Protein AF-A0A8J3Z3K7-F1 (afdb_monomer)

pLDDT: mean 91.05, std 14.09, range [22.45, 98.94]

Secondary structure (DSSP, 8-state):
-----------------PPP--PPPPSPP---GGGGS---SS---SSPPPSSS-EEEE--GGGEEEEE--TT----EEEEEEEEEEE-TTS-EEEEEEEEEE-S-S-TT--PPPEEEEESSTTS---GGG-B-SS-S-EEE-TTS-EEEE-SS-SEE-TTS-EEEEEEEEESSTTSS-EEEEEEEE-SS-BS--STTTS-EEEEEEEE-TTSPEEEEEEE-BGGGEETTEE--EEEEEEESSSSSEEEEEEEEE--TTSSEE---EEEEE-TTS-EEEEEEEEEE-SSSEEEEEEEEEEESSSSSS-PPPEEPPEE-TT----SSTT------EEEEEEE-TTS-EEEEEESSSEEEEEETTSSS-SEEEEEEE---EEES-TTSS----EEEEEEETTEEEEEEEE--TTTTS-TT-EEESS-S--EEEEEEEEEEPS-S-B--HHHHHHTTSSEEEES-B--BTTBTTBSGGGGSSS---TTSBEEEESS-EEEEEEEEEEEEEEEEEEE-SBTS-EEEEEEEESSSS---S-SEEEEEE-BSS-EEEEEEEEEEEEEEEEPPBSS--GGG-SSEEEE-EEEEEESSB-STTS-TTSPPTT-EEEESEEEEE--SSS-SEEEEEE---TTS--EEEEEEEEESEEEEEEEEEEEE-SS-EEEEEEEE-TTS-EEEEEEEEE-TTS-EEEESSSEEE-S-TTSS-TT--EEEEEEEESS-EEEEETTEEEEEEE--SS--SEEEEEEEEES-SS----EEEEEEEEE-

Organism: NCBI:txid175570

Structure (mmCIF, N/CA/C/O backbone):
data_AF-A0A8J3Z3K7-F1
#
_entry.id   AF-A0A8J3Z3K7-F1
#
loop_
_atom_site.group_PDB
_atom_site.id
_atom_site.type_symbol
_atom_site.label_atom_id
_atom_site.label_alt_id
_atom_site.label_comp_id
_atom_site.label_asym_id
_atom_site.label_entity_id
_atom_site.label_seq_id
_atom_site.pdbx_PDB_ins_code
_atom_site.Cartn_x
_atom_site.Cartn_y
_atom_site.Cartn_z
_atom_site.occupancy
_atom_site.B_iso_or_equiv
_atom_site.auth_seq_id
_atom_site.auth_comp_id
_atom_site.auth_asym_id
_atom_site.auth_atom_id
_atom_site.pdbx_PDB_model_num
ATOM 1 N N . MET A 1 1 ? 41.366 -0.309 -77.814 1.00 36.94 1 MET A N 1
ATOM 2 C CA . MET A 1 1 ? 40.584 0.545 -76.894 1.00 36.94 1 MET A CA 1
ATOM 3 C C . MET A 1 1 ? 40.272 -0.264 -75.644 1.00 36.94 1 MET A C 1
ATOM 5 O O . MET A 1 1 ? 39.516 -1.218 -75.733 1.00 36.94 1 MET A O 1
ATOM 9 N N . ARG A 1 2 ? 40.937 0.025 -74.518 1.00 26.19 2 ARG A N 1
ATOM 10 C CA . ARG A 1 2 ? 40.697 -0.617 -73.214 1.00 26.19 2 ARG A CA 1
ATOM 11 C C . ARG A 1 2 ? 40.033 0.420 -72.310 1.00 26.19 2 ARG A C 1
ATOM 13 O O . ARG A 1 2 ? 40.637 1.457 -72.050 1.00 26.19 2 ARG A O 1
ATOM 20 N N . ALA A 1 3 ? 38.795 0.164 -71.898 1.00 28.30 3 ALA A N 1
ATOM 21 C CA . ALA A 1 3 ? 38.054 1.025 -70.985 1.00 28.30 3 ALA A CA 1
ATOM 22 C C . ALA A 1 3 ? 38.632 0.888 -69.567 1.00 28.30 3 ALA A C 1
ATOM 24 O O . ALA A 1 3 ? 38.739 -0.218 -69.038 1.00 28.30 3 ALA A O 1
ATOM 25 N N . LYS A 1 4 ? 39.048 2.015 -68.980 1.00 25.75 4 LYS A N 1
ATOM 26 C CA . LYS A 1 4 ? 39.472 2.111 -67.580 1.00 25.75 4 LYS A CA 1
ATOM 27 C C . LYS A 1 4 ? 38.222 2.178 -66.703 1.00 25.75 4 LYS A C 1
ATOM 29 O O . LYS A 1 4 ? 37.449 3.124 -66.808 1.00 25.75 4 LYS A O 1
ATOM 34 N N . LEU A 1 5 ? 38.045 1.168 -65.857 1.00 24.86 5 LEU A N 1
ATOM 35 C CA . LEU A 1 5 ? 37.053 1.140 -64.790 1.00 24.86 5 LEU A CA 1
ATOM 36 C C . LEU A 1 5 ? 37.641 1.888 -63.583 1.00 24.86 5 LEU A C 1
ATOM 38 O O . LEU A 1 5 ? 38.583 1.408 -62.954 1.00 24.86 5 LEU A O 1
ATOM 42 N N . THR A 1 6 ? 37.131 3.083 -63.292 1.00 25.08 6 THR A N 1
ATOM 43 C CA . THR A 1 6 ? 37.489 3.844 -62.088 1.00 25.08 6 THR A CA 1
ATOM 44 C C . THR A 1 6 ? 36.662 3.312 -60.920 1.00 25.08 6 THR A C 1
ATOM 46 O O . THR A 1 6 ? 35.475 3.607 -60.810 1.00 25.08 6 THR A O 1
ATOM 49 N N . VAL A 1 7 ? 37.278 2.503 -60.059 1.00 24.42 7 VAL A N 1
ATOM 50 C CA . VAL A 1 7 ? 36.694 2.086 -58.779 1.00 24.42 7 VAL A CA 1
ATOM 51 C C . VAL A 1 7 ? 36.894 3.230 -57.787 1.00 24.42 7 VAL A C 1
ATOM 53 O O . VAL A 1 7 ? 38.012 3.494 -57.351 1.00 24.42 7 VAL A O 1
ATOM 56 N N . VAL A 1 8 ? 35.812 3.934 -57.453 1.00 24.31 8 VAL A N 1
ATOM 57 C CA . VAL A 1 8 ? 35.785 4.886 -56.337 1.00 24.31 8 VAL A CA 1
ATOM 58 C C . VAL A 1 8 ? 35.594 4.075 -55.059 1.00 24.31 8 VAL A C 1
ATOM 60 O O . VAL A 1 8 ? 34.501 3.598 -54.765 1.00 24.31 8 VAL A O 1
ATOM 63 N N . LEU A 1 9 ? 36.685 3.875 -54.324 1.00 22.55 9 LEU A N 1
ATOM 64 C CA . LEU A 1 9 ? 36.679 3.248 -53.009 1.00 22.55 9 LEU A CA 1
ATOM 65 C C . LEU A 1 9 ? 36.194 4.289 -51.985 1.00 22.55 9 LEU A C 1
ATOM 67 O O . LEU A 1 9 ? 36.974 5.098 -51.488 1.00 22.55 9 LEU A O 1
ATOM 71 N N . ALA A 1 10 ? 34.890 4.314 -51.708 1.00 23.48 10 ALA A N 1
ATOM 72 C CA . ALA A 1 10 ? 34.340 5.102 -50.611 1.00 23.48 10 ALA A CA 1
ATOM 73 C C . ALA A 1 10 ? 34.687 4.413 -49.280 1.00 23.48 10 ALA A C 1
ATOM 75 O O . ALA A 1 10 ? 34.033 3.457 -48.867 1.00 23.48 10 ALA A O 1
ATOM 76 N N . LEU A 1 11 ? 35.747 4.888 -48.623 1.00 22.45 11 LEU A N 1
ATOM 77 C CA . LEU A 1 11 ? 36.054 4.581 -47.227 1.00 22.45 11 LEU A CA 1
ATOM 78 C C . LEU A 1 11 ? 34.944 5.169 -46.340 1.00 22.45 11 LEU A C 1
ATOM 80 O O . LEU A 1 11 ? 35.004 6.323 -45.925 1.00 22.45 11 LEU A O 1
ATOM 84 N N . LEU A 1 12 ? 33.912 4.373 -46.061 1.00 24.72 12 LEU A N 1
ATOM 85 C CA . LEU A 1 12 ? 32.999 4.610 -44.946 1.00 24.72 12 LEU A CA 1
ATOM 86 C C . LEU A 1 12 ? 33.772 4.326 -43.657 1.00 24.72 12 LEU A C 1
ATOM 88 O O . LEU A 1 12 ? 33.904 3.179 -43.235 1.00 24.72 12 LEU A O 1
ATOM 92 N N . SER A 1 13 ? 34.322 5.373 -43.046 1.00 22.72 13 SER A N 1
ATOM 93 C CA . SER A 1 13 ? 34.848 5.301 -41.687 1.00 22.72 13 SER A CA 1
ATOM 94 C C . SER A 1 13 ? 33.687 5.018 -40.732 1.00 22.72 13 SER A C 1
ATOM 96 O O . SER A 1 13 ? 32.917 5.913 -40.383 1.00 22.72 13 SER A O 1
ATOM 98 N N . SER A 1 14 ? 33.542 3.764 -40.318 1.00 24.23 14 SER A N 1
ATOM 99 C CA . SER A 1 14 ? 32.719 3.375 -39.179 1.00 24.23 14 SER A CA 1
ATOM 100 C C . SER A 1 14 ? 33.369 3.921 -37.908 1.00 24.23 14 SER A C 1
ATOM 102 O O . SER A 1 14 ? 34.196 3.255 -37.285 1.00 24.23 14 SER A O 1
ATOM 104 N N . ALA A 1 15 ? 33.042 5.164 -37.551 1.00 23.92 15 ALA A N 1
ATOM 105 C CA . ALA A 1 15 ? 33.353 5.701 -36.237 1.00 23.92 15 ALA A CA 1
ATOM 106 C C . ALA A 1 15 ? 32.541 4.904 -35.209 1.00 23.92 15 ALA A C 1
ATOM 108 O O . ALA A 1 15 ? 31.320 5.035 -35.125 1.00 23.92 15 ALA A O 1
ATOM 109 N N . VAL A 1 16 ? 33.225 4.036 -34.464 1.00 24.08 16 VAL A N 1
ATOM 110 C CA . VAL A 1 16 ? 32.691 3.419 -33.251 1.00 24.08 16 VAL A CA 1
ATOM 111 C C . VAL A 1 16 ? 32.428 4.560 -32.273 1.00 24.08 16 VAL A C 1
ATOM 113 O O . VAL A 1 16 ? 33.355 5.136 -31.711 1.00 24.08 16 VAL A O 1
ATOM 116 N N . TRP A 1 17 ? 31.161 4.944 -32.138 1.00 28.17 17 TRP A N 1
ATOM 117 C CA . TRP A 1 17 ? 30.726 5.894 -31.124 1.00 28.17 17 TRP A CA 1
ATOM 118 C C . TRP A 1 17 ? 30.718 5.167 -29.781 1.00 28.17 17 TRP A C 1
ATOM 120 O O . TRP A 1 17 ? 29.821 4.380 -29.484 1.00 28.17 17 TRP A O 1
ATOM 130 N N . ILE A 1 18 ? 31.760 5.409 -28.994 1.00 25.70 18 ILE A N 1
ATOM 131 C CA . ILE A 1 18 ? 31.755 5.132 -27.562 1.00 25.70 18 ILE A CA 1
ATOM 132 C C . ILE A 1 18 ? 30.804 6.176 -26.956 1.00 25.70 18 ILE A C 1
ATOM 134 O O . ILE A 1 18 ? 30.992 7.362 -27.243 1.00 25.70 18 ILE A O 1
ATOM 138 N N . PRO A 1 19 ? 29.771 5.801 -26.179 1.00 27.23 19 PRO A N 1
ATOM 139 C CA . PRO A 1 19 ? 29.025 6.790 -25.415 1.00 27.23 19 PRO A CA 1
ATOM 140 C C . PRO A 1 19 ? 30.035 7.536 -24.549 1.00 27.23 19 PRO A C 1
ATOM 142 O O . PRO A 1 19 ? 30.752 6.922 -23.760 1.00 27.23 19 PRO A 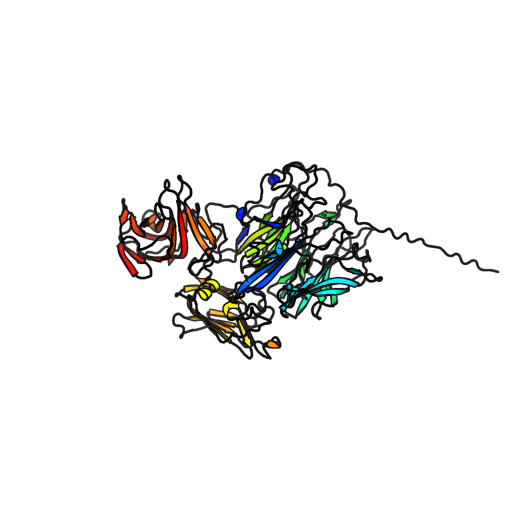O 1
ATOM 145 N N . ALA A 1 20 ? 30.158 8.845 -24.763 1.00 25.42 20 ALA A N 1
ATOM 146 C CA . ALA A 1 20 ? 31.003 9.666 -23.921 1.00 25.42 20 ALA A CA 1
ATOM 147 C C . ALA A 1 20 ? 30.557 9.455 -22.470 1.00 25.42 20 ALA A C 1
ATOM 149 O O . ALA A 1 20 ? 29.363 9.555 -22.171 1.00 25.42 20 ALA A O 1
ATOM 150 N N . ALA A 1 21 ? 31.515 9.164 -21.585 1.00 27.80 21 ALA A N 1
ATOM 151 C CA . ALA A 1 21 ? 31.327 9.404 -20.165 1.00 27.80 21 ALA A CA 1
ATOM 152 C C . ALA A 1 21 ? 30.722 10.805 -20.017 1.00 27.80 21 ALA A C 1
ATOM 154 O O . ALA A 1 21 ? 31.124 11.721 -20.747 1.00 27.80 21 ALA A O 1
ATOM 155 N N . ALA A 1 22 ? 29.733 10.949 -19.133 1.00 28.62 22 ALA A N 1
ATOM 156 C CA . ALA A 1 22 ? 29.147 12.248 -18.847 1.00 28.62 22 ALA A CA 1
ATOM 157 C C . ALA A 1 22 ? 30.290 13.270 -18.681 1.00 28.62 22 ALA A C 1
ATOM 159 O O . ALA A 1 22 ? 31.237 12.992 -17.937 1.00 28.62 22 ALA A O 1
ATOM 160 N N . PRO A 1 23 ? 30.280 14.399 -19.415 1.00 29.80 23 PRO A N 1
ATOM 161 C CA . PRO A 1 23 ? 31.304 15.411 -19.225 1.00 29.80 23 PRO A CA 1
ATOM 162 C C . PRO A 1 23 ? 31.311 15.830 -17.746 1.00 29.80 23 PRO A C 1
ATOM 164 O O . PRO A 1 23 ? 30.257 15.777 -17.103 1.00 29.80 23 PRO A O 1
ATOM 167 N N . PRO A 1 24 ? 32.467 16.241 -17.187 1.00 29.05 24 PRO A N 1
ATOM 168 C CA . PRO A 1 24 ? 32.499 16.810 -15.848 1.00 29.05 24 PRO A CA 1
ATOM 169 C C . PRO A 1 24 ? 31.436 17.906 -15.761 1.00 29.05 24 PRO A C 1
ATOM 171 O O . PRO A 1 24 ? 31.331 18.751 -16.656 1.00 29.05 24 PRO A O 1
ATOM 174 N N . ALA A 1 25 ? 30.609 17.810 -14.719 1.00 33.12 25 ALA A N 1
ATOM 175 C CA . ALA A 1 25 ? 29.460 18.668 -14.499 1.00 33.12 25 ALA A CA 1
ATOM 176 C C . ALA A 1 25 ? 29.829 20.147 -14.682 1.00 33.12 25 ALA A C 1
ATOM 178 O O . ALA A 1 25 ? 30.915 20.593 -14.296 1.00 33.12 25 ALA A O 1
ATOM 179 N N . ALA A 1 26 ? 28.900 20.909 -15.262 1.00 33.97 26 ALA A N 1
ATOM 180 C CA . ALA A 1 26 ? 28.940 22.360 -15.199 1.00 33.97 26 ALA A CA 1
ATOM 181 C C . ALA A 1 26 ? 29.201 22.807 -13.748 1.00 33.97 26 ALA A C 1
ATOM 183 O O . ALA A 1 26 ? 28.721 22.176 -12.804 1.00 33.97 26 ALA A O 1
ATOM 184 N N . ALA A 1 27 ? 29.990 23.872 -13.583 1.00 31.89 27 ALA A N 1
ATOM 185 C CA . ALA A 1 27 ? 30.356 24.417 -12.281 1.00 31.89 27 ALA A CA 1
ATOM 186 C C . ALA A 1 27 ? 29.129 24.572 -11.364 1.00 31.89 27 ALA A C 1
ATOM 188 O O . ALA A 1 27 ? 28.069 25.016 -11.807 1.00 31.89 27 ALA A O 1
ATOM 189 N N . ALA A 1 28 ? 29.304 24.191 -10.096 1.00 35.53 28 ALA A N 1
ATOM 190 C CA . ALA A 1 28 ? 28.270 24.150 -9.074 1.00 35.53 28 ALA A CA 1
ATOM 191 C C . ALA A 1 28 ? 27.416 25.429 -9.048 1.00 35.53 28 ALA A C 1
ATOM 193 O O . ALA A 1 28 ? 27.926 26.533 -8.853 1.00 35.53 28 ALA A O 1
ATOM 194 N N . THR A 1 29 ? 26.095 25.279 -9.138 1.00 48.69 29 THR A N 1
ATOM 195 C CA . THR A 1 29 ? 25.226 26.164 -8.354 1.00 48.69 29 THR A CA 1
ATOM 196 C C . THR A 1 29 ? 25.613 25.934 -6.888 1.00 48.69 29 THR A C 1
ATOM 198 O O . THR A 1 29 ? 25.767 24.781 -6.490 1.00 48.69 29 THR A O 1
ATOM 201 N N . GLY A 1 30 ? 25.867 26.999 -6.126 1.00 54.22 30 GLY A N 1
ATOM 202 C CA . GLY A 1 30 ? 26.479 26.924 -4.794 1.00 54.22 30 GLY A CA 1
ATOM 203 C C . GLY A 1 30 ? 25.756 26.029 -3.777 1.00 54.22 30 GLY A C 1
ATOM 204 O O . GLY A 1 30 ? 24.684 25.503 -4.048 1.00 54.22 30 GLY A O 1
ATOM 205 N N . ASN A 1 31 ? 26.379 25.878 -2.602 1.00 61.75 31 ASN A N 1
ATOM 206 C CA . ASN A 1 31 ? 25.884 25.139 -1.433 1.00 61.75 31 ASN A CA 1
ATOM 207 C C . ASN A 1 31 ? 24.346 25.130 -1.336 1.00 61.75 31 ASN A C 1
ATOM 209 O O . ASN A 1 31 ? 23.746 26.174 -1.075 1.00 61.75 31 ASN A O 1
ATOM 213 N N . ASP A 1 32 ? 23.725 23.962 -1.516 1.00 70.00 32 ASP A N 1
ATOM 214 C CA . ASP A 1 32 ? 22.285 23.789 -1.329 1.00 70.00 32 ASP A CA 1
ATOM 215 C C . ASP A 1 32 ? 22.006 23.522 0.165 1.00 70.00 32 ASP A C 1
ATOM 217 O O . ASP A 1 32 ? 22.389 22.465 0.686 1.00 70.00 32 ASP A O 1
ATOM 221 N N . PRO A 1 33 ? 21.376 24.459 0.900 1.00 71.69 33 PRO A N 1
ATOM 222 C CA . PRO A 1 33 ? 21.115 24.287 2.325 1.00 71.69 33 PRO A CA 1
ATOM 223 C C . PRO A 1 33 ? 20.171 23.113 2.615 1.00 71.69 33 PRO A C 1
ATOM 225 O O . PRO A 1 33 ? 20.181 22.588 3.732 1.00 71.69 33 PRO A O 1
ATOM 228 N N . THR A 1 34 ? 19.379 22.649 1.643 1.00 79.62 34 THR A N 1
ATOM 229 C CA . THR A 1 34 ? 18.484 21.504 1.845 1.00 79.62 34 THR A CA 1
ATOM 230 C C . THR A 1 34 ? 19.251 20.181 1.965 1.00 79.62 34 THR A C 1
ATOM 232 O O . THR A 1 34 ? 18.737 19.237 2.576 1.00 79.62 34 THR A O 1
ATOM 235 N N . CYS A 1 35 ? 20.502 20.128 1.483 1.00 84.81 35 CYS A N 1
ATOM 236 C CA . CYS A 1 35 ? 21.422 18.999 1.658 1.00 84.81 35 CYS A CA 1
ATOM 237 C C . CYS A 1 35 ? 21.908 18.822 3.097 1.00 84.81 35 CYS A C 1
ATOM 239 O O . CYS A 1 35 ? 22.510 17.798 3.411 1.00 84.81 35 CYS A O 1
ATOM 241 N N . ALA A 1 36 ? 21.630 19.768 3.996 1.00 83.12 36 ALA A N 1
ATOM 242 C CA . ALA A 1 36 ? 21.921 19.601 5.416 1.00 83.12 36 ALA A CA 1
ATOM 243 C C . ALA A 1 36 ? 20.870 18.749 6.153 1.00 83.12 36 ALA A C 1
ATOM 245 O O . ALA A 1 36 ? 21.110 18.347 7.289 1.00 83.12 36 ALA A O 1
ATOM 246 N N . THR A 1 37 ? 19.701 18.491 5.546 1.00 87.00 37 THR A N 1
ATOM 247 C CA . THR A 1 37 ? 18.573 17.844 6.236 1.00 87.00 37 THR A CA 1
ATOM 248 C C . THR A 1 37 ? 18.121 16.571 5.516 1.00 87.00 37 THR A C 1
ATOM 250 O O . THR A 1 37 ? 17.652 16.653 4.377 1.00 87.00 37 THR A O 1
ATOM 253 N N . PRO A 1 38 ? 18.209 15.390 6.156 1.00 89.50 38 PRO A N 1
ATOM 254 C CA . PRO A 1 38 ? 17.696 14.153 5.580 1.00 89.50 38 PRO A CA 1
ATOM 255 C C . PRO A 1 38 ? 16.166 14.152 5.547 1.00 89.50 38 PRO A C 1
ATOM 257 O O . PRO A 1 38 ? 15.499 14.848 6.312 1.00 89.50 38 PRO A O 1
ATOM 260 N N . VAL A 1 39 ? 15.585 13.304 4.698 1.00 90.12 39 VAL A N 1
ATOM 261 C CA . VAL A 1 39 ? 14.132 13.097 4.695 1.00 90.12 39 VAL A CA 1
ATOM 262 C C . VAL A 1 39 ? 13.730 12.321 5.950 1.00 90.12 39 VAL A C 1
ATOM 264 O O . VAL A 1 39 ? 13.994 11.121 6.054 1.00 90.12 39 VAL A O 1
ATOM 267 N N . THR A 1 40 ? 13.028 12.977 6.870 1.00 85.81 40 THR A N 1
ATOM 268 C CA . THR A 1 40 ? 12.578 12.398 8.149 1.00 85.81 40 THR A CA 1
ATOM 269 C C . THR A 1 40 ? 11.166 11.799 8.107 1.00 85.81 40 THR A C 1
ATOM 271 O O . THR A 1 40 ? 10.667 11.362 9.142 1.00 85.81 40 THR A O 1
ATOM 274 N N . GLY A 1 41 ? 10.553 11.727 6.920 1.00 83.25 41 GLY A N 1
ATOM 275 C CA . GLY A 1 41 ? 9.201 11.206 6.685 1.00 83.25 41 GLY A CA 1
ATOM 276 C C . GLY A 1 41 ? 8.177 12.316 6.431 1.00 83.25 41 GLY A C 1
ATOM 277 O O . GLY A 1 41 ? 8.539 13.479 6.247 1.00 83.25 41 GLY A O 1
ATOM 278 N N . THR A 1 42 ? 6.890 11.968 6.395 1.00 77.38 42 THR A N 1
ATOM 279 C CA . THR A 1 42 ? 5.803 12.956 6.277 1.00 77.38 42 THR A CA 1
ATOM 280 C C . THR A 1 42 ? 5.767 13.861 7.527 1.00 77.38 42 THR A C 1
ATOM 282 O O . THR A 1 42 ? 5.715 13.326 8.639 1.00 77.38 42 THR A O 1
ATOM 285 N N . PRO A 1 43 ? 5.773 15.209 7.389 1.00 60.25 43 PRO A N 1
ATOM 286 C CA . PRO A 1 43 ? 5.775 16.140 8.512 1.00 60.25 43 PRO A CA 1
ATOM 287 C C . PRO A 1 43 ? 4.677 15.871 9.539 1.00 60.25 43 PRO A C 1
ATOM 289 O O . PRO A 1 43 ? 3.538 15.525 9.230 1.00 60.25 43 PRO A O 1
ATOM 292 N N . ALA A 1 44 ? 5.058 16.069 10.792 1.00 60.38 44 ALA A N 1
ATOM 293 C CA . ALA A 1 44 ? 4.389 15.544 11.960 1.00 60.38 44 ALA A CA 1
ATOM 294 C C . ALA A 1 44 ? 3.769 16.680 12.803 1.00 60.38 44 ALA A C 1
ATOM 296 O O . ALA A 1 44 ? 4.348 17.071 13.813 1.00 60.38 44 ALA A O 1
ATOM 297 N N . GLY A 1 45 ? 2.595 17.204 12.424 1.00 73.88 45 GLY A N 1
ATOM 298 C CA . GLY A 1 45 ? 1.809 18.110 13.287 1.00 73.88 45 GLY A CA 1
ATOM 299 C C . GLY A 1 45 ? 1.160 17.378 14.472 1.00 73.88 45 GLY A C 1
ATOM 300 O O . GLY A 1 45 ? 1.183 16.161 14.525 1.00 73.88 45 GLY A O 1
ATOM 301 N N . THR A 1 46 ? 0.529 18.069 15.425 1.00 85.44 46 THR A N 1
ATOM 302 C CA . THR A 1 46 ? -0.128 17.434 16.600 1.00 85.44 46 THR A CA 1
ATOM 303 C C . THR A 1 46 ? -1.436 16.692 16.281 1.00 85.44 46 THR A C 1
ATOM 305 O O . THR A 1 46 ? -2.179 16.324 17.190 1.00 85.44 46 THR A O 1
ATOM 308 N N . SER A 1 47 ? -1.752 16.497 15.002 1.00 91.38 47 SER A N 1
ATOM 309 C CA . SER A 1 47 ? -2.937 15.781 14.529 1.00 91.38 47 SER A CA 1
ATOM 310 C C . SER A 1 47 ? -2.526 14.733 13.507 1.00 91.38 47 SER A C 1
ATOM 312 O O . SER A 1 47 ? -1.562 14.926 12.762 1.00 91.38 47 SER A O 1
ATOM 314 N N . GLY A 1 48 ? -3.253 13.621 13.481 1.00 92.25 48 GLY A N 1
ATOM 315 C CA . GLY A 1 48 ? -3.092 12.612 12.449 1.00 92.25 48 GLY A CA 1
ATOM 316 C C . GLY A 1 48 ? -3.642 13.063 11.093 1.00 92.25 48 GLY A C 1
ATOM 317 O O . GLY A 1 48 ? -4.348 14.073 11.004 1.00 92.25 48 GLY A O 1
ATOM 318 N N . PRO A 1 49 ? -3.339 12.316 10.017 1.00 92.31 49 PRO A N 1
ATOM 319 C CA . PRO A 1 49 ? -3.886 12.590 8.691 1.00 92.31 49 PRO A CA 1
ATOM 320 C C . PRO A 1 49 ? -5.417 12.488 8.659 1.00 92.31 49 PRO A C 1
ATOM 322 O O . PRO A 1 49 ? -6.041 11.946 9.570 1.00 92.31 49 PRO A O 1
ATOM 325 N N . SER A 1 50 ? -6.043 12.957 7.578 1.00 92.25 50 SER A N 1
ATOM 326 C CA . SER A 1 50 ? -7.496 12.829 7.410 1.00 92.25 50 SER A CA 1
ATOM 327 C C . SER A 1 50 ? -7.948 11.362 7.445 1.00 92.25 50 SER A C 1
ATOM 329 O O . SER A 1 50 ? -7.365 10.501 6.781 1.00 92.25 50 SER A O 1
ATOM 331 N N . ALA A 1 51 ? -9.030 11.091 8.180 1.00 93.12 51 ALA A N 1
ATOM 332 C CA . ALA A 1 51 ? -9.692 9.789 8.184 1.00 93.12 51 ALA A CA 1
ATOM 333 C C . ALA A 1 51 ? -10.474 9.516 6.889 1.00 93.12 51 ALA A C 1
ATOM 335 O O . ALA A 1 51 ? -10.708 8.362 6.570 1.00 93.12 51 ALA A O 1
ATOM 336 N N . THR A 1 52 ? -10.859 10.543 6.125 1.00 93.50 52 THR A N 1
ATOM 337 C CA . THR A 1 52 ? -11.767 10.414 4.967 1.00 93.50 52 THR A CA 1
ATOM 338 C C . THR A 1 52 ? -11.093 10.650 3.617 1.00 93.50 52 THR A C 1
ATOM 340 O O . THR A 1 52 ? -11.714 10.460 2.577 1.00 93.50 52 THR A O 1
ATOM 343 N N . ALA A 1 53 ? -9.821 11.053 3.600 1.00 93.38 53 ALA A N 1
ATOM 344 C CA . ALA A 1 53 ? -9.053 11.242 2.370 1.00 93.38 53 ALA A CA 1
ATOM 345 C C . ALA A 1 53 ? -7.937 10.194 2.259 1.00 93.38 53 ALA A C 1
ATOM 347 O O . ALA A 1 53 ? -7.412 9.785 3.295 1.00 93.38 53 ALA A O 1
ATOM 348 N N . PRO A 1 54 ? -7.540 9.777 1.044 1.00 95.19 54 PRO A N 1
ATOM 349 C CA . PRO A 1 54 ? -6.349 8.958 0.844 1.00 95.19 54 PRO A CA 1
ATOM 350 C C . PRO A 1 54 ? -5.099 9.609 1.443 1.00 95.19 54 PRO A C 1
ATOM 352 O O . PRO A 1 54 ? -4.977 10.837 1.460 1.00 95.19 54 PRO A O 1
ATOM 355 N N . VAL A 1 55 ? -4.157 8.791 1.909 1.00 94.69 55 VAL A N 1
ATOM 356 C CA . VAL A 1 55 ? -2.944 9.259 2.593 1.00 94.69 55 VAL A CA 1
ATOM 357 C C . VAL A 1 55 ? -1.717 8.589 1.991 1.00 94.69 55 VAL A C 1
ATOM 359 O O . VAL A 1 55 ? -1.654 7.366 1.904 1.00 94.69 55 VAL A O 1
ATOM 362 N N . LEU A 1 56 ? -0.725 9.409 1.643 1.00 95.50 56 LEU A N 1
ATOM 363 C CA . LEU A 1 56 ? 0.636 8.967 1.364 1.00 95.50 56 LEU A CA 1
ATOM 364 C C . LEU A 1 56 ? 1.494 9.259 2.596 1.00 95.50 56 LEU A C 1
ATOM 366 O O . LEU A 1 56 ? 1.772 10.420 2.910 1.00 95.50 56 LEU A O 1
ATOM 370 N N . ASN A 1 57 ? 1.894 8.211 3.306 1.00 94.56 57 ASN A N 1
ATOM 371 C CA . ASN A 1 57 ? 2.764 8.322 4.468 1.00 94.56 57 ASN A CA 1
ATOM 372 C C . ASN A 1 57 ? 4.162 7.828 4.110 1.00 94.56 57 ASN A C 1
ATOM 374 O O . ASN A 1 57 ? 4.395 6.621 4.030 1.00 94.56 57 ASN A O 1
ATOM 378 N N . VAL A 1 58 ? 5.099 8.756 3.920 1.00 94.00 58 VAL A N 1
ATOM 379 C CA . VAL A 1 58 ? 6.517 8.406 3.853 1.00 94.00 58 VAL A CA 1
ATOM 380 C C . VAL A 1 58 ? 6.965 8.125 5.279 1.00 94.00 58 VAL A C 1
ATOM 382 O O . VAL A 1 58 ? 6.938 9.026 6.120 1.00 94.00 58 VAL A O 1
ATOM 385 N N . GLY A 1 59 ? 7.342 6.875 5.545 1.00 84.38 59 GLY A N 1
ATOM 386 C CA . GLY A 1 59 ? 7.740 6.431 6.871 1.00 84.38 59 GLY A CA 1
ATOM 387 C C . GLY A 1 59 ? 8.852 7.288 7.489 1.00 84.38 59 GLY A C 1
ATOM 388 O O . GLY A 1 59 ? 9.652 7.903 6.778 1.00 84.38 59 GLY A O 1
ATOM 389 N N . GLY A 1 60 ? 8.889 7.327 8.824 1.00 84.62 60 GLY A N 1
ATOM 390 C CA . GLY A 1 60 ? 9.894 8.077 9.581 1.00 84.62 60 GLY A CA 1
ATOM 391 C C . GLY A 1 60 ? 11.319 7.527 9.432 1.00 84.62 60 GLY A C 1
ATOM 392 O O . GLY A 1 60 ? 11.573 6.594 8.674 1.00 84.62 60 GLY A O 1
ATOM 393 N N . ALA A 1 61 ? 12.274 8.059 10.199 1.00 83.44 61 ALA A N 1
ATOM 394 C CA . ALA A 1 61 ? 13.675 7.617 10.139 1.00 83.44 61 ALA A CA 1
ATOM 395 C C . ALA A 1 61 ? 13.850 6.095 10.342 1.00 83.44 61 ALA A C 1
ATOM 397 O O . ALA A 1 61 ? 14.606 5.471 9.607 1.00 83.44 61 ALA A O 1
ATOM 398 N N . ASN A 1 62 ? 13.080 5.489 11.253 1.00 86.06 62 ASN A N 1
ATOM 399 C CA . ASN A 1 62 ? 13.112 4.043 11.526 1.00 86.06 62 ASN A CA 1
ATOM 400 C C . ASN A 1 62 ? 12.539 3.177 10.388 1.00 86.06 62 ASN A C 1
ATOM 402 O O . ASN A 1 62 ? 12.631 1.955 10.438 1.00 86.06 62 ASN A O 1
ATOM 406 N N . GLU A 1 63 ? 11.909 3.796 9.389 1.00 91.31 63 GLU A N 1
ATOM 407 C CA . GLU A 1 63 ? 11.357 3.122 8.212 1.00 91.31 63 GLU A CA 1
ATOM 408 C C . GLU A 1 63 ? 12.342 3.109 7.035 1.00 91.31 63 GLU A C 1
ATOM 410 O O . GLU A 1 63 ? 12.075 2.454 6.026 1.00 91.31 63 GLU A O 1
ATOM 415 N N . LEU A 1 64 ? 13.468 3.826 7.156 1.00 94.69 64 LEU A N 1
ATOM 416 C CA . LEU A 1 64 ? 14.624 3.715 6.274 1.00 94.69 64 LEU A CA 1
ATOM 417 C C . LEU A 1 64 ? 15.558 2.627 6.812 1.00 94.69 64 LEU A C 1
ATOM 419 O O . LEU A 1 64 ? 15.960 2.664 7.971 1.00 94.69 64 LEU A O 1
ATOM 423 N N . GLY A 1 65 ? 15.928 1.683 5.958 1.00 94.88 65 GLY A N 1
ATOM 424 C CA . GLY A 1 65 ? 16.855 0.612 6.294 1.00 94.88 65 GLY A CA 1
ATOM 425 C C . GLY A 1 65 ? 17.785 0.277 5.139 1.00 94.88 65 GLY A C 1
ATOM 426 O O . GLY A 1 65 ? 17.562 0.675 3.996 1.00 94.88 65 GLY A O 1
ATOM 427 N N . THR A 1 66 ? 18.826 -0.481 5.451 1.00 95.62 66 THR A N 1
ATOM 428 C CA . THR A 1 66 ? 19.782 -1.004 4.475 1.00 95.62 66 THR A CA 1
ATOM 429 C C . THR A 1 66 ? 19.319 -2.371 3.982 1.00 95.62 66 THR A C 1
ATOM 431 O O . THR A 1 66 ? 18.915 -3.218 4.777 1.00 95.62 66 THR A O 1
ATOM 434 N N . VAL A 1 67 ? 19.377 -2.582 2.670 1.00 97.00 67 VAL A N 1
ATOM 435 C CA . VAL A 1 67 ? 19.105 -3.872 2.013 1.00 97.00 67 VAL A CA 1
ATOM 436 C C . VAL A 1 67 ? 20.398 -4.617 1.743 1.00 97.00 67 VAL A C 1
ATOM 438 O O . VAL A 1 67 ? 20.487 -5.815 1.990 1.00 97.00 67 VAL A O 1
ATOM 441 N N . TRP A 1 68 ? 21.395 -3.895 1.239 1.00 95.50 68 TRP A N 1
ATOM 442 C CA . TRP A 1 68 ? 22.698 -4.436 0.897 1.00 95.50 68 TRP A CA 1
ATOM 443 C C . TRP A 1 68 ? 23.767 -3.372 1.119 1.00 95.50 68 TRP A C 1
ATOM 445 O O . TRP A 1 68 ? 23.631 -2.263 0.608 1.00 95.50 68 TRP A O 1
ATOM 455 N N . ASP A 1 69 ? 24.803 -3.720 1.876 1.00 92.12 69 ASP A N 1
ATOM 456 C CA . ASP A 1 69 ? 25.969 -2.883 2.174 1.00 92.12 69 ASP A CA 1
ATOM 457 C C . ASP A 1 69 ? 27.218 -3.773 2.059 1.00 92.12 69 ASP A C 1
ATOM 459 O O . ASP A 1 69 ? 27.541 -4.523 2.989 1.00 92.12 69 ASP A O 1
ATOM 463 N N . PRO A 1 70 ? 27.839 -3.830 0.868 1.00 79.31 70 PRO A N 1
ATOM 464 C CA . PRO A 1 70 ? 28.934 -4.747 0.608 1.00 79.31 70 PRO A CA 1
ATOM 465 C C . PRO A 1 70 ? 30.211 -4.307 1.331 1.00 79.31 70 PRO A C 1
ATOM 467 O O . PRO A 1 70 ? 30.628 -3.147 1.285 1.00 79.31 70 PRO A O 1
ATOM 470 N N . ALA A 1 71 ? 30.914 -5.277 1.922 1.00 81.38 71 ALA A N 1
ATOM 471 C CA . ALA A 1 71 ? 32.221 -5.033 2.523 1.00 81.38 71 ALA A CA 1
ATOM 472 C C . ALA A 1 71 ? 33.191 -4.401 1.507 1.00 81.38 71 ALA A C 1
ATOM 474 O O . ALA A 1 71 ? 33.259 -4.809 0.348 1.00 81.38 71 ALA A O 1
ATOM 475 N N . GLY A 1 72 ? 33.963 -3.408 1.954 1.00 82.44 72 GLY A N 1
ATOM 476 C CA . GLY A 1 72 ? 34.912 -2.695 1.094 1.00 82.44 72 GLY A CA 1
ATOM 477 C C . GLY A 1 72 ? 34.288 -1.611 0.212 1.00 82.44 72 GLY A C 1
ATOM 478 O O . GLY A 1 72 ? 35.018 -1.014 -0.573 1.00 82.44 72 GLY A O 1
ATOM 479 N N . ASN A 1 73 ? 32.990 -1.313 0.376 1.00 81.44 73 ASN A N 1
ATOM 480 C CA . ASN A 1 73 ? 32.297 -0.247 -0.355 1.00 81.44 73 ASN A CA 1
ATOM 481 C C . ASN A 1 73 ? 32.289 -0.484 -1.877 1.00 81.44 73 ASN A C 1
ATOM 483 O O . ASN A 1 73 ? 32.475 0.444 -2.669 1.00 81.44 73 ASN A O 1
ATOM 487 N N . ASN A 1 74 ? 32.116 -1.750 -2.270 1.00 86.50 74 ASN A N 1
ATOM 488 C CA . ASN A 1 74 ? 31.902 -2.129 -3.663 1.00 86.50 74 ASN A CA 1
ATOM 489 C C . ASN A 1 74 ? 30.565 -1.570 -4.166 1.00 86.50 74 ASN A C 1
ATOM 491 O O . ASN A 1 74 ? 29.695 -1.195 -3.387 1.00 86.50 74 ASN A O 1
ATOM 495 N N . GLN A 1 75 ? 30.403 -1.524 -5.482 1.00 89.50 75 GLN A N 1
ATOM 496 C CA . GLN A 1 75 ? 29.197 -0.999 -6.104 1.00 89.50 75 GLN A CA 1
ATOM 497 C C . GLN A 1 75 ? 27.952 -1.847 -5.782 1.00 89.50 75 GLN A C 1
ATOM 499 O O . GLN A 1 75 ? 27.946 -3.062 -5.952 1.00 89.50 75 GLN A O 1
ATOM 504 N N . GLY A 1 76 ? 26.873 -1.160 -5.424 1.00 92.12 76 GLY A N 1
ATOM 505 C CA . GLY A 1 76 ? 25.491 -1.613 -5.391 1.00 92.12 76 GLY A CA 1
ATOM 506 C C . GLY A 1 76 ? 24.592 -0.444 -5.790 1.00 92.12 76 GLY A C 1
ATOM 507 O O . GLY A 1 76 ? 24.284 0.424 -4.977 1.00 92.12 76 GLY A O 1
ATOM 508 N N . ALA A 1 77 ? 24.202 -0.394 -7.062 1.00 92.69 77 ALA A N 1
ATOM 509 C CA . ALA A 1 77 ? 23.480 0.742 -7.635 1.00 92.69 77 ALA A CA 1
ATOM 510 C C . ALA A 1 77 ? 22.339 0.314 -8.564 1.00 92.69 77 ALA A C 1
ATOM 512 O O . ALA A 1 77 ? 22.211 -0.859 -8.910 1.00 92.69 77 ALA A O 1
ATOM 513 N N . PHE A 1 78 ? 21.509 1.267 -8.993 1.00 92.00 78 PHE A N 1
ATOM 514 C CA . PHE A 1 78 ? 20.409 1.050 -9.940 1.00 92.00 78 PHE A CA 1
ATOM 515 C C . PHE A 1 78 ? 19.483 -0.107 -9.527 1.00 92.00 78 PHE A C 1
ATOM 517 O O . PHE A 1 78 ? 19.277 -1.035 -10.317 1.00 92.00 78 PHE A O 1
ATOM 524 N N . PRO A 1 79 ? 18.939 -0.108 -8.295 1.00 95.75 79 PRO A N 1
ATOM 525 C CA . PRO A 1 79 ? 18.166 -1.242 -7.838 1.00 95.75 79 PRO A CA 1
ATOM 526 C C . PRO A 1 79 ? 16.889 -1.417 -8.660 1.00 95.75 79 PRO A C 1
ATOM 528 O O . PRO A 1 79 ? 16.232 -0.460 -9.092 1.00 95.75 79 PRO A O 1
ATOM 531 N N . SER A 1 80 ? 16.531 -2.680 -8.825 1.00 96.31 80 SER A N 1
ATOM 532 C CA . SER A 1 80 ? 15.231 -3.145 -9.277 1.00 96.31 80 SER A CA 1
ATOM 533 C C . SER A 1 80 ? 14.667 -4.081 -8.218 1.00 96.31 80 SER A C 1
ATOM 535 O O . SER A 1 80 ? 15.414 -4.758 -7.509 1.00 96.31 80 SER A O 1
ATOM 537 N N . ALA A 1 81 ? 13.355 -4.092 -8.064 1.00 97.56 81 ALA A N 1
ATOM 538 C CA . ALA A 1 81 ? 12.694 -4.879 -7.041 1.00 97.56 81 ALA A CA 1
ATOM 539 C C . ALA A 1 81 ? 11.492 -5.582 -7.643 1.00 97.56 81 ALA A C 1
ATOM 541 O O . ALA A 1 81 ? 10.850 -5.052 -8.540 1.00 97.56 81 ALA A O 1
ATOM 542 N N . ALA A 1 82 ? 11.182 -6.768 -7.142 1.00 97.00 82 ALA A N 1
ATOM 543 C CA . ALA A 1 82 ? 9.966 -7.491 -7.467 1.00 97.00 82 ALA A CA 1
ATOM 544 C C . ALA A 1 82 ? 9.434 -8.155 -6.204 1.00 97.00 82 ALA A C 1
ATOM 546 O O . ALA A 1 82 ? 10.205 -8.582 -5.341 1.00 97.00 82 ALA A O 1
ATOM 547 N N . SER A 1 83 ? 8.116 -8.256 -6.095 1.00 96.81 83 SER A N 1
ATOM 548 C CA . SER A 1 83 ? 7.485 -9.042 -5.047 1.00 96.81 83 SER A CA 1
ATOM 549 C C . SER A 1 83 ? 6.446 -9.980 -5.617 1.00 96.81 83 SER A C 1
ATOM 551 O O . SER A 1 83 ? 5.827 -9.711 -6.645 1.00 96.81 83 SER A O 1
ATOM 553 N N . HIS A 1 84 ? 6.272 -11.096 -4.922 1.00 95.88 84 HIS A N 1
ATOM 554 C CA . HIS A 1 84 ? 5.215 -12.046 -5.206 1.00 95.88 84 HIS A CA 1
ATOM 555 C C . HIS A 1 84 ? 4.746 -12.723 -3.929 1.00 95.88 84 HIS A C 1
ATOM 557 O O . HIS A 1 84 ? 5.486 -12.852 -2.946 1.00 95.88 84 HIS A O 1
ATOM 563 N N . ASP A 1 85 ? 3.504 -13.175 -3.947 1.00 95.31 85 ASP A N 1
ATOM 564 C CA . ASP A 1 85 ? 2.965 -13.983 -2.868 1.00 95.31 85 ASP A CA 1
ATOM 565 C C . ASP A 1 85 ? 3.575 -15.378 -2.881 1.00 95.31 85 ASP A C 1
ATOM 567 O O . ASP A 1 85 ? 3.755 -16.008 -3.928 1.00 95.31 85 ASP A O 1
ATOM 571 N N . THR A 1 86 ? 3.808 -15.887 -1.683 1.00 93.44 86 THR A N 1
ATOM 572 C CA . THR A 1 86 ? 4.234 -17.251 -1.381 1.00 93.44 86 THR A CA 1
ATOM 573 C C . THR A 1 86 ? 3.419 -17.763 -0.200 1.00 93.44 86 THR A C 1
ATOM 575 O O . THR A 1 86 ? 2.640 -17.027 0.414 1.00 93.44 86 THR A O 1
ATOM 578 N N . VAL A 1 87 ? 3.593 -19.036 0.129 1.00 90.56 87 VAL A N 1
ATOM 579 C CA . VAL A 1 87 ? 2.971 -19.645 1.300 1.00 90.56 87 VAL A CA 1
ATOM 580 C C . VAL A 1 87 ? 4.060 -20.275 2.150 1.00 90.56 87 VAL A C 1
ATOM 582 O O . VAL A 1 87 ? 4.923 -20.993 1.653 1.00 90.56 87 VAL A O 1
ATOM 585 N N . ALA A 1 88 ? 4.011 -20.007 3.446 1.00 88.75 88 ALA A N 1
ATOM 586 C CA . ALA A 1 88 ? 4.813 -20.692 4.439 1.00 88.75 88 ALA A CA 1
ATOM 587 C C . ALA A 1 88 ? 4.482 -22.189 4.553 1.00 88.75 88 ALA A C 1
ATOM 589 O O . ALA A 1 88 ? 3.414 -22.647 4.153 1.00 88.75 88 ALA A O 1
ATOM 590 N N . ALA A 1 89 ? 5.358 -22.939 5.224 1.00 86.81 89 ALA A N 1
ATOM 591 C CA . ALA A 1 89 ? 5.124 -24.352 5.524 1.00 86.81 89 ALA A CA 1
ATOM 592 C C . ALA A 1 89 ? 3.860 -24.603 6.376 1.00 86.81 89 ALA A C 1
ATOM 594 O O . ALA A 1 89 ? 3.232 -25.647 6.238 1.00 86.81 89 ALA A O 1
ATOM 595 N N . ASP A 1 90 ? 3.468 -23.648 7.226 1.00 83.31 90 ASP A N 1
ATOM 596 C CA . ASP A 1 90 ? 2.242 -23.704 8.039 1.00 83.31 90 ASP A CA 1
ATOM 597 C C . ASP A 1 90 ? 0.989 -23.215 7.288 1.00 83.31 90 ASP A C 1
ATOM 599 O O . ASP A 1 90 ? -0.087 -23.094 7.869 1.00 83.31 90 ASP A O 1
ATOM 603 N N . GLY A 1 91 ? 1.120 -22.911 5.995 1.00 84.19 91 GLY A N 1
ATOM 604 C CA . GLY A 1 91 ? 0.049 -22.354 5.190 1.00 84.19 91 GLY A CA 1
ATOM 605 C C . GLY A 1 91 ? -0.090 -20.836 5.301 1.00 84.19 91 GLY A C 1
ATOM 606 O O . GLY A 1 91 ? -0.886 -20.273 4.567 1.00 84.19 91 GLY A O 1
ATOM 607 N N . THR A 1 92 ? 0.646 -20.116 6.139 1.00 85.31 92 THR A N 1
ATOM 608 C CA . THR A 1 92 ? 0.456 -18.658 6.218 1.00 85.31 92 THR A CA 1
ATOM 609 C C . THR A 1 92 ? 0.865 -17.954 4.911 1.00 85.31 92 THR A C 1
ATOM 611 O O . THR A 1 92 ? 1.954 -18.221 4.390 1.00 85.31 92 THR A O 1
ATOM 614 N N . PRO A 1 93 ? 0.026 -17.051 4.358 1.00 89.62 93 PRO A N 1
ATOM 615 C CA . PRO A 1 93 ? 0.428 -16.194 3.246 1.00 89.62 93 PRO A CA 1
ATOM 616 C C . PRO A 1 93 ? 1.644 -15.341 3.620 1.00 89.62 93 PRO A C 1
ATOM 618 O O . PRO A 1 93 ? 1.727 -14.810 4.732 1.00 89.62 93 PRO A O 1
ATOM 621 N N . ARG A 1 94 ? 2.595 -15.200 2.694 1.00 91.50 94 ARG A N 1
ATOM 622 C CA . ARG A 1 94 ? 3.798 -14.372 2.857 1.00 91.50 94 ARG A CA 1
ATOM 623 C C . ARG A 1 94 ? 4.092 -13.606 1.582 1.00 91.50 94 ARG A C 1
ATOM 625 O O . ARG A 1 94 ? 3.881 -14.119 0.487 1.00 91.50 94 ARG A O 1
ATOM 632 N N . LYS A 1 95 ? 4.688 -12.422 1.721 1.00 94.56 95 LYS A N 1
ATOM 633 C CA . LYS A 1 95 ? 5.267 -11.705 0.585 1.00 94.56 95 LYS A CA 1
ATOM 634 C C . LYS A 1 95 ? 6.773 -11.936 0.526 1.00 94.56 95 LYS A C 1
ATOM 636 O O . LYS A 1 95 ? 7.495 -11.547 1.450 1.00 94.56 95 LYS A O 1
ATOM 641 N N . GLN A 1 96 ? 7.230 -12.538 -0.569 1.00 96.81 96 GLN A N 1
ATOM 642 C CA . GLN A 1 96 ? 8.644 -12.575 -0.915 1.00 96.81 96 GLN A CA 1
ATOM 643 C C . GLN A 1 96 ? 8.994 -11.314 -1.706 1.00 96.81 96 GLN A C 1
ATOM 645 O O . GLN A 1 96 ? 8.221 -10.878 -2.558 1.00 96.81 96 GLN A O 1
ATOM 650 N N . VAL A 1 97 ? 10.151 -10.725 -1.418 1.00 98.19 97 VAL A N 1
ATOM 651 C CA . VAL A 1 97 ? 10.681 -9.559 -2.128 1.00 98.19 97 VAL A CA 1
ATOM 652 C C . VAL A 1 97 ? 12.097 -9.869 -2.583 1.00 98.19 97 VAL A C 1
ATOM 654 O O . VAL A 1 97 ? 12.951 -10.175 -1.755 1.00 98.19 97 VAL A O 1
ATOM 657 N N . THR A 1 98 ? 12.347 -9.762 -3.880 1.00 97.88 98 THR A N 1
ATOM 658 C CA . THR A 1 98 ? 13.686 -9.845 -4.469 1.00 97.88 98 THR A CA 1
ATOM 659 C C . THR A 1 98 ? 14.136 -8.439 -4.824 1.00 97.88 98 THR A C 1
ATOM 661 O O . THR A 1 98 ? 13.379 -7.689 -5.439 1.00 97.88 98 THR A O 1
ATOM 664 N N . VAL A 1 99 ? 15.361 -8.081 -4.448 1.00 98.25 99 VAL A N 1
ATOM 665 C CA . VAL A 1 99 ? 15.989 -6.812 -4.828 1.00 98.25 99 VAL A CA 1
ATOM 666 C C . VAL A 1 99 ? 17.263 -7.139 -5.580 1.00 98.25 99 VAL A C 1
ATOM 668 O O . VAL A 1 99 ? 18.163 -7.748 -5.008 1.00 98.25 99 VAL A O 1
ATOM 671 N N . ALA A 1 100 ? 17.327 -6.744 -6.846 1.00 97.19 100 ALA A N 1
ATOM 672 C CA . ALA A 1 100 ? 18.511 -6.858 -7.685 1.00 97.19 100 ALA A CA 1
ATOM 673 C C . ALA A 1 100 ? 19.165 -5.486 -7.869 1.00 97.19 100 ALA A C 1
ATOM 675 O O . ALA A 1 100 ? 18.479 -4.465 -7.880 1.00 97.19 100 ALA A O 1
ATOM 676 N N . PHE A 1 101 ? 20.482 -5.450 -8.020 1.00 95.50 101 PHE A N 1
ATOM 677 C CA . PHE A 1 101 ? 21.270 -4.225 -8.137 1.00 95.50 101 PHE A CA 1
ATOM 678 C C . PHE A 1 101 ? 22.506 -4.459 -9.006 1.00 95.50 101 PHE A C 1
ATOM 680 O O . PHE A 1 101 ? 23.034 -5.564 -9.106 1.00 95.50 101 PHE A O 1
ATOM 687 N N . SER A 1 102 ? 22.967 -3.401 -9.661 1.00 92.88 102 SER A N 1
ATOM 688 C CA . SER A 1 102 ? 24.187 -3.416 -10.463 1.00 92.88 102 SER A CA 1
ATOM 689 C C . SER A 1 102 ? 25.411 -3.390 -9.555 1.00 92.88 102 SER A C 1
ATOM 691 O O . SER A 1 102 ? 25.500 -2.541 -8.670 1.00 92.88 102 SER A O 1
ATOM 693 N N . GLU A 1 103 ? 26.360 -4.283 -9.820 1.00 92.56 103 GLU A N 1
ATOM 694 C CA . GLU A 1 103 ? 27.673 -4.330 -9.154 1.00 92.56 103 GLU A CA 1
ATOM 695 C C . GLU A 1 103 ? 28.804 -3.825 -10.062 1.00 92.56 103 GLU A C 1
ATOM 697 O O . GLU A 1 103 ? 29.932 -3.602 -9.628 1.00 92.56 103 GLU A O 1
ATOM 702 N N . GLY A 1 104 ? 28.498 -3.624 -11.343 1.00 88.38 104 GLY A N 1
ATOM 703 C CA . GLY A 1 104 ? 29.392 -2.996 -12.302 1.00 88.38 104 GLY A CA 1
ATOM 704 C C . GLY A 1 104 ? 29.307 -1.468 -12.274 1.00 88.38 104 GLY A C 1
ATOM 705 O O . GLY A 1 104 ? 28.309 -0.885 -11.836 1.00 88.38 104 GLY A O 1
ATOM 706 N N . ARG A 1 105 ? 30.351 -0.812 -12.789 1.00 87.88 105 ARG A N 1
ATOM 707 C CA . ARG A 1 105 ? 30.342 0.637 -13.039 1.00 87.88 105 ARG A CA 1
ATOM 708 C C . ARG A 1 105 ? 29.235 1.033 -14.020 1.00 87.88 105 ARG A C 1
ATOM 710 O O . ARG A 1 105 ? 28.828 0.239 -14.867 1.00 87.88 105 ARG A O 1
ATOM 717 N N . ASP A 1 106 ? 28.774 2.277 -13.923 1.00 85.38 106 ASP A N 1
ATOM 718 C CA . ASP A 1 106 ? 27.782 2.869 -14.832 1.00 85.38 106 ASP A CA 1
ATOM 719 C C . ASP A 1 106 ? 28.411 3.172 -16.204 1.00 85.38 106 ASP A C 1
ATOM 721 O O . ASP A 1 106 ? 28.672 4.316 -16.576 1.00 85.38 106 ASP A O 1
ATOM 725 N N . GLU A 1 107 ? 28.728 2.109 -16.944 1.00 84.44 107 GLU A N 1
ATOM 726 C CA . GLU A 1 107 ? 29.399 2.160 -18.237 1.00 84.44 107 GLU A CA 1
ATOM 727 C C . GLU A 1 107 ? 28.718 1.211 -19.238 1.00 84.44 107 GLU A C 1
ATOM 729 O O . GLU A 1 107 ? 28.282 0.097 -18.925 1.00 84.44 107 GLU A O 1
ATOM 734 N N . ALA A 1 108 ? 28.622 1.633 -20.502 1.00 76.06 108 ALA A N 1
ATOM 735 C CA . ALA A 1 108 ? 27.894 0.868 -21.516 1.00 76.06 108 ALA A CA 1
ATOM 736 C C . ALA A 1 108 ? 28.500 -0.521 -21.781 1.00 76.06 108 ALA A C 1
ATOM 738 O O . ALA A 1 108 ? 27.743 -1.463 -22.016 1.00 76.06 108 ALA A O 1
ATOM 739 N N . SER A 1 109 ? 29.827 -0.645 -21.694 1.00 81.56 109 SER A N 1
ATOM 740 C CA . SER A 1 109 ? 30.593 -1.887 -21.880 1.00 81.56 109 SER A CA 1
ATOM 741 C C . SER A 1 109 ? 30.668 -2.777 -20.636 1.00 81.56 109 SER A C 1
ATOM 743 O O . SER A 1 109 ? 31.185 -3.889 -20.721 1.00 81.56 109 SER A O 1
ATOM 745 N N . GLU A 1 110 ? 30.193 -2.306 -19.482 1.00 84.56 110 GLU A N 1
ATOM 746 C CA . GLU A 1 110 ? 30.242 -3.071 -18.237 1.00 84.56 110 GLU A CA 1
ATOM 747 C C . GLU A 1 110 ? 29.250 -4.239 -18.280 1.00 84.56 110 GLU A C 1
ATOM 749 O O . GLU A 1 110 ? 28.060 -4.045 -18.526 1.00 84.56 110 GLU A O 1
ATOM 754 N N . ASN A 1 111 ? 29.729 -5.457 -18.046 1.00 82.62 111 ASN A N 1
ATOM 755 C CA . ASN A 1 111 ? 28.936 -6.684 -18.170 1.00 82.62 111 ASN A CA 1
ATOM 756 C C . ASN A 1 111 ? 28.964 -7.533 -16.890 1.00 82.62 111 ASN A C 1
ATOM 758 O O . ASN A 1 111 ? 28.609 -8.712 -16.927 1.00 82.62 111 ASN A O 1
ATOM 762 N N . THR A 1 112 ? 29.367 -6.940 -15.763 1.00 87.06 112 THR A N 1
ATOM 763 C CA . THR A 1 112 ? 29.247 -7.555 -14.439 1.00 87.06 112 THR A CA 1
ATOM 764 C C . THR A 1 112 ? 27.796 -7.986 -14.190 1.00 87.06 112 THR A C 1
ATOM 766 O O . THR A 1 112 ? 26.890 -7.150 -14.300 1.00 87.06 112 THR A O 1
ATOM 769 N N . PRO A 1 113 ? 27.545 -9.276 -13.886 1.00 89.75 113 PRO A N 1
ATOM 770 C CA . PRO A 1 113 ? 26.212 -9.744 -13.542 1.00 89.75 113 PRO A CA 1
ATOM 771 C C . PRO A 1 113 ? 25.639 -8.948 -12.363 1.00 89.75 113 PRO A C 1
ATOM 773 O O . PRO A 1 113 ? 26.369 -8.665 -11.416 1.00 89.75 113 PRO A O 1
ATOM 776 N N . PRO A 1 114 ? 24.349 -8.589 -12.389 1.00 93.00 114 PRO A N 1
ATOM 777 C CA . PRO A 1 114 ? 23.722 -7.933 -11.250 1.00 93.00 114 PRO A CA 1
ATOM 778 C C . PRO A 1 114 ? 23.736 -8.857 -10.027 1.00 93.00 114 PRO A C 1
ATOM 780 O O . PRO A 1 114 ? 23.552 -10.071 -10.146 1.00 93.00 114 PRO A O 1
ATOM 783 N N . GLY A 1 115 ? 23.950 -8.274 -8.852 1.00 95.56 115 GLY A N 1
ATOM 784 C CA . GLY A 1 115 ? 23.727 -8.937 -7.574 1.00 95.56 115 GLY A CA 1
ATOM 785 C C . GLY A 1 115 ? 22.243 -8.907 -7.215 1.00 95.56 115 GLY A C 1
ATOM 786 O O . GLY A 1 115 ? 21.469 -8.108 -7.748 1.00 95.56 115 GLY A O 1
ATOM 787 N N . GLN A 1 116 ? 21.826 -9.773 -6.300 1.00 96.62 116 GLN A N 1
ATOM 788 C CA . GLN A 1 116 ? 20.495 -9.729 -5.709 1.00 96.62 116 GLN A CA 1
ATOM 789 C C . GLN A 1 116 ? 20.500 -10.240 -4.275 1.00 96.62 116 GLN A C 1
ATOM 791 O O . GLN A 1 116 ? 21.359 -11.033 -3.905 1.00 96.62 116 GLN A O 1
ATOM 796 N N . VAL A 1 117 ? 19.467 -9.878 -3.521 1.00 97.44 117 VAL A N 1
ATOM 797 C CA . VAL A 1 117 ? 19.111 -10.477 -2.228 1.00 97.44 117 VAL A CA 1
ATOM 798 C C . VAL A 1 117 ? 17.601 -10.696 -2.141 1.00 97.44 117 VAL A C 1
ATOM 800 O O . VAL A 1 117 ? 16.819 -10.030 -2.828 1.00 97.44 117 VAL A O 1
ATOM 803 N N . VAL A 1 118 ? 17.179 -11.624 -1.283 1.00 97.25 118 VAL A N 1
ATOM 804 C CA . VAL A 1 118 ? 15.776 -12.016 -1.114 1.00 97.25 118 VAL A CA 1
ATOM 805 C C . VAL A 1 118 ? 15.339 -11.838 0.337 1.00 97.25 118 VAL A C 1
ATOM 807 O O . VAL A 1 118 ? 16.037 -12.187 1.287 1.00 97.25 118 VAL A O 1
ATOM 810 N N . SER A 1 119 ? 14.132 -11.314 0.507 1.00 97.50 119 SER A N 1
ATOM 811 C CA . SER A 1 119 ? 13.415 -11.257 1.772 1.00 97.50 119 SER A CA 1
ATOM 812 C C . SER A 1 119 ? 12.169 -12.129 1.706 1.00 97.50 119 SER A C 1
ATOM 814 O O . SER A 1 119 ? 11.408 -12.054 0.746 1.00 97.50 119 SER A O 1
ATOM 816 N N . THR A 1 120 ? 11.914 -12.911 2.753 1.00 95.06 120 THR A N 1
ATOM 817 C CA . THR A 1 120 ? 10.726 -13.777 2.881 1.00 95.06 120 THR A CA 1
ATOM 818 C C . THR A 1 120 ? 9.680 -13.225 3.857 1.00 95.06 120 THR A C 1
ATOM 820 O O . THR A 1 120 ? 8.704 -13.903 4.181 1.00 95.06 120 THR A O 1
ATOM 823 N N . ASN A 1 121 ? 9.878 -11.995 4.346 1.00 92.81 121 ASN A N 1
ATOM 824 C CA . ASN A 1 121 ? 9.055 -11.353 5.373 1.00 92.81 121 ASN A CA 1
ATOM 825 C C . ASN A 1 121 ? 8.648 -9.918 4.990 1.00 92.81 121 ASN A C 1
ATOM 827 O O . ASN A 1 121 ? 8.700 -9.003 5.812 1.00 92.81 121 ASN A O 1
ATOM 831 N N . GLY A 1 122 ? 8.256 -9.700 3.728 1.00 93.94 122 GLY A N 1
ATOM 832 C CA . GLY A 1 122 ? 7.776 -8.388 3.273 1.00 93.94 122 GLY A CA 1
ATOM 833 C C . GLY A 1 122 ? 8.866 -7.315 3.312 1.00 93.94 122 GLY A C 1
ATOM 834 O O . GLY A 1 122 ? 8.636 -6.187 3.760 1.00 93.94 122 GLY A O 1
ATOM 835 N N . ALA A 1 123 ? 10.075 -7.690 2.887 1.00 96.69 123 ALA A N 1
ATOM 836 C CA . ALA A 1 123 ? 11.278 -6.864 2.906 1.00 96.69 123 ALA A CA 1
ATOM 837 C C . ALA A 1 123 ? 11.748 -6.439 4.310 1.00 96.69 123 ALA A C 1
ATOM 839 O O . ALA A 1 123 ? 12.653 -5.621 4.401 1.00 96.69 123 ALA A O 1
ATOM 840 N N . ALA A 1 124 ? 11.176 -6.940 5.415 1.00 93.75 124 ALA A N 1
ATOM 841 C CA . ALA A 1 124 ? 11.583 -6.534 6.768 1.00 93.75 124 ALA A CA 1
ATOM 842 C C . ALA A 1 124 ? 13.066 -6.821 7.047 1.00 93.75 124 ALA A C 1
ATOM 844 O O . ALA A 1 124 ? 13.748 -5.982 7.629 1.00 93.75 124 ALA A O 1
ATOM 845 N N . THR A 1 125 ? 13.572 -7.958 6.569 1.00 95.44 125 THR A N 1
ATOM 846 C CA . THR A 1 125 ? 14.997 -8.305 6.609 1.00 95.44 125 THR A CA 1
ATOM 847 C C . THR A 1 125 ? 15.438 -8.936 5.293 1.00 95.44 125 THR A C 1
ATOM 849 O O . THR A 1 125 ? 14.662 -9.668 4.673 1.00 95.44 125 THR A O 1
ATOM 852 N N . PHE A 1 126 ? 16.695 -8.710 4.918 1.00 96.12 126 PHE A N 1
ATOM 853 C CA . PHE A 1 126 ? 17.371 -9.369 3.801 1.00 96.12 126 PHE A CA 1
ATOM 854 C C . PHE A 1 126 ? 18.561 -10.142 4.357 1.00 96.12 126 PHE A C 1
ATOM 856 O O . PHE A 1 126 ? 19.471 -9.550 4.933 1.00 96.12 126 PHE A O 1
ATOM 863 N N . ASP A 1 127 ? 18.516 -11.466 4.254 1.00 92.25 127 ASP A N 1
ATOM 864 C CA . ASP A 1 127 ? 19.606 -12.309 4.737 1.00 92.25 127 ASP A CA 1
ATOM 865 C C . ASP A 1 127 ? 20.720 -12.340 3.685 1.00 92.25 127 ASP A C 1
ATOM 867 O O . ASP A 1 127 ? 20.469 -12.650 2.518 1.00 92.25 127 ASP A O 1
ATOM 871 N N . ALA A 1 128 ? 21.954 -12.040 4.093 1.00 91.69 128 ALA A N 1
ATOM 872 C CA . ALA A 1 128 ? 23.125 -12.096 3.224 1.00 91.69 128 ALA A CA 1
ATOM 873 C C . ALA A 1 128 ? 23.340 -13.493 2.612 1.00 91.69 128 ALA A C 1
ATOM 875 O O . ALA A 1 128 ? 23.911 -13.599 1.529 1.00 91.69 128 ALA A O 1
ATOM 876 N N . SER A 1 129 ? 22.842 -14.561 3.250 1.00 94.31 129 SER A N 1
ATOM 877 C CA . SER A 1 129 ? 22.876 -15.926 2.703 1.00 94.31 129 SER A CA 1
ATOM 878 C C . SER A 1 129 ? 22.064 -16.093 1.410 1.00 94.31 129 SER A C 1
ATOM 880 O O . SER A 1 129 ? 22.301 -17.033 0.655 1.00 94.31 129 SER A O 1
ATOM 882 N N . THR A 1 130 ? 21.134 -15.174 1.129 1.00 95.31 130 THR A N 1
ATOM 883 C CA . THR A 1 130 ? 20.321 -15.164 -0.100 1.00 95.31 130 THR A CA 1
ATOM 884 C C . THR A 1 130 ? 21.001 -14.459 -1.272 1.00 95.31 130 THR A C 1
ATOM 886 O O . THR A 1 130 ? 20.418 -14.390 -2.357 1.00 95.31 130 THR A O 1
ATOM 889 N N . TYR A 1 131 ? 22.206 -13.921 -1.060 1.00 96.06 131 TYR A N 1
ATOM 890 C CA . TYR A 1 131 ? 22.954 -13.242 -2.105 1.00 96.06 131 TYR A CA 1
ATOM 891 C C . TYR A 1 131 ? 23.215 -14.164 -3.303 1.00 96.06 131 TYR A C 1
ATOM 893 O O . TYR A 1 131 ? 23.631 -15.315 -3.151 1.00 96.06 131 TYR A O 1
ATOM 901 N N . GLY A 1 132 ? 22.995 -13.645 -4.509 1.00 95.75 132 GLY A N 1
ATOM 902 C CA . GLY A 1 132 ? 23.278 -14.352 -5.755 1.00 95.75 132 GLY A CA 1
ATOM 903 C C . GLY A 1 132 ? 23.150 -13.446 -6.976 1.00 95.75 132 GLY A C 1
ATOM 904 O O . GLY A 1 132 ? 23.059 -12.232 -6.842 1.00 95.75 132 GLY A O 1
ATOM 905 N N . HIS A 1 133 ? 23.100 -14.045 -8.168 1.00 96.00 133 HIS A N 1
ATOM 906 C CA . HIS A 1 133 ? 23.033 -13.307 -9.443 1.00 96.00 133 HIS A CA 1
ATOM 907 C C . HIS A 1 133 ? 21.840 -13.696 -10.334 1.00 96.00 133 HIS A C 1
ATOM 909 O O . HIS A 1 133 ? 21.736 -13.241 -11.471 1.00 96.00 133 HIS A O 1
ATOM 915 N N . VAL A 1 134 ? 20.958 -14.586 -9.862 1.00 94.56 134 VAL A N 1
ATOM 916 C CA . VAL A 1 134 ? 19.846 -15.138 -10.655 1.00 94.56 134 VAL A CA 1
ATOM 917 C C . VAL A 1 134 ? 18.535 -15.044 -9.865 1.00 94.56 134 VAL A C 1
ATOM 919 O O . VAL A 1 134 ? 18.463 -15.628 -8.785 1.00 94.56 134 VAL A O 1
ATOM 922 N N . PRO A 1 135 ? 17.486 -14.381 -10.388 1.00 93.81 135 PRO A N 1
ATOM 923 C CA . PRO A 1 135 ? 17.368 -13.874 -11.757 1.00 93.81 135 PRO A CA 1
ATOM 924 C C . PRO A 1 135 ? 18.127 -12.566 -12.028 1.00 93.81 135 PRO A C 1
ATOM 926 O O . PRO A 1 135 ? 18.341 -12.240 -13.190 1.00 93.81 135 PRO A O 1
ATOM 929 N N . GLY A 1 136 ? 18.534 -11.821 -10.997 1.00 93.56 136 GLY A N 1
ATOM 930 C CA . GLY A 1 136 ? 19.291 -10.576 -11.157 1.00 93.56 136 GLY A CA 1
ATOM 931 C C . GLY A 1 136 ? 18.507 -9.453 -11.854 1.00 93.56 136 GLY A C 1
ATOM 932 O O . GLY A 1 136 ? 19.093 -8.506 -12.368 1.00 93.56 136 GLY A O 1
ATOM 933 N N . VAL A 1 137 ? 17.179 -9.560 -11.912 1.00 95.19 137 VAL A N 1
ATOM 934 C CA . VAL A 1 137 ? 16.281 -8.622 -12.598 1.00 95.19 137 VAL A CA 1
ATOM 935 C C . VAL A 1 137 ? 14.960 -8.512 -11.842 1.00 95.19 137 VAL A C 1
ATOM 937 O O . VAL A 1 137 ? 14.609 -9.409 -11.070 1.00 95.19 137 VAL A O 1
ATOM 940 N N . SER A 1 138 ? 14.188 -7.455 -12.105 1.00 95.00 138 SER A N 1
ATOM 941 C CA . SER A 1 138 ? 12.773 -7.459 -11.741 1.00 95.00 138 SER A CA 1
ATOM 942 C C . SER A 1 138 ? 11.982 -8.442 -12.612 1.00 95.00 138 SER A C 1
ATOM 944 O O . SER A 1 138 ? 12.370 -8.786 -13.734 1.00 95.00 138 SER A O 1
ATOM 946 N N . TYR A 1 139 ? 10.872 -8.934 -12.072 1.00 97.06 139 TYR A N 1
ATOM 947 C CA . TYR A 1 139 ? 10.039 -9.947 -12.701 1.00 97.06 139 TYR A CA 1
ATOM 948 C C . TYR A 1 139 ? 8.582 -9.783 -12.277 1.00 97.06 139 TYR A C 1
ATOM 950 O O . TYR A 1 139 ? 8.273 -9.158 -11.263 1.00 97.06 139 TYR A O 1
ATOM 958 N N . THR A 1 140 ? 7.691 -10.427 -13.022 1.00 95.94 140 THR A N 1
ATOM 959 C CA . THR A 1 140 ? 6.258 -10.466 -12.727 1.00 95.94 140 THR A CA 1
ATOM 960 C C . THR A 1 140 ? 5.767 -11.899 -12.755 1.00 95.94 140 THR A C 1
ATOM 962 O O . THR A 1 140 ? 6.280 -12.739 -13.499 1.00 95.94 140 THR A O 1
ATOM 965 N N . ARG A 1 141 ? 4.765 -12.195 -11.928 1.00 95.88 141 ARG A N 1
ATOM 966 C CA . ARG A 1 141 ? 4.072 -13.474 -11.966 1.00 95.88 141 ARG A CA 1
ATOM 967 C C . ARG A 1 141 ? 2.951 -13.436 -12.999 1.00 95.88 141 ARG A C 1
ATOM 969 O O . ARG A 1 141 ? 2.021 -12.648 -12.874 1.00 95.88 141 ARG A O 1
ATOM 976 N N . LEU A 1 142 ? 3.016 -14.336 -13.970 1.00 95.50 142 LEU A N 1
ATOM 977 C CA . LEU A 1 142 ? 1.948 -14.551 -14.941 1.00 95.50 142 LEU A CA 1
ATOM 978 C C . LEU A 1 142 ? 0.780 -15.326 -14.321 1.00 95.50 142 LEU A C 1
ATOM 980 O O . LEU A 1 142 ? 0.937 -16.048 -13.332 1.00 95.50 142 LEU A O 1
ATOM 984 N N . ARG A 1 143 ? -0.383 -15.296 -14.969 1.00 92.31 143 ARG A N 1
ATOM 985 C CA . ARG A 1 143 ? -1.547 -16.133 -14.635 1.00 92.31 143 ARG A CA 1
ATOM 986 C C . ARG A 1 143 ? -1.263 -17.626 -14.745 1.00 92.31 143 ARG A C 1
ATOM 988 O O . ARG A 1 143 ? -1.881 -18.414 -14.042 1.00 92.31 143 ARG A O 1
ATOM 995 N N . SER A 1 144 ? -0.263 -18.040 -15.523 1.00 92.06 144 SER A N 1
ATOM 996 C CA . SER A 1 144 ? 0.251 -19.420 -15.497 1.00 92.06 144 SER A CA 1
ATOM 997 C C . SER A 1 144 ? 0.988 -19.781 -14.195 1.00 92.06 144 SER A C 1
ATOM 999 O O . SER A 1 144 ? 1.464 -20.907 -14.052 1.00 92.06 144 SER A O 1
ATOM 1001 N N . GLY A 1 145 ? 1.150 -18.831 -13.272 1.00 93.12 145 GLY A N 1
ATOM 1002 C CA . GLY A 1 145 ? 1.947 -18.923 -12.050 1.00 93.12 145 GLY A CA 1
ATOM 1003 C C . GLY A 1 145 ? 3.455 -18.782 -12.261 1.00 93.12 145 GLY A C 1
ATOM 1004 O O . GLY A 1 145 ? 4.174 -18.649 -11.273 1.00 93.12 145 GLY A O 1
ATOM 1005 N N . THR A 1 146 ? 3.925 -18.768 -13.512 1.00 96.00 146 THR A N 1
ATOM 1006 C CA . THR A 1 146 ? 5.336 -18.577 -13.869 1.00 96.00 146 THR A CA 1
ATOM 1007 C C . THR A 1 146 ? 5.800 -17.173 -13.488 1.00 96.00 146 THR A C 1
ATOM 1009 O O . THR A 1 146 ? 5.165 -16.195 -13.878 1.00 96.00 146 THR A O 1
ATOM 1012 N N . LEU A 1 147 ? 6.921 -17.063 -12.777 1.00 97.75 147 LEU A N 1
ATOM 1013 C CA . LEU A 1 147 ? 7.649 -15.801 -12.639 1.00 97.75 147 LEU A CA 1
ATOM 1014 C C . LEU A 1 147 ? 8.496 -15.588 -13.891 1.00 97.75 147 LEU A C 1
ATOM 1016 O O . LEU A 1 147 ? 9.193 -16.515 -14.310 1.00 97.75 147 LEU A O 1
ATOM 1020 N N . ILE A 1 148 ? 8.445 -14.396 -14.484 1.00 98.31 148 ILE A N 1
ATOM 1021 C CA . ILE A 1 148 ? 9.212 -14.055 -15.685 1.00 98.31 148 ILE A CA 1
ATOM 1022 C C . ILE A 1 148 ? 9.837 -12.664 -15.582 1.00 98.31 148 ILE A C 1
ATOM 1024 O O . ILE A 1 148 ? 9.164 -11.697 -15.227 1.00 98.31 148 ILE A O 1
ATOM 1028 N N . GLY A 1 149 ? 11.123 -12.565 -15.914 1.00 97.69 149 GLY A N 1
ATOM 1029 C CA . GLY A 1 149 ? 11.879 -11.312 -15.962 1.00 97.69 149 GLY A CA 1
ATOM 1030 C C . GLY A 1 149 ? 12.896 -11.316 -17.101 1.00 97.69 149 GLY A C 1
ATOM 1031 O O . GLY A 1 149 ? 13.237 -12.378 -17.629 1.00 97.69 149 GLY A O 1
ATOM 1032 N N . TYR A 1 150 ? 13.382 -10.136 -17.482 1.00 97.12 150 TYR A N 1
ATOM 1033 C CA . TYR A 1 150 ? 14.280 -9.958 -18.625 1.00 97.12 150 TYR A CA 1
ATOM 1034 C C . TYR A 1 150 ? 15.494 -9.109 -18.262 1.00 97.12 150 TYR A C 1
ATOM 1036 O O . TYR A 1 150 ? 15.391 -8.157 -17.491 1.00 97.12 150 TYR A O 1
ATOM 1044 N N . GLY A 1 151 ? 16.643 -9.435 -18.852 1.00 94.69 151 GLY A N 1
ATOM 1045 C CA . GLY A 1 151 ? 17.867 -8.651 -18.703 1.00 94.69 151 GLY A CA 1
ATOM 1046 C C . GLY A 1 151 ? 17.729 -7.237 -19.274 1.00 94.69 151 GLY A C 1
ATOM 1047 O O . GLY A 1 151 ? 17.085 -7.027 -20.299 1.00 94.69 151 GLY A O 1
ATOM 1048 N N . PHE A 1 152 ? 18.395 -6.267 -18.645 1.00 93.00 152 PHE A N 1
ATOM 1049 C CA . PHE A 1 152 ? 18.423 -4.872 -19.103 1.00 93.00 152 PHE A CA 1
ATOM 1050 C C . PHE A 1 152 ? 19.105 -4.709 -20.474 1.00 93.00 152 PHE A C 1
ATOM 1052 O O . PHE A 1 152 ? 18.643 -3.942 -21.325 1.00 93.00 152 PHE A O 1
ATOM 1059 N N . LYS A 1 153 ? 20.202 -5.447 -20.701 1.00 92.75 153 LYS A N 1
ATOM 1060 C CA . LYS A 1 153 ? 20.990 -5.427 -21.943 1.00 92.75 153 LYS A CA 1
ATOM 1061 C C . LYS A 1 153 ? 20.670 -6.646 -22.821 1.00 92.75 153 LYS A C 1
ATOM 1063 O O . LYS A 1 153 ? 20.509 -7.746 -22.286 1.00 92.75 153 LYS A O 1
ATOM 1068 N N . PRO A 1 154 ? 20.613 -6.490 -24.154 1.00 94.69 154 PRO A N 1
ATOM 1069 C CA . PRO A 1 154 ? 20.513 -7.629 -25.049 1.00 94.69 154 PRO A CA 1
ATOM 1070 C C . PRO A 1 154 ? 21.851 -8.370 -25.110 1.00 94.69 154 PRO A C 1
ATOM 1072 O O . PRO A 1 154 ? 22.908 -7.759 -25.018 1.00 94.69 154 PRO A O 1
ATOM 1075 N N . THR A 1 155 ? 21.815 -9.682 -25.310 1.00 95.00 155 THR A N 1
ATOM 1076 C CA . THR A 1 155 ? 22.995 -10.529 -25.545 1.00 95.00 155 THR A CA 1
ATOM 1077 C C . THR A 1 155 ? 23.372 -10.611 -27.018 1.00 95.00 155 THR A C 1
ATOM 1079 O O . THR A 1 155 ? 24.514 -10.921 -27.346 1.00 95.00 155 THR A O 1
ATOM 1082 N N . ALA A 1 156 ? 22.431 -10.329 -27.922 1.00 95.56 156 ALA A N 1
ATOM 1083 C CA . ALA A 1 156 ? 22.675 -10.329 -29.357 1.00 95.56 156 ALA A CA 1
ATOM 1084 C C . ALA A 1 156 ? 21.800 -9.303 -30.079 1.00 95.56 156 ALA A C 1
ATOM 1086 O O . ALA A 1 156 ? 20.681 -9.002 -29.660 1.00 95.56 156 ALA A O 1
ATOM 1087 N N . VAL A 1 157 ? 22.310 -8.807 -31.205 1.00 95.62 157 VAL A N 1
ATOM 1088 C CA . VAL A 1 157 ? 21.585 -7.954 -32.150 1.00 95.62 157 VAL A CA 1
ATOM 1089 C C . VAL A 1 157 ? 21.843 -8.496 -33.549 1.00 95.62 157 VAL A C 1
ATOM 1091 O O . VAL A 1 157 ? 22.983 -8.813 -33.890 1.00 95.62 157 VAL A O 1
ATOM 1094 N N . THR A 1 158 ? 20.799 -8.635 -34.361 1.00 95.06 158 THR A N 1
ATOM 1095 C CA . THR A 1 158 ? 20.955 -9.097 -35.745 1.00 95.06 158 THR A CA 1
ATOM 1096 C C . THR A 1 158 ? 21.706 -8.070 -36.593 1.00 95.06 158 THR A C 1
ATOM 1098 O O . THR A 1 158 ? 21.659 -6.865 -36.341 1.00 95.06 158 THR A O 1
ATOM 1101 N N . SER A 1 159 ? 22.395 -8.533 -37.638 1.00 91.12 159 SER A N 1
ATOM 1102 C CA . SER A 1 159 ? 23.206 -7.671 -38.512 1.00 91.12 159 SER A CA 1
ATOM 1103 C C . SER A 1 159 ? 22.386 -6.609 -39.255 1.00 91.12 159 SER A C 1
ATOM 1105 O O . SER A 1 159 ? 22.904 -5.533 -39.562 1.00 91.12 159 SER A O 1
ATOM 1107 N N . ASP A 1 160 ? 21.102 -6.872 -39.505 1.00 91.69 160 ASP A N 1
ATOM 1108 C CA . ASP A 1 160 ? 20.141 -5.911 -40.059 1.00 91.69 160 ASP A CA 1
ATOM 1109 C C . ASP A 1 160 ? 19.673 -4.853 -39.037 1.00 91.69 160 ASP A C 1
ATOM 1111 O O . ASP A 1 160 ? 19.072 -3.849 -39.421 1.00 91.69 160 ASP A O 1
ATOM 1115 N N . GLY A 1 161 ? 19.987 -5.036 -37.750 1.00 91.75 161 GLY A N 1
ATOM 1116 C CA . GLY A 1 161 ? 19.591 -4.153 -36.658 1.00 91.75 161 GLY A CA 1
ATOM 1117 C C . GLY A 1 161 ? 18.091 -4.165 -36.368 1.00 91.75 161 GLY A C 1
ATOM 1118 O O . GLY A 1 161 ? 17.590 -3.167 -35.855 1.00 91.75 161 GLY A O 1
ATOM 1119 N N . LEU A 1 162 ? 17.367 -5.230 -36.734 1.00 94.50 162 LEU A N 1
ATOM 1120 C CA . LEU A 1 162 ? 15.909 -5.329 -36.569 1.00 94.50 162 LEU A CA 1
ATOM 1121 C C . LEU A 1 162 ? 15.471 -6.208 -35.397 1.00 94.50 162 LEU A C 1
ATOM 1123 O O . LEU A 1 162 ? 14.309 -6.138 -35.001 1.00 94.50 162 LEU A O 1
ATOM 1127 N N . THR A 1 163 ? 16.359 -7.033 -34.843 1.00 96.50 163 THR A N 1
ATOM 1128 C CA . THR A 1 163 ? 16.034 -7.937 -33.734 1.00 96.50 163 THR A CA 1
ATOM 1129 C C . THR A 1 163 ? 17.088 -7.847 -32.642 1.00 96.50 163 THR A C 1
ATOM 1131 O O . THR A 1 163 ? 18.287 -7.866 -32.922 1.00 96.50 163 THR A O 1
ATOM 1134 N N . MET A 1 164 ? 16.628 -7.773 -31.396 1.00 97.00 164 MET A N 1
ATOM 1135 C CA . MET A 1 164 ? 17.452 -7.872 -30.191 1.00 97.00 164 MET A CA 1
ATOM 1136 C C . MET A 1 164 ? 17.080 -9.144 -29.432 1.00 97.00 164 MET A C 1
ATOM 1138 O O . MET A 1 164 ? 15.897 -9.456 -29.317 1.00 97.00 164 MET A O 1
ATOM 1142 N N . THR A 1 165 ? 18.063 -9.853 -28.888 1.00 97.81 165 THR A N 1
ATOM 1143 C CA . THR A 1 165 ? 17.837 -10.995 -27.992 1.00 97.81 165 THR A CA 1
ATOM 1144 C C . THR A 1 165 ? 18.210 -10.590 -26.578 1.00 97.81 165 THR A C 1
ATOM 1146 O O . THR A 1 165 ? 19.339 -10.168 -26.361 1.00 97.81 165 THR A O 1
ATOM 1149 N N . PHE A 1 166 ? 17.297 -10.734 -25.622 1.00 97.06 166 PHE A N 1
ATOM 1150 C CA . PHE A 1 166 ? 17.527 -10.448 -24.205 1.00 97.06 166 PHE A CA 1
ATOM 1151 C C . PHE A 1 166 ? 17.608 -11.742 -23.389 1.00 97.06 166 PHE A C 1
ATOM 1153 O O . PHE A 1 166 ? 16.903 -12.699 -23.724 1.00 97.06 166 PHE A O 1
ATOM 1160 N N . PRO A 1 167 ? 18.413 -11.788 -22.310 1.00 96.81 167 PRO A N 1
ATOM 1161 C CA . PRO A 1 167 ? 18.283 -12.829 -21.299 1.00 96.81 167 PRO A CA 1
ATOM 1162 C C . PRO A 1 167 ? 16.854 -12.843 -20.759 1.00 96.81 167 PRO A C 1
ATOM 1164 O O . PRO A 1 167 ? 16.289 -11.783 -20.487 1.00 96.81 167 PRO A O 1
ATOM 1167 N N . VAL A 1 168 ? 16.282 -14.028 -20.588 1.00 97.69 168 VAL A N 1
ATOM 1168 C CA . VAL A 1 168 ? 14.989 -14.218 -19.925 1.00 97.69 168 VAL A CA 1
ATOM 1169 C C . VAL A 1 168 ? 15.140 -15.244 -18.818 1.00 97.69 168 VAL A C 1
ATOM 1171 O O . VAL A 1 168 ? 15.768 -16.285 -19.015 1.00 97.69 168 VAL A O 1
ATOM 1174 N N . TYR A 1 169 ? 14.542 -14.946 -17.673 1.00 97.94 169 TYR A N 1
ATOM 1175 C CA . TYR A 1 169 ? 14.583 -15.763 -16.470 1.00 97.94 169 TYR A CA 1
ATOM 1176 C C . TYR A 1 169 ? 13.174 -16.243 -16.159 1.00 97.94 169 TYR A C 1
ATOM 1178 O O . TYR A 1 169 ? 12.240 -15.439 -16.143 1.00 97.94 169 TYR A O 1
ATOM 1186 N N . ARG A 1 170 ? 13.013 -17.549 -15.932 1.00 98.19 170 ARG A N 1
ATOM 1187 C CA . ARG A 1 170 ? 11.722 -18.161 -15.602 1.00 98.19 170 ARG A CA 1
ATOM 1188 C C . ARG A 1 170 ? 11.816 -19.054 -14.379 1.00 98.19 170 ARG A C 1
ATOM 1190 O O . ARG A 1 170 ? 12.707 -19.899 -14.315 1.00 98.19 170 ARG A O 1
ATOM 1197 N N . SER A 1 171 ? 10.843 -18.927 -13.486 1.00 97.56 171 SER A N 1
ATOM 1198 C CA . SER A 1 171 ? 10.626 -19.849 -12.370 1.00 97.56 171 SER A CA 1
ATOM 1199 C C . SER A 1 171 ? 9.183 -20.352 -12.373 1.00 97.56 171 SER A C 1
ATOM 1201 O O . SER A 1 171 ? 8.244 -19.594 -12.625 1.00 97.56 171 SER A O 1
ATOM 1203 N N . THR A 1 172 ? 9.005 -21.642 -12.099 1.00 95.44 172 THR A N 1
ATOM 1204 C CA . THR A 1 172 ? 7.696 -22.301 -11.939 1.00 95.44 172 THR A CA 1
ATOM 1205 C C . THR A 1 172 ? 7.458 -22.792 -10.510 1.00 95.44 172 THR A C 1
ATOM 1207 O O . THR A 1 172 ? 6.480 -23.489 -10.262 1.00 95.44 172 THR A O 1
ATOM 1210 N N . ASP A 1 173 ? 8.353 -22.443 -9.586 1.00 93.25 173 ASP A N 1
ATOM 1211 C CA . ASP A 1 173 ? 8.413 -22.906 -8.197 1.00 93.25 173 ASP A CA 1
ATOM 1212 C C . ASP A 1 173 ? 8.606 -21.728 -7.224 1.00 93.25 173 ASP A C 1
ATOM 1214 O O . ASP A 1 173 ? 9.381 -21.791 -6.273 1.00 93.25 173 ASP A O 1
ATOM 1218 N N . ASP A 1 174 ? 7.897 -20.627 -7.488 1.00 92.75 174 ASP A N 1
ATOM 1219 C CA . ASP A 1 174 ? 7.875 -19.425 -6.642 1.00 92.75 174 ASP A CA 1
ATOM 1220 C C . ASP A 1 174 ? 9.253 -18.780 -6.401 1.00 92.75 174 ASP A C 1
ATOM 1222 O O . ASP A 1 174 ? 9.479 -18.097 -5.401 1.00 92.75 174 ASP A O 1
ATOM 1226 N N . GLY A 1 175 ? 10.159 -18.930 -7.366 1.00 93.88 175 GLY A N 1
ATOM 1227 C CA . GLY A 1 175 ? 11.490 -18.331 -7.359 1.00 93.88 175 GLY A CA 1
ATOM 1228 C C . GLY A 1 175 ? 12.548 -19.179 -6.661 1.00 93.88 175 GLY A C 1
ATOM 1229 O O . GLY A 1 175 ? 13.663 -18.684 -6.490 1.00 93.88 175 GLY A O 1
ATOM 1230 N N . ALA A 1 176 ? 12.229 -20.419 -6.270 1.00 92.44 176 ALA A N 1
ATOM 1231 C CA . ALA A 1 176 ? 13.193 -21.333 -5.662 1.00 92.44 176 ALA A CA 1
ATOM 1232 C C . ALA A 1 176 ? 14.274 -21.767 -6.662 1.00 92.44 176 ALA A C 1
ATOM 1234 O O . ALA A 1 176 ? 15.455 -21.808 -6.316 1.00 92.44 176 ALA A O 1
ATOM 1235 N N . THR A 1 177 ? 13.894 -22.037 -7.913 1.00 95.69 177 THR A N 1
ATOM 1236 C CA . THR A 1 177 ? 14.828 -22.296 -9.011 1.00 95.69 177 THR A CA 1
ATOM 1237 C C . THR A 1 177 ? 14.485 -21.467 -10.242 1.00 95.69 177 THR A C 1
ATOM 1239 O O . THR A 1 177 ? 13.342 -21.069 -10.470 1.00 95.69 177 THR A O 1
ATOM 1242 N N . TRP A 1 178 ? 15.508 -21.186 -11.049 1.00 97.50 178 TRP A N 1
ATOM 1243 C CA . TRP A 1 178 ? 15.390 -20.350 -12.237 1.00 97.50 178 TRP A CA 1
ATOM 1244 C C . TRP A 1 178 ? 16.021 -21.028 -13.444 1.00 97.50 178 TRP A C 1
ATOM 1246 O O . TRP A 1 178 ? 17.117 -21.582 -13.377 1.00 97.50 178 TRP A O 1
ATOM 1256 N N . THR A 1 179 ? 15.326 -20.932 -14.570 1.00 97.81 179 THR A N 1
ATOM 1257 C CA . THR A 1 179 ? 15.839 -21.290 -15.890 1.00 97.81 179 THR A CA 1
ATOM 1258 C C . THR A 1 179 ? 16.147 -20.020 -16.671 1.00 97.81 179 THR A C 1
ATOM 1260 O O . THR A 1 179 ? 15.384 -19.053 -16.614 1.00 97.81 179 THR A O 1
ATOM 1263 N N . THR A 1 180 ? 17.255 -20.032 -17.409 1.00 96.56 180 THR A N 1
ATOM 1264 C CA . THR A 1 180 ? 17.711 -18.891 -18.209 1.00 96.56 180 THR A CA 1
ATOM 1265 C C . THR A 1 180 ? 17.675 -19.247 -19.690 1.00 96.56 180 THR A C 1
ATOM 1267 O O . THR A 1 180 ? 18.085 -20.338 -20.084 1.00 96.56 180 THR A O 1
ATOM 1270 N N . GLY A 1 181 ? 17.199 -18.324 -20.523 1.00 96.25 181 GLY A N 1
ATOM 1271 C CA . GLY A 1 181 ? 17.160 -18.470 -21.978 1.00 96.25 181 GLY A CA 1
ATOM 1272 C C . GLY A 1 181 ? 17.288 -17.132 -22.702 1.00 96.25 181 GLY A C 1
ATOM 1273 O O . GLY A 1 181 ? 17.692 -16.133 -22.109 1.00 96.25 181 GLY A O 1
ATOM 1274 N N . GLY A 1 182 ? 16.917 -17.108 -23.985 1.00 97.12 182 GLY A N 1
ATOM 1275 C CA . GLY A 1 182 ? 16.838 -15.888 -24.792 1.00 97.12 182 GLY A CA 1
ATOM 1276 C C . GLY A 1 182 ? 15.403 -15.572 -25.212 1.00 97.12 182 GLY A C 1
ATOM 1277 O O . GLY A 1 182 ? 14.681 -16.474 -25.632 1.00 97.12 182 GLY A O 1
ATOM 1278 N N . ALA A 1 183 ? 15.006 -14.303 -25.129 1.00 98.06 183 ALA A N 1
ATOM 1279 C CA . ALA A 1 183 ? 13.765 -13.785 -25.702 1.00 98.06 183 ALA A CA 1
ATOM 1280 C C . ALA A 1 183 ? 14.079 -12.788 -26.821 1.00 98.06 183 ALA A C 1
ATOM 1282 O O . ALA A 1 183 ? 14.917 -11.901 -26.649 1.00 98.06 183 ALA A O 1
ATOM 1283 N N . THR A 1 184 ? 13.423 -12.923 -27.973 1.00 98.12 184 THR A N 1
ATOM 1284 C CA . THR A 1 184 ? 13.691 -12.064 -29.138 1.00 98.12 184 THR A CA 1
ATOM 1285 C C . THR A 1 184 ? 12.670 -10.944 -29.248 1.00 98.12 184 THR A C 1
ATOM 1287 O O . THR A 1 184 ? 11.470 -11.209 -29.258 1.00 98.12 184 THR A O 1
ATOM 1290 N N . VAL A 1 185 ? 13.136 -9.711 -29.423 1.00 97.81 185 VAL A N 1
ATOM 1291 C CA . VAL A 1 185 ? 12.320 -8.514 -29.638 1.00 97.81 185 VAL A CA 1
ATOM 1292 C C . VAL A 1 185 ? 12.576 -7.979 -31.040 1.00 97.81 185 VAL A C 1
ATOM 1294 O O . VAL A 1 185 ? 13.680 -7.519 -31.344 1.00 97.81 185 VAL A O 1
ATOM 1297 N N . ARG A 1 186 ? 11.549 -7.997 -31.895 1.00 96.75 186 ARG A N 1
ATOM 1298 C CA . ARG A 1 186 ? 11.586 -7.309 -33.191 1.00 96.75 186 ARG A CA 1
ATOM 1299 C C . ARG A 1 186 ? 11.360 -5.816 -32.974 1.00 96.75 186 ARG A C 1
ATOM 1301 O O . ARG A 1 186 ? 10.317 -5.410 -32.469 1.00 96.75 186 ARG A O 1
ATOM 1308 N N . VAL A 1 187 ? 12.318 -4.995 -33.382 1.00 92.00 187 VAL A N 1
ATOM 1309 C CA . VAL A 1 187 ? 12.294 -3.539 -33.210 1.00 92.00 187 VAL A CA 1
ATOM 1310 C C . VAL A 1 187 ? 11.499 -2.884 -34.343 1.00 92.00 187 VAL A C 1
ATOM 1312 O O . VAL A 1 187 ? 11.627 -3.257 -35.506 1.00 92.00 187 VAL A O 1
ATOM 1315 N N . GLY A 1 188 ? 10.704 -1.856 -34.029 1.00 85.00 188 GLY A N 1
ATOM 1316 C CA . GLY A 1 188 ? 9.954 -1.053 -35.009 1.00 85.00 188 GLY A CA 1
ATOM 1317 C C . GLY A 1 188 ? 10.809 -0.114 -35.879 1.00 85.00 188 GLY A C 1
ATOM 1318 O O . GLY A 1 188 ? 10.395 1.014 -36.145 1.00 85.00 188 GLY A O 1
ATOM 1319 N N . GLY A 1 189 ? 12.036 -0.500 -36.236 1.00 87.94 189 GLY A N 1
ATOM 1320 C CA . GLY A 1 189 ? 12.982 0.301 -37.019 1.00 87.94 189 GLY A CA 1
ATOM 1321 C C . GLY A 1 189 ? 14.416 -0.228 -36.941 1.00 87.94 189 GLY A C 1
ATOM 1322 O O . GLY A 1 189 ? 14.731 -1.047 -36.084 1.00 87.94 189 GLY A O 1
ATOM 1323 N N . THR A 1 190 ? 15.286 0.256 -37.829 1.00 91.50 190 THR A N 1
ATOM 1324 C CA . THR A 1 190 ? 16.712 -0.105 -37.848 1.00 91.50 190 THR A CA 1
ATOM 1325 C C . THR A 1 190 ? 17.469 0.608 -36.733 1.00 91.50 190 THR A C 1
ATOM 1327 O O . THR A 1 190 ? 17.430 1.836 -36.645 1.00 91.50 190 THR A O 1
ATOM 1330 N N . LEU A 1 191 ? 18.174 -0.153 -35.898 1.00 91.69 191 LEU A N 1
ATOM 1331 C CA . LEU A 1 191 ? 19.016 0.370 -34.820 1.00 91.69 191 LEU A CA 1
ATOM 1332 C C . LEU A 1 191 ? 20.262 1.098 -35.353 1.00 91.69 191 LEU A C 1
ATOM 1334 O O . LEU A 1 191 ? 20.887 0.650 -36.320 1.00 91.69 191 LEU A O 1
ATOM 1338 N N . VAL A 1 192 ? 20.649 2.194 -34.685 1.00 86.25 192 VAL A N 1
ATOM 1339 C CA . VAL A 1 192 ? 21.906 2.919 -34.967 1.00 86.25 192 VAL A CA 1
ATOM 1340 C C . VAL A 1 192 ? 23.117 2.133 -34.455 1.00 86.25 192 VAL A C 1
ATOM 1342 O O . VAL A 1 192 ? 24.071 1.931 -35.201 1.00 86.25 192 VAL A O 1
ATOM 1345 N N . GLY A 1 193 ? 23.065 1.634 -33.216 1.00 79.94 193 GLY A N 1
ATOM 1346 C CA . GLY A 1 193 ? 24.062 0.714 -32.667 1.00 79.94 193 GLY A CA 1
ATOM 1347 C C . GLY A 1 193 ? 23.623 -0.736 -32.853 1.00 79.94 193 GLY A C 1
ATOM 1348 O O . GLY A 1 193 ? 22.599 -1.154 -32.316 1.00 79.94 193 GLY A O 1
ATOM 1349 N N . ARG A 1 194 ? 24.391 -1.511 -33.628 1.00 85.75 194 ARG A N 1
ATOM 1350 C CA . ARG A 1 194 ? 24.114 -2.933 -33.920 1.00 85.75 194 ARG A CA 1
ATOM 1351 C C . ARG A 1 194 ? 24.978 -3.873 -33.079 1.00 85.75 194 ARG A C 1
ATOM 1353 O O . ARG A 1 194 ? 25.466 -4.887 -33.565 1.00 85.75 194 ARG A O 1
ATOM 1360 N N . THR A 1 195 ? 25.195 -3.497 -31.823 1.00 84.94 195 THR A N 1
ATOM 1361 C CA . THR A 1 195 ? 25.943 -4.276 -30.832 1.00 84.94 195 THR A CA 1
ATOM 1362 C C . THR A 1 195 ? 25.145 -4.360 -29.530 1.00 84.94 195 THR A C 1
ATOM 1364 O O . THR A 1 195 ? 24.365 -3.449 -29.241 1.00 84.94 195 THR A O 1
ATOM 1367 N N . PRO A 1 196 ? 25.336 -5.409 -28.715 1.00 82.69 196 PRO A N 1
ATOM 1368 C CA . PRO A 1 196 ? 24.776 -5.495 -27.364 1.00 82.69 196 PRO A CA 1
ATOM 1369 C C . PRO A 1 196 ? 24.933 -4.212 -26.525 1.00 82.69 196 PRO A C 1
ATOM 1371 O O . PRO A 1 196 ? 23.974 -3.731 -25.918 1.00 82.69 196 PRO A O 1
ATOM 1374 N N . ASP A 1 197 ? 26.115 -3.594 -26.565 1.00 80.75 197 ASP A N 1
ATOM 1375 C CA . ASP A 1 197 ? 26.448 -2.456 -25.702 1.00 80.75 197 ASP A CA 1
ATOM 1376 C C . ASP A 1 197 ? 25.847 -1.124 -26.174 1.00 80.75 197 ASP A C 1
ATOM 1378 O O . ASP A 1 197 ? 25.527 -0.282 -25.337 1.00 80.75 197 ASP A O 1
ATOM 1382 N N . GLY A 1 198 ? 25.661 -0.941 -27.488 1.00 74.38 198 GLY A N 1
ATOM 1383 C CA . GLY A 1 198 ? 25.182 0.310 -28.098 1.00 74.38 198 GLY A CA 1
ATOM 1384 C C . GLY A 1 198 ? 23.760 0.259 -28.672 1.00 74.38 198 GLY A C 1
ATOM 1385 O O . GLY A 1 198 ? 23.350 1.193 -29.361 1.00 74.38 198 GLY A O 1
ATOM 1386 N N . SER A 1 199 ? 23.034 -0.841 -28.461 1.00 81.94 199 SER A N 1
ATOM 1387 C CA . SER A 1 199 ? 21.675 -1.046 -28.982 1.00 81.94 199 SER A CA 1
ATOM 1388 C C . SER A 1 199 ? 20.596 -0.606 -27.982 1.00 81.94 199 SER A C 1
ATOM 1390 O O . SER A 1 199 ? 20.775 0.368 -27.253 1.00 81.94 199 SER A O 1
ATOM 1392 N N . GLY A 1 200 ? 19.431 -1.258 -27.996 1.00 89.81 200 GLY A N 1
ATOM 1393 C CA . GLY A 1 200 ? 18.329 -0.937 -27.100 1.00 89.81 200 GLY A CA 1
ATOM 1394 C C . GLY A 1 200 ? 18.477 -1.548 -25.710 1.00 89.81 200 GLY A C 1
ATOM 1395 O O . GLY A 1 200 ? 19.259 -2.472 -25.492 1.00 89.81 200 GLY A O 1
ATOM 1396 N N . ARG A 1 201 ? 17.687 -1.040 -24.767 1.00 93.88 201 ARG A N 1
ATOM 1397 C CA . ARG A 1 201 ? 17.572 -1.547 -23.396 1.00 93.88 201 ARG A CA 1
ATOM 1398 C C . ARG A 1 201 ? 16.122 -1.878 -23.087 1.00 93.88 201 ARG A C 1
ATOM 1400 O O . ARG A 1 201 ? 15.229 -1.136 -23.500 1.00 93.88 201 ARG A O 1
ATOM 1407 N N . MET A 1 202 ? 15.891 -2.972 -22.368 1.00 95.12 202 MET A N 1
ATOM 1408 C CA . MET A 1 202 ? 14.572 -3.281 -21.814 1.00 95.12 202 MET A CA 1
ATOM 1409 C C . MET A 1 202 ? 14.426 -2.593 -20.460 1.00 95.12 202 MET A C 1
ATOM 1411 O O . MET A 1 202 ? 15.382 -2.557 -19.690 1.00 95.12 202 MET A O 1
ATOM 1415 N N . HIS A 1 203 ? 13.255 -2.030 -20.167 1.00 95.00 203 HIS A N 1
ATOM 1416 C CA . HIS A 1 203 ? 13.028 -1.327 -18.906 1.00 95.00 203 HIS A CA 1
ATOM 1417 C C . HIS A 1 203 ? 12.095 -2.116 -17.988 1.00 95.00 203 HIS A C 1
ATOM 1419 O O . HIS A 1 203 ? 10.888 -2.138 -18.195 1.00 95.00 203 HIS A O 1
ATOM 1425 N N . ARG A 1 204 ? 12.671 -2.690 -16.928 1.00 90.12 204 ARG A N 1
ATOM 1426 C CA . ARG A 1 204 ? 11.968 -3.257 -15.764 1.00 90.12 204 ARG A CA 1
ATOM 1427 C C . ARG A 1 204 ? 10.837 -4.246 -16.104 1.00 90.12 204 ARG A C 1
ATOM 1429 O O . ARG A 1 204 ? 11.026 -5.159 -16.901 1.00 90.12 204 ARG A O 1
ATOM 1436 N N . HIS A 1 205 ? 9.721 -4.126 -15.384 1.00 93.06 205 HIS A N 1
ATOM 1437 C CA . HIS A 1 205 ? 8.693 -5.141 -15.206 1.00 93.06 205 HIS A CA 1
ATOM 1438 C C . HIS A 1 205 ? 7.930 -5.415 -16.505 1.00 93.06 205 HIS A C 1
ATOM 1440 O O . HIS A 1 205 ? 7.374 -4.477 -17.085 1.00 93.06 205 HIS A O 1
ATOM 1446 N N . PRO A 1 206 ? 7.846 -6.679 -16.957 1.00 96.31 206 PRO A N 1
ATOM 1447 C CA . PRO A 1 206 ? 6.810 -7.053 -17.905 1.00 96.31 206 PRO A CA 1
ATOM 1448 C C . PRO A 1 206 ? 5.431 -6.932 -17.244 1.00 96.31 206 PRO A C 1
ATOM 1450 O O . PRO A 1 206 ? 5.295 -7.186 -16.056 1.00 96.31 206 PRO A O 1
ATOM 1453 N N . ILE A 1 207 ? 4.386 -6.626 -18.009 1.00 96.94 207 ILE A N 1
ATOM 1454 C CA . ILE A 1 207 ? 3.002 -6.706 -17.509 1.00 96.94 207 ILE A CA 1
ATOM 1455 C C . ILE A 1 207 ? 2.202 -7.697 -18.348 1.00 96.94 207 ILE A C 1
ATOM 1457 O O . ILE A 1 207 ? 2.364 -7.749 -19.566 1.00 96.94 207 ILE A O 1
ATOM 1461 N N . GLU A 1 208 ? 1.338 -8.486 -17.713 1.00 96.25 208 GLU A N 1
ATOM 1462 C CA . GLU A 1 208 ? 0.372 -9.335 -18.413 1.00 96.25 208 GLU A CA 1
ATOM 1463 C C . GLU A 1 208 ? -0.980 -8.622 -18.449 1.00 96.25 208 GLU A C 1
ATOM 1465 O O . GLU A 1 208 ? -1.587 -8.366 -17.411 1.00 96.25 208 GLU A O 1
ATOM 1470 N N . LEU A 1 209 ? -1.461 -8.300 -19.648 1.00 95.19 209 LEU A N 1
ATOM 1471 C CA . LEU A 1 209 ? -2.783 -7.712 -19.823 1.00 95.19 209 LEU A CA 1
ATOM 1472 C C . LEU A 1 209 ? -3.881 -8.734 -19.503 1.00 95.19 209 LEU A C 1
ATOM 1474 O O . LEU A 1 209 ? -3.686 -9.949 -19.592 1.00 95.19 209 LEU A O 1
ATOM 1478 N N . ALA A 1 210 ? -5.086 -8.233 -19.237 1.00 89.50 210 ALA A N 1
ATOM 1479 C CA . ALA A 1 210 ? -6.314 -9.024 -19.089 1.00 89.50 210 ALA A CA 1
ATOM 1480 C C . ALA A 1 210 ? -6.523 -10.112 -20.175 1.00 89.50 210 ALA A C 1
ATOM 1482 O O . ALA A 1 210 ? -7.021 -11.201 -19.889 1.00 89.50 210 ALA A O 1
ATOM 1483 N N . ASP A 1 211 ? -6.100 -9.865 -21.419 1.00 88.25 211 ASP A N 1
ATOM 1484 C CA . ASP A 1 211 ? -6.250 -10.809 -22.539 1.00 88.25 211 ASP A CA 1
ATOM 1485 C C . ASP A 1 211 ? -5.161 -11.901 -22.615 1.00 88.25 211 ASP A C 1
ATOM 1487 O O . ASP A 1 211 ? -5.334 -12.890 -23.320 1.00 88.25 211 ASP A O 1
ATOM 1491 N N . GLY A 1 212 ? -4.079 -11.781 -21.840 1.00 91.88 212 GLY A N 1
ATOM 1492 C CA . GLY A 1 212 ? -2.956 -12.735 -21.784 1.00 91.88 212 GLY A CA 1
ATOM 1493 C C . GLY A 1 212 ? -1.722 -12.260 -22.532 1.00 91.88 212 GLY A C 1
ATOM 1494 O O . GLY A 1 212 ? -0.682 -12.914 -22.490 1.00 91.88 212 GLY A O 1
ATOM 1495 N N . THR A 1 213 ? -1.816 -11.115 -23.204 1.00 97.06 213 THR A N 1
ATOM 1496 C CA . THR A 1 213 ? -0.669 -10.495 -23.851 1.00 97.06 213 THR A CA 1
ATOM 1497 C C . THR A 1 213 ? 0.327 -10.027 -22.799 1.00 97.06 213 THR A C 1
ATOM 1499 O O . THR A 1 213 ? -0.023 -9.260 -21.903 1.00 97.06 213 THR A O 1
ATOM 1502 N N . ILE A 1 214 ? 1.588 -10.417 -22.953 1.00 98.38 214 ILE A N 1
ATOM 1503 C CA . ILE A 1 214 ? 2.690 -9.891 -22.149 1.00 98.38 214 ILE A CA 1
ATOM 1504 C C . ILE A 1 214 ? 3.268 -8.681 -22.873 1.00 98.38 214 ILE A C 1
ATOM 1506 O O . ILE A 1 214 ? 3.668 -8.788 -24.035 1.00 98.38 214 ILE A O 1
ATOM 1510 N N . LEU A 1 215 ? 3.330 -7.540 -22.195 1.00 98.62 215 LEU A N 1
ATOM 1511 C CA . LEU A 1 215 ? 3.995 -6.337 -22.679 1.00 98.62 215 LEU A CA 1
ATOM 1512 C C . LEU A 1 215 ? 5.342 -6.150 -21.992 1.00 98.62 215 LEU A C 1
ATOM 1514 O O . LEU A 1 215 ? 5.468 -6.352 -20.788 1.00 98.62 215 LEU A O 1
ATOM 1518 N N . VAL A 1 216 ? 6.319 -5.685 -22.765 1.00 98.25 216 VAL A N 1
ATOM 1519 C CA . VAL A 1 216 ? 7.590 -5.154 -22.261 1.00 98.25 216 VAL A CA 1
ATOM 1520 C C . VAL A 1 216 ? 7.829 -3.782 -22.868 1.00 98.25 216 VAL A C 1
ATOM 1522 O O . VAL A 1 216 ? 7.560 -3.562 -24.055 1.00 98.25 216 VAL A O 1
ATOM 1525 N N . SER A 1 217 ? 8.353 -2.856 -22.072 1.00 97.75 217 SER A N 1
ATOM 1526 C CA . SER A 1 217 ? 8.848 -1.582 -22.579 1.00 97.75 217 SER A CA 1
ATOM 1527 C C . SER A 1 217 ? 10.347 -1.661 -22.847 1.00 97.75 217 SER A C 1
ATOM 1529 O O . SER A 1 217 ? 11.117 -2.329 -22.155 1.00 97.75 217 SER A O 1
ATOM 1531 N N . TYR A 1 218 ? 10.775 -0.979 -23.898 1.00 97.06 218 TYR A N 1
ATOM 1532 C CA . TYR A 1 218 ? 12.178 -0.896 -24.265 1.00 97.06 218 TYR A CA 1
ATOM 1533 C C . TYR A 1 218 ? 12.452 0.442 -24.937 1.00 97.06 218 TYR A C 1
ATOM 1535 O O . TYR A 1 218 ? 11.557 1.057 -25.521 1.00 97.06 218 TYR A O 1
ATOM 1543 N N . TYR A 1 219 ? 13.696 0.893 -24.884 1.00 95.50 219 TYR A N 1
ATOM 1544 C CA . TYR A 1 219 ? 14.126 2.084 -25.600 1.00 95.50 219 TYR A CA 1
ATOM 1545 C C . TYR A 1 219 ? 15.332 1.789 -26.461 1.00 95.50 219 TYR A C 1
ATOM 1547 O O . TYR A 1 219 ? 16.128 0.899 -26.171 1.00 95.50 219 TYR A O 1
ATOM 1555 N N . ALA A 1 220 ? 15.449 2.523 -27.557 1.00 93.94 220 ALA A N 1
ATOM 1556 C CA . ALA A 1 220 ? 16.586 2.411 -28.448 1.00 93.94 220 ALA A CA 1
ATOM 1557 C C . ALA A 1 220 ? 16.743 3.676 -29.280 1.00 93.94 220 ALA A C 1
ATOM 1559 O O . ALA A 1 220 ? 15.803 4.455 -29.456 1.00 93.94 220 ALA A O 1
ATOM 1560 N N . THR A 1 221 ? 17.928 3.824 -29.854 1.00 90.56 221 THR A N 1
ATOM 1561 C CA . THR A 1 221 ? 18.184 4.788 -30.919 1.00 90.56 221 THR A CA 1
ATOM 1562 C C . THR A 1 221 ? 17.975 4.107 -32.266 1.00 90.56 221 THR A C 1
ATOM 1564 O O . THR A 1 221 ? 18.623 3.099 -32.566 1.00 90.56 221 THR A O 1
ATOM 1567 N N . VAL A 1 222 ? 17.097 4.660 -33.101 1.00 89.38 222 VAL A N 1
ATOM 1568 C CA . VAL A 1 222 ? 16.841 4.141 -34.451 1.00 89.38 222 VAL A CA 1
ATOM 1569 C C . VAL A 1 222 ? 17.212 5.158 -35.521 1.00 89.38 222 VAL A C 1
ATOM 1571 O O . VAL A 1 222 ? 17.103 6.362 -35.309 1.00 89.38 222 VAL A O 1
ATOM 1574 N N . THR A 1 223 ? 17.626 4.677 -36.692 1.00 86.44 223 THR A N 1
ATOM 1575 C CA . THR A 1 223 ? 18.112 5.518 -37.796 1.00 86.44 223 THR A CA 1
ATOM 1576 C C . THR A 1 223 ? 17.071 6.543 -38.256 1.00 86.44 223 THR A C 1
ATOM 1578 O O . THR A 1 223 ? 17.426 7.670 -38.585 1.00 86.44 223 THR A O 1
ATOM 1581 N N . ALA A 1 224 ? 15.786 6.177 -38.234 1.00 81.69 224 ALA A N 1
ATOM 1582 C CA . ALA A 1 224 ? 14.690 7.054 -38.653 1.00 81.69 224 ALA A CA 1
ATOM 1583 C C . ALA A 1 224 ? 14.513 8.300 -37.764 1.00 81.69 224 ALA A C 1
ATOM 1585 O O . ALA A 1 224 ? 13.979 9.297 -38.235 1.00 81.69 224 ALA A O 1
ATOM 1586 N N . ASP A 1 225 ? 14.981 8.250 -36.514 1.00 80.75 225 ASP A N 1
ATOM 1587 C CA . ASP A 1 225 ? 14.858 9.340 -35.538 1.00 80.75 225 ASP A CA 1
ATOM 1588 C C . ASP A 1 225 ? 16.188 10.113 -35.388 1.00 80.75 225 ASP A C 1
ATOM 1590 O O . ASP A 1 225 ? 16.421 10.814 -34.403 1.00 80.75 225 ASP A O 1
ATOM 1594 N N . THR A 1 226 ? 17.090 9.977 -36.370 1.00 77.00 226 THR A N 1
ATOM 1595 C CA . THR A 1 226 ? 18.349 10.728 -36.426 1.00 77.00 226 THR A CA 1
ATOM 1596 C C . THR A 1 226 ? 18.194 11.957 -37.314 1.00 77.00 226 THR A C 1
ATOM 1598 O O . THR A 1 226 ? 17.780 11.861 -38.468 1.00 77.00 226 THR A O 1
ATOM 1601 N N . SER A 1 227 ? 18.514 13.136 -36.777 1.00 75.06 227 SER A N 1
ATOM 1602 C CA . SER A 1 227 ? 18.352 14.406 -37.492 1.00 75.06 227 SER A CA 1
ATOM 1603 C C . SER A 1 227 ? 19.505 15.354 -37.187 1.00 75.06 227 SER A C 1
ATOM 1605 O O . SER A 1 227 ? 19.873 15.561 -36.029 1.00 75.06 227 SER A O 1
ATOM 1607 N N . GLY A 1 228 ? 20.117 15.916 -38.235 1.00 67.56 228 GLY A N 1
ATOM 1608 C CA . GLY A 1 228 ? 21.251 16.839 -38.101 1.00 67.56 228 GLY A CA 1
ATOM 1609 C C . GLY A 1 228 ? 22.455 16.247 -37.356 1.00 67.56 228 GLY A C 1
ATOM 1610 O O . GLY A 1 228 ? 23.135 16.970 -36.638 1.00 67.56 228 GLY A O 1
ATOM 1611 N N . GLY A 1 229 ? 22.679 14.929 -37.458 1.00 70.25 229 GLY A N 1
ATOM 1612 C CA . GLY A 1 229 ? 23.744 14.218 -36.735 1.00 70.25 229 GLY A CA 1
ATOM 1613 C C . GLY A 1 229 ? 23.462 13.964 -35.249 1.00 70.25 229 GLY A C 1
ATOM 1614 O O . GLY A 1 229 ? 24.287 13.351 -34.576 1.00 70.25 229 GLY A O 1
ATOM 1615 N N . ARG A 1 230 ? 22.303 14.392 -34.734 1.00 77.31 230 ARG A N 1
ATOM 1616 C CA . ARG A 1 230 ? 21.862 14.132 -33.359 1.00 77.31 230 ARG A CA 1
ATOM 1617 C C . ARG A 1 230 ? 21.028 12.865 -33.298 1.00 77.31 230 ARG A C 1
ATOM 1619 O O . ARG A 1 230 ? 20.245 12.579 -34.208 1.00 77.31 230 ARG A O 1
ATOM 1626 N N . THR A 1 231 ? 21.183 12.126 -32.207 1.00 78.19 231 THR A N 1
ATOM 1627 C CA . THR A 1 231 ? 20.445 10.892 -31.961 1.00 78.19 231 THR A CA 1
ATOM 1628 C C . THR A 1 231 ? 19.837 10.929 -30.559 1.00 78.19 231 THR A C 1
ATOM 1630 O O . THR A 1 231 ? 20.531 11.151 -29.569 1.00 78.19 231 THR A O 1
ATOM 1633 N N . GLY A 1 232 ? 18.514 10.785 -30.484 1.00 84.56 232 GLY A N 1
ATOM 1634 C CA . GLY A 1 232 ? 17.773 10.638 -29.233 1.00 84.56 232 GLY A CA 1
ATOM 1635 C C . GLY A 1 232 ? 17.279 9.204 -29.071 1.00 84.56 232 GLY A C 1
ATOM 1636 O O . GLY A 1 232 ? 17.131 8.468 -30.052 1.00 84.56 232 GLY A O 1
ATOM 1637 N N . HIS A 1 233 ? 17.004 8.801 -27.835 1.00 91.25 233 HIS A N 1
ATOM 1638 C CA . HIS A 1 233 ? 16.271 7.568 -27.587 1.00 91.25 233 HIS A CA 1
ATOM 1639 C C . HIS A 1 233 ? 14.782 7.789 -27.835 1.00 91.25 233 HIS A C 1
ATOM 1641 O O . HIS A 1 233 ? 14.240 8.863 -27.562 1.00 91.25 233 HIS A O 1
ATOM 1647 N N . ARG A 1 234 ? 14.116 6.742 -28.316 1.00 93.19 234 ARG A N 1
ATOM 1648 C CA . ARG A 1 234 ? 12.660 6.636 -28.264 1.00 93.19 234 ARG A CA 1
ATOM 1649 C C . ARG A 1 234 ? 12.251 5.451 -27.403 1.00 93.19 234 ARG A C 1
ATOM 1651 O O . ARG A 1 234 ? 12.888 4.395 -27.465 1.00 93.19 234 ARG A O 1
ATOM 1658 N N . SER A 1 235 ? 11.146 5.602 -26.686 1.00 96.69 235 SER A N 1
ATOM 1659 C CA . SER A 1 235 ? 10.544 4.537 -25.887 1.00 96.69 235 SER A CA 1
ATOM 1660 C C . SER A 1 235 ? 9.453 3.835 -26.684 1.00 96.69 235 SER A C 1
ATOM 1662 O O . SER A 1 235 ? 8.647 4.459 -27.381 1.00 96.69 235 SER A O 1
ATOM 1664 N N . MET A 1 236 ? 9.421 2.516 -26.586 1.00 97.06 236 MET A N 1
ATOM 1665 C CA . MET A 1 236 ? 8.555 1.633 -27.353 1.00 97.06 236 MET A CA 1
ATOM 1666 C C . MET A 1 236 ? 8.008 0.528 -26.457 1.00 97.06 236 MET A C 1
ATOM 1668 O O . MET A 1 236 ? 8.523 0.265 -25.371 1.00 97.06 236 MET A O 1
ATOM 1672 N N . VAL A 1 237 ? 6.983 -0.148 -26.959 1.00 98.19 237 VAL A N 1
ATOM 1673 C CA . VAL A 1 237 ? 6.415 -1.347 -26.349 1.00 98.19 237 VAL A CA 1
ATOM 1674 C C . VAL A 1 237 ? 6.428 -2.491 -27.356 1.00 98.19 237 VAL A C 1
ATOM 1676 O O . VAL A 1 237 ? 6.201 -2.293 -28.556 1.00 98.19 237 VAL A O 1
ATOM 1679 N N . ALA A 1 238 ? 6.725 -3.691 -26.869 1.00 98.44 238 ALA A N 1
ATOM 1680 C CA . ALA A 1 238 ? 6.613 -4.932 -27.619 1.00 98.44 238 ALA A CA 1
ATOM 1681 C C . ALA A 1 238 ? 5.655 -5.891 -26.906 1.00 98.44 238 ALA A C 1
ATOM 1683 O O . ALA A 1 238 ? 5.485 -5.809 -25.690 1.00 98.44 238 ALA A O 1
ATOM 1684 N N . ALA A 1 239 ? 5.027 -6.785 -27.667 1.00 98.50 239 ALA A N 1
ATOM 1685 C CA . ALA A 1 239 ? 4.044 -7.733 -27.158 1.00 98.50 239 ALA A CA 1
ATOM 1686 C C . ALA A 1 239 ? 4.376 -9.176 -27.516 1.00 98.50 239 ALA A C 1
ATOM 1688 O O . ALA A 1 239 ? 4.808 -9.460 -28.634 1.00 98.50 239 ALA A O 1
ATOM 1689 N N . SER A 1 240 ? 4.104 -10.069 -26.569 1.00 98.62 240 SER A N 1
ATOM 1690 C CA . SER A 1 240 ? 4.200 -11.517 -26.709 1.00 98.62 240 SER A CA 1
ATOM 1691 C C . SER A 1 240 ? 2.851 -12.170 -26.414 1.00 98.62 240 SER A C 1
ATOM 1693 O O . SER A 1 240 ? 2.123 -11.755 -25.512 1.00 98.62 240 SER A O 1
ATOM 1695 N N . THR A 1 241 ? 2.544 -13.219 -27.175 1.00 97.38 241 THR A N 1
ATOM 1696 C CA . THR A 1 241 ? 1.388 -14.112 -26.972 1.00 97.38 241 THR A CA 1
ATOM 1697 C C . THR A 1 241 ? 1.820 -15.572 -26.776 1.00 97.38 241 THR A C 1
ATOM 1699 O O . THR A 1 241 ? 0.987 -16.470 -26.723 1.00 97.38 241 THR A O 1
ATOM 1702 N N . ASP A 1 242 ? 3.129 -15.815 -26.642 1.00 96.69 242 ASP A N 1
ATOM 1703 C CA . ASP A 1 242 ? 3.766 -17.138 -26.591 1.00 96.69 242 ASP A CA 1
ATOM 1704 C C . ASP A 1 242 ? 4.540 -17.368 -25.277 1.00 96.69 242 ASP A C 1
ATOM 1706 O O . ASP A 1 242 ? 5.598 -18.004 -25.243 1.00 96.69 242 ASP A O 1
ATOM 1710 N N . GLY A 1 243 ? 4.030 -16.806 -24.175 1.00 95.31 243 GLY A N 1
ATOM 1711 C CA . GLY A 1 243 ? 4.644 -16.933 -22.849 1.00 95.31 243 GLY A CA 1
ATOM 1712 C C . GLY A 1 243 ? 5.948 -16.141 -22.688 1.00 95.31 243 GLY A C 1
ATOM 1713 O O . GLY A 1 243 ? 6.815 -16.514 -21.890 1.00 95.31 243 GLY A O 1
ATOM 1714 N N . GLY A 1 244 ? 6.117 -15.063 -23.459 1.00 97.06 244 GLY A N 1
ATOM 1715 C CA . GLY A 1 244 ? 7.273 -14.173 -23.371 1.00 97.06 244 GLY A CA 1
ATOM 1716 C C . GLY A 1 244 ? 8.508 -14.699 -24.100 1.00 97.06 244 GLY A C 1
ATOM 1717 O O . GLY A 1 244 ? 9.636 -14.415 -23.696 1.00 97.06 244 GLY A O 1
ATOM 1718 N N . THR A 1 245 ? 8.329 -15.550 -25.111 1.00 96.69 245 THR A N 1
ATOM 1719 C CA . THR A 1 245 ? 9.451 -16.129 -25.867 1.00 96.69 245 THR A CA 1
ATOM 1720 C C . THR A 1 245 ? 9.831 -15.218 -27.025 1.00 96.69 245 THR A C 1
ATOM 1722 O O . THR A 1 245 ? 11.004 -14.877 -27.201 1.00 96.69 245 THR A O 1
ATOM 1725 N N . THR A 1 246 ? 8.836 -14.765 -27.786 1.00 98.31 246 THR A N 1
ATOM 1726 C CA . THR A 1 246 ? 9.025 -13.827 -28.888 1.00 98.31 246 THR A CA 1
ATOM 1727 C C . THR A 1 246 ? 8.134 -12.607 -28.723 1.00 98.31 246 THR A C 1
ATOM 1729 O O . THR A 1 246 ? 6.991 -12.682 -28.276 1.00 98.31 246 THR A O 1
ATOM 1732 N N . PHE A 1 247 ? 8.688 -11.452 -29.081 1.00 98.62 247 PHE A N 1
ATOM 1733 C CA . PHE A 1 247 ? 8.039 -10.160 -28.965 1.00 98.62 247 PHE A CA 1
ATOM 1734 C C . PHE A 1 247 ? 8.027 -9.449 -30.312 1.00 98.62 247 PHE A C 1
ATOM 1736 O O . PHE A 1 247 ? 9.073 -9.185 -30.917 1.00 98.62 247 PHE A O 1
ATOM 1743 N N . ALA A 1 248 ? 6.832 -9.085 -30.762 1.00 98.19 248 ALA A N 1
ATOM 1744 C CA . ALA A 1 248 ? 6.650 -8.196 -31.897 1.00 98.19 248 ALA A CA 1
ATOM 1745 C C . ALA A 1 248 ? 6.587 -6.743 -31.416 1.00 98.19 248 ALA A C 1
ATOM 1747 O O . ALA A 1 248 ? 5.994 -6.454 -30.375 1.00 98.19 248 ALA A O 1
ATOM 1748 N N . HIS A 1 249 ? 7.160 -5.819 -32.190 1.00 97.50 249 HIS A N 1
ATOM 1749 C CA . HIS A 1 249 ? 6.924 -4.393 -31.984 1.00 97.50 249 HIS A CA 1
ATOM 1750 C C . HIS A 1 249 ? 5.418 -4.116 -31.956 1.00 97.50 249 HIS A C 1
ATOM 1752 O O . HIS A 1 249 ? 4.706 -4.526 -32.874 1.00 97.50 249 HIS A O 1
ATOM 1758 N N . ARG A 1 250 ? 4.951 -3.411 -30.923 1.00 97.94 250 ARG A N 1
ATOM 1759 C CA . ARG A 1 250 ? 3.533 -3.086 -30.758 1.00 97.94 250 ARG A CA 1
ATOM 1760 C C . ARG A 1 250 ? 3.241 -1.611 -30.995 1.00 97.94 250 ARG A C 1
ATOM 1762 O O . ARG A 1 250 ? 2.294 -1.308 -31.708 1.00 97.94 250 ARG A O 1
ATOM 1769 N N . GLY A 1 251 ? 4.056 -0.713 -30.447 1.00 97.56 251 GLY A N 1
ATOM 1770 C CA . GLY A 1 251 ? 3.835 0.724 -30.586 1.00 97.56 251 GLY A CA 1
ATOM 1771 C C . GLY A 1 251 ? 5.006 1.576 -30.104 1.00 97.56 251 GLY A C 1
ATOM 1772 O O . GLY A 1 251 ? 5.953 1.088 -29.479 1.00 97.56 251 GLY A O 1
ATOM 1773 N N . VAL A 1 252 ? 4.939 2.873 -30.408 1.00 97.50 252 VAL A N 1
ATOM 1774 C CA . VAL A 1 252 ? 5.906 3.888 -29.964 1.00 97.50 252 VAL A CA 1
ATOM 1775 C C . VAL A 1 252 ? 5.240 4.760 -28.906 1.00 97.50 252 VAL A C 1
ATOM 1777 O O . VAL A 1 252 ? 4.273 5.451 -29.211 1.00 97.50 252 VAL A O 1
ATOM 1780 N N . ILE A 1 253 ? 5.772 4.728 -27.685 1.00 97.88 253 ILE A N 1
ATOM 1781 C CA . ILE A 1 253 ? 5.251 5.486 -26.539 1.00 97.88 253 ILE A CA 1
ATOM 1782 C C . ILE A 1 253 ? 5.637 6.959 -26.681 1.00 97.88 253 ILE A C 1
ATOM 1784 O O . ILE A 1 253 ? 4.805 7.854 -26.559 1.00 97.88 253 ILE A O 1
ATOM 1788 N N . ALA A 1 254 ? 6.922 7.206 -26.943 1.00 96.56 254 ALA A N 1
ATOM 1789 C CA . ALA A 1 254 ? 7.502 8.539 -26.974 1.00 96.56 254 ALA A CA 1
ATOM 1790 C C . ALA A 1 254 ? 8.621 8.597 -28.016 1.00 96.56 254 ALA A C 1
ATOM 1792 O O . ALA A 1 254 ? 9.512 7.748 -28.019 1.00 96.56 254 ALA A O 1
ATOM 1793 N N . ARG A 1 255 ? 8.586 9.604 -28.893 1.00 93.12 255 ARG A N 1
ATOM 1794 C CA . ARG A 1 255 ? 9.651 9.912 -29.857 1.00 93.12 255 ARG A CA 1
ATOM 1795 C C . ARG A 1 255 ? 9.682 11.405 -30.151 1.00 93.12 255 ARG A C 1
ATOM 1797 O O . ARG A 1 255 ? 8.648 12.065 -30.070 1.00 93.12 255 ARG A O 1
ATOM 1804 N N . ASP A 1 256 ? 10.835 11.895 -30.582 1.00 88.38 256 ASP A N 1
ATOM 1805 C CA . ASP A 1 256 ? 10.978 13.231 -31.150 1.00 88.38 256 ASP A CA 1
ATOM 1806 C C . ASP A 1 256 ? 11.768 13.165 -32.459 1.00 88.38 256 ASP A C 1
ATOM 1808 O O . ASP A 1 256 ? 12.971 12.915 -32.470 1.00 88.38 256 ASP A O 1
ATOM 1812 N N . ALA A 1 257 ? 11.079 13.427 -33.570 1.00 78.00 257 ALA A N 1
ATOM 1813 C CA . ALA A 1 257 ? 11.670 13.401 -34.906 1.00 78.00 257 ALA A CA 1
ATOM 1814 C C . ALA A 1 257 ? 12.684 14.538 -35.147 1.00 78.00 257 ALA A C 1
ATOM 1816 O O . ALA A 1 257 ? 13.453 14.490 -36.105 1.00 78.00 257 ALA A O 1
ATOM 1817 N N . THR A 1 258 ? 12.699 15.572 -34.299 1.00 80.19 258 THR A N 1
ATOM 1818 C CA . THR A 1 258 ? 13.653 16.689 -34.398 1.00 80.19 258 THR A CA 1
ATOM 1819 C C . THR A 1 258 ? 14.963 16.429 -33.649 1.00 80.19 258 THR A C 1
ATOM 1821 O O . THR A 1 258 ? 15.911 17.207 -33.798 1.00 80.19 258 THR A O 1
ATOM 1824 N N . ALA A 1 259 ? 15.024 15.338 -32.871 1.00 79.19 259 ALA A N 1
ATOM 1825 C CA . ALA A 1 259 ? 16.115 15.009 -31.955 1.00 79.19 259 ALA A CA 1
ATOM 1826 C C . ALA A 1 259 ? 16.445 16.147 -30.963 1.00 79.19 259 ALA A C 1
ATOM 1828 O O . ALA A 1 259 ? 17.600 16.320 -30.572 1.00 79.19 259 ALA A O 1
ATOM 1829 N N . ALA A 1 260 ? 15.442 16.945 -30.574 1.00 88.19 260 ALA A N 1
ATOM 1830 C CA . ALA A 1 260 ? 15.556 17.930 -29.500 1.00 88.19 260 ALA A CA 1
ATOM 1831 C C . ALA A 1 260 ? 15.268 17.311 -28.122 1.00 88.19 260 ALA A C 1
ATOM 1833 O O . ALA A 1 260 ? 15.674 17.866 -27.105 1.00 88.19 260 ALA A O 1
ATOM 1834 N N . ASN A 1 261 ? 14.601 16.158 -28.092 1.00 93.25 261 ASN A N 1
ATOM 1835 C CA . ASN A 1 261 ? 14.255 15.411 -26.892 1.00 93.25 261 ASN A CA 1
ATOM 1836 C C . ASN A 1 261 ? 14.707 13.948 -27.009 1.00 93.25 261 ASN A C 1
ATOM 1838 O O . ASN A 1 261 ? 14.767 13.380 -28.102 1.00 93.25 261 ASN A O 1
ATOM 1842 N N . SER A 1 262 ? 15.010 13.336 -25.867 1.00 93.94 262 SER A N 1
ATOM 1843 C CA . SER A 1 262 ? 15.372 11.923 -25.748 1.00 93.94 262 SER A CA 1
ATOM 1844 C C . SER A 1 262 ? 14.511 11.264 -24.675 1.00 93.94 262 SER A C 1
ATOM 1846 O O . SER A 1 262 ? 14.356 11.798 -23.573 1.00 93.94 262 SER A O 1
ATOM 1848 N N . TYR A 1 263 ? 13.948 10.106 -25.013 1.00 96.12 263 TYR A N 1
ATOM 1849 C CA . TYR A 1 263 ? 13.005 9.344 -24.198 1.00 96.12 263 TYR A CA 1
ATOM 1850 C C . TYR A 1 263 ? 13.546 7.923 -23.986 1.00 96.12 263 TYR A C 1
ATOM 1852 O O . TYR A 1 263 ? 13.359 7.066 -24.854 1.00 96.12 263 TYR A O 1
ATOM 1860 N N . PRO A 1 264 ? 14.286 7.667 -22.892 1.00 94.62 264 PRO A N 1
ATOM 1861 C CA . PRO A 1 264 ? 14.857 6.358 -22.613 1.00 94.62 264 PRO A CA 1
ATOM 1862 C C . PRO A 1 264 ? 13.867 5.513 -21.791 1.00 94.62 264 PRO A C 1
ATOM 1864 O O . PRO A 1 264 ? 12.905 4.983 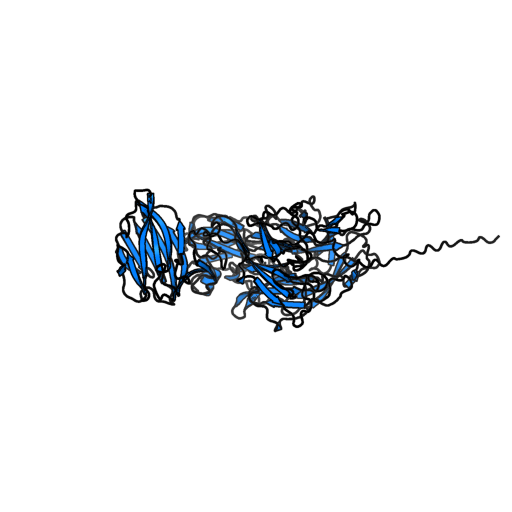-22.348 1.00 94.62 264 PRO A O 1
ATOM 1867 N N . GLU A 1 265 ? 14.067 5.374 -20.479 1.00 96.00 265 GLU A N 1
ATOM 1868 C CA . GLU A 1 265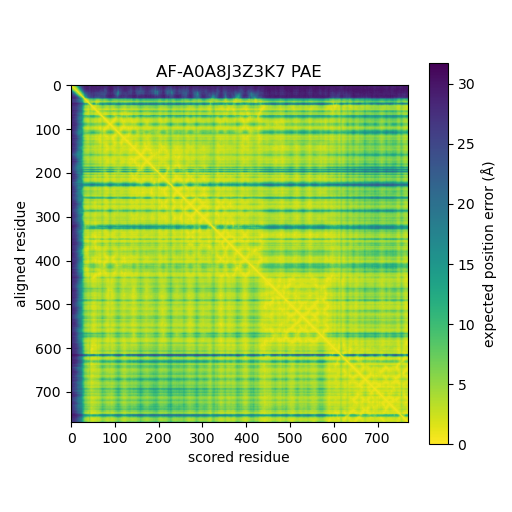 ? 13.299 4.472 -19.615 1.00 96.00 265 GLU A CA 1
ATOM 1869 C C . GLU A 1 265 ? 11.798 4.803 -19.589 1.00 96.00 265 GLU A C 1
ATOM 1871 O O . GLU A 1 265 ? 11.422 5.937 -19.293 1.00 96.00 265 GLU A O 1
ATOM 1876 N N . ALA A 1 266 ? 10.939 3.806 -19.829 1.00 97.69 266 ALA A N 1
ATOM 1877 C CA . ALA A 1 266 ? 9.482 3.947 -19.808 1.00 97.69 266 ALA A CA 1
ATOM 1878 C C . ALA A 1 266 ? 8.834 2.861 -18.945 1.00 97.69 266 ALA A C 1
ATOM 1880 O O . ALA A 1 266 ? 8.859 1.689 -19.311 1.00 97.69 266 ALA A O 1
ATOM 1881 N N . ALA A 1 267 ? 8.226 3.233 -17.821 1.00 98.19 267 ALA A N 1
ATOM 1882 C CA . ALA A 1 267 ? 7.369 2.332 -17.055 1.00 98.19 267 ALA A CA 1
ATOM 1883 C C . ALA A 1 267 ? 6.023 2.158 -17.765 1.00 98.19 267 ALA A C 1
ATOM 1885 O O . ALA A 1 267 ? 5.553 3.101 -18.407 1.00 98.19 267 ALA A O 1
ATOM 1886 N N . ILE A 1 268 ? 5.395 0.990 -17.625 1.00 98.25 268 ILE A N 1
ATOM 1887 C CA . ILE A 1 268 ? 4.038 0.714 -18.110 1.00 98.25 268 ILE A CA 1
ATOM 1888 C C . ILE A 1 268 ? 3.228 -0.001 -17.030 1.00 98.25 268 ILE A C 1
ATOM 1890 O O . ILE A 1 268 ? 3.786 -0.787 -16.275 1.00 98.25 268 ILE A O 1
ATOM 1894 N N . GLU A 1 269 ? 1.927 0.273 -16.958 1.00 97.31 269 GLU A N 1
ATOM 1895 C CA . GLU A 1 269 ? 1.002 -0.397 -16.033 1.00 97.31 269 GLU A CA 1
ATOM 1896 C C . GLU A 1 269 ? -0.436 -0.340 -16.573 1.00 97.31 269 GLU A C 1
ATOM 1898 O O . GLU A 1 269 ? -0.818 0.631 -17.242 1.00 97.31 269 GLU A O 1
ATOM 1903 N N . GLN A 1 270 ? -1.246 -1.365 -16.289 1.00 95.94 270 GLN A N 1
ATOM 1904 C CA . GLN A 1 270 ? -2.645 -1.402 -16.720 1.00 95.94 270 GLN A CA 1
ATOM 1905 C C . GLN A 1 270 ? -3.550 -0.582 -15.775 1.00 95.94 270 GLN A C 1
ATOM 1907 O O . GLN A 1 270 ? -3.493 -0.662 -14.541 1.00 95.94 270 GLN A O 1
ATOM 1912 N N . LEU A 1 271 ? -4.403 0.254 -16.366 1.00 95.56 271 LEU A N 1
ATOM 1913 C CA . LEU A 1 271 ? -5.418 1.062 -15.691 1.00 95.56 271 LEU A CA 1
ATOM 1914 C C . LEU A 1 271 ? -6.661 0.218 -15.350 1.00 95.56 271 LEU A C 1
ATOM 1916 O O . LEU A 1 271 ? -6.894 -0.801 -16.001 1.00 95.56 271 LEU A O 1
ATOM 1920 N N . PRO A 1 272 ? -7.496 0.620 -14.367 1.00 90.69 272 PRO A N 1
ATOM 1921 C CA . PRO A 1 272 ? -8.662 -0.172 -13.961 1.00 90.69 272 PRO A CA 1
ATOM 1922 C C . PRO A 1 272 ? -9.691 -0.322 -15.089 1.00 90.69 272 PRO A C 1
ATOM 1924 O O . PRO A 1 272 ? -10.476 -1.261 -15.096 1.00 90.69 272 PRO A O 1
ATOM 1927 N N . ASP A 1 273 ? -9.691 0.609 -16.044 1.00 91.81 273 ASP A N 1
ATOM 1928 C CA . ASP A 1 273 ? -10.562 0.597 -17.220 1.00 91.81 273 ASP A CA 1
ATOM 1929 C C . ASP A 1 273 ? -9.961 -0.163 -18.419 1.00 91.81 273 ASP A C 1
ATOM 1931 O O . ASP A 1 273 ? -10.511 -0.125 -19.518 1.00 91.81 273 ASP A O 1
ATOM 1935 N N . GLY A 1 274 ? -8.832 -0.851 -18.223 1.00 92.62 274 GLY A N 1
ATOM 1936 C CA . GLY A 1 274 ? -8.165 -1.671 -19.232 1.00 92.62 274 GLY A CA 1
ATOM 1937 C C . GLY A 1 274 ? -7.178 -0.923 -20.130 1.00 92.62 274 GLY A C 1
ATOM 1938 O O . GLY A 1 274 ? -6.411 -1.582 -20.838 1.00 92.62 274 GLY A O 1
ATOM 1939 N N . ARG A 1 275 ? -7.137 0.418 -20.082 1.00 97.25 275 ARG A N 1
ATOM 1940 C CA . ARG A 1 275 ? -6.108 1.221 -20.767 1.00 97.25 275 ARG A CA 1
ATOM 1941 C C . ARG A 1 275 ? -4.715 0.930 -20.197 1.00 97.25 275 ARG A C 1
ATOM 1943 O O . ARG A 1 275 ? -4.584 0.366 -19.117 1.00 97.25 275 ARG A O 1
ATOM 1950 N N . VAL A 1 276 ? -3.660 1.337 -20.897 1.00 98.44 276 VAL A N 1
ATOM 1951 C CA . VAL A 1 276 ? -2.270 1.209 -20.423 1.00 98.44 276 VAL A CA 1
ATOM 1952 C C . VAL A 1 276 ? -1.679 2.598 -20.238 1.00 98.44 276 VAL A C 1
ATOM 1954 O O . VAL A 1 276 ? -1.685 3.401 -21.167 1.00 98.44 276 VAL A O 1
ATOM 1957 N N . LEU A 1 277 ? -1.170 2.890 -19.045 1.00 98.56 277 LEU A N 1
ATOM 1958 C CA . LEU A 1 277 ? -0.428 4.114 -18.754 1.00 98.56 277 LEU A CA 1
ATOM 1959 C C . LEU A 1 277 ? 1.061 3.871 -18.973 1.00 98.56 277 LEU A C 1
ATOM 1961 O O . LEU A 1 277 ? 1.568 2.810 -18.618 1.00 98.56 277 LEU A O 1
ATOM 1965 N N . SER A 1 278 ? 1.768 4.879 -19.478 1.00 98.69 278 SER A N 1
ATOM 1966 C CA . SER A 1 278 ? 3.223 4.931 -19.426 1.00 98.69 278 SER A CA 1
ATOM 1967 C C . SER A 1 278 ? 3.720 6.238 -18.823 1.00 98.69 278 SER A C 1
ATOM 1969 O O . SER A 1 278 ? 3.162 7.300 -19.098 1.00 98.69 278 SER A O 1
ATOM 1971 N N . VAL A 1 279 ? 4.790 6.145 -18.030 1.00 98.62 279 VAL A N 1
ATOM 1972 C CA . VAL A 1 279 ? 5.596 7.280 -17.564 1.00 98.62 279 VAL A CA 1
ATOM 1973 C C . VAL A 1 279 ? 7.029 7.071 -18.040 1.00 98.62 279 VAL A C 1
ATOM 1975 O O . VAL A 1 279 ? 7.602 6.001 -17.844 1.00 98.62 279 VAL A O 1
ATOM 1978 N N . VAL A 1 280 ? 7.601 8.093 -18.665 1.00 98.31 280 VAL A N 1
ATOM 1979 C CA . VAL A 1 280 ? 8.831 8.026 -19.452 1.00 98.31 280 VAL A CA 1
ATOM 1980 C C . VAL A 1 280 ? 9.824 9.072 -18.961 1.00 98.31 280 VAL A C 1
ATOM 1982 O O . VAL A 1 280 ? 9.476 10.245 -18.804 1.00 98.31 280 VAL A O 1
ATOM 1985 N N . ARG A 1 281 ? 11.078 8.666 -18.744 1.00 97.50 281 ARG A N 1
ATOM 1986 C CA . ARG A 1 281 ? 12.187 9.594 -18.500 1.00 97.50 281 ARG A CA 1
ATOM 1987 C C . ARG A 1 281 ? 12.367 10.506 -19.708 1.00 97.50 281 ARG A C 1
ATOM 1989 O O . ARG A 1 281 ? 12.234 10.084 -20.853 1.00 97.50 281 ARG A O 1
ATOM 1996 N N . HIS A 1 282 ? 12.721 11.754 -19.449 1.00 96.62 282 HIS A N 1
ATOM 1997 C CA . HIS A 1 282 ? 12.812 12.770 -20.480 1.00 96.62 282 HIS A CA 1
ATOM 1998 C C . HIS A 1 282 ? 14.097 13.577 -20.337 1.00 96.62 282 HIS A C 1
ATOM 2000 O O . HIS A 1 282 ? 14.419 14.059 -19.253 1.00 96.62 282 HIS A O 1
ATOM 2006 N N . HIS A 1 283 ? 14.805 13.743 -21.450 1.00 94.44 283 HIS A N 1
ATOM 2007 C CA . HIS A 1 283 ? 15.879 14.719 -21.586 1.00 94.44 283 HIS A CA 1
ATOM 2008 C C . HIS A 1 283 ? 15.575 15.700 -22.702 1.00 94.44 283 HIS A C 1
ATOM 2010 O O . HIS A 1 283 ? 15.046 15.306 -23.742 1.00 94.44 283 HIS A O 1
ATOM 2016 N N . SER A 1 284 ? 15.998 16.942 -22.506 1.00 92.94 284 SER A N 1
ATOM 2017 C CA . SER A 1 284 ? 15.967 18.003 -23.508 1.00 92.94 284 SER A CA 1
ATOM 2018 C C . SER A 1 284 ? 17.385 18.400 -23.903 1.00 92.94 284 SER A C 1
ATOM 2020 O O . SER A 1 284 ? 18.259 18.529 -23.048 1.00 92.94 284 SER A O 1
ATOM 2022 N N . TRP A 1 285 ? 17.614 18.622 -25.191 1.00 89.75 285 TRP A N 1
ATOM 2023 C CA . TRP A 1 285 ? 18.892 19.096 -25.706 1.00 89.75 285 TRP A CA 1
ATOM 2024 C C . TRP A 1 285 ? 19.073 20.593 -25.431 1.00 89.75 285 TRP A C 1
ATOM 2026 O O . TRP A 1 285 ? 18.268 21.405 -25.889 1.00 89.75 285 TRP A O 1
ATOM 2036 N N . SER A 1 286 ? 20.154 20.975 -24.750 1.00 85.31 286 SER A N 1
ATOM 2037 C CA . SER A 1 286 ? 20.465 22.378 -24.418 1.00 85.31 286 SER A CA 1
ATOM 2038 C C . SER A 1 286 ? 21.420 23.068 -25.394 1.00 85.31 286 SER A C 1
ATOM 2040 O O . SER A 1 286 ? 21.795 24.221 -25.196 1.00 85.31 286 SER A O 1
ATOM 2042 N N . GLY A 1 287 ? 21.806 22.391 -26.478 1.00 84.88 287 GLY A N 1
ATOM 2043 C CA . GLY A 1 287 ? 22.765 22.901 -27.465 1.00 84.88 287 GLY A CA 1
ATOM 2044 C C . GLY A 1 287 ? 24.127 22.214 -27.387 1.00 84.88 287 GLY A C 1
ATOM 2045 O O . GLY A 1 287 ? 24.776 22.061 -28.420 1.00 84.88 287 GLY A O 1
ATOM 2046 N N . SER A 1 288 ? 24.517 21.750 -26.200 1.00 84.31 288 SER A N 1
ATOM 2047 C CA . SER A 1 288 ? 25.775 21.034 -25.958 1.00 84.31 288 SER A CA 1
ATOM 2048 C C . SER A 1 288 ? 25.597 19.717 -25.202 1.00 84.31 288 SER A C 1
ATOM 2050 O O . SER A 1 288 ? 26.412 18.821 -25.400 1.00 84.31 288 SER A O 1
ATOM 2052 N N . ASN A 1 289 ? 24.542 19.584 -24.389 1.00 84.56 289 ASN A N 1
ATOM 2053 C CA . ASN A 1 289 ? 24.291 18.420 -23.544 1.00 84.56 289 ASN A CA 1
ATOM 2054 C C . ASN A 1 289 ? 22.813 18.001 -23.546 1.00 84.56 289 ASN A C 1
ATOM 2056 O O . ASN A 1 289 ? 21.918 18.745 -23.958 1.00 84.56 289 ASN A O 1
ATOM 2060 N N . TRP A 1 290 ? 22.575 16.778 -23.070 1.00 87.50 290 TRP A N 1
ATOM 2061 C CA . TRP A 1 290 ? 21.249 16.288 -22.709 1.00 87.50 290 TRP A CA 1
ATOM 2062 C C . TRP A 1 290 ? 20.966 16.630 -21.250 1.00 87.50 290 TRP A C 1
ATOM 2064 O O . TRP A 1 290 ? 21.529 16.013 -20.346 1.00 87.50 290 TRP A O 1
ATOM 2074 N N . ASP A 1 291 ? 20.080 17.596 -21.038 1.00 90.06 291 ASP A N 1
ATOM 2075 C CA . ASP A 1 291 ? 19.668 18.012 -19.706 1.00 90.06 291 ASP A CA 1
ATOM 2076 C C . ASP A 1 291 ? 18.427 17.231 -19.285 1.00 90.06 291 ASP A C 1
ATOM 2078 O O . ASP A 1 291 ? 17.474 17.077 -20.058 1.00 90.06 291 ASP A O 1
ATOM 2082 N N . LEU A 1 292 ? 18.419 16.770 -18.034 1.00 91.06 292 LEU A N 1
ATOM 2083 C CA . LEU A 1 292 ? 17.259 16.094 -17.475 1.00 91.06 292 LEU A CA 1
ATOM 2084 C C . LEU A 1 292 ? 16.064 17.054 -17.439 1.00 91.06 292 LEU A C 1
ATOM 2086 O O . LEU A 1 292 ? 16.158 18.189 -16.967 1.00 91.06 292 LEU A O 1
ATOM 2090 N N . ALA A 1 293 ? 14.925 16.576 -17.923 1.00 93.00 293 ALA A N 1
ATOM 2091 C CA . ALA A 1 293 ? 13.682 17.323 -17.989 1.00 93.00 293 ALA A CA 1
ATOM 2092 C C . ALA A 1 293 ? 12.559 16.570 -17.265 1.00 93.00 293 ALA A C 1
ATOM 2094 O O . ALA A 1 293 ? 12.732 15.449 -16.781 1.00 93.00 293 ALA A O 1
ATOM 2095 N N . THR A 1 294 ? 11.391 17.207 -17.173 1.00 95.31 294 THR A N 1
ATOM 2096 C CA . THR A 1 294 ? 10.239 16.612 -16.498 1.00 95.31 294 THR A CA 1
ATOM 2097 C C . THR A 1 294 ? 9.793 15.330 -17.192 1.00 95.31 294 THR A C 1
ATOM 2099 O O . THR A 1 294 ? 9.602 15.362 -18.415 1.00 95.31 294 THR A O 1
ATOM 2102 N N . PRO A 1 295 ? 9.638 14.210 -16.449 1.00 97.31 295 PRO A N 1
ATOM 2103 C CA . PRO A 1 295 ? 9.116 12.970 -17.003 1.00 97.31 295 PRO A CA 1
ATOM 2104 C C . PRO A 1 295 ? 7.805 13.200 -17.749 1.00 97.31 295 PRO A C 1
ATOM 2106 O O . PRO A 1 295 ? 6.993 14.047 -17.370 1.00 97.31 295 PRO A O 1
ATOM 2109 N N . ARG A 1 296 ? 7.591 12.427 -18.811 1.00 98.06 296 ARG A N 1
ATOM 2110 C CA .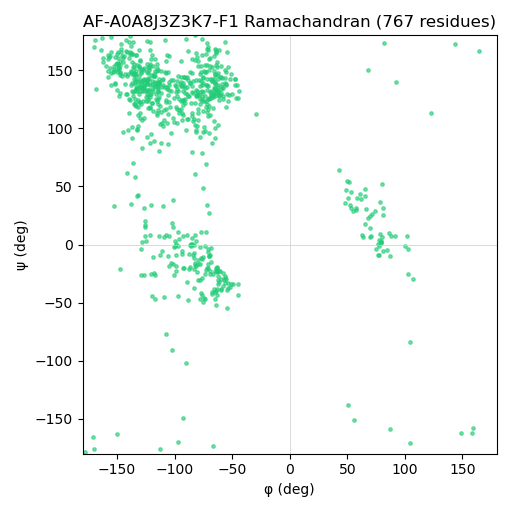 ARG A 1 296 ? 6.404 12.535 -19.663 1.00 98.06 296 ARG A CA 1
ATOM 2111 C C . ARG A 1 296 ? 5.496 11.340 -19.438 1.00 98.06 296 ARG A C 1
ATOM 2113 O O . ARG A 1 296 ? 5.980 10.247 -19.175 1.00 98.06 296 ARG A O 1
ATOM 2120 N N . GLN A 1 297 ? 4.194 11.525 -19.580 1.00 98.12 297 GLN A N 1
ATOM 2121 C CA . GLN A 1 297 ? 3.214 10.448 -19.527 1.00 98.12 297 GLN A CA 1
ATOM 2122 C C . GLN A 1 297 ? 2.379 10.380 -20.802 1.00 98.12 297 GLN A C 1
ATOM 2124 O O . GLN A 1 297 ? 2.160 11.390 -21.477 1.00 98.12 297 GLN A O 1
ATOM 2129 N N . SER A 1 298 ? 1.913 9.177 -21.120 1.00 98.44 298 SER A N 1
ATOM 2130 C CA . SER A 1 298 ? 0.983 8.906 -22.215 1.00 98.44 298 SER A CA 1
ATOM 2131 C C . SER A 1 298 ? 0.107 7.702 -21.875 1.00 98.44 298 SER A C 1
ATOM 2133 O O . SER A 1 298 ? 0.488 6.858 -21.063 1.00 98.44 298 SER A O 1
ATOM 2135 N N . VAL A 1 299 ? -1.075 7.627 -22.483 1.00 98.56 299 VAL A N 1
ATOM 2136 C CA . VAL A 1 299 ? -2.041 6.548 -22.269 1.00 98.56 299 VAL A CA 1
ATOM 2137 C C . VAL A 1 299 ? -2.385 5.894 -23.600 1.00 98.56 299 VAL A C 1
ATOM 2139 O O . VAL A 1 299 ? -2.599 6.570 -24.606 1.00 98.56 299 VAL A O 1
ATOM 2142 N N . SER A 1 300 ? -2.481 4.570 -23.587 1.00 98.69 300 SER A N 1
ATOM 2143 C CA . SER A 1 300 ? -2.962 3.755 -24.693 1.00 98.69 300 SER A CA 1
ATOM 2144 C C . SER A 1 300 ? -4.336 3.166 -24.383 1.00 98.69 300 SER A C 1
ATOM 2146 O O . SER A 1 300 ? -4.563 2.645 -23.292 1.00 98.69 300 SER A O 1
ATOM 2148 N N . ALA A 1 301 ? -5.244 3.218 -25.359 1.00 98.06 301 ALA A N 1
ATOM 2149 C CA . ALA A 1 301 ? -6.580 2.624 -25.265 1.00 98.06 301 ALA A CA 1
ATOM 2150 C C . ALA A 1 301 ? -6.714 1.267 -25.981 1.00 98.06 301 ALA A C 1
ATOM 2152 O O . ALA A 1 301 ? -7.772 0.651 -25.929 1.00 98.06 301 ALA A O 1
ATOM 2153 N N . ASP A 1 302 ? -5.652 0.793 -26.634 1.00 97.75 302 ASP A N 1
ATOM 2154 C CA . ASP A 1 302 ? -5.633 -0.406 -27.488 1.00 97.75 302 ASP A CA 1
ATOM 2155 C C . ASP A 1 302 ? -4.518 -1.395 -27.078 1.00 97.75 302 ASP A C 1
ATOM 2157 O O . ASP A 1 302 ? -3.933 -2.134 -27.882 1.00 97.75 302 ASP A O 1
ATOM 2161 N N . GLY A 1 303 ? -4.207 -1.413 -25.779 1.00 96.44 303 GLY A N 1
ATOM 2162 C CA . GLY A 1 303 ? -3.219 -2.316 -25.188 1.00 96.44 303 GLY A CA 1
ATOM 2163 C C . GLY A 1 303 ? -1.774 -2.001 -25.586 1.00 96.44 303 GLY A C 1
ATOM 2164 O O . GLY A 1 303 ? -0.935 -2.892 -25.590 1.00 96.44 303 GLY A O 1
ATOM 2165 N N . GLY A 1 304 ? -1.472 -0.758 -25.953 1.00 97.88 304 GLY A N 1
ATOM 2166 C CA . GLY A 1 304 ? -0.125 -0.273 -26.262 1.00 97.88 304 GLY A CA 1
ATOM 2167 C C . GLY A 1 304 ? 0.188 -0.139 -27.753 1.00 97.88 304 GLY A C 1
ATOM 2168 O O . GLY A 1 304 ? 1.347 0.103 -28.090 1.00 97.88 304 GLY A O 1
ATOM 2169 N N . ALA A 1 305 ? -0.788 -0.309 -28.652 1.00 97.81 305 ALA A N 1
ATOM 2170 C CA . ALA A 1 305 ? -0.548 -0.174 -30.091 1.00 97.81 305 ALA A CA 1
ATOM 2171 C C . ALA A 1 305 ? -0.434 1.301 -30.512 1.00 97.81 305 ALA A C 1
ATOM 2173 O O . ALA A 1 305 ? 0.497 1.681 -31.225 1.00 97.81 305 ALA A O 1
ATOM 2174 N N . THR A 1 306 ? -1.323 2.152 -30.000 1.00 98.25 306 THR A N 1
ATOM 2175 C CA . THR A 1 306 ? -1.274 3.608 -30.156 1.00 98.25 306 THR A CA 1
ATOM 2176 C C . THR A 1 306 ? -1.278 4.308 -28.802 1.00 98.25 306 THR A C 1
ATOM 2178 O O . THR A 1 306 ? -1.720 3.758 -27.792 1.00 98.25 306 THR A O 1
ATOM 2181 N N . TRP A 1 307 ? -0.743 5.527 -28.780 1.00 98.56 307 TRP A N 1
ATOM 2182 C CA . TRP A 1 307 ? -0.492 6.297 -27.565 1.00 98.56 307 TRP A CA 1
ATOM 2183 C C . TRP A 1 307 ? -0.976 7.734 -27.742 1.00 98.56 307 TRP A C 1
ATOM 2185 O O . TRP A 1 307 ? -0.844 8.318 -28.821 1.00 98.56 307 TRP A O 1
ATOM 2195 N N . SER A 1 308 ? -1.542 8.308 -26.682 1.00 98.38 308 SER A N 1
ATOM 2196 C CA . SER A 1 308 ? -1.934 9.715 -26.653 1.00 98.38 308 SER A CA 1
ATOM 2197 C C . SER A 1 308 ? -0.720 10.645 -26.771 1.00 98.38 308 SER A C 1
ATOM 2199 O O . SER A 1 308 ? 0.431 10.237 -26.595 1.00 98.38 308 SER A O 1
ATOM 2201 N N . ALA A 1 309 ? -0.969 11.935 -27.008 1.00 97.25 309 ALA A N 1
ATOM 2202 C CA . ALA A 1 309 ? 0.084 12.944 -26.942 1.00 97.25 309 ALA A CA 1
ATOM 2203 C C . ALA A 1 309 ? 0.787 12.932 -25.569 1.00 97.25 309 ALA A C 1
ATOM 2205 O O . ALA A 1 309 ? 0.139 12.720 -24.540 1.00 97.25 309 ALA A O 1
ATOM 2206 N N . LEU A 1 310 ? 2.103 13.173 -25.572 1.00 97.31 310 LEU A N 1
ATOM 2207 C CA . LEU A 1 310 ? 2.906 13.259 -24.353 1.00 97.31 310 LEU A CA 1
ATOM 2208 C C . LEU A 1 310 ? 2.492 14.473 -23.520 1.00 97.31 310 LEU A C 1
ATOM 2210 O O . LEU A 1 310 ? 2.380 15.584 -24.041 1.00 97.31 310 LEU A O 1
ATOM 2214 N N . GLN A 1 311 ? 2.338 14.259 -22.219 1.00 97.19 311 GLN A N 1
ATOM 2215 C CA . GLN A 1 311 ? 2.060 15.299 -21.230 1.00 97.19 311 GLN A CA 1
ATOM 2216 C C . GLN A 1 311 ? 3.146 15.298 -20.160 1.00 97.19 311 GLN A C 1
ATOM 2218 O O . GLN A 1 311 ? 3.708 14.245 -19.871 1.00 97.19 311 GLN A O 1
ATOM 2223 N N . ASP A 1 312 ? 3.440 16.449 -19.558 1.00 96.50 312 ASP A N 1
ATOM 2224 C CA . ASP A 1 312 ? 4.289 16.475 -18.365 1.00 96.50 312 ASP A CA 1
ATOM 2225 C C . ASP A 1 312 ? 3.606 15.749 -17.210 1.00 96.50 312 ASP A C 1
ATOM 2227 O O . ASP A 1 312 ? 2.401 15.891 -16.980 1.00 96.50 312 ASP A O 1
ATOM 2231 N N . VAL A 1 313 ? 4.391 14.980 -16.462 1.00 96.88 313 VAL A N 1
ATOM 2232 C CA . VAL A 1 313 ? 3.949 14.434 -15.185 1.00 96.88 313 VAL A CA 1
ATOM 2233 C C . VAL A 1 313 ? 3.858 15.583 -14.184 1.00 96.88 313 VAL A C 1
ATOM 2235 O O . VAL A 1 313 ? 4.858 16.208 -13.837 1.00 96.88 313 VAL A O 1
ATOM 2238 N N . ALA A 1 314 ? 2.644 15.847 -13.707 1.00 94.12 314 ALA A N 1
ATOM 2239 C CA . ALA A 1 314 ? 2.377 16.840 -12.676 1.00 94.12 314 ALA A CA 1
ATOM 2240 C C . ALA A 1 314 ? 2.123 16.145 -11.334 1.00 94.12 314 ALA A C 1
ATOM 2242 O O . ALA A 1 314 ? 1.159 15.389 -11.205 1.00 94.12 314 ALA A O 1
ATOM 2243 N N . VAL A 1 315 ? 2.973 16.425 -10.342 1.00 95.06 315 VAL A N 1
ATOM 2244 C CA . VAL A 1 315 ? 2.862 15.895 -8.975 1.00 95.06 315 VAL A CA 1
ATOM 2245 C C . VAL A 1 315 ? 2.744 17.050 -7.992 1.00 95.06 315 VAL A C 1
ATOM 2247 O O . VAL A 1 315 ? 3.554 17.974 -8.000 1.00 95.06 315 VAL A O 1
ATOM 2250 N N . SER A 1 316 ? 1.739 16.983 -7.124 1.00 93.19 316 SER A N 1
ATOM 2251 C CA . SER A 1 316 ? 1.595 17.885 -5.985 1.00 93.19 316 SER A CA 1
ATOM 2252 C C . SER A 1 316 ? 2.358 17.336 -4.786 1.00 93.19 316 SER A C 1
ATOM 2254 O O . SER A 1 316 ? 2.127 16.198 -4.387 1.00 93.19 316 SER A O 1
ATOM 2256 N N . PHE A 1 317 ? 3.223 18.140 -4.176 1.00 91.62 317 PHE A N 1
ATOM 2257 C CA . PHE A 1 317 ? 3.946 17.772 -2.958 1.00 91.62 317 PHE A CA 1
ATOM 2258 C C . PHE A 1 317 ? 3.446 18.619 -1.782 1.00 91.62 317 PHE A C 1
ATOM 2260 O O . PHE A 1 317 ? 4.008 19.682 -1.509 1.00 91.62 317 PHE A O 1
ATOM 2267 N N . PRO A 1 318 ? 2.385 18.185 -1.074 1.00 86.00 318 PRO A N 1
ATOM 2268 C CA . PRO A 1 318 ? 1.752 18.981 -0.017 1.00 86.00 318 PRO A CA 1
ATOM 2269 C C . PRO A 1 318 ? 2.688 19.270 1.163 1.00 86.00 318 PRO A C 1
ATOM 2271 O O . PRO A 1 318 ? 2.495 20.245 1.880 1.00 86.00 318 PRO A O 1
ATOM 2274 N N . ASN A 1 319 ? 3.718 18.443 1.332 1.00 80.88 319 ASN A N 1
ATOM 2275 C CA . ASN A 1 319 ? 4.724 18.564 2.383 1.00 80.88 319 ASN A CA 1
ATOM 2276 C C . ASN A 1 319 ? 6.036 19.186 1.882 1.00 80.88 319 ASN A C 1
ATOM 2278 O O . ASN A 1 319 ? 7.061 19.084 2.551 1.00 80.88 319 ASN A O 1
ATOM 2282 N N . GLY A 1 320 ? 5.995 19.809 0.703 1.00 77.25 320 GLY A N 1
ATOM 2283 C CA . GLY A 1 320 ? 7.153 20.376 0.032 1.00 77.25 320 GLY A CA 1
ATOM 2284 C C . GLY A 1 320 ? 7.809 19.400 -0.942 1.00 77.25 320 GLY A C 1
ATOM 2285 O O . GLY A 1 320 ? 7.954 18.206 -0.681 1.00 77.25 320 GLY A O 1
ATOM 2286 N N . TYR A 1 321 ? 8.213 19.953 -2.078 1.00 81.31 321 TYR A N 1
ATOM 2287 C CA . TYR A 1 321 ? 9.224 19.391 -2.957 1.00 81.31 321 TYR A CA 1
ATOM 2288 C C . TYR A 1 321 ? 10.372 20.378 -2.985 1.00 81.31 321 TYR A C 1
ATOM 2290 O O . TYR A 1 321 ? 10.145 21.589 -3.029 1.00 81.31 321 TYR A O 1
ATOM 2298 N N . ASP A 1 322 ? 11.580 19.851 -2.952 1.00 70.75 322 ASP A N 1
ATOM 2299 C CA . ASP A 1 322 ? 12.772 20.663 -3.053 1.00 70.75 322 ASP A CA 1
ATOM 2300 C C . ASP A 1 322 ? 13.203 20.755 -4.510 1.00 70.75 322 ASP A C 1
ATOM 2302 O O . ASP A 1 322 ? 13.613 19.764 -5.124 1.00 70.75 322 ASP A O 1
ATOM 2306 N N . TYR A 1 323 ? 13.071 21.951 -5.066 1.00 68.75 323 TYR A N 1
ATOM 2307 C CA . TYR A 1 323 ? 13.609 22.238 -6.377 1.00 68.75 323 TYR A CA 1
ATOM 2308 C C . TYR A 1 323 ? 15.069 22.614 -6.188 1.00 68.75 323 TYR A C 1
ATOM 2310 O O . TYR A 1 323 ? 15.366 23.673 -5.657 1.00 68.75 323 TYR A O 1
ATOM 2318 N N . TYR A 1 324 ? 15.971 21.772 -6.683 1.00 69.12 324 TYR A N 1
ATOM 2319 C CA . TYR A 1 324 ? 17.397 22.100 -6.720 1.00 69.12 324 TYR A CA 1
ATOM 2320 C C . TYR A 1 324 ? 17.675 23.473 -7.369 1.00 69.12 324 TYR A C 1
ATOM 2322 O O . TYR A 1 324 ? 18.606 24.175 -6.986 1.00 69.12 324 TYR A O 1
ATOM 2330 N N . ASP A 1 325 ? 16.869 23.848 -8.364 1.00 68.75 325 ASP A N 1
ATOM 2331 C CA . ASP A 1 325 ? 16.892 25.176 -8.962 1.00 68.75 325 ASP A CA 1
ATOM 2332 C C . ASP A 1 325 ? 15.606 25.920 -8.590 1.00 68.75 325 ASP A C 1
ATOM 2334 O O . ASP A 1 325 ? 14.537 25.673 -9.157 1.00 68.75 325 ASP A O 1
ATOM 2338 N N . ASP A 1 326 ? 15.716 26.863 -7.653 1.00 65.19 326 ASP A N 1
ATOM 2339 C CA . ASP A 1 326 ? 14.607 27.717 -7.216 1.00 65.19 326 ASP A CA 1
ATOM 2340 C C . ASP A 1 326 ? 13.961 28.502 -8.371 1.00 65.19 326 ASP A C 1
ATOM 2342 O O . ASP A 1 326 ? 12.764 28.821 -8.323 1.00 65.19 326 ASP A O 1
ATOM 2346 N N . ASN A 1 327 ? 14.727 28.787 -9.431 1.00 69.88 327 ASN A N 1
ATOM 2347 C CA . ASN A 1 327 ? 14.237 29.473 -10.624 1.00 69.88 327 ASN A CA 1
ATOM 2348 C C . ASN A 1 327 ? 13.550 28.513 -11.602 1.00 69.88 327 ASN A C 1
ATOM 2350 O O . ASN A 1 327 ? 12.746 28.947 -12.429 1.00 69.88 327 ASN A O 1
ATOM 2354 N N . ASN A 1 328 ? 13.844 27.213 -11.515 1.00 73.75 328 ASN A N 1
ATOM 2355 C CA . ASN A 1 328 ? 13.360 26.194 -12.433 1.00 73.75 328 ASN A CA 1
ATOM 2356 C C . ASN A 1 328 ? 12.716 25.035 -11.679 1.00 73.75 328 ASN A C 1
ATOM 2358 O O . ASN A 1 328 ? 13.309 23.978 -11.456 1.00 73.75 328 ASN A O 1
ATOM 2362 N N . LYS A 1 329 ? 11.442 25.235 -11.340 1.00 80.31 329 LYS A N 1
ATOM 2363 C CA . LYS A 1 329 ? 10.636 24.324 -10.524 1.00 80.31 329 LYS A CA 1
ATOM 2364 C C . LYS A 1 329 ? 10.179 23.063 -11.270 1.00 80.31 329 LYS A C 1
ATOM 2366 O O . LYS A 1 329 ? 9.002 22.707 -11.266 1.00 80.31 329 LYS A O 1
ATOM 2371 N N . LYS A 1 330 ? 11.105 22.397 -11.957 1.00 86.19 330 LYS A N 1
ATOM 2372 C CA . LYS A 1 330 ? 10.859 21.150 -12.680 1.00 86.19 330 LYS A CA 1
ATOM 2373 C C . LYS A 1 330 ? 10.824 19.986 -11.702 1.00 86.19 330 LYS A C 1
ATOM 2375 O O . LYS A 1 330 ? 11.743 19.790 -10.908 1.00 86.19 330 LYS A O 1
ATOM 2380 N N . LEU A 1 331 ? 9.794 19.156 -11.828 1.00 91.88 331 LEU A N 1
ATOM 2381 C CA . LEU A 1 331 ? 9.863 17.786 -11.338 1.00 91.88 331 LEU A CA 1
ATOM 2382 C C . LEU A 1 331 ? 10.886 17.047 -12.197 1.00 91.88 331 LEU A C 1
ATOM 2384 O O . LEU A 1 331 ? 10.761 17.069 -13.419 1.00 91.88 331 LEU A O 1
ATOM 2388 N N . LEU A 1 332 ? 11.877 16.410 -11.584 1.00 92.69 332 LEU A N 1
ATOM 2389 C CA . LEU A 1 332 ? 12.907 15.646 -12.284 1.00 92.69 332 LEU A CA 1
ATOM 2390 C C . LEU A 1 332 ? 12.781 14.164 -11.940 1.00 92.69 332 LEU A C 1
ATOM 2392 O O . LEU A 1 332 ? 12.314 13.801 -10.859 1.00 92.69 332 LEU A O 1
ATOM 2396 N N . GLY A 1 333 ? 13.161 13.295 -12.873 1.00 93.81 333 GLY A N 1
ATOM 2397 C CA . GLY A 1 333 ? 12.977 11.864 -12.685 1.00 93.81 333 GLY A CA 1
ATOM 2398 C C . GLY A 1 333 ? 13.709 11.001 -13.700 1.00 93.81 333 GLY A C 1
ATOM 2399 O O . GLY A 1 333 ? 13.632 11.242 -14.905 1.00 93.81 333 GLY A O 1
ATOM 2400 N N . VAL A 1 334 ? 14.382 9.968 -13.207 1.00 95.38 334 VAL A N 1
ATOM 2401 C CA . VAL A 1 334 ? 14.947 8.864 -13.982 1.00 95.38 334 VAL A CA 1
ATOM 2402 C C . VAL A 1 334 ? 14.349 7.542 -13.523 1.00 95.38 334 VAL A C 1
ATOM 2404 O O . VAL A 1 334 ? 13.833 7.452 -12.412 1.00 95.38 334 VAL A O 1
ATOM 2407 N N . ALA A 1 335 ? 14.445 6.528 -14.389 1.00 94.88 335 ALA A N 1
ATOM 2408 C CA . ALA A 1 335 ? 14.001 5.165 -14.114 1.00 94.88 335 ALA A CA 1
ATOM 2409 C C . ALA A 1 335 ? 12.638 5.127 -13.390 1.00 94.88 335 ALA A C 1
ATOM 2411 O O . ALA A 1 335 ? 12.568 4.703 -12.233 1.00 94.88 335 ALA A O 1
ATOM 2412 N N . PRO A 1 336 ? 11.551 5.595 -14.034 1.00 97.56 336 PRO A N 1
ATOM 2413 C CA . PRO A 1 336 ? 10.231 5.526 -13.426 1.00 97.56 336 PRO A CA 1
ATOM 2414 C C . PRO A 1 336 ? 9.849 4.067 -13.135 1.00 97.56 336 PRO A C 1
ATOM 2416 O O . PRO A 1 336 ? 10.197 3.149 -13.889 1.00 97.56 336 PRO A O 1
ATOM 2419 N N . SER A 1 337 ? 9.142 3.852 -12.030 1.00 97.81 337 SER A N 1
ATOM 2420 C CA . SER A 1 337 ? 8.484 2.595 -11.663 1.00 97.81 337 SER A CA 1
ATOM 2421 C C . SER A 1 337 ? 7.002 2.865 -11.457 1.00 97.81 337 SER A C 1
ATOM 2423 O O . SER A 1 337 ? 6.657 3.786 -10.718 1.00 97.81 337 SER A O 1
ATOM 2425 N N . LEU A 1 338 ? 6.141 2.090 -12.111 1.00 97.38 338 LEU A N 1
ATOM 2426 C CA . LEU A 1 338 ? 4.695 2.137 -11.921 1.00 97.38 338 LEU A CA 1
ATOM 2427 C C . LEU A 1 338 ? 4.246 0.823 -11.295 1.00 97.38 338 LEU A C 1
ATOM 2429 O O . LEU A 1 338 ? 4.736 -0.240 -11.666 1.00 97.38 338 LEU A O 1
ATOM 2433 N N . THR A 1 339 ? 3.317 0.908 -10.350 1.00 96.25 339 THR A N 1
ATOM 2434 C CA . THR A 1 339 ? 2.696 -0.274 -9.761 1.00 96.25 339 THR A CA 1
ATOM 2435 C C . THR A 1 339 ? 1.272 0.034 -9.331 1.00 96.25 339 THR A C 1
ATOM 2437 O O . THR A 1 339 ? 1.009 1.039 -8.657 1.00 96.25 339 THR A O 1
ATOM 2440 N N . ARG A 1 340 ? 0.349 -0.858 -9.686 1.00 95.62 340 ARG A N 1
ATOM 2441 C CA . ARG A 1 340 ? -1.001 -0.896 -9.119 1.00 95.62 340 ARG A CA 1
ATOM 2442 C C . ARG A 1 340 ? -0.987 -1.635 -7.779 1.00 95.62 340 ARG A C 1
ATOM 2444 O O . ARG A 1 340 ? -0.631 -2.805 -7.706 1.00 95.62 340 ARG A O 1
ATOM 2451 N N . MET A 1 341 ? -1.418 -0.960 -6.718 1.00 97.31 341 MET A N 1
ATOM 2452 C CA . MET A 1 341 ? -1.591 -1.569 -5.398 1.00 97.31 341 MET A CA 1
ATOM 2453 C C . MET A 1 341 ? -2.874 -2.422 -5.343 1.00 97.31 341 MET A C 1
ATOM 2455 O O . MET A 1 341 ? -3.852 -2.090 -6.024 1.00 97.31 341 MET A O 1
ATOM 2459 N N . PRO A 1 342 ? -2.942 -3.454 -4.475 1.00 97.31 342 PRO A N 1
ATOM 2460 C CA . PRO A 1 342 ? -4.159 -4.244 -4.271 1.00 97.31 342 PRO A CA 1
ATOM 2461 C C . PRO A 1 342 ? -5.373 -3.405 -3.863 1.00 97.31 342 PRO A C 1
ATOM 2463 O O . PRO A 1 342 ? -6.485 -3.685 -4.297 1.00 97.31 342 PRO A O 1
ATOM 2466 N N . ASN A 1 343 ? -5.160 -2.318 -3.116 1.00 97.31 343 ASN A N 1
ATOM 2467 C CA . ASN A 1 343 ? -6.201 -1.356 -2.743 1.00 97.31 343 ASN A CA 1
ATOM 2468 C C . ASN A 1 343 ? -6.617 -0.380 -3.868 1.00 97.31 343 ASN A C 1
ATOM 2470 O O . ASN A 1 343 ? -7.272 0.628 -3.611 1.00 97.31 343 ASN A O 1
ATOM 2474 N N . GLY A 1 344 ? -6.191 -0.614 -5.110 1.00 96.19 344 GLY A N 1
ATOM 2475 C CA . GLY A 1 344 ? -6.609 0.151 -6.285 1.00 96.19 344 GLY A CA 1
ATOM 2476 C C . GLY A 1 344 ? -5.898 1.483 -6.514 1.00 96.19 344 GLY A C 1
ATOM 2477 O O . GLY A 1 344 ? -6.091 2.086 -7.574 1.00 96.19 344 GLY A O 1
ATOM 2478 N N . ILE A 1 345 ? -5.038 1.928 -5.594 1.00 97.75 345 ILE A N 1
ATOM 2479 C CA . ILE A 1 345 ? -4.204 3.117 -5.798 1.00 97.75 345 ILE A CA 1
ATOM 2480 C C . ILE A 1 345 ? -3.049 2.785 -6.751 1.00 97.75 345 ILE A C 1
ATOM 2482 O O . ILE A 1 345 ? -2.426 1.729 -6.670 1.00 97.75 345 ILE A O 1
ATOM 2486 N N . MET A 1 346 ? -2.744 3.711 -7.660 1.00 98.12 346 MET A N 1
ATOM 2487 C CA . MET A 1 346 ? -1.571 3.622 -8.531 1.00 98.12 346 MET A CA 1
ATOM 2488 C C . MET A 1 346 ? -0.409 4.385 -7.899 1.00 98.12 346 MET A C 1
ATOM 2490 O O . MET A 1 346 ? -0.600 5.510 -7.434 1.00 98.12 346 MET A O 1
ATOM 2494 N N . VAL A 1 347 ? 0.789 3.807 -7.918 1.00 98.50 347 VAL A N 1
ATOM 2495 C CA . VAL A 1 347 ? 2.001 4.396 -7.338 1.00 98.50 347 VAL A CA 1
ATOM 2496 C C . VAL A 1 347 ? 3.059 4.590 -8.420 1.00 98.50 347 VAL A C 1
ATOM 2498 O O . VAL A 1 347 ? 3.258 3.723 -9.267 1.00 98.50 347 VAL A O 1
ATOM 2501 N N . LEU A 1 348 ? 3.732 5.739 -8.378 1.00 98.62 348 LEU A N 1
ATOM 2502 C CA . LEU A 1 348 ? 4.858 6.111 -9.226 1.00 98.62 348 LEU A CA 1
ATOM 2503 C C . LEU A 1 348 ? 6.082 6.382 -8.347 1.00 98.62 348 LEU A C 1
ATOM 2505 O O . LEU A 1 348 ? 6.041 7.257 -7.486 1.00 98.62 348 LEU A O 1
ATOM 2509 N N . GLY A 1 349 ? 7.172 5.658 -8.577 1.00 97.94 349 GLY A N 1
ATOM 2510 C CA . GLY A 1 349 ? 8.479 5.906 -7.966 1.00 97.94 349 GLY A CA 1
ATOM 2511 C C . GLY A 1 349 ? 9.465 6.418 -9.009 1.00 97.94 349 GLY A C 1
ATOM 2512 O O . GLY A 1 349 ? 9.483 5.915 -10.130 1.00 97.94 349 GLY A O 1
ATOM 2513 N N . SER A 1 350 ? 10.262 7.426 -8.665 1.00 96.62 350 SER A N 1
ATOM 2514 C CA . SER A 1 350 ? 11.284 8.007 -9.545 1.00 96.62 350 SER A CA 1
ATOM 2515 C C . SER A 1 350 ? 12.177 8.948 -8.724 1.00 96.62 350 SER A C 1
ATOM 2517 O O . SER A 1 350 ? 11.944 9.166 -7.535 1.00 96.62 350 SER A O 1
ATOM 2519 N N . GLY A 1 351 ? 13.214 9.511 -9.331 1.00 93.25 351 GLY A N 1
ATOM 2520 C CA . GLY A 1 351 ? 14.061 10.482 -8.650 1.00 93.25 351 GLY A CA 1
ATOM 2521 C C . GLY A 1 351 ? 15.169 11.054 -9.512 1.00 93.25 351 GLY A C 1
ATOM 2522 O O . GLY A 1 351 ? 15.287 10.689 -10.678 1.00 93.25 351 GLY A O 1
ATOM 2523 N N . ARG A 1 352 ? 15.964 11.928 -8.885 1.00 90.19 352 ARG A N 1
ATOM 2524 C CA . ARG A 1 352 ? 17.211 12.594 -9.304 1.00 90.19 352 ARG A CA 1
ATOM 2525 C C . ARG A 1 352 ? 17.047 14.121 -9.235 1.00 90.19 352 ARG A C 1
ATOM 2527 O O . ARG A 1 352 ? 16.293 14.669 -10.037 1.00 90.19 352 ARG A O 1
ATOM 2534 N N . PRO A 1 353 ? 17.754 14.818 -8.328 1.00 83.88 353 PRO A N 1
ATOM 2535 C CA . PRO A 1 353 ? 18.799 14.306 -7.428 1.00 83.88 353 PRO A CA 1
ATOM 2536 C C . PRO A 1 353 ? 18.264 13.514 -6.216 1.00 83.88 353 PRO A C 1
ATOM 2538 O O . PRO A 1 353 ? 18.910 12.574 -5.775 1.00 83.88 353 PRO A O 1
ATOM 2541 N N . ASP A 1 354 ? 17.056 13.812 -5.734 1.00 91.56 354 ASP A N 1
ATOM 2542 C CA . ASP A 1 354 ? 16.414 13.081 -4.628 1.00 91.56 354 ASP A CA 1
ATOM 2543 C C . ASP A 1 354 ? 15.489 11.976 -5.144 1.00 91.56 354 ASP A C 1
ATOM 2545 O O . ASP A 1 354 ? 14.985 12.055 -6.267 1.00 91.56 354 ASP A O 1
ATOM 2549 N N . ASN A 1 355 ? 15.195 10.975 -4.316 1.00 96.06 355 ASN A N 1
ATOM 2550 C CA . ASN A 1 355 ? 14.143 10.008 -4.617 1.00 96.06 355 ASN A CA 1
ATOM 2551 C C . ASN A 1 355 ? 12.801 10.506 -4.092 1.00 96.06 355 ASN A C 1
ATOM 2553 O O . ASN A 1 355 ? 12.695 11.057 -2.991 1.00 96.06 355 ASN A O 1
ATOM 2557 N N . TRP A 1 356 ? 11.764 10.262 -4.879 1.00 96.56 356 TRP A N 1
ATOM 2558 C CA . TRP A 1 356 ? 10.394 10.583 -4.537 1.00 96.56 356 TRP A CA 1
ATOM 2559 C C . TRP A 1 356 ? 9.453 9.444 -4.915 1.00 96.56 356 TRP A C 1
ATOM 2561 O O . TRP A 1 356 ? 9.776 8.521 -5.670 1.00 96.56 356 TRP A O 1
ATOM 2571 N N . ILE A 1 357 ? 8.263 9.510 -4.339 1.00 97.88 357 ILE A N 1
ATOM 2572 C CA . ILE A 1 357 ? 7.152 8.620 -4.642 1.00 97.88 357 ILE A CA 1
ATOM 2573 C C . ILE A 1 357 ? 5.886 9.456 -4.776 1.00 97.88 357 ILE A C 1
ATOM 2575 O O . ILE A 1 357 ? 5.746 10.479 -4.106 1.00 97.88 357 ILE A O 1
ATOM 2579 N N . ALA A 1 358 ? 4.969 9.036 -5.636 1.00 98.06 358 ALA A N 1
ATOM 2580 C CA . ALA A 1 358 ? 3.677 9.669 -5.818 1.00 98.06 358 ALA A CA 1
ATOM 2581 C C . ALA A 1 358 ? 2.562 8.633 -5.928 1.00 98.06 358 ALA A C 1
ATOM 2583 O O . ALA A 1 358 ? 2.758 7.554 -6.478 1.00 98.06 358 ALA A O 1
ATOM 2584 N N . MET A 1 359 ? 1.379 8.981 -5.432 1.00 97.81 359 MET A N 1
ATOM 2585 C CA . MET A 1 359 ? 0.168 8.184 -5.581 1.00 97.81 359 MET A CA 1
ATOM 2586 C C . MET A 1 359 ? -0.859 8.907 -6.450 1.00 97.81 359 MET A C 1
ATOM 2588 O O . MET A 1 359 ? -1.079 10.110 -6.303 1.00 97.81 359 MET A O 1
ATOM 2592 N N . SER A 1 360 ? -1.515 8.166 -7.335 1.00 97.50 360 SER A N 1
ATOM 2593 C CA . SER A 1 360 ? -2.728 8.592 -8.023 1.00 97.50 360 SER A CA 1
ATOM 2594 C C . SER A 1 360 ? -3.905 7.944 -7.307 1.00 97.50 360 SER A C 1
ATOM 2596 O O . SER A 1 360 ? -4.137 6.736 -7.400 1.00 97.50 360 SER A O 1
ATOM 2598 N N . THR A 1 361 ? -4.627 8.762 -6.545 1.00 90.69 361 THR A N 1
ATOM 2599 C CA . THR A 1 361 ? -5.643 8.325 -5.574 1.00 90.69 361 THR A CA 1
ATOM 2600 C C . THR A 1 361 ? -6.845 7.620 -6.197 1.00 90.69 361 THR A C 1
ATOM 2602 O O . THR A 1 361 ? -7.546 6.893 -5.503 1.00 90.69 361 THR A O 1
ATOM 2605 N N . ASN A 1 362 ? -7.078 7.818 -7.495 1.00 88.25 362 ASN A N 1
ATOM 2606 C CA . ASN A 1 362 ? -8.132 7.158 -8.266 1.00 88.25 362 ASN A CA 1
ATOM 2607 C C . ASN A 1 362 ? -7.628 5.950 -9.078 1.00 88.25 362 ASN A C 1
ATOM 2609 O O . ASN A 1 362 ? -8.404 5.350 -9.818 1.00 88.25 362 ASN A O 1
ATOM 2613 N N . GLY A 1 363 ? -6.333 5.626 -9.005 1.00 93.94 363 GLY A N 1
ATOM 2614 C CA . GLY A 1 363 ? -5.733 4.523 -9.754 1.00 93.94 363 GLY A CA 1
ATOM 2615 C C . GLY A 1 363 ? -5.619 4.747 -11.268 1.00 93.94 363 GLY A C 1
ATOM 2616 O O . GLY A 1 363 ? -5.258 3.805 -11.976 1.00 93.94 363 GLY A O 1
ATOM 2617 N N . GLN A 1 364 ? -5.923 5.955 -11.766 1.00 95.06 364 GLN A N 1
ATOM 2618 C CA . GLN A 1 364 ? -5.984 6.297 -13.200 1.00 95.06 364 GLN A CA 1
ATOM 2619 C C . GLN A 1 364 ? -4.700 6.951 -13.735 1.00 95.06 364 GLN A C 1
ATOM 2621 O O . GLN A 1 364 ? -4.636 7.309 -14.908 1.00 95.06 364 GLN A O 1
ATOM 2626 N N . GLY A 1 365 ? -3.689 7.163 -12.888 1.00 94.75 365 GLY A N 1
ATOM 2627 C CA . GLY A 1 365 ? -2.456 7.849 -13.289 1.00 94.75 365 GLY A CA 1
ATOM 2628 C C . GLY A 1 365 ? -2.616 9.360 -13.462 1.00 94.75 365 GLY A C 1
ATOM 2629 O O . GLY A 1 365 ? -1.939 9.981 -14.276 1.00 94.75 365 GLY A O 1
ATOM 2630 N N . THR A 1 366 ? -3.550 9.953 -12.720 1.00 93.50 366 THR A N 1
ATOM 2631 C CA . THR A 1 366 ? -3.854 11.392 -12.733 1.00 93.50 366 THR A CA 1
ATOM 2632 C C . THR A 1 366 ? -3.881 11.948 -11.313 1.00 93.50 366 THR A C 1
ATOM 2634 O O . THR A 1 366 ? -4.088 11.188 -10.364 1.00 93.50 366 THR A O 1
ATOM 2637 N N . GLY A 1 367 ? -3.708 13.266 -11.164 1.00 92.31 367 GLY A N 1
ATOM 2638 C CA . GLY A 1 367 ? -3.830 13.935 -9.864 1.00 92.31 367 GLY A CA 1
ATOM 2639 C C . GLY A 1 367 ? -2.813 13.434 -8.839 1.00 92.31 367 GLY A C 1
ATOM 2640 O O . GLY A 1 367 ? -3.175 13.152 -7.700 1.00 92.31 367 GLY A O 1
ATOM 2641 N N . TRP A 1 368 ? -1.562 13.258 -9.265 1.00 96.75 368 TRP A N 1
ATOM 2642 C CA . TRP A 1 368 ? -0.515 12.675 -8.439 1.00 96.75 368 TRP A CA 1
ATOM 2643 C C . TRP A 1 368 ? -0.228 13.521 -7.196 1.00 96.75 368 TRP A C 1
ATOM 2645 O O . TRP A 1 368 ? -0.003 14.730 -7.290 1.00 96.75 368 TRP A O 1
ATOM 2655 N N . VAL A 1 369 ? -0.178 12.866 -6.038 1.00 95.81 369 VAL A N 1
ATOM 2656 C CA . VAL A 1 369 ? 0.253 13.452 -4.763 1.00 95.81 369 VAL A CA 1
ATOM 2657 C C . VAL A 1 369 ? 1.523 12.744 -4.323 1.00 95.81 369 VAL A C 1
ATOM 2659 O O . VAL A 1 369 ? 1.519 11.521 -4.206 1.00 95.81 369 VAL A O 1
ATOM 2662 N N . GLY A 1 370 ? 2.602 13.492 -4.106 1.00 95.38 370 GLY A N 1
ATOM 2663 C CA . GLY A 1 370 ? 3.935 12.961 -3.860 1.00 95.38 370 GLY A CA 1
ATOM 2664 C C . GLY A 1 370 ? 4.571 13.365 -2.538 1.00 95.38 370 GLY A C 1
ATOM 2665 O O . GLY A 1 370 ? 4.119 14.271 -1.836 1.00 95.38 370 GLY A O 1
ATOM 2666 N N . GLY A 1 371 ? 5.654 12.663 -2.221 1.00 94.06 371 GLY A N 1
ATOM 2667 C CA . GLY A 1 371 ? 6.546 12.924 -1.099 1.00 94.06 371 GLY A CA 1
ATOM 2668 C C . GLY A 1 371 ? 7.979 12.529 -1.448 1.00 94.06 371 GLY A C 1
ATOM 2669 O O . GLY A 1 371 ? 8.204 11.571 -2.191 1.00 94.06 371 GLY A O 1
ATOM 2670 N N . LEU A 1 372 ? 8.950 13.273 -0.916 1.00 94.25 372 LEU A N 1
ATOM 2671 C CA . LEU A 1 372 ? 10.352 12.862 -0.952 1.00 94.25 372 LEU A CA 1
ATOM 2672 C C . LEU A 1 372 ? 10.535 11.637 -0.063 1.00 94.25 372 LEU A C 1
ATOM 2674 O O . LEU A 1 372 ? 9.959 11.567 1.021 1.00 94.25 372 LEU A O 1
ATOM 2678 N N . THR A 1 373 ? 11.348 10.685 -0.501 1.00 95.44 373 THR A N 1
ATOM 2679 C CA . THR A 1 373 ? 11.589 9.434 0.225 1.00 95.44 373 THR A CA 1
ATOM 2680 C C . THR A 1 373 ? 13.045 9.234 0.579 1.00 95.44 373 THR A C 1
ATOM 2682 O O . THR A 1 373 ? 13.323 8.593 1.587 1.00 95.44 373 THR A O 1
ATOM 2685 N N . TYR A 1 374 ? 13.971 9.823 -0.169 1.00 95.38 374 TYR A N 1
ATOM 2686 C CA . TYR A 1 374 ? 15.384 9.764 0.162 1.00 95.38 374 TYR A CA 1
ATOM 2687 C C . TYR A 1 374 ? 16.113 10.991 -0.369 1.00 95.38 374 TYR A C 1
ATOM 2689 O O . TYR A 1 374 ? 15.876 11.424 -1.496 1.00 95.38 374 TYR A O 1
ATOM 2697 N N . ARG A 1 375 ? 17.013 11.526 0.454 1.00 93.56 375 ARG A N 1
ATOM 2698 C CA . ARG A 1 375 ? 17.935 12.597 0.092 1.00 93.56 375 ARG A CA 1
ATOM 2699 C C . ARG A 1 375 ? 19.301 12.239 0.623 1.00 93.56 375 ARG A C 1
ATOM 2701 O O . ARG A 1 375 ? 19.472 12.116 1.833 1.00 93.56 375 ARG A O 1
ATOM 2708 N N . ASN A 1 376 ? 20.252 12.149 -0.287 1.00 94.19 376 ASN A N 1
ATOM 2709 C CA . ASN A 1 376 ? 21.654 12.259 0.040 1.00 94.19 376 ASN A CA 1
ATOM 2710 C C . ASN A 1 376 ? 22.284 13.182 -0.992 1.00 94.19 376 ASN A C 1
ATOM 2712 O O . ASN A 1 376 ? 22.198 12.892 -2.181 1.00 94.19 376 ASN A O 1
ATOM 2716 N N . CYS A 1 377 ? 22.864 14.288 -0.543 1.00 92.38 377 CYS A N 1
ATOM 2717 C CA . CYS A 1 377 ? 23.623 15.196 -1.388 1.00 92.38 377 CYS A CA 1
ATOM 2718 C C . CYS A 1 377 ? 24.688 15.934 -0.570 1.00 92.38 377 CYS A C 1
ATOM 2720 O O . CYS A 1 377 ? 24.539 16.070 0.648 1.00 92.38 377 CYS A O 1
ATOM 2722 N N . PRO A 1 378 ? 25.790 16.373 -1.197 1.00 91.69 378 PRO A N 1
ATOM 2723 C CA . PRO A 1 378 ? 26.853 17.083 -0.500 1.00 91.69 378 PRO A CA 1
ATOM 2724 C C . PRO A 1 378 ? 26.450 18.532 -0.209 1.00 91.69 378 PRO A C 1
ATOM 2726 O O . PRO A 1 378 ? 25.935 19.238 -1.072 1.00 91.69 378 PRO A O 1
ATOM 2729 N N . THR A 1 379 ? 26.745 19.007 0.999 1.00 89.62 379 THR A N 1
ATOM 2730 C CA . THR A 1 379 ? 26.655 20.439 1.349 1.00 89.62 379 THR A CA 1
ATOM 2731 C C . THR A 1 379 ? 27.769 21.269 0.705 1.00 89.62 379 THR A C 1
ATOM 2733 O O . THR A 1 379 ? 27.621 22.481 0.563 1.00 89.62 379 THR A O 1
ATOM 2736 N N . SER A 1 380 ? 28.862 20.621 0.287 1.00 89.12 380 SER A N 1
ATOM 2737 C CA . SER A 1 380 ? 29.936 21.190 -0.529 1.00 89.12 380 SER A CA 1
ATOM 2738 C C . SER A 1 380 ? 30.261 20.223 -1.671 1.00 89.12 380 SER A C 1
ATOM 2740 O O . SER A 1 380 ? 30.936 19.209 -1.466 1.00 89.12 380 SER A O 1
ATOM 2742 N N . GLY A 1 381 ? 29.717 20.498 -2.858 1.00 87.38 381 GLY A N 1
ATOM 2743 C CA . GLY A 1 381 ? 29.804 19.615 -4.022 1.00 87.38 381 GLY A CA 1
ATOM 2744 C C . GLY A 1 381 ? 28.697 19.875 -5.044 1.00 87.38 381 GLY A C 1
ATOM 2745 O O . GLY A 1 381 ? 28.054 20.926 -5.021 1.00 87.38 381 GLY A O 1
ATOM 2746 N N . TYR A 1 382 ? 28.467 18.917 -5.944 1.00 86.75 382 TYR A N 1
ATOM 2747 C CA . TYR A 1 382 ? 27.386 18.998 -6.934 1.00 86.75 382 TYR A CA 1
ATOM 2748 C C . TYR A 1 382 ? 26.101 18.360 -6.392 1.00 86.75 382 TYR A C 1
ATOM 2750 O O . TYR A 1 382 ? 26.116 17.223 -5.935 1.00 86.75 382 TYR A O 1
ATOM 2758 N N . ARG A 1 383 ? 24.954 19.048 -6.473 1.00 87.44 383 ARG A N 1
ATOM 2759 C CA . ARG A 1 383 ? 23.684 18.570 -5.881 1.00 87.44 383 ARG A CA 1
ATOM 2760 C C . ARG A 1 383 ? 23.224 17.195 -6.373 1.00 87.44 383 ARG A C 1
ATOM 2762 O O . ARG A 1 383 ? 22.538 16.489 -5.638 1.00 87.44 383 ARG A O 1
ATOM 2769 N N . PHE A 1 384 ? 23.547 16.843 -7.616 1.00 88.06 384 PHE A N 1
ATOM 2770 C CA . PHE A 1 384 ? 23.169 15.558 -8.211 1.00 88.06 384 PHE A CA 1
ATOM 2771 C C . PHE A 1 384 ? 24.042 14.387 -7.757 1.00 88.06 384 PHE A C 1
ATOM 2773 O O . PHE A 1 384 ? 23.773 13.257 -8.150 1.00 88.06 384 PHE A O 1
ATOM 2780 N N . HIS A 1 385 ? 25.060 14.641 -6.936 1.00 91.06 385 HIS A N 1
ATOM 2781 C CA . HIS A 1 385 ? 25.819 13.615 -6.236 1.00 91.06 385 HIS A CA 1
ATOM 2782 C C . HIS A 1 385 ? 25.090 13.168 -4.956 1.00 91.06 385 HIS A C 1
ATOM 2784 O O . HIS A 1 385 ? 24.264 13.895 -4.409 1.00 91.06 385 HIS A O 1
ATOM 2790 N N . GLY A 1 386 ? 25.411 11.973 -4.457 1.00 92.69 386 GLY A N 1
ATOM 2791 C CA . GLY A 1 386 ? 24.817 11.339 -3.282 1.00 92.69 386 GLY A CA 1
ATOM 2792 C C . GLY A 1 386 ? 23.851 10.225 -3.668 1.00 92.69 386 GLY A C 1
ATOM 2793 O O . GLY A 1 386 ? 24.242 9.062 -3.693 1.00 92.69 386 GLY A O 1
ATOM 2794 N N . SER A 1 387 ? 22.598 10.557 -3.974 1.00 92.56 387 SER A N 1
ATOM 2795 C CA . SER A 1 387 ? 21.643 9.607 -4.564 1.00 92.56 387 SER A CA 1
ATOM 2796 C C . SER A 1 387 ? 21.657 9.688 -6.089 1.00 92.56 387 SER A C 1
ATOM 2798 O O . SER A 1 387 ? 21.658 10.776 -6.663 1.00 92.56 387 SER A O 1
ATOM 2800 N N . THR A 1 388 ? 21.585 8.544 -6.776 1.00 91.94 388 THR A N 1
ATOM 2801 C CA . THR A 1 388 ? 21.413 8.555 -8.239 1.00 91.94 388 THR A CA 1
ATOM 2802 C C . THR A 1 388 ? 19.976 8.875 -8.661 1.00 91.94 388 THR A C 1
ATOM 2804 O O . THR A 1 388 ? 19.713 9.080 -9.852 1.00 91.94 388 THR A O 1
ATOM 2807 N N . GLY A 1 389 ? 19.025 8.867 -7.722 1.00 93.62 389 GLY A N 1
ATOM 2808 C CA . GLY A 1 389 ? 17.597 9.008 -7.987 1.00 93.62 389 GLY A CA 1
ATOM 2809 C C . GLY A 1 389 ? 16.922 7.769 -8.584 1.00 93.62 389 GLY A C 1
ATOM 2810 O O . GLY A 1 389 ? 15.701 7.773 -8.741 1.00 93.62 389 GLY A O 1
ATOM 2811 N N . ASN A 1 390 ? 17.662 6.696 -8.892 1.00 94.50 390 ASN A N 1
ATOM 2812 C CA . ASN A 1 390 ? 17.047 5.446 -9.331 1.00 94.50 390 ASN A CA 1
ATOM 2813 C C . ASN A 1 390 ? 16.278 4.818 -8.171 1.00 94.50 390 ASN A C 1
ATOM 2815 O O . ASN A 1 390 ? 16.811 4.666 -7.071 1.00 94.50 390 ASN A O 1
ATOM 2819 N N . ALA A 1 391 ? 15.024 4.450 -8.420 1.00 95.25 391 ALA A N 1
ATOM 2820 C CA . ALA A 1 391 ? 14.229 3.731 -7.440 1.00 95.25 391 ALA A CA 1
ATOM 2821 C C . ALA A 1 391 ? 13.254 2.757 -8.080 1.00 95.25 391 ALA A C 1
ATOM 2823 O O . ALA A 1 391 ? 12.728 3.041 -9.156 1.00 95.25 391 ALA A O 1
ATOM 2824 N N . ASP A 1 392 ? 12.985 1.649 -7.400 1.00 97.88 392 ASP A N 1
ATOM 2825 C CA . ASP A 1 392 ? 11.955 0.682 -7.779 1.00 97.88 392 ASP A CA 1
ATOM 2826 C C . ASP A 1 392 ? 11.057 0.339 -6.584 1.00 97.88 392 ASP A C 1
ATOM 2828 O O . ASP A 1 392 ? 11.348 0.713 -5.442 1.00 97.88 392 ASP A O 1
ATOM 2832 N N . LEU A 1 393 ? 9.934 -0.319 -6.855 1.00 98.06 393 LEU A N 1
ATOM 2833 C CA . LEU A 1 393 ? 8.843 -0.522 -5.908 1.00 98.06 393 LEU A CA 1
ATOM 2834 C C . LEU A 1 393 ? 8.521 -2.010 -5.753 1.00 98.06 393 LEU A C 1
ATOM 2836 O O . LEU A 1 393 ? 8.495 -2.749 -6.731 1.00 98.06 393 LEU A O 1
ATOM 2840 N N . ALA A 1 394 ? 8.206 -2.434 -4.529 1.00 97.88 394 ALA A N 1
ATOM 2841 C CA . ALA A 1 394 ? 7.638 -3.752 -4.260 1.00 97.88 394 ALA A CA 1
ATOM 2842 C C . ALA A 1 394 ? 6.422 -3.642 -3.334 1.00 97.88 394 ALA A C 1
ATOM 2844 O O . ALA A 1 394 ? 6.514 -3.104 -2.225 1.00 97.88 394 ALA A O 1
ATOM 2845 N N . VAL A 1 395 ? 5.282 -4.180 -3.772 1.00 97.38 395 VAL A N 1
ATOM 2846 C CA . VAL A 1 395 ? 4.066 -4.284 -2.953 1.00 97.38 395 VAL A CA 1
ATOM 2847 C C . VAL A 1 395 ? 4.289 -5.325 -1.869 1.00 97.38 395 VAL A C 1
ATOM 2849 O O . VAL A 1 395 ? 4.620 -6.472 -2.174 1.00 97.38 395 VAL A O 1
ATOM 2852 N N . ILE A 1 396 ? 4.082 -4.946 -0.611 1.00 96.00 396 ILE A N 1
ATOM 2853 C CA . ILE A 1 396 ? 4.295 -5.839 0.536 1.00 96.00 396 ILE A CA 1
ATOM 2854 C C . ILE A 1 396 ? 3.028 -6.101 1.345 1.00 96.00 396 ILE A C 1
ATOM 2856 O O . ILE A 1 396 ? 2.930 -7.148 1.974 1.00 96.00 396 ILE A O 1
ATOM 2860 N N . GLU A 1 397 ? 2.056 -5.190 1.291 1.00 94.94 397 GLU A N 1
ATOM 2861 C CA . GLU A 1 397 ? 0.721 -5.322 1.881 1.00 94.94 397 GLU A CA 1
ATOM 2862 C C . GLU A 1 397 ? -0.287 -4.597 0.977 1.00 94.94 397 GLU A C 1
ATOM 2864 O O . GLU A 1 397 ? 0.104 -3.774 0.145 1.00 94.94 397 GLU A O 1
ATOM 2869 N N . SER A 1 398 ? -1.585 -4.841 1.177 1.00 94.62 398 SER A N 1
ATOM 2870 C CA . SER A 1 398 ? -2.668 -4.177 0.426 1.00 94.62 398 SER A CA 1
ATOM 2871 C C . SER A 1 398 ? -2.544 -2.649 0.362 1.00 94.62 398 SER A C 1
ATOM 2873 O O . SER A 1 398 ? -2.890 -2.046 -0.653 1.00 94.62 398 SER A O 1
ATOM 2875 N N . ASN A 1 399 ? -2.018 -2.029 1.423 1.00 96.19 399 ASN A N 1
ATOM 2876 C CA . ASN A 1 399 ? -1.875 -0.583 1.583 1.00 96.19 399 ASN A CA 1
ATOM 2877 C C . ASN A 1 399 ? -0.437 -0.133 1.910 1.00 96.19 399 ASN A C 1
ATOM 2879 O O . ASN A 1 399 ? -0.246 0.967 2.432 1.00 96.19 399 ASN A O 1
ATOM 2883 N N . ARG A 1 400 ? 0.582 -0.959 1.624 1.00 96.56 400 ARG A N 1
ATOM 2884 C CA . ARG A 1 400 ? 1.985 -0.625 1.920 1.00 96.56 400 ARG A CA 1
ATOM 2885 C C . ARG A 1 400 ? 2.956 -1.121 0.854 1.00 96.56 400 ARG A C 1
ATOM 2887 O O . ARG A 1 400 ? 2.878 -2.263 0.397 1.00 96.56 400 ARG A O 1
ATOM 2894 N N . ILE A 1 401 ? 3.918 -0.266 0.519 1.00 97.75 401 ILE A N 1
ATOM 2895 C CA . ILE A 1 401 ? 4.999 -0.549 -0.427 1.00 97.75 401 ILE A CA 1
ATOM 2896 C C . ILE A 1 401 ? 6.358 -0.444 0.276 1.00 97.75 401 ILE A C 1
ATOM 2898 O O . ILE A 1 401 ? 6.522 0.289 1.259 1.00 97.75 401 ILE A O 1
ATOM 2902 N N . ALA A 1 402 ? 7.346 -1.158 -0.250 1.00 98.19 402 ALA A N 1
ATOM 2903 C CA . ALA A 1 402 ? 8.754 -0.875 -0.016 1.00 98.19 402 ALA A CA 1
ATOM 2904 C C . ALA A 1 402 ? 9.329 -0.218 -1.278 1.00 98.19 402 ALA A C 1
ATOM 2906 O O . ALA A 1 402 ? 9.244 -0.791 -2.364 1.00 98.19 402 ALA A O 1
ATOM 2907 N N . GLN A 1 403 ? 9.889 0.982 -1.137 1.00 98.38 403 GLN A N 1
ATOM 2908 C CA . GLN A 1 403 ? 10.690 1.619 -2.177 1.00 98.38 403 GLN A CA 1
ATOM 2909 C C . GLN A 1 403 ? 12.162 1.315 -1.930 1.00 98.38 403 GLN A C 1
ATOM 2911 O O . GLN A 1 403 ? 12.620 1.365 -0.789 1.00 98.38 403 GLN A O 1
ATOM 2916 N N . PHE A 1 404 ? 12.890 1.048 -3.003 1.00 98.38 404 PHE A N 1
ATOM 2917 C CA . PHE A 1 404 ? 14.317 0.761 -2.992 1.00 98.38 404 PHE A CA 1
ATOM 2918 C C . PHE A 1 404 ? 15.049 1.816 -3.799 1.00 98.38 404 PHE A C 1
ATOM 2920 O O . PHE A 1 404 ? 14.525 2.256 -4.819 1.00 98.38 404 PHE A O 1
ATOM 2927 N N . GLY A 1 405 ? 16.248 2.187 -3.378 1.00 97.25 405 GLY A N 1
ATOM 2928 C CA . GLY A 1 405 ? 17.139 3.059 -4.135 1.00 97.25 405 GLY A CA 1
ATOM 2929 C C . GLY A 1 405 ? 18.587 2.824 -3.732 1.00 97.25 405 GLY A C 1
ATOM 2930 O O . GLY A 1 405 ? 18.874 1.984 -2.879 1.00 97.25 405 GLY A O 1
ATOM 2931 N N . ASP A 1 406 ? 19.500 3.535 -4.376 1.00 95.62 406 ASP A N 1
ATOM 2932 C CA . ASP A 1 406 ? 20.924 3.457 -4.068 1.00 95.62 406 ASP A CA 1
ATOM 2933 C C . ASP A 1 406 ? 21.425 4.695 -3.326 1.00 95.62 406 ASP A C 1
ATOM 2935 O O . ASP A 1 406 ? 20.774 5.743 -3.255 1.00 95.62 406 ASP A O 1
ATOM 2939 N N . ASN A 1 407 ? 22.590 4.529 -2.720 1.00 94.44 407 ASN A N 1
ATOM 2940 C CA . ASN A 1 407 ? 23.365 5.583 -2.105 1.00 94.44 407 ASN A CA 1
ATOM 2941 C C . ASN A 1 407 ? 24.791 5.486 -2.629 1.00 94.44 407 ASN A C 1
ATOM 2943 O O . ASN A 1 407 ? 25.365 4.405 -2.605 1.00 94.44 407 ASN A O 1
ATOM 2947 N N . CYS A 1 408 ? 25.363 6.606 -3.057 1.00 91.88 408 CYS A N 1
ATOM 2948 C CA . CYS A 1 408 ? 26.771 6.738 -3.409 1.00 91.88 408 CYS A CA 1
ATOM 2949 C C . CYS A 1 408 ? 27.319 5.673 -4.363 1.00 91.88 408 CYS A C 1
ATOM 2951 O O . CYS A 1 408 ? 28.345 5.041 -4.105 1.00 91.88 408 CYS A O 1
ATOM 2953 N N . GLU A 1 409 ? 26.649 5.529 -5.503 1.00 89.44 409 GLU A N 1
ATOM 2954 C CA . GLU A 1 409 ? 27.186 4.890 -6.706 1.00 89.44 409 GLU A CA 1
ATOM 2955 C C . GLU A 1 409 ? 28.639 5.362 -6.977 1.00 89.44 409 GLU A C 1
ATOM 2957 O O . GLU A 1 409 ? 28.952 6.554 -6.871 1.00 89.44 409 GLU A O 1
ATOM 2962 N N . ILE A 1 410 ? 29.550 4.417 -7.242 1.00 86.62 410 ILE A N 1
ATOM 2963 C CA . ILE A 1 410 ? 31.004 4.666 -7.212 1.00 86.62 410 ILE A CA 1
ATOM 2964 C C . ILE A 1 410 ? 31.570 5.297 -8.492 1.00 86.62 410 ILE A C 1
ATOM 2966 O O . ILE A 1 410 ? 32.706 5.769 -8.478 1.00 86.62 410 ILE A O 1
ATOM 2970 N N . THR A 1 411 ? 30.832 5.275 -9.602 1.00 87.12 411 THR A N 1
ATOM 2971 C CA . THR A 1 411 ? 31.285 5.786 -10.906 1.00 87.12 411 THR A CA 1
ATOM 2972 C C . THR A 1 411 ? 31.276 7.305 -10.919 1.00 87.12 411 THR A C 1
ATOM 2974 O O . THR A 1 411 ? 32.242 7.924 -11.366 1.00 87.12 411 THR A O 1
ATOM 2977 N N . TRP A 1 412 ? 30.202 7.919 -10.426 1.00 88.69 412 TRP A N 1
ATOM 2978 C CA . TRP A 1 412 ? 30.052 9.370 -10.476 1.00 88.69 412 TRP A CA 1
ATOM 2979 C C . TRP A 1 412 ? 29.285 9.963 -9.297 1.00 88.69 412 TRP A C 1
ATOM 2981 O O . TRP A 1 412 ? 29.452 11.151 -9.032 1.00 88.69 412 TRP A O 1
ATOM 2991 N N . ALA A 1 413 ? 28.467 9.196 -8.567 1.00 88.88 413 ALA A N 1
ATOM 2992 C CA . ALA A 1 413 ? 27.561 9.809 -7.597 1.00 88.88 413 ALA A CA 1
ATOM 2993 C C . ALA A 1 413 ? 28.250 10.317 -6.326 1.00 88.88 413 ALA A C 1
ATOM 2995 O O . ALA A 1 413 ? 27.705 11.216 -5.708 1.00 88.88 413 ALA A O 1
ATOM 2996 N N . CYS A 1 414 ? 29.406 9.801 -5.899 1.00 89.69 414 CYS A N 1
ATOM 2997 C CA . CYS A 1 414 ? 30.078 10.293 -4.682 1.00 89.69 414 CYS A CA 1
ATOM 2998 C C . CYS A 1 414 ? 31.591 10.481 -4.867 1.00 89.69 414 CYS A C 1
ATOM 3000 O O . CYS A 1 414 ? 32.387 9.747 -4.272 1.00 89.69 414 CYS A O 1
ATOM 3002 N N . PRO A 1 415 ? 32.025 11.486 -5.652 1.00 89.75 415 PRO A N 1
ATOM 3003 C CA . PRO A 1 415 ? 33.442 11.736 -5.886 1.00 89.75 415 PRO A CA 1
ATOM 3004 C C . PRO A 1 415 ? 34.177 12.117 -4.595 1.00 89.75 415 PRO A C 1
ATOM 3006 O O . PRO A 1 415 ? 33.601 12.612 -3.621 1.00 89.75 415 PRO A O 1
ATOM 3009 N N . ALA A 1 416 ? 35.495 11.907 -4.577 1.00 88.31 416 ALA A N 1
ATOM 3010 C CA . ALA A 1 416 ? 36.325 12.176 -3.401 1.00 88.31 416 ALA A CA 1
ATOM 3011 C C . ALA A 1 416 ? 36.306 13.656 -2.969 1.00 88.31 416 ALA A C 1
ATOM 3013 O O . ALA A 1 416 ? 36.372 13.922 -1.772 1.00 88.31 416 ALA A O 1
ATOM 3014 N N . ALA A 1 417 ? 36.177 14.583 -3.924 1.00 90.25 417 ALA A N 1
ATOM 3015 C CA . ALA A 1 417 ? 36.196 16.028 -3.688 1.00 90.25 417 ALA A CA 1
ATOM 3016 C C . ALA A 1 417 ? 34.958 16.559 -2.941 1.00 90.25 417 ALA A C 1
ATOM 3018 O O . ALA A 1 417 ? 35.054 17.573 -2.252 1.00 90.25 417 ALA A O 1
ATOM 3019 N N . ASP A 1 418 ? 33.822 15.868 -3.041 1.00 91.38 418 ASP A N 1
ATOM 3020 C CA . ASP A 1 418 ? 32.571 16.300 -2.423 1.00 91.38 418 ASP A CA 1
ATOM 3021 C C . ASP A 1 418 ? 32.541 15.921 -0.937 1.00 91.38 418 ASP A C 1
ATOM 3023 O O . ASP A 1 418 ? 32.993 14.835 -0.534 1.00 91.38 418 ASP A O 1
ATOM 3027 N N . THR A 1 419 ? 31.996 16.811 -0.104 1.00 90.44 419 THR A N 1
ATOM 3028 C CA . THR A 1 419 ? 31.981 16.661 1.359 1.00 90.44 419 THR A CA 1
ATOM 3029 C C . THR A 1 419 ? 30.655 17.094 1.986 1.00 90.44 419 THR A C 1
ATOM 3031 O O . THR A 1 419 ? 29.852 17.808 1.385 1.00 90.44 419 THR A O 1
ATOM 3034 N N . GLY A 1 420 ? 30.422 16.622 3.216 1.00 91.06 420 GLY A N 1
ATOM 3035 C CA . GLY A 1 420 ? 29.228 16.949 3.995 1.00 91.06 420 GLY A CA 1
ATOM 3036 C C . GLY A 1 420 ? 27.940 16.404 3.378 1.00 91.06 420 GLY A C 1
ATOM 3037 O O . GLY A 1 420 ? 26.983 17.154 3.214 1.00 91.06 420 GLY A O 1
ATOM 3038 N N . PHE A 1 421 ? 27.951 15.125 2.999 1.00 92.81 421 PHE A N 1
ATOM 3039 C CA . PHE A 1 421 ? 26.781 14.404 2.496 1.00 92.81 421 PHE A CA 1
ATOM 3040 C C . PHE A 1 421 ? 25.683 14.317 3.562 1.00 92.81 421 PHE A C 1
ATOM 3042 O O . PHE A 1 421 ? 25.987 14.037 4.720 1.00 92.81 421 PHE A O 1
ATOM 3049 N N . THR A 1 422 ? 24.424 14.532 3.164 1.00 93.38 422 THR A N 1
ATOM 3050 C CA . THR A 1 422 ? 23.251 14.519 4.059 1.00 93.38 422 THR A CA 1
ATOM 3051 C C . THR A 1 422 ? 23.138 13.242 4.889 1.00 93.38 422 THR A C 1
ATOM 3053 O O . THR A 1 422 ? 22.705 13.291 6.038 1.00 93.38 422 THR A O 1
ATOM 3056 N N . ILE A 1 423 ? 23.483 12.101 4.286 1.00 93.62 423 ILE A N 1
ATOM 3057 C CA . ILE A 1 423 ? 23.475 10.792 4.938 1.00 93.62 423 ILE A CA 1
ATOM 3058 C C . ILE A 1 423 ? 24.917 10.352 5.193 1.00 93.62 423 ILE A C 1
ATOM 3060 O O . ILE A 1 423 ? 25.395 10.447 6.318 1.00 93.62 423 ILE A O 1
ATOM 3064 N N . ASP A 1 424 ? 25.614 9.879 4.158 1.00 93.12 424 ASP A N 1
ATOM 3065 C CA . ASP A 1 424 ? 27.026 9.487 4.195 1.00 93.12 424 ASP A CA 1
ATOM 3066 C C . ASP A 1 424 ? 27.559 9.225 2.770 1.00 93.12 424 ASP A C 1
ATOM 3068 O O . ASP A 1 424 ? 26.857 9.438 1.779 1.00 93.12 424 ASP A O 1
ATOM 3072 N N . LYS A 1 425 ? 28.820 8.774 2.679 1.00 92.44 425 LYS A N 1
ATOM 3073 C CA . LYS A 1 425 ? 29.492 8.376 1.430 1.00 92.44 425 LYS A CA 1
ATOM 3074 C C . LYS A 1 425 ? 29.463 6.862 1.161 1.00 92.44 425 LYS A C 1
ATOM 3076 O O . LYS A 1 425 ? 30.210 6.399 0.302 1.00 92.44 425 LYS A O 1
ATOM 3081 N N . GLN A 1 426 ? 28.683 6.084 1.917 1.00 91.56 426 GLN A N 1
ATOM 3082 C CA . GLN A 1 426 ? 28.714 4.622 1.824 1.00 91.56 426 GLN A CA 1
ATOM 3083 C C . GLN A 1 426 ? 27.888 4.129 0.640 1.00 91.56 426 GLN A C 1
ATOM 3085 O O . GLN A 1 426 ? 26.716 4.478 0.506 1.00 91.56 426 GLN A O 1
ATOM 3090 N N . ASN A 1 427 ? 28.481 3.295 -0.205 1.00 92.50 427 ASN A N 1
ATOM 3091 C CA . ASN A 1 427 ? 27.767 2.632 -1.276 1.00 92.50 427 ASN A CA 1
ATOM 3092 C C . ASN A 1 427 ? 26.846 1.556 -0.695 1.00 92.50 427 ASN A C 1
ATOM 3094 O O . ASN A 1 427 ? 27.316 0.648 -0.014 1.00 92.50 427 ASN A O 1
ATOM 3098 N N . ARG A 1 428 ? 25.540 1.672 -0.944 1.00 94.31 428 ARG A N 1
ATOM 3099 C CA . ARG A 1 428 ? 24.556 0.681 -0.492 1.00 94.31 428 ARG A CA 1
ATOM 3100 C C . ARG A 1 428 ? 23.240 0.791 -1.236 1.00 94.31 428 ARG A C 1
ATOM 3102 O O . ARG A 1 428 ? 22.868 1.856 -1.731 1.00 94.31 428 ARG A O 1
ATOM 3109 N N . VAL A 1 429 ? 22.477 -0.292 -1.177 1.00 97.56 429 VAL A N 1
ATOM 3110 C CA . VAL A 1 429 ? 21.054 -0.297 -1.513 1.00 97.56 429 VAL A CA 1
ATOM 3111 C C . VAL A 1 429 ? 20.261 -0.056 -0.237 1.00 97.56 429 VAL A C 1
ATOM 3113 O O . VAL A 1 429 ? 20.400 -0.785 0.749 1.00 97.56 429 VAL A O 1
ATOM 3116 N N . TRP A 1 430 ? 19.412 0.965 -0.250 1.00 97.38 430 TRP A N 1
ATOM 3117 C CA . TRP A 1 430 ? 18.501 1.276 0.843 1.00 97.38 430 TRP A CA 1
ATOM 3118 C C . TRP A 1 430 ? 17.073 0.874 0.492 1.00 97.38 430 TRP A C 1
ATOM 3120 O O . TRP A 1 430 ? 16.699 0.689 -0.668 1.00 97.38 430 TRP A O 1
ATOM 3130 N N . ARG A 1 431 ? 16.254 0.770 1.532 1.00 97.56 431 ARG A N 1
ATOM 3131 C CA . ARG A 1 431 ? 14.817 0.567 1.447 1.00 97.56 431 ARG A CA 1
ATOM 3132 C C . ARG A 1 431 ? 14.101 1.535 2.365 1.00 97.56 431 ARG A C 1
ATOM 3134 O O . ARG A 1 431 ? 14.525 1.742 3.497 1.00 97.56 431 ARG A O 1
ATOM 3141 N N . ARG A 1 432 ? 12.975 2.072 1.905 1.00 97.31 432 ARG A N 1
ATOM 3142 C CA . ARG A 1 432 ? 12.038 2.826 2.733 1.00 97.31 432 ARG A CA 1
ATOM 3143 C C . ARG A 1 432 ? 10.627 2.286 2.586 1.00 97.31 432 ARG A C 1
ATOM 3145 O O . ARG A 1 432 ? 10.156 2.041 1.478 1.00 97.31 432 ARG A O 1
ATOM 3152 N N . TYR A 1 433 ? 9.943 2.112 3.707 1.00 97.25 433 TYR A N 1
ATOM 3153 C CA . TYR A 1 433 ? 8.520 1.813 3.691 1.00 97.25 433 TYR A CA 1
ATOM 3154 C C . TYR A 1 433 ? 7.671 3.066 3.457 1.00 97.25 433 TYR A C 1
ATOM 3156 O O . TYR A 1 433 ? 7.938 4.131 4.018 1.00 97.25 433 TYR A O 1
ATOM 3164 N N . VAL A 1 434 ? 6.601 2.904 2.682 1.00 97.56 434 VAL A N 1
ATOM 3165 C CA . VAL A 1 434 ? 5.603 3.951 2.440 1.00 97.56 434 VAL A CA 1
ATOM 3166 C C . VAL A 1 434 ? 4.213 3.336 2.568 1.00 97.56 434 VAL A C 1
ATOM 3168 O O . VAL A 1 434 ? 3.915 2.346 1.893 1.00 97.56 434 VAL A O 1
ATOM 3171 N N . ASP A 1 435 ? 3.366 3.907 3.427 1.00 97.50 435 ASP A N 1
ATOM 3172 C CA . ASP A 1 435 ? 1.952 3.523 3.474 1.00 97.50 435 ASP A CA 1
ATOM 3173 C C . ASP A 1 435 ? 1.177 4.322 2.421 1.00 97.50 435 ASP A C 1
ATOM 3175 O O . ASP A 1 435 ? 1.303 5.547 2.314 1.00 97.50 435 ASP A O 1
ATOM 3179 N N . VAL A 1 436 ? 0.372 3.608 1.642 1.00 97.50 436 VAL A N 1
ATOM 3180 C CA . VAL A 1 436 ? -0.446 4.124 0.545 1.00 97.50 436 VAL A CA 1
ATOM 3181 C C . VAL A 1 436 ? -1.885 3.762 0.874 1.00 97.50 436 VAL A C 1
ATOM 3183 O O . VAL A 1 436 ? -2.365 2.682 0.537 1.00 97.50 436 VAL A O 1
ATOM 3186 N N . LEU A 1 437 ? -2.549 4.637 1.622 1.00 96.75 437 LEU A N 1
ATOM 3187 C CA . LEU A 1 437 ? -3.820 4.343 2.278 1.00 96.75 437 LEU A CA 1
ATOM 3188 C C . LEU A 1 437 ? -4.985 4.906 1.467 1.00 96.75 437 LEU A C 1
ATOM 3190 O O . LEU A 1 437 ? -4.954 6.056 1.021 1.00 96.75 437 LEU A O 1
ATOM 3194 N N . THR A 1 438 ? -6.052 4.122 1.336 1.00 95.50 438 THR A N 1
ATOM 3195 C CA . THR A 1 438 ? -7.327 4.599 0.786 1.00 95.50 438 THR A CA 1
ATO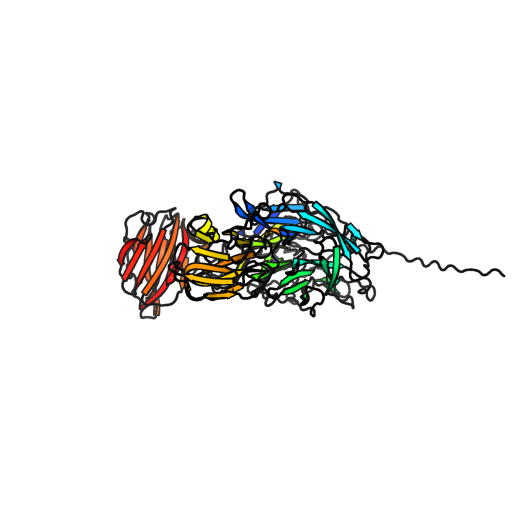M 3196 C C . THR A 1 438 ? -8.023 5.551 1.764 1.00 95.50 438 THR A C 1
ATOM 3198 O O . THR A 1 438 ? -7.626 5.702 2.925 1.00 95.50 438 THR A O 1
ATOM 3201 N N . ALA A 1 439 ? -9.091 6.211 1.312 1.00 93.44 439 ALA A N 1
ATOM 3202 C CA . ALA A 1 439 ? -10.012 6.903 2.214 1.00 93.44 439 ALA A CA 1
ATOM 3203 C C . ALA A 1 439 ? -10.544 5.951 3.306 1.00 93.44 439 ALA A C 1
ATOM 3205 O O . ALA A 1 439 ? -10.448 4.733 3.159 1.00 93.44 439 ALA A O 1
ATOM 3206 N N . ASP A 1 440 ? -11.149 6.511 4.345 1.00 93.94 440 ASP A N 1
ATOM 3207 C CA . ASP A 1 440 ? -11.814 5.820 5.455 1.00 93.94 440 ASP A CA 1
ATOM 3208 C C . ASP A 1 440 ? -10.886 5.025 6.388 1.00 93.94 440 ASP A C 1
ATOM 3210 O O . ASP A 1 440 ? -9.840 4.495 6.006 1.00 93.94 440 ASP A O 1
ATOM 3214 N N . VAL A 1 441 ? -11.304 4.940 7.646 1.00 94.81 441 VAL A N 1
ATOM 3215 C CA . VAL A 1 441 ? -10.682 4.142 8.710 1.00 94.81 441 VAL A CA 1
ATOM 3216 C C . VAL A 1 441 ? -11.565 2.935 9.036 1.00 94.81 441 VAL A C 1
ATOM 3218 O O . VAL A 1 441 ? -12.651 2.780 8.478 1.00 94.81 441 VAL A O 1
ATOM 3221 N N . GLY A 1 442 ? -11.092 2.061 9.922 1.00 95.69 442 GLY A N 1
ATOM 3222 C CA . GLY A 1 442 ? -11.900 0.961 10.454 1.00 95.69 442 GLY A CA 1
ATOM 3223 C C . GLY A 1 442 ? -12.013 -0.278 9.569 1.00 95.69 442 GLY A C 1
ATOM 3224 O O . GLY A 1 442 ? -13.036 -0.967 9.593 1.00 95.69 442 GLY A O 1
ATOM 3225 N N . LYS A 1 443 ? -10.962 -0.568 8.791 1.00 97.38 443 LYS A N 1
ATOM 3226 C CA . LYS A 1 443 ? -10.797 -1.841 8.073 1.00 97.38 443 LYS A CA 1
ATOM 3227 C C . LYS A 1 443 ? -10.724 -2.999 9.075 1.00 97.38 443 LYS A C 1
ATOM 3229 O O . LYS A 1 443 ? -9.871 -3.004 9.950 1.00 97.38 443 LYS A O 1
ATOM 3234 N N . ILE A 1 444 ? -11.579 -4.000 8.952 1.00 97.06 444 ILE A N 1
ATOM 3235 C CA . ILE A 1 444 ? -11.542 -5.192 9.804 1.00 97.06 444 ILE A CA 1
ATOM 3236 C C . ILE A 1 444 ? -10.389 -6.092 9.337 1.00 97.06 444 ILE A C 1
ATOM 3238 O O . ILE A 1 444 ? -10.333 -6.445 8.158 1.00 97.06 444 ILE A O 1
ATOM 3242 N N . ASP A 1 445 ? -9.496 -6.499 10.246 1.00 95.38 445 ASP A N 1
ATOM 3243 C CA . ASP A 1 445 ? -8.432 -7.466 9.940 1.00 95.38 445 ASP A CA 1
ATOM 3244 C C . ASP A 1 445 ? -8.985 -8.898 9.868 1.00 95.38 445 ASP A C 1
ATOM 3246 O O . ASP A 1 445 ? -8.878 -9.698 10.802 1.00 95.38 445 ASP A O 1
ATOM 3250 N N . LEU A 1 446 ? -9.620 -9.228 8.743 1.00 96.31 446 LEU A N 1
ATOM 3251 C CA . LEU A 1 446 ? -10.159 -10.567 8.514 1.00 96.31 446 LEU A CA 1
ATOM 3252 C C . LEU A 1 446 ? -9.068 -11.641 8.566 1.00 96.31 446 LEU A C 1
ATOM 3254 O O . LEU A 1 446 ? -9.301 -12.707 9.134 1.00 96.31 446 LEU A O 1
ATOM 3258 N N . ALA A 1 447 ? -7.877 -11.351 8.038 1.00 93.31 447 ALA A N 1
ATOM 3259 C CA . ALA A 1 447 ? -6.780 -12.305 7.962 1.00 93.31 447 ALA A CA 1
ATOM 3260 C C . ALA A 1 447 ? -6.295 -12.728 9.353 1.00 93.31 447 ALA A C 1
ATOM 3262 O O . ALA A 1 447 ? -6.218 -13.922 9.654 1.00 93.31 447 ALA A O 1
ATOM 3263 N N . THR A 1 448 ? -5.988 -11.766 10.227 1.00 92.25 448 THR A N 1
ATOM 3264 C CA . THR A 1 448 ? -5.523 -12.067 11.588 1.00 92.25 448 THR A CA 1
ATOM 3265 C C . THR A 1 448 ? -6.636 -12.693 12.423 1.00 92.25 448 THR A C 1
ATOM 3267 O O . THR A 1 448 ? -6.389 -13.692 13.103 1.00 92.25 448 THR A O 1
ATOM 3270 N N . LYS A 1 449 ? -7.877 -12.187 12.340 1.00 94.62 449 LYS A N 1
ATOM 3271 C CA . LYS A 1 449 ? -9.013 -12.772 13.076 1.00 94.62 449 LYS A CA 1
ATOM 3272 C C . LYS A 1 449 ? -9.318 -14.204 12.635 1.00 94.62 449 LYS A C 1
ATOM 3274 O O . LYS A 1 449 ? -9.615 -15.037 13.490 1.00 94.62 449 LYS A O 1
ATOM 3279 N N . TYR A 1 450 ? -9.216 -14.517 11.342 1.00 94.62 450 TYR A N 1
ATOM 3280 C CA . TYR A 1 450 ? -9.405 -15.877 10.827 1.00 94.62 450 TYR A CA 1
ATOM 3281 C C . TYR A 1 450 ? -8.326 -16.832 11.350 1.00 94.62 450 TYR A C 1
ATOM 3283 O O . TYR A 1 450 ? -8.646 -17.891 11.886 1.00 94.62 450 TYR A O 1
ATOM 3291 N N . ARG A 1 451 ? -7.049 -16.430 11.297 1.00 90.75 451 ARG A N 1
ATOM 3292 C CA . ARG A 1 451 ? -5.926 -17.244 11.808 1.00 90.75 451 ARG A CA 1
ATOM 3293 C C . ARG A 1 451 ? -6.011 -17.506 13.313 1.00 90.75 451 ARG A C 1
ATOM 3295 O O . ARG A 1 451 ? -5.560 -18.547 13.775 1.00 90.75 451 ARG A O 1
ATOM 3302 N N . LEU A 1 452 ? -6.597 -16.580 14.073 1.00 91.38 452 LEU A N 1
ATOM 3303 C CA . LEU A 1 452 ? -6.849 -16.740 15.508 1.00 91.38 452 LEU A CA 1
ATOM 3304 C C . LEU A 1 452 ? -8.169 -17.468 15.825 1.00 91.38 452 LEU A C 1
ATOM 3306 O O . LEU A 1 452 ? -8.506 -17.617 16.998 1.00 91.38 452 LEU A O 1
ATOM 3310 N N . GLY A 1 453 ? -8.937 -17.891 14.814 1.00 94.38 453 GLY A N 1
ATOM 3311 C CA . GLY A 1 453 ? -10.231 -18.560 14.990 1.00 94.38 453 GLY A CA 1
ATOM 3312 C C . GLY A 1 453 ? -11.351 -17.658 15.524 1.00 94.38 453 GLY A C 1
ATOM 3313 O O . GLY A 1 453 ? -12.382 -18.154 15.973 1.00 94.38 453 GLY A O 1
ATOM 3314 N N . GLN A 1 454 ? -11.164 -16.336 15.501 1.00 94.44 454 GLN A N 1
ATOM 3315 C CA . GLN A 1 454 ? -12.165 -15.347 15.924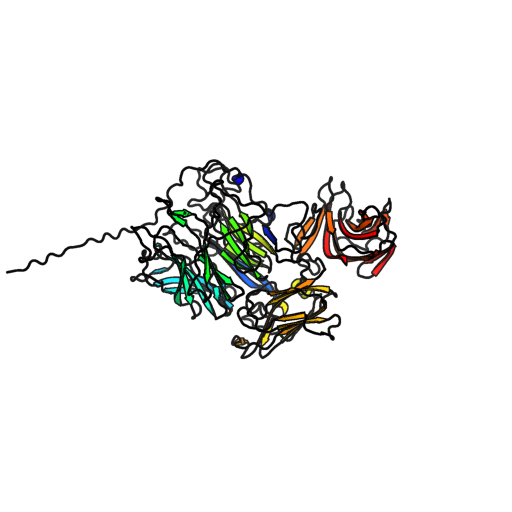 1.00 94.44 454 GLN A CA 1
ATOM 3316 C C . GLN A 1 454 ? -13.212 -15.101 14.828 1.00 94.44 454 GLN A C 1
ATOM 3318 O O . GLN A 1 454 ? -14.376 -14.823 15.116 1.00 94.44 454 GLN A O 1
ATOM 3323 N N . VAL A 1 455 ? -12.785 -15.235 13.572 1.00 96.62 455 VAL A N 1
ATOM 3324 C CA . VAL A 1 455 ? -13.624 -15.238 12.371 1.00 96.62 455 VAL A CA 1
ATOM 3325 C C . VAL A 1 455 ? -13.613 -16.644 11.785 1.00 96.62 455 VAL A C 1
ATOM 3327 O O . VAL A 1 455 ? -12.572 -17.296 11.758 1.00 96.62 455 VAL A O 1
ATOM 3330 N N . SER A 1 456 ? -14.756 -17.101 11.279 1.00 98.00 456 SER A N 1
ATOM 3331 C CA . SER A 1 456 ? -14.853 -18.364 10.540 1.00 98.00 456 SER A CA 1
ATOM 3332 C C . SER A 1 456 ? -15.432 -18.136 9.151 1.00 98.00 456 SER A C 1
ATOM 3334 O O . SER A 1 456 ? -16.231 -17.219 8.952 1.00 98.00 456 SER A O 1
ATOM 3336 N N . VAL A 1 457 ? -15.071 -19.006 8.213 1.00 98.56 457 VAL A N 1
ATOM 3337 C CA . VAL A 1 457 ? -15.590 -18.984 6.846 1.00 98.56 457 VAL A CA 1
ATOM 3338 C C . VAL A 1 457 ? -16.326 -20.286 6.556 1.00 98.56 457 VAL A C 1
ATOM 3340 O O . VAL A 1 457 ? -15.796 -21.362 6.823 1.00 98.56 457 VAL A O 1
ATOM 3343 N N . ASP A 1 458 ? -17.528 -20.174 6.000 1.00 98.50 458 ASP A N 1
ATOM 3344 C CA . ASP A 1 458 ? -18.279 -21.274 5.392 1.00 98.50 458 ASP A CA 1
ATOM 3345 C C . ASP A 1 458 ? -18.379 -21.019 3.882 1.00 98.50 458 ASP A C 1
ATOM 3347 O O . ASP A 1 458 ? -18.848 -19.960 3.456 1.00 98.50 458 ASP A O 1
ATOM 3351 N N . THR A 1 459 ? -17.848 -21.925 3.060 1.00 98.69 459 THR A N 1
ATOM 3352 C CA . THR A 1 459 ? -17.725 -21.693 1.617 1.00 98.69 459 THR A CA 1
ATOM 3353 C C . THR A 1 459 ? -17.577 -22.972 0.800 1.00 98.69 459 THR A C 1
ATOM 3355 O O . THR A 1 459 ? -17.034 -23.971 1.269 1.00 98.69 459 THR A O 1
ATOM 3358 N N . ASP A 1 460 ? -17.994 -22.908 -0.466 1.00 98.12 460 ASP A N 1
ATOM 3359 C CA . ASP A 1 460 ? -17.679 -23.900 -1.499 1.00 98.12 460 ASP A CA 1
ATOM 3360 C C . ASP A 1 460 ? -16.526 -23.473 -2.437 1.00 98.12 460 ASP A C 1
ATOM 3362 O O . ASP A 1 460 ? -16.159 -24.219 -3.349 1.00 98.12 460 ASP A O 1
ATOM 3366 N N . LEU A 1 461 ? -15.907 -22.309 -2.196 1.00 98.31 461 LEU A N 1
ATOM 3367 C CA . LEU A 1 461 ? -14.704 -21.829 -2.882 1.00 98.31 461 LEU A CA 1
ATOM 3368 C C . LEU A 1 461 ? -13.441 -22.448 -2.261 1.00 98.31 461 LEU A C 1
ATOM 3370 O O . LEU A 1 461 ? -12.573 -21.762 -1.723 1.00 98.31 461 LEU A O 1
ATOM 3374 N N . THR A 1 462 ? -13.364 -23.776 -2.318 1.00 96.94 462 THR A N 1
ATOM 3375 C CA . THR A 1 462 ? -12.349 -24.593 -1.636 1.00 96.94 462 THR A CA 1
ATOM 3376 C C . THR A 1 462 ? -11.295 -25.188 -2.571 1.00 96.94 462 THR A C 1
ATOM 3378 O O . THR A 1 462 ? -10.488 -26.014 -2.143 1.00 96.94 462 THR A O 1
ATOM 3381 N N . TRP A 1 463 ? -11.283 -24.800 -3.850 1.00 96.38 463 TRP A N 1
ATOM 3382 C CA . TRP A 1 463 ? -10.298 -25.295 -4.808 1.00 96.38 463 TRP A CA 1
ATOM 3383 C C . TRP A 1 463 ? -8.884 -24.865 -4.408 1.00 96.38 463 TRP A C 1
ATOM 3385 O O . TRP A 1 463 ? -8.630 -23.697 -4.115 1.00 96.38 463 TRP A O 1
ATOM 3395 N N . THR A 1 464 ? -7.963 -25.823 -4.442 1.00 93.44 464 THR A N 1
ATOM 3396 C CA . THR A 1 464 ? -6.539 -25.621 -4.186 1.00 93.44 464 THR A CA 1
ATOM 3397 C C . THR A 1 464 ? -5.718 -26.598 -5.024 1.00 93.44 464 THR A C 1
ATOM 3399 O O . THR A 1 464 ? -6.221 -27.645 -5.441 1.00 93.44 464 THR A O 1
ATOM 3402 N N . SER A 1 465 ? -4.449 -26.276 -5.265 1.00 90.94 465 SER A N 1
ATOM 3403 C CA . SER A 1 465 ? -3.512 -27.132 -5.995 1.00 90.94 465 SER A CA 1
ATOM 3404 C C . SER A 1 465 ? -2.096 -26.981 -5.428 1.00 90.94 465 SER A C 1
ATOM 3406 O O . SER A 1 465 ? -1.707 -25.861 -5.090 1.00 90.94 465 SER A O 1
ATOM 3408 N N . PRO A 1 466 ? -1.268 -28.044 -5.387 1.00 88.25 466 PRO A N 1
ATOM 3409 C CA . PRO A 1 466 ? 0.147 -27.927 -5.026 1.00 88.25 466 PRO A CA 1
ATOM 3410 C C . PRO A 1 466 ? 0.929 -26.939 -5.903 1.00 88.25 466 PRO A C 1
ATOM 3412 O O . PRO A 1 466 ? 1.882 -26.326 -5.436 1.00 88.25 466 PRO A O 1
ATOM 3415 N N . THR A 1 467 ? 0.523 -26.755 -7.164 1.00 88.38 467 THR A N 1
ATOM 3416 C CA . THR A 1 467 ? 1.132 -25.786 -8.095 1.00 88.38 467 THR A CA 1
ATOM 3417 C C . THR A 1 467 ? 0.572 -24.369 -7.943 1.00 88.38 467 THR A C 1
ATOM 3419 O O . THR A 1 467 ? 1.108 -23.432 -8.542 1.00 88.38 467 THR A O 1
ATOM 3422 N N . ARG A 1 468 ? -0.504 -24.210 -7.155 1.00 92.00 468 ARG A N 1
ATOM 3423 C CA . ARG A 1 468 ? -1.195 -22.954 -6.813 1.00 92.00 468 ARG A CA 1
ATOM 3424 C C . ARG A 1 468 ? -1.491 -22.906 -5.312 1.00 92.00 468 ARG A C 1
ATOM 3426 O O . ARG A 1 468 ? -2.651 -22.772 -4.919 1.00 92.00 468 ARG A O 1
ATOM 3433 N N . PRO A 1 469 ? -0.473 -22.999 -4.441 1.00 91.19 469 PRO A N 1
ATOM 3434 C CA . PRO A 1 469 ? -0.714 -23.152 -3.009 1.00 91.19 469 PRO A CA 1
ATOM 3435 C C . PRO A 1 469 ? -1.482 -21.961 -2.419 1.00 91.19 469 PRO A C 1
ATOM 3437 O O . PRO A 1 469 ? -2.139 -22.101 -1.398 1.00 91.19 469 PRO A O 1
ATOM 3440 N N . ARG A 1 470 ? -1.445 -20.789 -3.054 1.00 92.88 470 ARG A N 1
ATOM 3441 C CA . ARG A 1 470 ? -2.146 -19.572 -2.617 1.00 92.88 470 ARG A CA 1
ATOM 3442 C C . ARG A 1 470 ? -3.644 -19.564 -2.898 1.00 92.88 470 ARG A C 1
ATOM 3444 O O . ARG A 1 470 ? -4.343 -18.727 -2.346 1.00 92.88 470 ARG A O 1
ATOM 3451 N N . SER A 1 471 ? -4.141 -20.490 -3.714 1.00 94.62 471 SER A N 1
ATOM 3452 C CA . SER A 1 471 ? -5.575 -20.619 -3.960 1.00 94.62 471 SER A CA 1
ATOM 3453 C C . SER A 1 471 ? -6.187 -21.451 -2.849 1.00 94.62 471 SER A C 1
ATOM 3455 O O . SER A 1 471 ? -5.912 -22.647 -2.727 1.00 94.62 471 SER A O 1
ATOM 3457 N N . ARG A 1 472 ? -6.909 -20.771 -1.966 1.00 93.69 472 ARG A N 1
ATOM 3458 C CA . ARG A 1 472 ? -7.366 -21.271 -0.667 1.00 93.69 472 ARG A CA 1
ATOM 3459 C C . ARG A 1 472 ? -8.471 -20.365 -0.147 1.00 93.69 472 ARG A C 1
ATOM 3461 O O . ARG A 1 472 ? -8.630 -19.245 -0.622 1.00 93.69 472 ARG A O 1
ATOM 3468 N N . VAL A 1 473 ? -9.168 -20.823 0.885 1.00 95.38 473 VAL A N 1
ATOM 3469 C CA . VAL A 1 473 ? -10.258 -20.072 1.516 1.00 95.38 473 VAL A CA 1
ATOM 3470 C C . VAL A 1 473 ? -9.795 -18.675 1.953 1.00 95.38 473 VAL A C 1
ATOM 3472 O O . VAL A 1 473 ? -10.337 -17.681 1.493 1.00 95.38 473 VAL A O 1
ATOM 3475 N N . ASP A 1 474 ? -8.727 -18.573 2.741 1.00 94.38 474 ASP A N 1
ATOM 3476 C CA . ASP A 1 474 ? -8.177 -17.303 3.237 1.00 94.38 474 ASP A CA 1
ATOM 3477 C C . ASP A 1 474 ? -7.479 -16.439 2.176 1.00 94.38 474 ASP A C 1
ATOM 3479 O O . ASP A 1 474 ? -7.120 -15.302 2.468 1.00 94.38 474 ASP A O 1
ATOM 3483 N N . GLY A 1 475 ? -7.347 -16.927 0.937 1.00 95.25 475 GLY A N 1
ATOM 3484 C CA . GLY A 1 475 ? -6.828 -16.151 -0.190 1.00 95.25 475 GLY A CA 1
ATOM 3485 C C . GLY A 1 475 ? -7.787 -15.052 -0.649 1.00 95.25 475 GLY A C 1
ATOM 3486 O O . GLY A 1 475 ? -7.399 -14.230 -1.455 1.00 95.25 475 GLY A O 1
ATOM 3487 N N . ALA A 1 476 ? -9.028 -15.038 -0.153 1.00 97.31 476 ALA A N 1
ATOM 3488 C CA . ALA A 1 476 ? -9.995 -13.970 -0.393 1.00 97.31 476 ALA A CA 1
ATOM 3489 C C . ALA A 1 476 ? -9.831 -12.757 0.540 1.00 97.31 476 ALA A C 1
ATOM 3491 O O . ALA A 1 476 ? -10.657 -11.852 0.480 1.00 97.31 476 ALA A O 1
ATOM 3492 N N . PHE A 1 477 ? -8.878 -12.758 1.470 1.00 96.81 477 PHE A N 1
ATOM 3493 C CA . PHE A 1 477 ? -8.619 -11.614 2.354 1.00 96.81 477 PHE A CA 1
ATOM 3494 C C . PHE A 1 477 ? -7.159 -11.580 2.823 1.00 96.81 477 PHE A C 1
ATOM 3496 O O . PHE A 1 477 ? -6.870 -11.202 3.960 1.00 96.81 477 PHE A O 1
ATOM 3503 N N . ASP A 1 478 ? -6.224 -12.023 1.982 1.00 93.94 478 ASP A N 1
ATOM 3504 C CA . ASP A 1 478 ? -4.804 -12.116 2.341 1.00 93.94 478 ASP A CA 1
ATOM 3505 C C . ASP A 1 478 ? -4.022 -10.813 2.099 1.00 93.94 478 ASP A C 1
ATOM 3507 O O . ASP A 1 478 ? -2.836 -10.722 2.435 1.00 93.94 478 ASP A O 1
ATOM 3511 N N . GLY A 1 479 ? -4.692 -9.775 1.590 1.00 94.69 479 GLY A N 1
ATOM 3512 C CA . GLY A 1 479 ? -4.111 -8.479 1.269 1.00 94.69 479 GLY A CA 1
ATOM 3513 C C . GLY A 1 479 ? -3.502 -8.409 -0.129 1.00 94.69 479 GLY A C 1
ATOM 3514 O O . GLY A 1 479 ? -2.797 -7.433 -0.418 1.00 94.69 479 GLY A O 1
ATOM 3515 N N . SER A 1 480 ? -3.727 -9.411 -0.981 1.00 95.62 480 SER A N 1
ATOM 3516 C CA . SER A 1 480 ? -3.215 -9.472 -2.344 1.00 95.62 480 SER A CA 1
ATOM 3517 C C . SER A 1 480 ? -4.321 -9.479 -3.391 1.00 95.62 480 SER A C 1
ATOM 3519 O O . SER A 1 480 ? -5.476 -9.780 -3.139 1.00 95.62 480 SER A O 1
ATOM 3521 N N . THR A 1 481 ? -3.947 -9.116 -4.615 1.00 95.69 481 THR A N 1
ATOM 3522 C CA . THR A 1 481 ? -4.816 -9.239 -5.795 1.00 95.69 481 THR A CA 1
ATOM 3523 C C . THR A 1 481 ? -4.134 -10.027 -6.911 1.00 95.69 481 THR A C 1
ATOM 3525 O O . THR A 1 481 ? -4.601 -10.024 -8.046 1.00 95.69 481 THR A O 1
ATOM 3528 N N . GLU A 1 482 ? -3.043 -10.747 -6.611 1.00 95.25 482 GLU A N 1
ATOM 3529 C CA . GLU A 1 482 ? -2.469 -11.702 -7.562 1.00 95.25 482 GLU A CA 1
ATOM 3530 C C . GLU A 1 482 ? -3.501 -12.768 -7.943 1.00 95.25 482 GLU A C 1
ATOM 3532 O O . GLU A 1 482 ? -4.259 -13.238 -7.101 1.00 95.25 482 GLU A O 1
ATOM 3537 N N . TYR A 1 483 ? -3.494 -13.193 -9.209 1.00 94.62 483 TYR A N 1
ATOM 3538 C CA . TYR A 1 483 ? -4.548 -14.040 -9.781 1.00 94.62 483 TYR A CA 1
ATOM 3539 C C . TYR A 1 483 ? -4.865 -15.313 -8.979 1.00 94.62 483 TYR A C 1
ATOM 3541 O O . TYR A 1 483 ? -6.018 -15.718 -8.908 1.00 94.62 483 TYR A O 1
ATOM 3549 N N . TRP A 1 484 ? -3.849 -15.948 -8.389 1.00 94.69 484 TRP A N 1
ATOM 3550 C CA . TRP A 1 484 ? -4.009 -17.188 -7.620 1.00 94.69 484 TRP A CA 1
ATOM 3551 C C . TRP A 1 484 ? -4.062 -16.988 -6.106 1.00 94.69 484 TRP A C 1
ATOM 3553 O O . TRP A 1 484 ? -4.230 -17.972 -5.388 1.00 94.69 484 TRP A O 1
ATOM 3563 N N . SER A 1 485 ? -3.944 -15.755 -5.621 1.00 95.44 485 SER A N 1
ATOM 3564 C CA . SER A 1 485 ? -4.233 -15.389 -4.232 1.00 95.44 485 SER A CA 1
ATOM 3565 C C . SER A 1 485 ? -5.735 -15.129 -4.159 1.00 95.44 485 SER A C 1
ATOM 3567 O O . SER A 1 485 ? -6.202 -14.032 -4.424 1.00 95.44 485 SER A O 1
ATOM 3569 N N . SER A 1 486 ? -6.519 -16.206 -4.088 1.00 96.44 486 SER A N 1
ATOM 3570 C CA . SER A 1 486 ? -7.981 -16.164 -4.238 1.00 96.44 486 SER A CA 1
ATOM 3571 C C . SER A 1 486 ? -8.627 -17.384 -3.595 1.00 96.44 486 SER A C 1
ATOM 3573 O O . SER A 1 486 ? -8.078 -18.487 -3.670 1.00 96.44 486 SER A O 1
ATOM 3575 N N . ALA A 1 487 ? -9.846 -17.222 -3.086 1.00 98.00 487 ALA A N 1
ATOM 3576 C CA . ALA A 1 487 ? -10.749 -18.353 -2.898 1.00 98.00 487 ALA A CA 1
ATOM 3577 C C . ALA A 1 487 ? -11.376 -18.706 -4.251 1.00 98.00 487 ALA A C 1
ATOM 3579 O O . ALA A 1 487 ? -11.896 -17.832 -4.949 1.00 98.00 487 ALA A O 1
ATOM 3580 N N . ALA A 1 488 ? -11.323 -19.977 -4.648 1.00 97.62 488 ALA A N 1
ATOM 3581 C CA . ALA A 1 488 ? -11.769 -20.409 -5.969 1.00 97.62 488 ALA A CA 1
ATOM 3582 C C . ALA A 1 488 ? -12.626 -21.673 -5.908 1.00 97.62 488 ALA A C 1
ATOM 3584 O O . ALA A 1 488 ? -12.459 -22.520 -5.036 1.00 97.62 488 ALA A O 1
ATOM 3585 N N . ARG A 1 489 ? -13.525 -21.831 -6.877 1.00 97.25 489 ARG A N 1
ATOM 3586 C CA . ARG A 1 489 ? -14.311 -23.047 -7.097 1.00 97.25 489 ARG A CA 1
ATOM 3587 C C . ARG A 1 489 ? -14.190 -23.487 -8.549 1.00 97.25 489 ARG A C 1
ATOM 3589 O O . ARG A 1 489 ? -14.300 -22.667 -9.460 1.00 97.25 489 ARG A O 1
ATOM 3596 N N . SER A 1 490 ? -14.031 -24.791 -8.754 1.00 96.25 490 SER A N 1
ATOM 3597 C CA . SER A 1 490 ? -14.188 -25.423 -10.066 1.00 96.25 490 SER A CA 1
ATOM 3598 C C . SER A 1 490 ? -15.644 -25.849 -10.286 1.00 96.25 490 SER A C 1
ATOM 3600 O O . SER A 1 490 ? -16.332 -26.269 -9.354 1.00 96.25 490 SER A O 1
ATOM 3602 N N . GLY A 1 491 ? -16.130 -25.745 -11.522 1.00 90.94 491 GLY A N 1
ATOM 3603 C CA . GLY A 1 491 ? -17.417 -26.310 -11.932 1.00 90.94 491 GLY A CA 1
ATOM 3604 C C . GLY A 1 491 ? -18.673 -25.521 -11.541 1.00 90.94 491 GLY A C 1
ATOM 3605 O O . GLY A 1 491 ? -19.691 -26.140 -11.244 1.00 90.94 491 GLY A O 1
ATOM 3606 N N . GLY A 1 492 ? -18.647 -24.183 -11.550 1.00 94.31 492 GLY A N 1
ATOM 3607 C CA . GLY A 1 492 ? -19.861 -23.368 -11.377 1.00 94.31 492 GLY A CA 1
ATOM 3608 C C . GLY A 1 492 ? -19.634 -22.027 -10.681 1.00 94.31 492 GLY A C 1
ATOM 3609 O O . GLY A 1 492 ? -18.506 -21.548 -10.618 1.00 94.31 492 GLY A O 1
ATOM 3610 N N . GLY A 1 493 ? -20.723 -21.431 -10.185 1.00 97.44 493 GLY A N 1
ATOM 3611 C CA . GLY A 1 493 ? -20.710 -20.285 -9.265 1.00 97.44 493 GLY A CA 1
ATOM 3612 C C . GLY A 1 493 ? -20.346 -20.723 -7.845 1.00 97.44 493 GLY A C 1
ATOM 3613 O O . GLY A 1 493 ? -20.213 -21.920 -7.609 1.00 97.44 493 GLY A O 1
ATOM 3614 N N . GLY A 1 494 ? -20.218 -19.806 -6.888 1.00 97.81 494 GLY A N 1
ATOM 3615 C CA . GLY A 1 494 ? -19.861 -20.138 -5.503 1.00 97.81 494 GLY A CA 1
ATOM 3616 C C . GLY A 1 494 ? -20.443 -19.193 -4.453 1.00 97.81 494 GLY A C 1
ATOM 3617 O O . GLY A 1 494 ? -20.919 -18.102 -4.773 1.00 97.81 494 GLY A O 1
ATOM 3618 N N . SER A 1 495 ? -20.395 -19.622 -3.192 1.00 98.50 495 SER A N 1
ATOM 3619 C CA . SER A 1 495 ? -20.804 -18.844 -2.019 1.00 98.50 495 SER A CA 1
ATOM 3620 C C . SER A 1 495 ? -19.700 -18.799 -0.967 1.00 98.50 495 SER A C 1
ATOM 3622 O O . SER A 1 495 ? -19.091 -19.818 -0.645 1.00 98.50 495 SER A O 1
ATOM 3624 N N . TYR A 1 496 ? -19.451 -17.612 -0.419 1.00 98.81 496 TYR A N 1
ATOM 3625 C CA . TYR A 1 496 ? -18.425 -17.348 0.585 1.00 98.81 496 TYR A CA 1
ATOM 3626 C C . TYR A 1 496 ? -19.029 -16.588 1.765 1.00 98.81 496 TYR A C 1
ATOM 3628 O O . TYR A 1 496 ? -19.376 -15.415 1.625 1.00 98.81 496 TYR A O 1
ATOM 3636 N N . VAL A 1 497 ? -19.178 -17.232 2.921 1.00 98.88 497 VAL A N 1
ATOM 3637 C CA . VAL A 1 497 ? -19.807 -16.646 4.110 1.00 98.88 497 VAL A CA 1
ATOM 3638 C C . VAL A 1 497 ? -18.774 -16.438 5.206 1.00 98.88 497 VAL A C 1
ATOM 3640 O O . VAL A 1 497 ? -18.262 -17.391 5.782 1.00 98.88 497 VAL A O 1
ATOM 3643 N N . VAL A 1 498 ? -18.512 -15.180 5.548 1.00 98.88 498 VAL A N 1
ATOM 3644 C CA . VAL A 1 498 ? -17.682 -14.786 6.688 1.00 98.88 498 VAL A CA 1
ATOM 3645 C C . VAL A 1 498 ? -18.579 -14.570 7.902 1.00 98.88 498 VAL A C 1
ATOM 3647 O O . VAL A 1 498 ? -19.447 -13.696 7.888 1.00 98.88 498 VAL A O 1
ATOM 3650 N N . ARG A 1 499 ? -18.350 -15.324 8.979 1.00 98.75 499 ARG A N 1
ATOM 3651 C CA . ARG A 1 499 ? -18.910 -15.049 10.308 1.00 98.75 499 ARG A CA 1
ATOM 3652 C C . ARG A 1 499 ? -17.905 -14.221 11.098 1.00 98.75 499 ARG A C 1
ATOM 3654 O O . ARG A 1 499 ? -16.842 -14.716 11.463 1.00 98.75 499 ARG A O 1
ATOM 3661 N N . LEU A 1 500 ? -18.270 -12.976 11.383 1.00 98.44 500 LEU A N 1
ATOM 3662 C CA . LEU A 1 500 ? -17.460 -12.040 12.159 1.00 98.44 500 LEU A CA 1
ATOM 3663 C C . LEU A 1 500 ? -17.421 -12.445 13.641 1.00 98.44 500 LEU A C 1
ATOM 3665 O O . LEU A 1 500 ? -18.201 -13.292 14.081 1.00 98.44 500 LEU A O 1
ATOM 3669 N N . ASP A 1 501 ? -16.527 -11.847 14.423 1.00 94.69 501 ASP A N 1
ATOM 3670 C CA . ASP A 1 501 ? -16.352 -12.036 15.875 1.00 94.69 501 ASP A CA 1
ATOM 3671 C C . ASP A 1 501 ? -17.365 -11.230 16.711 1.00 94.69 501 ASP A C 1
ATOM 3673 O O . ASP A 1 501 ? -17.733 -11.641 17.819 1.00 94.69 501 ASP A O 1
ATOM 3677 N N . ARG A 1 502 ? -17.912 -10.152 16.138 1.00 93.75 502 ARG A N 1
ATOM 3678 C CA . ARG A 1 502 ? -19.018 -9.333 16.665 1.00 93.75 502 ARG A CA 1
ATOM 3679 C C . ARG A 1 502 ? -19.902 -8.783 15.548 1.00 93.75 502 ARG A C 1
ATOM 3681 O O . ARG A 1 502 ? -19.627 -8.983 14.370 1.00 93.75 502 ARG A O 1
ATOM 3688 N N . GLN A 1 503 ? -21.017 -8.160 15.924 1.00 96.62 503 GLN A N 1
ATOM 3689 C CA . GLN A 1 503 ? -21.794 -7.372 14.972 1.00 96.62 503 GLN A CA 1
ATOM 3690 C C . GLN A 1 503 ? -21.066 -6.046 14.729 1.00 96.62 503 GLN A C 1
ATOM 3692 O O . GLN A 1 503 ? -20.706 -5.361 15.683 1.00 96.62 503 GLN A O 1
ATOM 3697 N N . TYR A 1 504 ? -20.893 -5.683 13.464 1.00 97.44 504 TYR A N 1
ATOM 3698 C CA . TYR A 1 504 ? -20.311 -4.422 13.022 1.00 97.44 504 TYR A CA 1
ATOM 3699 C C . TYR A 1 504 ? -21.341 -3.586 12.267 1.00 97.44 504 TYR A C 1
ATOM 3701 O O . TYR A 1 504 ? -22.201 -4.129 11.573 1.00 97.44 504 TYR A O 1
ATOM 3709 N N . SER A 1 505 ? -21.215 -2.263 12.350 1.00 97.56 505 SER A N 1
ATOM 3710 C CA . SER A 1 505 ? -21.872 -1.332 11.429 1.00 97.56 505 SER A CA 1
ATOM 3711 C C . SER A 1 505 ? -20.937 -1.085 10.250 1.00 97.56 505 SER A C 1
ATOM 3713 O O . SER A 1 505 ? -19.987 -0.310 10.367 1.00 97.56 505 SER A O 1
ATOM 3715 N N . LEU A 1 506 ? -21.166 -1.788 9.142 1.00 98.50 506 LEU A N 1
ATOM 3716 C CA . LEU A 1 506 ? -20.348 -1.693 7.939 1.00 98.50 506 LEU A CA 1
ATOM 3717 C C . LEU A 1 506 ? -20.574 -0.361 7.224 1.00 98.50 506 LEU A C 1
ATOM 3719 O O . LEU A 1 506 ? -21.714 0.077 7.056 1.00 98.50 506 LEU A O 1
ATOM 3723 N N . THR A 1 507 ? -19.475 0.237 6.774 1.00 98.06 507 THR A N 1
ATOM 3724 C CA . THR A 1 507 ? -19.431 1.530 6.071 1.00 98.06 507 THR A CA 1
ATOM 3725 C C . THR A 1 507 ? -18.908 1.398 4.644 1.00 98.06 507 THR A C 1
ATOM 3727 O O . THR A 1 507 ? -19.251 2.200 3.773 1.00 98.06 507 THR A O 1
ATOM 3730 N N . ARG A 1 508 ? -18.089 0.375 4.372 1.00 98.31 508 ARG A N 1
ATOM 3731 C CA . ARG A 1 508 ? -17.523 0.125 3.045 1.00 98.31 508 ARG A CA 1
ATOM 3732 C C . ARG A 1 508 ? -17.192 -1.348 2.843 1.00 98.31 508 ARG A C 1
ATOM 3734 O O . ARG A 1 508 ? -16.804 -2.036 3.786 1.00 98.31 508 ARG A O 1
ATOM 3741 N N . VAL A 1 509 ? -17.296 -1.803 1.600 1.00 98.75 509 VAL A N 1
ATOM 3742 C CA . VAL A 1 509 ? -16.830 -3.120 1.151 1.00 98.75 509 VAL A CA 1
ATOM 3743 C C . VAL A 1 509 ? -15.846 -2.914 0.005 1.00 98.75 509 VAL A C 1
ATOM 3745 O O . VAL A 1 509 ? -16.177 -2.236 -0.964 1.00 98.75 509 VAL A O 1
ATOM 3748 N N . GLY A 1 510 ? -14.644 -3.470 0.122 1.00 98.44 510 GLY A N 1
ATOM 3749 C CA . GLY A 1 510 ? -13.722 -3.655 -0.996 1.00 98.44 510 GLY A CA 1
ATOM 3750 C C . GLY A 1 510 ? -13.935 -5.038 -1.601 1.00 98.44 510 GLY A C 1
ATOM 3751 O O . GLY A 1 510 ? -14.004 -6.013 -0.857 1.00 98.44 510 GLY A O 1
ATOM 3752 N N . LEU A 1 511 ? -14.051 -5.131 -2.925 1.00 98.62 511 LEU A N 1
ATOM 3753 C CA . LEU A 1 511 ? -14.286 -6.390 -3.631 1.00 98.62 511 LEU A CA 1
ATOM 3754 C C . LEU A 1 511 ? -13.392 -6.497 -4.871 1.00 98.62 511 LEU A C 1
ATOM 3756 O O . LEU A 1 511 ? -13.395 -5.614 -5.727 1.00 98.62 511 LEU A O 1
ATOM 3760 N N . SER A 1 512 ? -12.667 -7.607 -4.983 1.00 98.25 512 SER A N 1
ATOM 3761 C CA . SER A 1 512 ? -12.012 -8.081 -6.203 1.00 98.25 512 SER A CA 1
ATOM 3762 C C . SER A 1 512 ? -12.515 -9.494 -6.488 1.00 98.25 512 SER A C 1
ATOM 3764 O O . SER A 1 512 ? -12.573 -10.335 -5.597 1.00 98.25 512 SER A O 1
ATOM 3766 N N . LEU A 1 513 ? -12.911 -9.762 -7.733 1.00 97.75 513 LEU A N 1
ATOM 3767 C CA . LEU A 1 513 ? -13.555 -11.024 -8.116 1.00 97.75 513 LEU A CA 1
ATOM 3768 C C . LEU A 1 513 ? -12.536 -11.916 -8.809 1.00 97.75 513 LEU A C 1
ATOM 3770 O O . LEU A 1 513 ? -11.807 -12.640 -8.151 1.00 97.75 513 LEU A O 1
ATOM 3774 N N . ARG A 1 514 ? -12.433 -11.825 -10.134 1.00 95.06 514 ARG A N 1
ATOM 3775 C CA . ARG A 1 514 ? -11.462 -12.585 -10.912 1.00 95.06 514 ARG A CA 1
ATOM 3776 C C . ARG A 1 514 ? -10.481 -11.623 -11.560 1.00 95.06 514 ARG A C 1
ATOM 3778 O O . ARG A 1 514 ? -10.877 -10.843 -12.423 1.00 95.06 514 ARG A O 1
ATOM 3785 N N . ASN A 1 515 ? -9.217 -11.663 -11.136 1.00 93.62 515 ASN A N 1
ATOM 3786 C CA . ASN A 1 515 ? -8.228 -10.711 -11.632 1.00 93.62 515 ASN A CA 1
ATOM 3787 C C . ASN A 1 515 ? -8.104 -10.801 -13.170 1.00 93.62 515 ASN A C 1
ATOM 3789 O O . ASN A 1 515 ? -7.959 -11.886 -13.738 1.00 93.62 515 ASN A O 1
ATOM 3793 N N . GLY A 1 516 ? -8.230 -9.658 -13.846 1.00 91.56 516 GLY A N 1
ATOM 3794 C CA . GLY A 1 516 ? -8.070 -9.517 -15.291 1.00 91.56 516 GLY A CA 1
ATOM 3795 C C . GLY A 1 516 ? -9.175 -10.160 -16.127 1.00 91.56 516 GLY A C 1
ATOM 3796 O O . GLY A 1 516 ? -9.065 -10.183 -17.350 1.00 91.56 516 GLY A O 1
ATOM 3797 N N . ARG A 1 517 ? -10.250 -10.682 -15.524 1.00 92.94 517 ARG A N 1
ATOM 3798 C CA . ARG A 1 517 ? -11.350 -11.316 -16.264 1.00 92.94 517 ARG A CA 1
ATOM 3799 C C . ARG A 1 517 ? -12.703 -10.863 -15.739 1.00 92.94 517 ARG A C 1
ATOM 3801 O O . ARG A 1 517 ? -12.879 -10.638 -14.548 1.00 92.94 517 ARG A O 1
ATOM 3808 N N . ALA A 1 518 ? -13.666 -10.759 -16.646 1.00 93.75 518 ALA A N 1
ATOM 3809 C CA . ALA A 1 518 ? -15.016 -10.372 -16.285 1.00 93.75 518 ALA A CA 1
ATOM 3810 C C . ALA A 1 518 ? -15.661 -11.417 -15.359 1.00 93.75 518 ALA A C 1
ATOM 3812 O O . ALA A 1 518 ? -15.640 -12.615 -15.655 1.00 93.75 518 ALA A O 1
ATOM 3813 N N . ALA A 1 519 ? -16.244 -10.951 -14.258 1.00 96.62 519 ALA A N 1
ATOM 3814 C CA . ALA A 1 519 ? -16.987 -11.763 -13.304 1.00 96.62 519 ALA A CA 1
ATOM 3815 C C . ALA A 1 519 ? -18.167 -10.971 -12.726 1.00 96.62 519 ALA A C 1
ATOM 3817 O O . ALA A 1 519 ? -18.165 -9.737 -12.720 1.00 96.62 519 ALA A O 1
ATOM 3818 N N . THR A 1 520 ? -19.172 -11.690 -12.226 1.00 98.38 520 THR A N 1
ATOM 3819 C CA . THR A 1 520 ? -20.310 -11.099 -11.516 1.00 98.38 520 THR A CA 1
ATOM 3820 C C . THR A 1 520 ? -20.343 -11.606 -10.082 1.00 98.38 520 THR A C 1
ATOM 3822 O O . THR A 1 520 ? -20.159 -12.798 -9.841 1.00 98.38 520 THR A O 1
ATOM 3825 N N . GLY A 1 521 ? -20.587 -10.707 -9.131 1.00 98.38 521 GLY A N 1
ATOM 3826 C CA . GLY A 1 521 ? -20.709 -11.055 -7.722 1.00 98.38 521 GLY A CA 1
ATOM 3827 C C . GLY A 1 521 ? -21.626 -10.114 -6.949 1.00 98.38 521 GLY A C 1
ATOM 3828 O O . GLY A 1 521 ? -21.847 -8.963 -7.335 1.00 98.38 521 GLY A O 1
ATOM 3829 N N . ARG A 1 522 ? -22.182 -10.622 -5.851 1.00 98.81 522 ARG A N 1
ATOM 3830 C CA . ARG A 1 522 ? -23.141 -9.930 -4.983 1.00 98.81 522 ARG A CA 1
ATOM 3831 C C . ARG A 1 522 ? -22.740 -10.113 -3.527 1.00 98.81 522 ARG A C 1
ATOM 3833 O O . ARG A 1 522 ? -22.428 -11.227 -3.121 1.00 98.81 522 ARG A O 1
ATOM 3840 N N . VAL A 1 523 ? -22.772 -9.036 -2.745 1.00 98.88 523 VAL A N 1
ATOM 3841 C CA . VAL A 1 523 ? -22.457 -9.073 -1.307 1.00 98.88 523 VAL A CA 1
ATOM 3842 C C . VAL A 1 523 ? -23.722 -8.828 -0.503 1.00 98.88 523 VAL A C 1
ATOM 3844 O O . VAL A 1 523 ? -24.479 -7.909 -0.804 1.00 98.88 523 VAL A O 1
ATOM 3847 N N . TYR A 1 524 ? -23.930 -9.624 0.537 1.00 98.88 524 TYR A N 1
ATOM 3848 C CA . TYR A 1 524 ? -25.057 -9.560 1.459 1.00 98.88 524 TYR A CA 1
ATOM 3849 C C . TYR A 1 524 ? -24.540 -9.411 2.889 1.00 98.88 524 TYR A C 1
ATOM 3851 O O . TYR A 1 524 ? -23.487 -9.952 3.231 1.00 98.88 524 TYR A O 1
ATOM 3859 N N . ALA A 1 525 ? -25.304 -8.728 3.735 1.00 98.75 525 ALA A N 1
ATOM 3860 C CA . ALA A 1 525 ? -25.042 -8.613 5.165 1.00 98.75 525 ALA A CA 1
ATOM 3861 C C . ALA A 1 525 ? -26.206 -9.212 5.957 1.00 98.75 525 ALA A C 1
ATOM 3863 O O . ALA A 1 525 ? -27.360 -9.111 5.549 1.00 98.75 525 ALA A O 1
ATOM 3864 N N . SER A 1 526 ? -25.898 -9.833 7.090 1.00 98.81 526 SER A N 1
ATOM 3865 C CA . SER A 1 526 ? -26.895 -10.391 8.000 1.00 98.81 526 SER A CA 1
ATOM 3866 C C . SER A 1 526 ? -26.418 -10.301 9.447 1.00 98.81 526 SER A C 1
ATOM 3868 O O . SER A 1 526 ? -25.219 -10.374 9.728 1.00 98.81 526 SER A O 1
ATOM 3870 N N . THR A 1 527 ? -27.346 -10.150 10.388 1.00 98.62 527 THR A N 1
ATOM 3871 C CA . THR A 1 527 ? -27.066 -10.200 11.832 1.00 98.62 527 THR A CA 1
ATOM 3872 C C . THR A 1 527 ? -27.247 -11.601 12.421 1.00 98.62 527 THR A C 1
ATOM 3874 O O . THR A 1 527 ? -26.662 -11.889 13.463 1.00 98.62 527 THR A O 1
ATOM 3877 N N . ASP A 1 528 ? -27.987 -12.487 11.747 1.00 98.12 528 ASP A N 1
ATOM 3878 C CA . ASP A 1 528 ? -28.330 -13.835 12.225 1.00 98.12 528 ASP A CA 1
ATOM 3879 C C . ASP A 1 528 ? -27.802 -14.976 11.335 1.00 98.12 528 ASP A C 1
ATOM 3881 O O . ASP A 1 528 ? -27.818 -16.133 11.750 1.00 98.12 528 ASP A O 1
ATOM 3885 N N . GLY A 1 529 ? -27.302 -14.661 10.135 1.00 97.94 529 GLY A N 1
ATOM 3886 C CA . GLY A 1 529 ? -26.754 -15.629 9.180 1.00 97.94 529 GLY A CA 1
ATOM 3887 C C . GLY A 1 529 ? -27.817 -16.382 8.373 1.00 97.94 529 GLY A C 1
ATOM 3888 O O . GLY A 1 529 ? -27.474 -17.238 7.559 1.00 97.94 529 GLY A O 1
ATOM 3889 N N . VAL A 1 530 ? -29.097 -16.056 8.563 1.00 97.69 530 VAL A N 1
ATOM 3890 C CA . VAL A 1 530 ? -30.242 -16.712 7.912 1.00 97.69 530 VAL A CA 1
ATOM 3891 C C . VAL A 1 530 ? -30.992 -15.717 7.031 1.00 97.69 530 VAL A C 1
ATOM 3893 O O . VAL A 1 530 ? -31.281 -16.004 5.868 1.00 97.69 530 VAL A O 1
ATOM 3896 N N . ASN A 1 531 ? -31.267 -14.522 7.553 1.00 97.69 531 ASN A N 1
ATOM 3897 C CA . ASN A 1 531 ? -31.972 -13.459 6.852 1.00 97.69 531 ASN A CA 1
ATOM 3898 C C . ASN A 1 531 ? -30.963 -12.518 6.187 1.00 97.69 531 ASN A C 1
ATOM 3900 O O . ASN A 1 531 ? -30.285 -11.742 6.859 1.00 97.69 531 ASN A O 1
ATOM 3904 N N . TRP A 1 532 ? -30.862 -12.591 4.858 1.00 98.00 532 TRP A N 1
ATOM 3905 C CA . TRP A 1 532 ? -29.846 -11.865 4.077 1.00 98.00 532 TRP A CA 1
ATOM 3906 C C . TRP A 1 532 ? -30.356 -10.603 3.375 1.00 98.00 532 TRP A C 1
ATOM 3908 O O . TRP A 1 532 ? -29.551 -9.777 2.954 1.00 98.00 532 TRP A O 1
ATOM 3918 N N . GLY A 1 533 ? -31.675 -10.451 3.225 1.00 96.75 533 GLY A N 1
ATOM 3919 C CA . GLY A 1 533 ? -32.270 -9.329 2.496 1.00 96.75 533 GLY A CA 1
ATOM 3920 C C . GLY A 1 533 ? -31.763 -9.192 1.051 1.00 96.75 533 GLY A C 1
ATOM 3921 O O . GLY A 1 533 ? -31.403 -10.173 0.397 1.00 96.75 533 GLY A O 1
ATOM 3922 N N . SER A 1 534 ? -31.761 -7.956 0.551 1.00 98.00 534 SER A N 1
ATOM 3923 C CA . SER A 1 534 ? -31.191 -7.592 -0.753 1.00 98.00 534 SER A CA 1
ATOM 3924 C C . SER A 1 534 ? -29.666 -7.447 -0.675 1.00 98.00 534 SER A C 1
ATOM 3926 O O . SER A 1 534 ? -29.146 -7.096 0.386 1.00 98.00 534 SER A O 1
ATOM 3928 N N . PRO A 1 535 ? -28.933 -7.655 -1.785 1.00 98.62 535 PRO A N 1
ATOM 3929 C CA . PRO A 1 535 ? -27.492 -7.436 -1.792 1.00 98.62 535 PRO A CA 1
ATOM 3930 C C . PRO A 1 535 ? -27.161 -5.966 -1.497 1.00 98.62 535 PRO A C 1
ATOM 3932 O O . PRO A 1 535 ? -27.765 -5.058 -2.067 1.00 98.62 535 PRO A O 1
ATOM 3935 N N . ILE A 1 536 ? -26.172 -5.744 -0.631 1.00 98.62 536 ILE A N 1
ATOM 3936 C CA . ILE A 1 536 ? -25.616 -4.422 -0.304 1.00 98.62 536 ILE A CA 1
ATOM 3937 C C . ILE A 1 536 ? -24.577 -3.958 -1.335 1.00 98.62 536 ILE A C 1
ATOM 3939 O O . ILE A 1 536 ? -24.280 -2.771 -1.413 1.00 98.62 536 ILE A O 1
ATOM 3943 N N . VAL A 1 537 ? -24.048 -4.884 -2.145 1.00 98.75 537 VAL A N 1
ATOM 3944 C CA . VAL A 1 537 ? -23.179 -4.607 -3.299 1.00 98.75 537 VAL A CA 1
ATOM 3945 C C . VAL A 1 537 ? -23.590 -5.500 -4.464 1.00 98.75 537 VAL A C 1
ATOM 3947 O O . VAL A 1 537 ? -23.806 -6.699 -4.278 1.00 98.75 537 VAL A O 1
ATOM 3950 N N . ASN A 1 538 ? -23.641 -4.932 -5.670 1.00 98.19 538 ASN A N 1
ATOM 3951 C CA . ASN A 1 538 ? -23.835 -5.670 -6.915 1.00 98.19 538 ASN A CA 1
ATOM 3952 C C . ASN A 1 538 ? -22.741 -5.294 -7.929 1.00 98.19 538 ASN A C 1
ATOM 3954 O O . ASN A 1 538 ? -22.748 -4.197 -8.490 1.00 98.19 538 ASN A O 1
ATOM 3958 N N . ALA A 1 539 ? -21.802 -6.209 -8.157 1.00 97.75 539 ALA A N 1
ATOM 3959 C CA . ALA A 1 539 ? -20.696 -6.061 -9.093 1.00 97.75 539 ALA A CA 1
ATOM 3960 C C . ALA A 1 539 ? -20.977 -6.921 -10.330 1.00 97.75 539 ALA A C 1
ATOM 3962 O O . ALA A 1 539 ? -20.579 -8.078 -10.392 1.00 97.75 539 ALA A O 1
ATOM 3963 N N . THR A 1 540 ? -21.702 -6.376 -11.308 1.00 97.44 540 THR A N 1
ATOM 3964 C CA . THR A 1 540 ? -22.058 -7.090 -12.545 1.00 97.44 540 THR A CA 1
ATOM 3965 C C . THR A 1 540 ? -20.998 -6.908 -13.627 1.00 97.44 540 THR A C 1
ATOM 3967 O O . THR A 1 540 ? -20.650 -5.770 -13.943 1.00 97.44 540 THR A O 1
ATOM 3970 N N . ASN A 1 541 ? -20.538 -8.016 -14.223 1.00 95.62 541 ASN A N 1
ATOM 3971 C CA . ASN A 1 541 ? -19.615 -8.047 -15.363 1.00 95.62 541 ASN A CA 1
ATOM 3972 C C . ASN A 1 541 ? -18.383 -7.139 -15.174 1.00 95.62 541 ASN A C 1
ATOM 3974 O O . ASN A 1 541 ? -18.039 -6.338 -16.045 1.00 95.62 541 ASN A O 1
ATOM 3978 N N . ARG A 1 542 ? -17.756 -7.223 -13.997 1.00 94.69 542 ARG A N 1
ATOM 3979 C CA . ARG A 1 542 ? -16.594 -6.409 -13.625 1.00 94.69 542 ARG A CA 1
ATOM 3980 C C . ARG A 1 542 ? -15.299 -7.140 -13.947 1.00 94.69 542 ARG A C 1
ATOM 3982 O O . ARG A 1 542 ? -15.164 -8.319 -13.631 1.00 94.69 542 ARG A O 1
ATOM 3989 N N . THR A 1 543 ? -14.342 -6.419 -14.523 1.00 93.81 543 THR A N 1
ATOM 3990 C CA . THR A 1 543 ? -12.958 -6.872 -14.707 1.00 93.81 543 THR A CA 1
ATOM 3991 C C . THR A 1 543 ? -12.101 -6.185 -13.655 1.00 93.81 543 THR A C 1
ATOM 3993 O O . THR A 1 543 ? -11.705 -5.036 -13.826 1.00 93.81 543 THR A O 1
ATOM 3996 N N . HIS A 1 544 ? -11.852 -6.867 -12.542 1.00 95.31 544 HIS A N 1
ATOM 3997 C CA . HIS A 1 544 ? -11.029 -6.319 -11.467 1.00 95.31 544 HIS A CA 1
ATOM 3998 C C . HIS A 1 544 ? -9.545 -6.571 -11.757 1.00 95.31 544 HIS A C 1
ATOM 4000 O O . HIS A 1 544 ? -9.176 -7.663 -12.166 1.00 95.31 544 HIS A O 1
ATOM 4006 N N . LEU A 1 545 ? -8.693 -5.570 -11.542 1.00 93.88 545 LEU A N 1
ATOM 4007 C CA . LE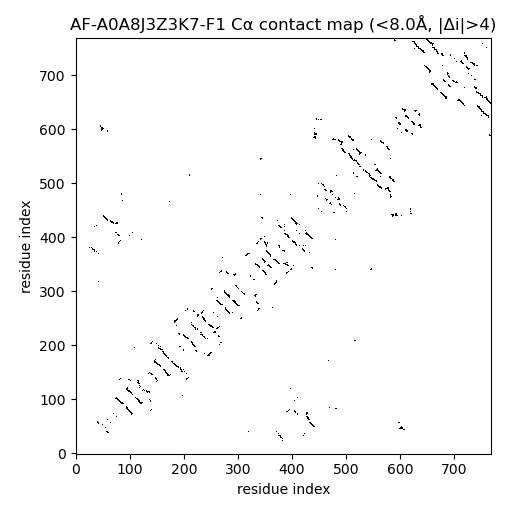U A 1 545 ? -7.225 -5.723 -11.474 1.00 93.88 545 LEU A CA 1
ATOM 4008 C C . LEU A 1 545 ? -6.692 -5.456 -10.056 1.00 93.88 545 LEU A C 1
ATOM 4010 O O . LEU A 1 545 ? -5.515 -5.644 -9.776 1.00 93.88 545 LEU A O 1
ATOM 4014 N N . SER A 1 546 ? -7.575 -4.960 -9.194 1.00 95.88 546 SER A N 1
ATOM 4015 C CA . SER A 1 546 ? -7.382 -4.560 -7.807 1.00 95.88 546 SER A CA 1
ATOM 4016 C C . SER A 1 546 ? -8.771 -4.461 -7.155 1.00 95.88 546 SER A C 1
ATOM 4018 O O . SER A 1 546 ? -9.782 -4.611 -7.847 1.00 95.88 546 SER A O 1
ATOM 4020 N N . LEU A 1 547 ? -8.845 -4.146 -5.863 1.00 97.38 547 LEU A N 1
ATOM 4021 C CA . LEU A 1 547 ? -10.108 -3.884 -5.168 1.00 97.38 547 LEU A CA 1
ATOM 4022 C C . LEU A 1 547 ? -10.887 -2.705 -5.786 1.00 97.38 547 LEU A C 1
ATOM 4024 O O . LEU A 1 547 ? -10.325 -1.633 -6.025 1.00 97.38 547 LEU A O 1
ATOM 4028 N N . GLU A 1 548 ? -12.195 -2.893 -5.989 1.00 96.50 548 GLU A N 1
ATOM 4029 C CA . GLU A 1 548 ? -13.188 -1.822 -6.158 1.00 96.50 548 GLU A CA 1
ATOM 4030 C C . GLU A 1 548 ? -13.909 -1.604 -4.820 1.00 96.50 548 GLU A C 1
ATOM 4032 O O . GLU A 1 548 ? -14.285 -2.567 -4.149 1.00 96.50 548 GLU A O 1
ATOM 4037 N N . TYR A 1 549 ? -14.110 -0.346 -4.416 1.00 97.06 549 TYR A N 1
ATOM 4038 C CA . TYR A 1 549 ? -14.743 -0.014 -3.138 1.00 97.06 549 TYR A CA 1
ATOM 4039 C C . TYR A 1 549 ? -16.168 0.507 -3.308 1.00 97.06 549 TYR A C 1
ATOM 4041 O O . TYR A 1 549 ? -16.428 1.424 -4.086 1.00 97.06 549 TYR A O 1
ATOM 4049 N N . PHE A 1 550 ? -17.070 -0.024 -2.486 1.00 98.00 550 PHE A N 1
ATOM 4050 C CA . PHE A 1 550 ? -18.487 0.310 -2.450 1.00 98.00 550 PHE A CA 1
ATOM 4051 C C . PHE A 1 550 ? -18.847 0.852 -1.068 1.00 98.00 550 PHE A C 1
ATOM 4053 O O . PHE A 1 550 ? -18.652 0.169 -0.061 1.00 98.00 550 PHE A O 1
ATOM 4060 N N . GLY A 1 551 ? -19.371 2.078 -1.008 1.00 98.06 551 GLY A N 1
ATOM 4061 C CA . GLY A 1 551 ? -19.940 2.627 0.223 1.00 98.06 551 GLY A CA 1
ATOM 4062 C C . GLY A 1 551 ? -21.221 1.882 0.594 1.00 98.06 551 GLY A C 1
ATOM 4063 O O . GLY A 1 551 ? -22.079 1.670 -0.262 1.00 98.06 551 GLY A O 1
ATOM 4064 N N . VAL A 1 552 ? -21.351 1.479 1.856 1.00 98.38 552 VAL A N 1
ATOM 4065 C CA . VAL A 1 552 ? -22.507 0.723 2.358 1.00 98.38 552 VAL A CA 1
ATOM 4066 C C . VAL A 1 552 ? -22.962 1.260 3.713 1.00 98.38 552 VAL A C 1
ATOM 4068 O O . VAL A 1 552 ? -22.241 1.982 4.394 1.00 98.38 552 VAL A O 1
ATOM 4071 N N . SER A 1 553 ? -24.173 0.891 4.120 1.00 97.44 553 SER A N 1
ATOM 4072 C CA . SER A 1 553 ? -24.670 1.109 5.477 1.00 97.44 553 SER A CA 1
ATOM 4073 C C . SER A 1 553 ? -25.472 -0.119 5.886 1.00 97.44 553 SER A C 1
ATOM 4075 O O . SER A 1 553 ? -26.610 -0.297 5.455 1.00 97.44 553 SER A O 1
ATOM 4077 N N . ALA A 1 554 ? -24.843 -1.021 6.638 1.00 97.94 554 ALA A N 1
ATOM 4078 C CA . ALA A 1 554 ? -25.465 -2.280 7.037 1.00 97.94 554 ALA A CA 1
ATOM 4079 C C . ALA A 1 554 ? -24.909 -2.784 8.370 1.00 97.94 554 ALA A C 1
ATOM 4081 O O . ALA A 1 554 ? -23.702 -2.755 8.594 1.00 97.94 554 ALA A O 1
ATOM 4082 N N . ALA A 1 555 ? -25.778 -3.300 9.238 1.00 98.12 555 ALA A N 1
ATOM 4083 C CA . ALA A 1 555 ? -25.345 -4.080 10.391 1.00 98.12 555 ALA A CA 1
ATOM 4084 C C . ALA A 1 555 ? -25.033 -5.515 9.943 1.00 98.12 555 ALA A C 1
ATOM 4086 O O . ALA A 1 555 ? -25.862 -6.155 9.296 1.00 98.12 555 ALA A O 1
ATOM 4087 N N . ALA A 1 556 ? -23.855 -6.028 10.290 1.00 98.50 556 ALA A N 1
ATOM 4088 C CA . ALA A 1 556 ? -23.413 -7.355 9.884 1.00 98.50 556 ALA A CA 1
ATOM 4089 C C . ALA A 1 556 ? -22.707 -8.082 11.028 1.00 98.50 556 ALA A C 1
ATOM 4091 O O . ALA A 1 556 ? -21.711 -7.607 11.567 1.00 98.50 556 ALA A O 1
ATOM 4092 N N . ARG A 1 557 ? -23.202 -9.272 11.366 1.00 98.62 557 ARG A N 1
ATOM 4093 C CA . ARG A 1 557 ? -22.431 -10.329 12.039 1.00 98.62 557 ARG A CA 1
ATOM 4094 C C . ARG A 1 557 ? -21.930 -1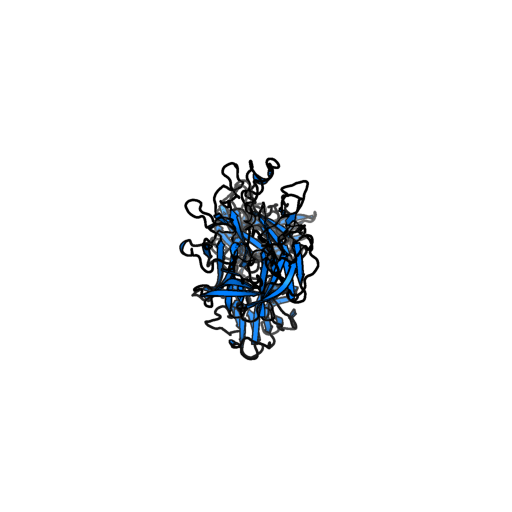1.364 11.027 1.00 98.62 557 ARG A C 1
ATOM 4096 O O . ARG A 1 557 ? -20.945 -12.051 11.282 1.00 98.62 557 ARG A O 1
ATOM 4103 N N . PHE A 1 558 ? -22.599 -11.448 9.883 1.00 98.88 558 PHE A N 1
ATOM 4104 C CA . PHE A 1 558 ? -22.282 -12.327 8.776 1.00 98.88 558 PHE A CA 1
ATOM 4105 C C . PHE A 1 558 ? -22.250 -11.521 7.480 1.00 98.88 558 PHE A C 1
ATOM 4107 O O . PHE A 1 558 ? -23.106 -10.660 7.254 1.00 98.88 558 PHE A O 1
ATOM 4114 N N . VAL A 1 559 ? -21.284 -11.825 6.620 1.00 98.94 559 VAL A N 1
ATOM 4115 C CA . VAL A 1 559 ? -21.181 -11.275 5.266 1.00 98.94 559 VAL A CA 1
ATOM 4116 C C . VAL A 1 559 ? -21.102 -12.434 4.288 1.00 98.94 559 VAL A C 1
ATOM 4118 O O . VAL A 1 559 ? -20.264 -13.312 4.456 1.00 98.94 559 VAL A O 1
ATOM 4121 N N . LYS A 1 560 ? -21.969 -12.445 3.276 1.00 98.88 560 LYS A N 1
ATOM 4122 C CA . LYS A 1 560 ? -21.982 -13.464 2.223 1.00 98.88 560 LYS A CA 1
ATOM 4123 C C . LYS A 1 560 ? -21.628 -12.833 0.890 1.00 98.88 560 LYS A C 1
ATOM 4125 O O . LYS A 1 560 ? -22.253 -11.848 0.506 1.00 98.88 560 LYS A O 1
ATOM 4130 N N . VAL A 1 561 ? -20.697 -13.437 0.165 1.00 98.88 561 VAL A N 1
ATOM 4131 C CA . VAL A 1 561 ? -20.421 -13.139 -1.239 1.00 98.88 561 VAL A CA 1
ATOM 4132 C C . VAL A 1 561 ? -20.941 -14.294 -2.086 1.00 98.88 561 VAL A C 1
ATOM 4134 O O . VAL A 1 561 ? -20.552 -15.441 -1.885 1.00 98.88 561 VAL A O 1
ATOM 4137 N N . GLU A 1 562 ? -21.836 -14.003 -3.021 1.00 98.81 562 GLU A N 1
ATOM 4138 C CA . GLU A 1 562 ? -22.228 -14.929 -4.085 1.00 98.81 562 GLU A CA 1
ATOM 4139 C C . GLU A 1 562 ? -21.482 -14.536 -5.356 1.00 98.81 562 GLU A C 1
ATOM 4141 O O . GLU A 1 562 ? -21.539 -13.377 -5.768 1.00 98.81 562 GLU A O 1
ATOM 4146 N N . VAL A 1 563 ? -20.781 -15.488 -5.965 1.00 98.62 563 VAL A N 1
ATOM 4147 C CA . VAL A 1 563 ? -20.031 -15.293 -7.209 1.00 98.62 563 VAL A CA 1
ATOM 4148 C C . VAL A 1 563 ? -20.677 -16.138 -8.296 1.00 98.62 563 VAL A C 1
ATOM 4150 O O . VAL A 1 563 ? -20.839 -17.350 -8.142 1.00 98.62 563 VAL A O 1
ATOM 4153 N N . ASP A 1 564 ? -21.051 -15.506 -9.400 1.00 98.50 564 ASP A N 1
ATOM 4154 C CA . ASP A 1 564 ? -21.676 -16.197 -10.521 1.00 98.50 564 ASP A CA 1
ATOM 4155 C C . ASP A 1 564 ? -20.651 -17.076 -11.267 1.00 98.50 564 ASP A C 1
ATOM 4157 O O . ASP A 1 564 ? -19.447 -16.786 -11.254 1.00 98.50 564 ASP A O 1
ATOM 4161 N N . PRO A 1 565 ? -21.103 -18.141 -11.958 1.00 97.50 565 PRO A N 1
ATOM 4162 C CA . PRO A 1 565 ? -20.225 -18.931 -12.809 1.00 97.50 565 PRO A CA 1
ATOM 4163 C C . PRO A 1 565 ? -19.565 -18.057 -13.884 1.00 97.50 565 PRO A C 1
ATOM 4165 O O . PRO A 1 565 ? -20.235 -17.390 -14.672 1.00 97.50 565 PRO A O 1
ATOM 4168 N N . SER A 1 566 ? -18.239 -18.094 -13.938 1.00 95.00 566 SER A N 1
ATOM 4169 C CA . SER A 1 566 ? -17.424 -17.457 -14.970 1.00 95.00 566 SER A CA 1
ATOM 4170 C C . SER A 1 566 ? -17.048 -18.461 -16.058 1.00 95.00 566 SER A C 1
ATOM 4172 O O . SER A 1 566 ? -16.785 -19.629 -15.770 1.00 95.00 566 SER A O 1
ATOM 4174 N N . ALA A 1 567 ? -16.973 -17.993 -17.305 1.00 90.88 567 ALA A N 1
ATOM 4175 C CA . ALA A 1 567 ? -16.470 -18.764 -18.443 1.00 90.88 567 ALA A CA 1
ATOM 4176 C C . ALA A 1 567 ? -14.947 -18.590 -18.628 1.00 90.88 567 ALA A C 1
ATOM 4178 O O . ALA A 1 567 ? -14.303 -17.807 -17.923 1.00 90.88 567 ALA A O 1
ATOM 4179 N N . SER A 1 568 ? -14.361 -19.296 -19.604 1.00 88.00 568 SER A N 1
ATOM 4180 C CA . SER A 1 568 ? -12.935 -19.178 -19.967 1.00 88.00 568 SER A CA 1
ATOM 4181 C C . SER A 1 568 ? -12.004 -19.368 -18.765 1.00 88.00 568 SER A C 1
ATOM 4183 O O . SER A 1 568 ? -11.104 -18.563 -18.501 1.00 88.00 568 SER A O 1
ATOM 4185 N N . CYS A 1 569 ? -12.295 -20.395 -17.974 1.00 92.38 569 CYS A N 1
ATOM 4186 C CA . CYS A 1 569 ? -11.516 -20.768 -16.803 1.00 92.38 569 CYS A CA 1
ATOM 4187 C C . CYS A 1 569 ? -10.191 -21.413 -17.197 1.00 92.38 569 CYS A C 1
ATOM 4189 O O . CYS A 1 569 ? -10.038 -21.920 -18.310 1.00 92.38 569 CYS A O 1
ATOM 4191 N N . ASP A 1 570 ? -9.204 -21.320 -16.308 1.00 91.31 570 ASP A N 1
ATOM 4192 C CA . ASP A 1 570 ? -7.936 -22.012 -16.509 1.00 91.31 570 ASP A CA 1
ATOM 4193 C C . ASP A 1 570 ? -8.201 -23.517 -16.541 1.00 91.31 570 ASP A C 1
ATOM 4195 O O . ASP A 1 570 ? -9.121 -24.002 -15.881 1.00 91.31 570 ASP A O 1
ATOM 4199 N N . ALA A 1 571 ? -7.412 -24.261 -17.318 1.00 90.88 571 ALA A N 1
ATOM 4200 C CA . ALA A 1 571 ? -7.678 -25.678 -17.576 1.00 90.88 571 ALA A CA 1
ATOM 4201 C C . ALA A 1 571 ? -7.847 -26.502 -16.283 1.00 90.88 571 ALA A C 1
ATOM 4203 O O . ALA A 1 571 ? -8.665 -27.417 -16.236 1.00 90.88 571 ALA A O 1
ATOM 4204 N N . GLU A 1 572 ? -7.126 -26.130 -15.220 1.00 91.31 572 GLU A N 1
ATOM 4205 C CA . GLU A 1 572 ? -7.184 -26.762 -13.896 1.00 91.31 572 GLU A CA 1
ATOM 4206 C C . GLU A 1 572 ? -8.477 -26.491 -13.099 1.00 91.31 572 GLU A C 1
ATOM 4208 O O . GLU A 1 572 ? -8.793 -27.231 -12.169 1.00 91.31 572 GLU A O 1
ATOM 4213 N N . LEU A 1 573 ? -9.258 -25.478 -13.485 1.00 93.06 573 LEU A N 1
ATOM 4214 C CA . LEU A 1 573 ? -10.564 -25.142 -12.905 1.00 93.06 573 LEU A CA 1
ATOM 4215 C C . LEU A 1 573 ? -11.750 -25.672 -13.737 1.00 93.06 573 LEU A C 1
ATOM 4217 O O . LEU A 1 573 ? -12.892 -25.617 -13.277 1.00 93.06 573 LEU A O 1
ATOM 4221 N N . GLY A 1 574 ? -11.499 -26.195 -14.942 1.00 92.25 574 GLY A N 1
ATOM 4222 C CA . GLY A 1 574 ? -12.518 -26.728 -15.849 1.00 92.25 574 GLY A CA 1
ATOM 4223 C C . GLY A 1 574 ? -13.153 -25.674 -16.764 1.00 92.25 574 GLY A C 1
ATOM 4224 O O . GLY A 1 574 ? -12.573 -24.632 -17.043 1.00 92.25 574 GLY A O 1
ATOM 4225 N N . THR A 1 575 ? -14.351 -25.954 -17.285 1.00 93.00 575 THR A N 1
ATOM 4226 C CA . THR A 1 575 ? -15.048 -25.077 -18.252 1.00 93.00 575 THR A CA 1
ATOM 4227 C C . THR A 1 575 ? -15.790 -23.905 -17.605 1.00 93.00 575 THR A C 1
ATOM 4229 O O . THR A 1 575 ? -16.108 -22.931 -18.286 1.00 93.00 575 THR A O 1
ATOM 4232 N N . SER A 1 576 ? -16.054 -23.992 -16.301 1.00 95.75 576 SER A N 1
ATOM 4233 C CA . SER A 1 576 ? -16.729 -22.976 -15.494 1.00 95.75 576 SER A CA 1
ATOM 4234 C C . SER A 1 576 ? -16.079 -22.903 -14.120 1.00 95.75 576 SER A C 1
ATOM 4236 O O . SER A 1 576 ? -15.702 -23.933 -13.569 1.00 95.75 576 SER A O 1
ATOM 4238 N N . CYS A 1 577 ? -15.996 -21.711 -13.538 1.00 96.94 577 CYS A N 1
ATOM 4239 C CA . CYS A 1 577 ? -15.363 -21.485 -12.238 1.00 96.94 577 CYS A CA 1
ATOM 4240 C C . CYS A 1 577 ? -15.909 -20.230 -11.557 1.00 96.94 577 CYS A C 1
ATOM 4242 O O . CYS A 1 577 ? -16.517 -19.383 -12.207 1.00 96.94 577 CYS A O 1
ATOM 4244 N N . ALA A 1 578 ? -15.636 -20.087 -10.266 1.00 97.88 578 ALA A N 1
ATOM 4245 C CA . ALA A 1 578 ? -15.878 -18.866 -9.508 1.00 97.88 578 ALA A CA 1
ATOM 4246 C C . ALA A 1 578 ? -14.613 -18.498 -8.738 1.00 97.88 578 ALA A C 1
ATOM 4248 O O . ALA A 1 578 ? -13.928 -19.385 -8.230 1.00 97.88 578 ALA A O 1
ATOM 4249 N N . MET A 1 579 ? -14.300 -17.206 -8.661 1.00 97.88 579 MET A N 1
ATOM 4250 C CA . MET A 1 579 ? -13.156 -16.700 -7.905 1.00 97.88 579 MET A CA 1
ATOM 4251 C C . MET A 1 579 ? -13.568 -15.458 -7.121 1.00 97.88 579 MET A C 1
ATOM 4253 O O . MET A 1 579 ? -14.183 -14.543 -7.673 1.00 97.88 579 MET A O 1
ATOM 4257 N N . LEU A 1 580 ? -13.225 -15.457 -5.837 1.00 98.56 580 LEU A N 1
ATOM 4258 C CA . LEU A 1 580 ? -13.204 -14.289 -4.973 1.00 98.56 580 LEU A CA 1
ATOM 4259 C C . LEU A 1 580 ? -11.735 -13.995 -4.673 1.00 98.56 580 LEU A C 1
ATOM 4261 O O . LEU A 1 580 ? -11.106 -14.701 -3.885 1.00 98.56 580 LEU A O 1
ATOM 4265 N N . ASN A 1 581 ? -11.191 -13.000 -5.365 1.00 97.81 581 ASN A N 1
ATOM 4266 C CA . ASN A 1 581 ? -9.784 -12.642 -5.280 1.00 97.81 581 ASN A CA 1
ATOM 4267 C C . ASN A 1 581 ? -9.461 -11.861 -4.020 1.00 97.81 581 ASN A C 1
ATOM 4269 O O . ASN A 1 581 ? -8.448 -12.157 -3.421 1.00 97.81 581 ASN A O 1
ATOM 4273 N N . GLU A 1 582 ? -10.299 -10.906 -3.617 1.00 98.44 582 GLU A N 1
ATOM 4274 C CA . GLU A 1 582 ? -10.068 -10.169 -2.373 1.00 98.44 582 GLU A CA 1
ATOM 4275 C C . GLU A 1 582 ? -11.370 -9.544 -1.850 1.00 98.44 582 GLU A C 1
ATOM 4277 O O . GLU A 1 582 ? -12.218 -9.079 -2.620 1.00 98.44 582 GLU A O 1
ATOM 4282 N N . LEU A 1 583 ? -11.517 -9.516 -0.529 1.00 98.75 583 LEU A N 1
ATOM 4283 C CA . LEU A 1 583 ? -12.622 -8.944 0.224 1.00 98.75 583 LEU A CA 1
ATOM 4284 C C . LEU A 1 583 ? -12.060 -8.128 1.388 1.00 98.75 583 LEU A C 1
ATOM 4286 O O . LEU A 1 583 ? -11.423 -8.655 2.298 1.00 98.75 583 LEU A O 1
ATOM 4290 N N . GLU A 1 584 ? -12.399 -6.844 1.419 1.00 98.62 584 GLU A N 1
ATOM 4291 C CA . GLU A 1 584 ? -12.152 -5.983 2.571 1.00 98.62 584 GLU A CA 1
ATOM 4292 C C . GLU A 1 584 ? -13.471 -5.476 3.146 1.00 98.62 584 GLU A C 1
ATOM 4294 O O . GLU A 1 584 ? -14.379 -5.084 2.412 1.00 98.62 584 GLU A O 1
ATOM 4299 N N . LEU A 1 585 ? -13.567 -5.425 4.473 1.00 98.62 585 LEU A N 1
ATOM 4300 C CA . LEU A 1 585 ? -14.722 -4.878 5.179 1.00 98.62 585 LEU A CA 1
ATOM 4301 C C . LEU A 1 585 ? -14.281 -3.701 6.035 1.00 98.62 585 LEU A C 1
ATOM 4303 O O . LEU A 1 585 ? -13.294 -3.797 6.758 1.00 98.62 585 LEU A O 1
ATOM 4307 N N . TYR A 1 586 ? -15.027 -2.605 5.974 1.00 98.50 586 TYR A N 1
ATOM 4308 C CA . TYR A 1 586 ? -14.815 -1.425 6.805 1.00 98.50 586 TYR A CA 1
ATOM 4309 C C . TYR A 1 586 ? -16.037 -1.188 7.673 1.00 98.50 586 TYR A C 1
ATOM 4311 O O . TYR A 1 586 ? -17.170 -1.440 7.254 1.00 98.50 586 TYR A O 1
ATOM 4319 N N . SER A 1 587 ? -15.805 -0.674 8.873 1.00 97.44 587 SER A N 1
ATOM 4320 C CA . SER A 1 587 ? -16.849 -0.387 9.846 1.00 97.44 587 SER A CA 1
ATOM 4321 C C . SER A 1 587 ? -16.618 0.944 10.554 1.00 97.44 587 SER A C 1
ATOM 4323 O O . SER A 1 587 ? -15.624 1.629 10.331 1.00 97.44 587 SER A O 1
ATOM 4325 N N . THR A 1 588 ? -17.533 1.302 11.449 1.00 95.56 588 THR A N 1
ATOM 4326 C CA . THR A 1 588 ? -17.379 2.447 12.360 1.00 95.56 588 THR A CA 1
ATOM 4327 C C . THR A 1 588 ? -16.386 2.203 13.505 1.00 95.56 588 THR A C 1
ATOM 4329 O O . THR A 1 588 ? -16.212 3.077 14.351 1.00 95.56 588 THR A O 1
ATOM 4332 N N . VAL A 1 589 ? -15.787 1.013 13.587 1.00 95.69 589 VAL A N 1
ATOM 4333 C CA . VAL A 1 589 ? -14.804 0.646 14.610 1.00 95.69 589 VAL A CA 1
ATOM 4334 C C . VAL A 1 589 ? -13.402 0.973 14.105 1.00 95.69 589 VAL A C 1
ATOM 4336 O O . VAL A 1 589 ? -12.972 0.425 13.097 1.00 95.69 589 VAL A O 1
ATOM 4339 N N . ASN A 1 590 ? -12.664 1.809 14.828 1.00 94.88 590 ASN A N 1
ATOM 4340 C CA . ASN A 1 590 ? -11.259 2.109 14.579 1.00 94.88 590 ASN A CA 1
ATOM 4341 C C . ASN A 1 590 ? -10.363 0.945 15.036 1.00 94.88 590 ASN A C 1
ATOM 4343 O O . ASN A 1 590 ? -10.008 0.847 16.209 1.00 94.88 590 ASN A O 1
ATOM 4347 N N . SER A 1 591 ? -9.995 0.089 14.086 1.00 93.44 591 SER A N 1
ATOM 4348 C CA . SER A 1 591 ? -9.040 -1.028 14.214 1.00 93.44 591 SER A CA 1
ATOM 4349 C C . SER A 1 591 ? -7.598 -0.666 13.829 1.00 93.44 591 SER A C 1
ATOM 4351 O O . SER A 1 591 ? -6.701 -1.490 13.902 1.00 93.44 591 SER A O 1
ATOM 4353 N N . PHE A 1 592 ? -7.368 0.546 13.315 1.00 95.81 592 PHE A N 1
ATOM 4354 C CA . PHE A 1 592 ? -6.057 1.030 12.856 1.00 95.81 592 PHE A CA 1
ATOM 4355 C C . PHE A 1 592 ? -5.425 0.277 11.663 1.00 95.81 592 PHE A C 1
ATOM 4357 O O . PHE A 1 592 ? -4.307 0.578 11.245 1.00 95.81 592 PHE A O 1
ATOM 4364 N N . GLU A 1 593 ? -6.142 -0.658 11.037 1.00 95.50 593 GLU A N 1
ATOM 4365 C CA . GLU A 1 593 ? -5.640 -1.447 9.898 1.00 95.50 593 GLU A CA 1
ATOM 4366 C C . GLU A 1 593 ? -5.448 -0.630 8.607 1.00 95.50 593 GLU A C 1
ATOM 4368 O O . GLU A 1 593 ? -4.654 -0.991 7.735 1.00 95.50 593 GLU A O 1
ATOM 4373 N N . ASN A 1 594 ? -6.150 0.503 8.479 1.00 96.25 594 ASN A N 1
ATOM 4374 C CA . ASN A 1 594 ? -5.976 1.462 7.381 1.00 96.25 594 ASN A CA 1
ATOM 4375 C C . ASN A 1 594 ? -5.345 2.781 7.854 1.00 96.25 594 ASN A C 1
ATOM 4377 O O . ASN A 1 594 ? -5.649 3.856 7.324 1.00 96.25 594 ASN A O 1
ATOM 4381 N N . ASP A 1 595 ? -4.468 2.686 8.852 1.00 95.50 595 ASP A N 1
ATOM 4382 C CA . ASP A 1 595 ? -3.725 3.799 9.430 1.00 95.50 595 ASP A CA 1
ATOM 4383 C C . ASP A 1 595 ? -2.218 3.658 9.182 1.00 95.50 595 ASP A C 1
ATOM 4385 O O . ASP A 1 595 ? -1.716 2.539 9.022 1.00 95.50 595 ASP A O 1
ATOM 4389 N N . PRO A 1 596 ? -1.480 4.782 9.121 1.00 94.12 596 PRO A N 1
ATOM 4390 C CA . PRO A 1 596 ? -0.054 4.762 8.825 1.00 94.12 596 PRO A CA 1
ATOM 4391 C C . PRO A 1 596 ? 0.742 4.144 9.977 1.00 94.12 596 PRO A C 1
ATOM 4393 O O . PRO A 1 596 ? 0.583 4.539 11.131 1.00 94.12 596 PRO A O 1
ATOM 4396 N N . ILE A 1 597 ? 1.635 3.204 9.670 1.00 92.06 597 ILE A N 1
ATOM 4397 C CA . ILE A 1 597 ? 2.458 2.551 10.692 1.00 92.06 597 ILE A CA 1
ATOM 4398 C C . ILE A 1 597 ? 3.561 3.508 11.156 1.00 92.06 597 ILE A C 1
ATOM 4400 O O . ILE A 1 597 ? 4.122 4.274 10.374 1.00 92.06 597 ILE A O 1
ATOM 4404 N N . ASN A 1 598 ? 3.865 3.456 12.456 1.00 90.75 598 ASN A N 1
ATOM 4405 C CA . ASN A 1 598 ? 4.832 4.316 13.138 1.00 90.75 598 ASN A CA 1
ATOM 4406 C C . ASN A 1 598 ? 4.541 5.812 12.945 1.00 90.75 598 ASN A C 1
ATOM 4408 O O . ASN A 1 598 ? 5.444 6.647 12.980 1.00 90.75 598 ASN A O 1
ATOM 4412 N N . ASN A 1 599 ? 3.265 6.150 12.759 1.00 91.81 599 ASN A N 1
ATOM 4413 C CA . ASN A 1 599 ? 2.783 7.518 12.671 1.00 91.81 599 ASN A CA 1
ATOM 4414 C C . ASN A 1 599 ? 1.449 7.654 13.420 1.00 91.81 599 ASN A C 1
ATOM 4416 O O . ASN A 1 599 ? 0.892 6.688 13.943 1.00 91.81 599 ASN A O 1
ATOM 4420 N N . ARG A 1 600 ? 0.952 8.880 13.525 1.00 92.50 600 ARG A N 1
ATOM 4421 C CA . ARG A 1 600 ? -0.282 9.216 14.231 1.00 92.50 600 ARG A CA 1
ATOM 4422 C C . ARG A 1 600 ? -1.498 8.577 13.557 1.00 92.50 600 ARG A C 1
ATOM 4424 O O . ARG A 1 600 ? -1.583 8.611 12.327 1.00 92.50 600 ARG A O 1
ATOM 4431 N N . PRO A 1 601 ? -2.462 8.072 14.344 1.00 94.94 601 PRO A N 1
ATOM 4432 C CA . PRO A 1 601 ? -3.698 7.523 13.801 1.00 94.94 601 PRO A CA 1
ATOM 4433 C C . PRO A 1 601 ? -4.528 8.621 13.123 1.00 94.94 601 PRO A C 1
ATOM 4435 O O . PRO A 1 601 ? -4.588 9.764 13.584 1.00 94.94 601 PRO A O 1
ATOM 4438 N N . ARG A 1 602 ? -5.177 8.278 12.017 1.00 94.81 602 ARG A N 1
ATOM 4439 C CA . ARG A 1 602 ? -5.959 9.179 11.172 1.00 94.81 602 ARG A CA 1
ATOM 4440 C C . ARG A 1 602 ? -7.200 9.669 11.903 1.00 94.81 602 ARG A C 1
ATOM 4442 O O . ARG A 1 602 ? -7.859 8.914 12.602 1.00 94.81 602 ARG A O 1
ATOM 4449 N N . GLY A 1 603 ? -7.539 10.941 11.720 1.00 94.75 603 GLY A N 1
ATOM 4450 C CA . GLY A 1 603 ? -8.707 11.586 12.330 1.00 94.75 603 GLY A CA 1
ATOM 4451 C C . GLY A 1 603 ? -8.549 11.957 13.806 1.00 94.75 603 GLY A C 1
ATOM 4452 O O . GLY A 1 603 ? -9.382 12.694 14.329 1.00 94.75 603 GLY A O 1
ATOM 4453 N N . PHE A 1 604 ? -7.480 11.517 14.470 1.00 96.06 604 PHE A N 1
ATOM 4454 C CA . PHE A 1 604 ? -7.210 11.906 15.847 1.00 96.06 604 PHE A CA 1
ATOM 4455 C C . PHE A 1 604 ? -6.436 13.224 15.933 1.00 96.06 604 PHE A C 1
ATOM 4457 O O . PHE A 1 604 ? -5.596 13.548 15.090 1.00 96.06 604 PHE A O 1
ATOM 4464 N N . THR A 1 605 ? -6.685 13.967 17.004 1.00 96.06 605 THR A N 1
ATOM 4465 C CA . THR A 1 605 ? -6.046 15.250 17.317 1.00 96.06 605 THR A CA 1
ATOM 4466 C C . THR A 1 605 ? -5.333 15.184 18.665 1.00 96.06 605 THR A C 1
ATOM 4468 O O . THR A 1 605 ? -5.454 14.197 19.391 1.00 96.06 605 THR A O 1
ATOM 4471 N N . GLU A 1 606 ? -4.608 16.250 19.020 1.00 94.00 606 GLU A N 1
ATOM 4472 C CA . GLU A 1 606 ? -3.882 16.365 20.298 1.00 94.00 606 GLU A CA 1
ATOM 4473 C C . GLU A 1 606 ? -2.967 15.154 20.568 1.00 94.00 606 GLU A C 1
ATOM 4475 O O . GLU A 1 606 ? -2.804 14.709 21.702 1.00 94.00 606 GLU A O 1
ATOM 4480 N N . THR A 1 607 ? -2.394 14.589 19.503 1.00 93.19 607 THR A N 1
ATOM 4481 C CA . THR A 1 607 ? -1.533 13.409 19.572 1.00 93.19 607 THR A CA 1
ATOM 4482 C C . THR A 1 607 ? -0.174 13.800 20.148 1.00 93.19 607 THR A C 1
ATOM 4484 O O . THR A 1 607 ? 0.523 14.648 19.579 1.00 93.19 607 THR A O 1
ATOM 4487 N N . SER A 1 608 ? 0.223 13.146 21.229 1.00 93.31 608 SER A N 1
ATOM 4488 C CA . SER A 1 608 ? 1.523 13.289 21.878 1.00 93.31 608 SER A CA 1
ATOM 4489 C C . SER A 1 608 ? 1.993 11.906 22.300 1.00 93.31 608 SER A C 1
ATOM 4491 O O . SER A 1 608 ? 1.237 11.210 22.963 1.00 93.31 608 SER A O 1
ATOM 4493 N N . GLN A 1 609 ? 3.194 11.484 21.890 1.00 92.75 609 GLN A N 1
ATOM 4494 C CA . GLN A 1 609 ? 3.748 10.154 22.206 1.00 92.75 609 GLN A CA 1
ATOM 4495 C C . GLN A 1 609 ? 2.770 8.985 21.945 1.00 92.75 609 GLN A C 1
ATOM 4497 O O . GLN A 1 609 ? 2.721 7.986 22.667 1.00 92.75 609 GLN A O 1
ATOM 4502 N N . THR A 1 610 ? 1.975 9.134 20.885 1.00 93.44 610 THR A N 1
ATOM 4503 C CA . THR A 1 610 ? 0.979 8.168 20.424 1.00 93.44 610 THR A CA 1
ATOM 4504 C C . THR A 1 610 ? 1.154 7.901 18.936 1.00 93.44 610 THR A C 1
ATOM 4506 O O . THR A 1 610 ? 1.372 8.824 18.147 1.00 93.44 610 THR A O 1
ATOM 4509 N N . TRP A 1 611 ? 1.093 6.631 18.543 1.00 94.06 611 TRP A N 1
ATOM 4510 C CA . TRP A 1 611 ? 1.265 6.207 17.152 1.00 94.06 611 TRP A CA 1
ATOM 4511 C C . TRP A 1 611 ? 0.622 4.847 16.905 1.00 94.06 611 TRP A C 1
ATOM 4513 O O . TRP A 1 611 ? 0.420 4.070 17.832 1.00 94.06 611 TRP A O 1
ATOM 4523 N N . VAL A 1 612 ? 0.329 4.530 15.649 1.00 94.75 612 VAL A N 1
ATOM 4524 C CA . VAL A 1 612 ? -0.082 3.185 15.247 1.00 94.75 612 VAL A CA 1
ATOM 4525 C C . VAL A 1 612 ? 1.154 2.312 15.107 1.00 94.75 612 VAL A C 1
ATOM 4527 O O . VAL A 1 612 ? 2.128 2.681 14.453 1.00 94.75 612 VAL A O 1
ATOM 4530 N N . THR A 1 613 ? 1.134 1.143 15.728 1.00 92.56 613 THR A N 1
ATOM 4531 C CA . THR A 1 613 ? 2.224 0.169 15.677 1.00 92.56 613 THR A CA 1
ATOM 4532 C C . THR A 1 613 ? 1.734 -1.139 15.076 1.00 92.56 613 THR A C 1
ATOM 4534 O O . THR A 1 613 ? 0.532 -1.394 15.038 1.00 92.56 613 THR A O 1
ATOM 4537 N N . ARG A 1 614 ? 2.662 -1.994 14.639 1.00 88.94 614 ARG A N 1
ATOM 4538 C CA . ARG A 1 614 ? 2.330 -3.395 14.376 1.00 88.94 614 ARG A CA 1
ATOM 4539 C C . ARG A 1 614 ? 2.146 -4.090 15.722 1.00 88.94 614 ARG A C 1
ATOM 4541 O O . ARG A 1 614 ? 3.091 -4.169 16.505 1.00 88.94 614 ARG A O 1
ATOM 4548 N N . SER A 1 615 ? 0.957 -4.602 15.994 1.00 70.1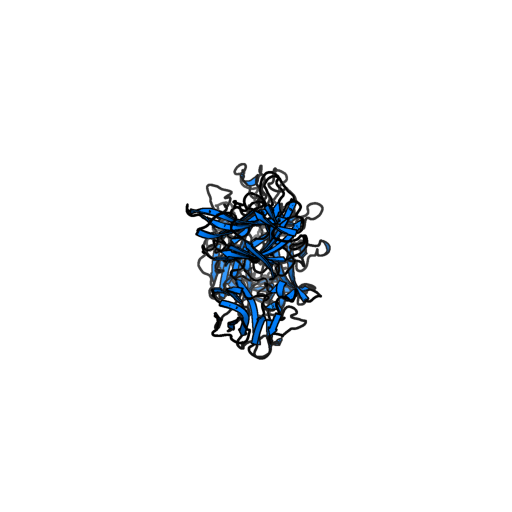9 615 SER A N 1
ATOM 4549 C CA . SER A 1 615 ? 0.675 -5.397 17.186 1.00 70.19 615 SER A CA 1
ATOM 4550 C C . SER A 1 615 ? 0.193 -6.762 16.727 1.00 70.19 615 SER A C 1
ATOM 4552 O O . SER A 1 615 ? -0.979 -6.930 16.445 1.00 70.19 615 SER A O 1
ATOM 4554 N N . GLY A 1 616 ? 1.072 -7.760 16.638 1.00 57.41 616 GLY A N 1
ATOM 4555 C CA . GLY A 1 616 ? 0.681 -9.121 16.236 1.00 57.41 616 GLY A CA 1
ATOM 4556 C C . GLY A 1 616 ? -0.153 -9.874 17.283 1.00 57.41 616 GLY A C 1
ATOM 4557 O O . GLY A 1 616 ? -0.049 -11.093 17.375 1.00 57.41 616 GLY A O 1
ATOM 4558 N N . VAL A 1 617 ? -0.905 -9.176 18.139 1.00 63.38 617 VAL A N 1
ATOM 4559 C CA . VAL A 1 617 ? -1.564 -9.758 19.309 1.00 63.38 617 VAL A CA 1
ATOM 4560 C C . VAL A 1 617 ? -3.017 -9.303 19.413 1.00 63.38 617 VAL A C 1
ATOM 4562 O O . VAL A 1 617 ? -3.305 -8.134 19.630 1.00 63.38 617 VAL A O 1
ATOM 4565 N N . ASN A 1 618 ? -3.908 -10.298 19.355 1.00 72.81 618 ASN A N 1
ATOM 4566 C CA . ASN A 1 618 ? -5.345 -10.243 19.629 1.00 72.81 618 ASN A CA 1
ATOM 4567 C C . ASN A 1 618 ? -6.275 -9.708 18.522 1.00 72.81 618 ASN A C 1
ATOM 4569 O O . ASN A 1 618 ? -7.169 -8.912 18.791 1.00 72.81 618 ASN A O 1
ATOM 4573 N N . GLY A 1 619 ? -6.174 -10.240 17.304 1.00 76.88 619 GLY A N 1
ATOM 4574 C CA . GLY A 1 619 ? -7.221 -10.068 16.282 1.00 76.88 619 GLY A CA 1
ATOM 4575 C C . GLY A 1 619 ? -7.057 -8.866 15.357 1.00 76.88 619 GLY A C 1
ATOM 4576 O O . GLY A 1 619 ? -7.954 -8.626 14.562 1.00 76.88 619 GLY A O 1
ATOM 4577 N N . SER A 1 620 ? -5.933 -8.163 15.443 1.00 86.69 620 SER A N 1
ATOM 4578 C CA . SER A 1 620 ? -5.537 -7.084 14.534 1.00 86.69 620 SER A CA 1
ATOM 4579 C C . SER A 1 620 ? -4.031 -7.179 14.308 1.00 86.69 620 SER A C 1
ATOM 4581 O O . SER A 1 620 ? -3.314 -7.725 15.153 1.00 86.69 620 SER A O 1
ATOM 4583 N N . SER A 1 621 ? -3.550 -6.695 13.169 1.00 90.06 621 SER A N 1
ATOM 4584 C CA . SER A 1 621 ? -2.131 -6.595 12.826 1.00 90.06 621 SER A CA 1
ATOM 4585 C C . SER A 1 621 ? -1.550 -5.240 13.231 1.00 90.06 621 SER A C 1
ATOM 4587 O O . SER A 1 621 ? -0.332 -5.106 13.417 1.00 90.06 621 SER A O 1
ATOM 4589 N N . ARG A 1 622 ? -2.422 -4.242 13.412 1.00 94.25 622 ARG A N 1
ATOM 4590 C CA . ARG A 1 622 ? -2.111 -2.877 13.829 1.00 94.25 622 ARG A CA 1
ATOM 4591 C C . ARG A 1 622 ? -2.947 -2.495 15.047 1.00 94.25 622 ARG A C 1
ATOM 4593 O O . ARG A 1 622 ? -4.043 -2.995 15.245 1.00 94.25 622 ARG A O 1
ATOM 4600 N N . ALA A 1 623 ? -2.411 -1.596 15.865 1.00 95.62 623 ALA A N 1
ATOM 4601 C CA . ALA A 1 623 ? -3.133 -1.006 16.987 1.00 95.62 623 ALA A CA 1
ATOM 4602 C C . ALA A 1 623 ? -2.539 0.352 17.358 1.00 95.62 623 ALA A C 1
ATOM 4604 O O . ALA A 1 623 ? -1.390 0.666 17.025 1.00 95.62 623 ALA A O 1
ATOM 4605 N N . LEU A 1 624 ? -3.302 1.145 18.102 1.00 96.50 624 LEU A N 1
ATOM 4606 C CA . LEU A 1 624 ? -2.822 2.379 18.703 1.00 96.50 624 LEU A CA 1
ATOM 4607 C C . LEU A 1 624 ? -1.914 2.062 19.892 1.00 96.50 624 LEU A C 1
ATOM 4609 O O . LEU A 1 624 ? -2.302 1.368 20.827 1.00 96.50 624 LEU A O 1
ATOM 4613 N N . ARG A 1 625 ? -0.716 2.636 19.893 1.00 95.62 625 ARG A N 1
ATOM 4614 C CA . ARG A 1 625 ? 0.213 2.624 21.017 1.00 95.62 625 ARG A CA 1
ATOM 4615 C C . ARG A 1 625 ? 0.255 3.991 21.680 1.00 95.62 625 ARG A C 1
ATOM 4617 O O . ARG A 1 625 ? 0.368 5.016 21.010 1.00 95.62 625 ARG A O 1
ATOM 4624 N N . ILE A 1 626 ? 0.213 3.973 23.003 1.00 95.94 626 ILE A N 1
ATOM 4625 C CA . ILE A 1 626 ? 0.375 5.129 23.880 1.00 95.94 626 ILE A CA 1
ATOM 4626 C C . ILE A 1 626 ? 1.567 4.808 24.768 1.00 95.94 626 ILE A C 1
ATOM 4628 O O . ILE A 1 626 ? 1.560 3.788 25.455 1.00 95.94 626 ILE A O 1
ATOM 4632 N N . SER A 1 627 ? 2.625 5.608 24.681 1.00 94.56 627 SER A N 1
ATOM 4633 C CA . SER A 1 627 ? 3.894 5.302 25.337 1.00 94.56 627 SER A CA 1
ATOM 4634 C C . SER A 1 627 ? 4.458 6.550 25.983 1.00 94.56 627 SER A C 1
ATOM 4636 O O . SER A 1 627 ? 5.065 7.370 25.302 1.00 94.56 627 SER A O 1
ATOM 4638 N N . ASP A 1 628 ? 4.292 6.654 27.292 1.00 93.69 628 ASP A N 1
ATOM 4639 C CA . ASP A 1 628 ? 4.772 7.777 28.075 1.00 93.69 628 ASP A CA 1
ATOM 4640 C C . ASP A 1 628 ? 6.267 7.662 28.369 1.00 93.69 628 ASP A C 1
ATOM 4642 O O . ASP A 1 628 ? 6.721 6.770 29.094 1.00 93.69 628 ASP A O 1
ATOM 4646 N N . GLY A 1 629 ? 7.032 8.574 27.784 1.00 89.88 629 GLY A N 1
ATOM 4647 C CA . GLY A 1 629 ? 8.462 8.718 28.022 1.00 89.88 629 GLY A CA 1
ATOM 4648 C C . GLY A 1 629 ? 8.890 10.123 28.435 1.00 89.88 629 GLY A C 1
ATOM 4649 O O . GLY A 1 629 ? 10.097 10.357 28.472 1.00 89.88 629 GLY A O 1
ATOM 4650 N N . ALA A 1 630 ? 7.969 11.061 28.698 1.00 87.62 630 ALA A N 1
ATOM 4651 C CA . ALA A 1 630 ? 8.330 12.441 29.049 1.00 87.62 630 ALA A CA 1
ATOM 4652 C C . ALA A 1 630 ? 7.740 12.883 30.386 1.00 87.62 630 ALA A C 1
ATOM 4654 O O . ALA A 1 630 ? 6.543 12.815 30.601 1.00 87.62 630 ALA A O 1
ATOM 4655 N N . ALA A 1 631 ? 8.597 13.423 31.254 1.00 87.75 631 ALA A N 1
ATOM 4656 C CA . ALA A 1 631 ? 8.222 13.876 32.595 1.00 87.75 631 ALA A CA 1
ATOM 4657 C C . ALA A 1 631 ? 7.589 15.283 32.631 1.00 87.75 631 ALA A C 1
ATOM 4659 O O . ALA A 1 631 ? 7.437 15.869 33.704 1.00 87.75 631 ALA A O 1
ATOM 4660 N N . ASP A 1 632 ? 7.286 15.865 31.471 1.00 87.62 632 ASP A N 1
ATOM 4661 C CA . ASP A 1 632 ? 6.686 17.191 31.331 1.00 87.62 632 ASP A CA 1
ATOM 4662 C C . ASP A 1 632 ? 5.429 17.209 30.445 1.00 87.62 632 ASP A C 1
ATOM 4664 O O . ASP A 1 632 ? 4.838 18.274 30.241 1.00 87.62 632 ASP A O 1
ATOM 4668 N N . ASN A 1 633 ? 4.981 16.059 29.930 1.00 86.50 633 ASN A N 1
ATOM 4669 C CA . ASN A 1 633 ? 3.862 15.990 28.995 1.00 86.50 633 ASN A CA 1
ATOM 4670 C C . ASN A 1 633 ? 3.137 14.642 29.066 1.00 86.50 633 ASN A C 1
ATOM 4672 O O . ASN A 1 633 ? 3.759 13.613 29.276 1.00 86.50 633 ASN A O 1
ATOM 4676 N N . HIS A 1 634 ? 1.830 14.634 28.801 1.00 89.38 634 HIS A N 1
ATOM 4677 C CA . HIS A 1 634 ? 1.082 13.382 28.687 1.00 89.38 634 HIS A CA 1
ATOM 4678 C C . HIS A 1 634 ? 1.368 12.727 27.332 1.00 89.38 634 HIS A C 1
ATOM 4680 O O . HIS A 1 634 ? 1.340 13.390 26.282 1.00 89.38 634 HIS A O 1
ATOM 4686 N N . ALA A 1 635 ? 1.496 11.402 27.326 1.00 94.69 635 ALA A N 1
ATOM 4687 C CA . ALA A 1 635 ? 1.157 10.641 26.135 1.00 94.69 635 ALA A CA 1
ATOM 4688 C C . ALA A 1 635 ? -0.366 10.705 25.976 1.00 94.69 635 ALA A C 1
ATOM 4690 O O . ALA A 1 635 ? -1.094 10.314 26.882 1.00 94.69 635 ALA A O 1
ATOM 4691 N N . LYS A 1 636 ? -0.874 11.252 24.870 1.00 95.44 636 LYS A N 1
ATOM 4692 C CA . LYS A 1 636 ? -2.304 11.545 24.700 1.00 95.44 636 LYS A CA 1
ATOM 4693 C C . LYS A 1 636 ? -2.748 11.406 23.255 1.00 95.44 636 LYS A C 1
ATOM 4695 O O . LYS A 1 636 ? -1.968 11.616 22.323 1.00 95.44 636 LYS A O 1
ATOM 4700 N N . VAL A 1 637 ? -4.023 11.078 23.075 1.00 97.25 637 VAL A N 1
ATOM 4701 C CA . VAL A 1 637 ? -4.727 11.200 21.803 1.00 97.25 637 VAL A CA 1
ATOM 4702 C C . VAL A 1 637 ? -6.218 11.481 22.012 1.00 97.25 637 VAL A C 1
ATOM 4704 O O . VAL A 1 637 ? -6.816 11.035 22.993 1.00 97.25 637 VAL A O 1
ATOM 4707 N N . VAL A 1 638 ? -6.825 12.228 21.089 1.00 97.69 638 VAL A N 1
ATOM 4708 C CA . VAL A 1 638 ? -8.230 12.652 21.148 1.00 97.69 638 VAL A CA 1
ATOM 4709 C C . VAL A 1 638 ? -8.972 12.276 19.874 1.00 97.69 638 VAL A C 1
ATOM 4711 O O . VAL A 1 638 ? -8.497 12.554 18.775 1.00 97.69 638 VAL A O 1
ATOM 4714 N N . TRP A 1 639 ? -10.185 11.746 20.028 1.00 97.31 639 TRP A N 1
ATOM 4715 C CA . TRP A 1 639 ? -11.152 11.588 18.944 1.00 97.31 639 TRP A CA 1
ATOM 4716 C C . TRP A 1 639 ? -12.383 12.460 19.184 1.00 97.31 639 TRP A C 1
ATOM 4718 O O . TRP A 1 639 ? -12.952 12.459 20.279 1.00 97.31 639 TRP A O 1
ATOM 4728 N N . THR A 1 640 ? -12.827 13.170 18.147 1.00 95.81 640 THR A N 1
ATOM 4729 C CA . THR A 1 640 ? -14.100 13.903 18.162 1.00 95.81 640 THR A CA 1
ATOM 4730 C C . THR A 1 640 ? -15.112 13.144 17.315 1.00 95.81 640 THR A C 1
ATOM 4732 O O . THR A 1 640 ? -14.960 13.037 16.101 1.00 95.81 640 THR A O 1
ATOM 4735 N N . GLY A 1 641 ? -16.138 12.603 17.965 1.00 93.38 641 GLY A N 1
ATOM 4736 C CA . GLY A 1 641 ? -17.242 11.909 17.317 1.00 93.38 641 GLY A CA 1
ATOM 4737 C C . GLY A 1 641 ? -18.464 12.805 17.120 1.00 93.38 641 GLY A C 1
ATOM 4738 O O . GLY A 1 641 ? -18.441 14.018 17.339 1.00 93.38 641 GLY A O 1
ATOM 4739 N N . THR A 1 642 ? -19.575 12.192 16.725 1.00 94.38 642 THR A N 1
ATOM 4740 C CA . THR A 1 642 ? -20.867 12.881 16.651 1.00 94.38 642 THR A CA 1
ATOM 4741 C C . THR A 1 642 ? -21.393 13.173 18.061 1.00 94.38 642 THR A C 1
ATOM 4743 O O . THR A 1 642 ? -21.367 12.310 18.938 1.00 94.38 642 THR A O 1
ATOM 4746 N N . ALA A 1 643 ? -21.915 14.380 18.292 1.00 97.19 643 ALA A N 1
ATOM 4747 C CA . ALA A 1 643 ? -22.491 14.759 19.584 1.00 97.19 643 ALA A CA 1
ATOM 4748 C C . ALA A 1 643 ? -23.786 13.980 19.885 1.00 97.19 643 ALA A C 1
ATOM 4750 O O . ALA A 1 643 ? -24.567 13.711 18.973 1.00 97.19 643 ALA A O 1
ATOM 4751 N N . GLY A 1 644 ? -24.034 13.595 21.137 1.00 98.00 644 GLY A N 1
ATOM 4752 C CA . GLY A 1 644 ? -25.271 12.916 21.553 1.00 98.00 644 GLY A CA 1
ATOM 4753 C C . GLY A 1 644 ? -25.498 12.977 23.062 1.00 98.00 644 GLY A C 1
ATOM 4754 O O . GLY A 1 644 ? -24.555 13.169 23.819 1.00 98.00 644 GLY A O 1
ATOM 4755 N N . THR A 1 645 ? -26.739 12.835 23.526 1.00 98.06 645 THR A N 1
ATOM 4756 C CA . THR A 1 645 ? -27.055 12.801 24.973 1.00 98.06 645 THR A CA 1
ATOM 4757 C C . THR A 1 645 ? -26.781 11.440 25.611 1.00 98.06 645 THR A C 1
ATOM 4759 O O . THR A 1 645 ? -26.683 11.341 26.832 1.00 98.06 645 THR A O 1
ATOM 4762 N N . THR A 1 646 ? -26.642 10.404 24.783 1.00 98.38 646 THR A N 1
ATOM 4763 C CA . THR A 1 646 ? -26.195 9.059 25.146 1.00 98.38 646 THR A CA 1
ATOM 4764 C C . THR A 1 646 ? -25.166 8.597 24.127 1.00 98.38 646 THR A C 1
ATOM 4766 O O . THR A 1 646 ? -25.321 8.882 22.937 1.00 98.38 646 THR A O 1
ATOM 4769 N N . ARG A 1 647 ? -24.099 7.952 24.602 1.00 98.31 647 ARG A N 1
ATOM 4770 C CA . ARG A 1 647 ? -23.023 7.394 23.779 1.00 98.31 647 ARG A CA 1
ATOM 4771 C C . ARG A 1 647 ? -22.431 6.159 24.441 1.00 98.31 647 ARG A C 1
ATOM 4773 O O . ARG A 1 647 ? -22.389 6.062 25.667 1.00 98.31 647 ARG A O 1
ATOM 4780 N N . THR A 1 648 ? -21.934 5.246 23.622 1.00 98.25 648 THR A N 1
ATOM 4781 C CA . THR A 1 648 ? -21.140 4.099 24.060 1.00 98.25 648 THR A CA 1
ATOM 4782 C C . THR A 1 648 ? -19.724 4.236 23.526 1.00 98.25 648 THR A C 1
ATOM 4784 O O . THR A 1 648 ? -19.531 4.296 22.312 1.00 98.25 648 THR A O 1
ATOM 4787 N N . LEU A 1 649 ? -18.745 4.277 24.432 1.00 98.56 649 LEU A N 1
ATOM 4788 C CA . LEU A 1 649 ? -17.327 4.110 24.119 1.00 98.56 649 LEU A CA 1
ATOM 4789 C C . LEU A 1 649 ? -16.955 2.644 24.362 1.00 98.56 649 LEU A C 1
ATOM 4791 O O . LEU A 1 649 ? -17.020 2.189 25.497 1.00 98.56 649 LEU A O 1
ATOM 4795 N N . ASP A 1 650 ? -16.566 1.917 23.324 1.00 97.62 650 ASP A N 1
ATOM 4796 C CA . ASP A 1 650 ? -16.118 0.519 23.405 1.00 97.62 650 ASP A CA 1
ATOM 4797 C C . ASP A 1 650 ? -14.705 0.415 22.840 1.00 97.62 650 ASP A C 1
ATOM 4799 O O . ASP A 1 650 ? -14.435 0.987 21.787 1.00 97.62 650 ASP A O 1
ATOM 4803 N N . PHE A 1 651 ? -13.792 -0.258 23.533 1.00 97.50 651 PHE A N 1
ATOM 4804 C CA . PHE A 1 651 ? -12.425 -0.454 23.057 1.00 97.50 651 PHE A CA 1
ATOM 4805 C C . PHE A 1 651 ? -11.772 -1.664 23.707 1.00 97.50 651 PHE A C 1
ATOM 4807 O O . PHE A 1 651 ? -12.172 -2.130 24.776 1.00 97.50 651 PHE A O 1
ATOM 4814 N N . ARG A 1 652 ? -10.710 -2.153 23.073 1.00 95.19 652 ARG A N 1
ATOM 4815 C CA . ARG A 1 652 ? -9.865 -3.219 23.600 1.00 95.19 652 ARG A CA 1
ATOM 4816 C C . ARG A 1 652 ? -8.565 -2.624 24.095 1.00 95.19 652 ARG A C 1
ATOM 4818 O O . ARG A 1 652 ? -7.991 -1.746 23.459 1.00 95.19 652 ARG A O 1
ATOM 4825 N N . LEU A 1 653 ? -8.123 -3.091 25.252 1.00 95.94 653 LEU A N 1
ATOM 4826 C CA . LEU A 1 653 ? -7.036 -2.503 26.016 1.00 95.94 653 LEU A CA 1
ATOM 4827 C C . LEU A 1 653 ? -6.064 -3.588 26.466 1.00 95.94 653 LEU A C 1
ATOM 4829 O O . LEU A 1 653 ? -6.490 -4.589 27.040 1.00 95.94 653 LEU A O 1
ATOM 4833 N N . ASN A 1 654 ? -4.772 -3.355 26.261 1.00 96.00 654 ASN A N 1
ATOM 4834 C CA . ASN A 1 654 ? -3.687 -4.134 26.846 1.00 96.00 654 ASN A CA 1
ATOM 4835 C C . ASN A 1 654 ? -2.647 -3.188 27.461 1.00 96.00 654 ASN A C 1
ATOM 4837 O O . ASN A 1 654 ? -1.838 -2.601 26.729 1.00 96.00 654 ASN A O 1
ATOM 4841 N N . PRO A 1 655 ? -2.650 -3.015 28.792 1.00 96.25 655 PRO A N 1
ATOM 4842 C CA . PRO A 1 655 ? -1.573 -2.318 29.475 1.00 96.25 655 PRO A CA 1
ATOM 4843 C C . PRO A 1 655 ? -0.312 -3.183 29.412 1.00 96.25 655 PRO A C 1
ATOM 4845 O O . PRO A 1 655 ? -0.259 -4.237 30.031 1.00 96.25 655 PRO A O 1
ATOM 4848 N N . VAL A 1 656 ? 0.709 -2.764 28.668 1.00 95.00 656 VAL A N 1
ATOM 4849 C CA . VAL A 1 656 ? 1.986 -3.494 28.556 1.00 95.00 656 VAL A CA 1
ATOM 4850 C C . VAL A 1 656 ? 2.837 -3.255 29.800 1.00 95.00 656 VAL A C 1
ATOM 4852 O O . VAL A 1 656 ? 3.336 -4.198 30.405 1.00 95.00 656 VAL A O 1
ATOM 4855 N N . THR A 1 657 ? 2.937 -1.989 30.200 1.00 95.44 657 THR A N 1
ATOM 4856 C CA . THR A 1 657 ? 3.609 -1.520 31.415 1.00 95.44 657 THR A CA 1
ATOM 4857 C C . THR A 1 657 ? 2.752 -0.397 31.984 1.00 95.44 657 THR A C 1
ATOM 4859 O O . THR A 1 657 ? 2.354 0.487 31.234 1.00 95.44 657 THR A O 1
ATOM 4862 N N . LEU A 1 658 ? 2.407 -0.431 33.271 1.00 96.31 658 LEU A N 1
ATOM 4863 C CA . LEU A 1 658 ? 1.452 0.529 33.845 1.00 96.31 658 LEU A CA 1
ATOM 4864 C C . LEU A 1 658 ? 1.845 0.973 35.267 1.00 96.31 658 LEU A C 1
ATOM 4866 O O . LEU A 1 658 ? 1.124 0.668 36.215 1.00 96.31 658 LEU A O 1
ATOM 4870 N N . PRO A 1 659 ? 3.013 1.611 35.469 1.00 95.94 659 PRO A N 1
ATOM 4871 C CA . PRO A 1 659 ? 3.472 2.031 36.790 1.00 95.94 659 PRO A CA 1
ATOM 4872 C C . PRO A 1 659 ? 2.611 3.131 37.419 1.00 95.94 659 PRO A C 1
ATOM 4874 O O . PRO A 1 659 ? 2.568 3.201 38.648 1.00 95.94 659 PRO A O 1
ATOM 4877 N N . ASN A 1 660 ? 1.911 3.952 36.623 1.00 95.31 660 ASN A N 1
ATOM 4878 C CA . ASN A 1 660 ? 1.154 5.098 37.142 1.00 95.31 660 ASN A CA 1
ATOM 4879 C C . ASN A 1 660 ? -0.341 4.992 36.832 1.00 95.31 660 ASN A C 1
ATOM 4881 O O . ASN A 1 660 ? -1.167 5.214 37.719 1.00 95.31 660 ASN A O 1
ATOM 4885 N N . GLY A 1 661 ? -0.693 4.612 35.602 1.00 95.94 661 GLY A N 1
ATOM 4886 C CA . GLY A 1 661 ? -2.080 4.413 35.193 1.00 95.94 661 GLY A CA 1
ATOM 4887 C C . GLY A 1 661 ? -2.370 4.837 33.755 1.00 95.94 661 GLY A C 1
ATOM 4888 O O . GLY A 1 661 ? -1.542 5.418 33.060 1.00 95.94 661 GLY A O 1
ATOM 4889 N N . PHE A 1 662 ? -3.583 4.534 33.306 1.00 97.94 662 PHE A N 1
ATOM 4890 C CA . PHE A 1 662 ? -4.067 4.836 31.963 1.00 97.94 662 PHE A CA 1
ATOM 4891 C C . PHE A 1 662 ? -5.416 5.536 32.044 1.00 97.94 662 PHE A C 1
ATOM 4893 O O . PHE A 1 662 ? -6.367 4.975 32.587 1.00 97.94 662 PHE A O 1
ATOM 4900 N N . LEU A 1 663 ? -5.495 6.745 31.501 1.00 98.19 663 LEU A N 1
ATOM 4901 C CA . LEU A 1 663 ? -6.691 7.574 31.470 1.00 98.19 663 LEU A CA 1
ATOM 4902 C C . LEU A 1 663 ? -7.507 7.282 30.210 1.00 98.19 663 LEU A C 1
ATOM 4904 O O . LEU A 1 663 ? -6.965 7.220 29.102 1.00 98.19 663 LEU A O 1
ATOM 4908 N N . PHE A 1 664 ? -8.819 7.150 30.377 1.00 98.56 664 PHE A N 1
ATOM 4909 C CA . PHE A 1 664 ? -9.762 7.026 29.272 1.00 98.56 664 PHE A CA 1
ATOM 4910 C C . PHE A 1 664 ? -11.020 7.844 29.564 1.00 98.56 664 PHE A C 1
ATOM 4912 O O . PHE A 1 664 ? -11.786 7.542 30.476 1.00 98.56 664 PHE A O 1
ATOM 4919 N N . ASP A 1 665 ? -11.239 8.892 28.778 1.00 98.38 665 ASP A N 1
ATOM 4920 C CA . ASP A 1 665 ? -12.280 9.878 29.059 1.00 98.38 665 ASP A CA 1
ATOM 4921 C C . ASP A 1 665 ? -13.417 9.793 28.056 1.00 98.38 665 ASP A C 1
ATOM 4923 O O . ASP A 1 665 ? -13.184 9.662 26.855 1.00 98.38 665 ASP A O 1
ATOM 4927 N N . VAL A 1 666 ? -14.647 9.986 28.534 1.00 98.69 666 VAL A N 1
ATOM 4928 C CA . VAL A 1 666 ? -15.777 10.354 27.673 1.00 98.69 666 VAL A CA 1
ATOM 4929 C C . VAL A 1 666 ? -15.934 11.869 27.731 1.00 98.69 666 VAL A C 1
ATOM 4931 O O . VAL A 1 666 ? -16.289 12.444 28.766 1.00 98.69 666 VAL A O 1
ATOM 4934 N N . ARG A 1 667 ? -15.672 12.528 26.603 1.00 98.62 667 ARG A N 1
ATOM 4935 C CA . ARG A 1 667 ? -15.704 13.988 26.476 1.00 98.62 667 ARG A CA 1
ATOM 4936 C C . ARG A 1 667 ? -17.120 14.473 26.202 1.00 98.62 667 ARG A C 1
ATOM 4938 O O . ARG A 1 667 ? -17.877 13.821 25.486 1.00 98.62 667 ARG A O 1
ATOM 4945 N N . GLY A 1 668 ? -17.455 15.660 26.695 1.00 98.12 668 GLY A N 1
ATOM 4946 C CA . GLY A 1 668 ? -18.730 16.324 26.446 1.00 98.12 668 GLY A CA 1
ATOM 4947 C C . GLY A 1 668 ? -18.611 17.835 26.287 1.00 98.12 668 GLY A C 1
ATOM 4948 O O . GLY A 1 668 ? -17.534 18.409 26.428 1.00 98.12 668 GLY A O 1
ATOM 4949 N N . ARG A 1 669 ? -19.733 18.488 25.981 1.00 98.19 669 ARG A N 1
ATOM 4950 C CA . ARG A 1 669 ? -19.892 19.950 26.006 1.00 98.19 669 ARG A CA 1
ATOM 4951 C C . ARG A 1 669 ? -20.693 20.337 27.233 1.00 98.19 669 ARG A C 1
ATOM 4953 O O . ARG A 1 669 ? -21.727 19.728 27.478 1.00 98.19 669 ARG A O 1
ATOM 4960 N N . ASN A 1 670 ? -20.254 21.332 27.991 1.00 97.25 670 ASN A N 1
ATOM 4961 C CA . ASN A 1 670 ? -21.056 21.890 29.081 1.00 97.25 670 ASN A CA 1
ATOM 4962 C C . ASN A 1 670 ? -22.074 22.928 28.559 1.00 97.25 670 ASN A C 1
ATOM 4964 O O . ASN A 1 670 ? -22.145 23.209 27.361 1.00 97.25 670 ASN A O 1
ATOM 4968 N N . SER A 1 671 ? -22.873 23.513 29.456 1.00 96.62 671 SER A N 1
ATOM 4969 C CA . SER A 1 671 ? -23.875 24.535 29.106 1.00 96.62 671 SER A CA 1
ATOM 4970 C C . SER A 1 671 ? -23.277 25.824 28.528 1.00 96.62 671 SER A C 1
ATOM 4972 O O . SER A 1 671 ? -23.963 26.528 27.795 1.00 96.62 671 SER A O 1
ATOM 4974 N N . ALA A 1 672 ? -22.004 26.113 28.813 1.00 96.50 672 ALA A N 1
ATOM 4975 C CA . ALA A 1 672 ? -21.261 27.232 28.234 1.00 96.50 672 ALA A CA 1
ATOM 4976 C C . ALA A 1 672 ? -20.635 26.899 26.863 1.00 96.50 672 ALA A C 1
ATOM 4978 O O . ALA A 1 672 ? -19.965 27.739 26.270 1.00 96.50 672 ALA A O 1
ATOM 4979 N N . GLY A 1 673 ? -20.822 25.675 26.355 1.00 95.69 673 GLY A N 1
ATOM 4980 C CA . GLY A 1 673 ? -20.232 25.207 25.099 1.00 95.69 673 GLY A CA 1
ATOM 4981 C C . GLY A 1 673 ? -18.763 24.779 25.204 1.00 95.69 673 GLY A C 1
ATOM 4982 O O . GLY A 1 673 ? -18.177 24.367 24.200 1.00 95.69 673 GLY A O 1
ATOM 4983 N N . SER A 1 674 ? -18.155 24.814 26.392 1.00 97.56 674 SER A N 1
ATOM 4984 C CA . SER A 1 674 ? -16.777 24.360 26.610 1.00 97.56 674 SER A CA 1
ATOM 4985 C C . SER A 1 674 ? -16.689 22.836 26.608 1.00 97.56 674 SER A C 1
ATOM 4987 O O . SER A 1 674 ? -17.588 22.152 27.101 1.00 97.56 674 SER A O 1
ATOM 4989 N N . THR A 1 675 ? -15.593 22.299 26.070 1.00 97.69 675 THR A N 1
ATOM 4990 C CA . THR A 1 675 ? -15.293 20.866 26.169 1.00 97.69 675 THR A CA 1
ATOM 4991 C C . THR A 1 675 ? -14.888 20.515 27.598 1.00 97.69 675 THR A C 1
ATOM 4993 O O . THR A 1 675 ? -14.054 21.202 28.184 1.00 97.69 675 THR A O 1
ATOM 4996 N N . VAL A 1 676 ? -15.460 19.443 28.140 1.00 97.50 676 VAL A N 1
ATOM 4997 C CA . VAL A 1 676 ? -15.167 18.901 29.475 1.00 97.50 676 VAL A CA 1
ATOM 4998 C C . VAL A 1 676 ? -15.051 17.381 29.410 1.00 97.50 676 VAL A C 1
ATOM 5000 O O . VAL A 1 676 ? -15.703 16.749 28.577 1.00 97.50 676 VAL A O 1
ATOM 5003 N N . ASP A 1 677 ? -14.289 16.778 30.316 1.00 97.75 677 ASP A N 1
ATOM 5004 C CA . ASP A 1 677 ? -14.288 15.324 30.494 1.00 97.75 677 ASP A CA 1
ATOM 5005 C C . ASP A 1 677 ? -15.495 14.961 31.367 1.00 97.75 677 ASP A C 1
ATOM 5007 O O . ASP A 1 677 ? -15.494 15.154 32.585 1.00 97.75 677 ASP A O 1
ATOM 5011 N N . SER A 1 678 ? -16.585 14.535 30.717 1.00 98.19 678 SER A N 1
ATOM 5012 C CA . SER A 1 678 ? -17.851 14.219 31.398 1.00 98.19 678 SER A CA 1
ATOM 5013 C C . SER A 1 678 ? -17.683 13.014 32.308 1.00 98.19 678 SER A C 1
ATOM 5015 O O . SER A 1 678 ? -18.200 13.005 33.419 1.00 98.19 678 SER A O 1
ATOM 5017 N N . TYR A 1 679 ? -16.900 12.035 31.860 1.00 98.69 679 TYR A N 1
ATOM 5018 C CA . TYR A 1 679 ? -16.431 10.920 32.669 1.00 98.69 679 TYR A CA 1
ATOM 5019 C C . TYR A 1 679 ? -14.916 10.872 32.551 1.00 98.69 679 TYR A C 1
ATOM 5021 O O . TYR A 1 679 ? -14.414 10.540 31.480 1.00 98.69 679 TYR A O 1
ATOM 5029 N N . HIS A 1 680 ? -14.223 11.229 33.633 1.00 98.25 680 HIS A N 1
ATOM 5030 C CA . HIS A 1 680 ? -12.771 11.138 33.742 1.00 98.25 680 HIS A CA 1
ATOM 5031 C C . HIS A 1 680 ? -12.418 9.843 34.480 1.00 98.25 680 HIS A C 1
ATOM 5033 O O . HIS A 1 680 ? -12.666 9.731 35.688 1.00 98.25 680 HIS A O 1
ATOM 5039 N N . LEU A 1 681 ? -11.941 8.837 33.743 1.00 98.62 681 LEU A N 1
ATOM 5040 C CA . LEU A 1 681 ? -11.751 7.468 34.235 1.00 98.62 681 LEU A CA 1
ATOM 5041 C C . LEU A 1 681 ? -10.293 7.032 34.095 1.00 98.62 681 LEU A C 1
ATOM 5043 O O . LEU A 1 681 ? -9.563 7.530 33.239 1.00 98.62 681 LEU A O 1
ATOM 5047 N N . ALA A 1 682 ? -9.881 6.077 34.928 1.00 98.25 682 ALA A N 1
ATOM 5048 C CA . ALA A 1 682 ? -8.534 5.522 34.886 1.00 98.25 682 ALA A CA 1
ATOM 5049 C C . ALA A 1 682 ? -8.502 4.020 35.170 1.00 98.25 682 ALA A C 1
ATOM 5051 O O . ALA A 1 682 ? -9.275 3.528 35.994 1.00 98.25 682 ALA A O 1
ATOM 5052 N N . VAL A 1 683 ? -7.560 3.318 34.534 1.00 98.50 683 VAL A N 1
ATOM 5053 C CA . VAL A 1 683 ? -7.032 2.027 34.991 1.00 98.50 683 VAL A CA 1
ATOM 5054 C C . VAL A 1 683 ? -5.769 2.297 35.804 1.00 98.50 683 VAL A C 1
ATOM 5056 O O . VAL A 1 683 ? -4.831 2.911 35.299 1.00 98.50 683 VAL A O 1
ATOM 5059 N N . PHE A 1 684 ? -5.733 1.840 37.051 1.00 97.75 684 PHE A N 1
ATOM 5060 C CA . PHE A 1 684 ? -4.583 1.987 37.948 1.00 97.75 684 PHE A CA 1
ATOM 5061 C C . PHE A 1 684 ? -3.580 0.825 37.820 1.00 97.75 684 PHE A C 1
ATOM 5063 O O . PHE A 1 684 ? -3.934 -0.221 37.275 1.00 97.75 684 PHE A O 1
ATOM 5070 N N . PRO A 1 685 ? -2.353 0.941 38.374 1.00 97.38 685 PRO A N 1
ATOM 5071 C CA . PRO A 1 685 ? -1.300 -0.079 38.258 1.00 97.38 685 PRO A CA 1
ATOM 5072 C C . PRO A 1 685 ? -1.696 -1.482 38.734 1.00 97.38 685 PRO A C 1
ATOM 5074 O O . PRO A 1 685 ? -1.214 -2.488 38.224 1.00 97.38 685 PRO A O 1
ATOM 5077 N N . ASN A 1 686 ? -2.609 -1.566 39.703 1.00 97.06 686 ASN A N 1
ATOM 5078 C CA . ASN A 1 686 ? -3.157 -2.829 40.201 1.00 97.06 686 ASN A CA 1
ATOM 5079 C C . ASN A 1 686 ? -4.294 -3.399 39.325 1.00 97.06 686 ASN A C 1
ATOM 5081 O O . ASN A 1 686 ? -4.912 -4.392 39.703 1.00 97.06 686 ASN A O 1
ATOM 5085 N N . GLY A 1 687 ? -4.627 -2.752 38.208 1.00 97.94 687 GLY A N 1
ATOM 5086 C CA . GLY A 1 687 ? -5.698 -3.125 37.288 1.00 97.94 687 GLY A CA 1
ATOM 5087 C C . GLY A 1 687 ? -7.115 -2.753 37.731 1.00 97.94 687 GLY A C 1
ATOM 5088 O O . GLY A 1 687 ? -8.075 -3.214 37.115 1.00 97.94 687 GLY A O 1
ATOM 5089 N N . SER A 1 688 ? -7.277 -1.971 38.803 1.00 98.44 688 SER A N 1
ATOM 5090 C CA . SER A 1 688 ? -8.587 -1.434 39.201 1.00 98.44 688 SER A CA 1
ATOM 5091 C C . SER A 1 688 ? -9.005 -0.252 38.325 1.00 98.44 688 SER A C 1
ATOM 5093 O O . SER A 1 688 ? -8.157 0.513 37.866 1.00 98.44 688 SER A O 1
ATOM 5095 N N . ILE A 1 689 ? -10.313 -0.094 38.109 1.00 98.62 689 ILE A N 1
ATOM 5096 C CA . ILE A 1 689 ? -10.898 1.063 37.427 1.00 98.62 689 ILE A CA 1
ATOM 5097 C C . ILE A 1 689 ? -11.397 2.061 38.471 1.00 98.62 689 ILE A C 1
ATOM 5099 O O . ILE A 1 689 ? -11.990 1.673 39.480 1.00 98.62 689 ILE A O 1
ATOM 5103 N N . ALA A 1 690 ? -11.204 3.351 38.216 1.00 98.38 690 ALA A N 1
ATOM 5104 C CA . ALA A 1 690 ? -11.672 4.440 39.065 1.00 98.38 690 ALA A CA 1
ATOM 5105 C C . ALA A 1 690 ? -12.246 5.598 38.242 1.00 98.38 690 ALA A C 1
ATOM 5107 O O . ALA A 1 690 ? -11.964 5.722 37.050 1.00 98.38 690 ALA A O 1
ATOM 5108 N N . ARG A 1 691 ? -12.996 6.484 38.906 1.00 97.75 691 ARG A N 1
ATOM 5109 C CA . ARG A 1 691 ? -13.380 7.796 38.360 1.00 97.75 691 ARG A CA 1
ATOM 5110 C C . ARG A 1 691 ? -12.776 8.929 39.167 1.00 97.75 691 ARG A C 1
ATOM 5112 O O . ARG A 1 691 ? -12.592 8.787 40.374 1.00 97.75 691 ARG A O 1
ATOM 5119 N N . TYR A 1 692 ? -12.606 10.080 38.539 1.00 97.62 692 TYR A N 1
ATOM 5120 C CA . TYR A 1 692 ? -12.255 11.315 39.224 1.00 97.62 692 TYR A CA 1
ATOM 5121 C C . TYR A 1 692 ? -13.490 12.189 39.482 1.00 97.62 692 TYR A C 1
ATOM 5123 O O . TYR A 1 692 ? -14.301 12.404 38.582 1.00 97.62 692 TYR A O 1
ATOM 5131 N N . ASN A 1 693 ? -13.645 12.720 40.695 1.00 94.12 693 ASN A N 1
ATOM 5132 C CA . ASN A 1 693 ? -14.686 13.699 41.057 1.00 94.12 693 ASN A CA 1
ATOM 5133 C C . ASN A 1 693 ? -14.141 14.832 41.952 1.00 94.12 693 ASN A C 1
ATOM 5135 O O . ASN A 1 693 ? -14.824 15.298 42.862 1.00 94.12 693 ASN A O 1
ATOM 5139 N N . GLY A 1 694 ? -12.885 15.228 41.723 1.00 94.19 694 GLY A N 1
ATOM 5140 C CA . GLY A 1 694 ? -12.075 16.043 42.640 1.00 94.19 694 GLY A CA 1
ATOM 5141 C C . GLY A 1 694 ? -11.051 15.199 43.410 1.00 94.19 694 GLY A C 1
ATOM 5142 O O . GLY A 1 694 ? -9.979 15.684 43.765 1.00 94.19 694 GLY A O 1
ATOM 5143 N N . SER A 1 695 ? -11.333 13.906 43.575 1.00 96.06 695 SER A N 1
ATOM 5144 C CA . SER A 1 695 ? -10.384 12.864 43.968 1.00 96.06 695 SER A CA 1
ATOM 5145 C C . SER A 1 695 ? -10.675 11.572 43.196 1.00 96.06 695 SER A C 1
ATOM 5147 O O . SER A 1 695 ? -11.719 11.442 42.554 1.00 96.06 695 SER A O 1
ATOM 5149 N N . TRP A 1 696 ? -9.738 10.622 43.211 1.00 97.19 696 TRP A N 1
ATOM 5150 C CA . TRP A 1 696 ? -9.948 9.308 42.603 1.00 97.19 696 TRP A CA 1
ATOM 5151 C C . TRP A 1 696 ? -10.811 8.425 43.508 1.00 97.19 696 TRP A C 1
ATOM 5153 O O . TRP A 1 696 ? -10.479 8.197 44.670 1.00 97.19 696 TRP A O 1
ATOM 5163 N N . VAL A 1 697 ? -11.907 7.907 42.957 1.00 97.81 697 VAL A N 1
ATOM 5164 C CA . VAL A 1 697 ? -12.824 6.970 43.611 1.00 97.81 697 VAL A CA 1
ATOM 5165 C C . VAL A 1 697 ? -12.770 5.644 42.866 1.00 97.81 697 VAL A C 1
ATOM 5167 O O . VAL A 1 697 ? -13.222 5.548 41.722 1.00 97.81 697 VAL A O 1
ATOM 5170 N N . THR A 1 698 ? -12.219 4.622 43.518 1.00 98.19 698 THR A N 1
ATOM 5171 C CA . THR A 1 698 ? -12.146 3.259 42.984 1.00 98.19 698 THR A CA 1
ATOM 5172 C C . THR A 1 698 ? -13.546 2.699 42.750 1.00 98.19 698 THR A C 1
ATOM 5174 O O . THR A 1 698 ? -14.390 2.712 43.644 1.00 98.19 698 THR A O 1
ATOM 5177 N N . LEU A 1 699 ? -13.787 2.202 41.539 1.00 98.19 699 LEU A N 1
ATOM 5178 C CA . LEU A 1 699 ? -15.055 1.611 41.117 1.00 98.19 699 LEU A CA 1
ATOM 5179 C C . LEU A 1 699 ? -15.016 0.081 41.140 1.00 98.19 699 LEU A C 1
ATOM 5181 O O . LEU A 1 699 ? -16.060 -0.545 41.296 1.00 98.19 699 LEU A O 1
ATOM 5185 N N . THR A 1 700 ? -13.834 -0.524 40.987 1.00 98.12 700 THR A N 1
ATOM 5186 C CA . THR A 1 700 ? -13.676 -1.983 40.897 1.00 98.12 700 THR A CA 1
ATOM 5187 C C . THR A 1 700 ? -12.541 -2.506 41.775 1.00 98.12 700 THR A C 1
ATOM 5189 O O . THR A 1 700 ? -11.648 -1.763 42.172 1.00 98.12 700 THR A O 1
ATOM 5192 N N . GLY A 1 701 ? -12.523 -3.816 42.040 1.00 96.00 701 GLY A N 1
ATOM 5193 C CA . GLY A 1 701 ? -11.367 -4.476 42.657 1.00 96.00 701 GLY A CA 1
ATOM 5194 C C . GLY A 1 701 ? -10.115 -4.451 41.767 1.00 96.00 701 GLY A C 1
ATOM 5195 O O . GLY A 1 701 ? -10.182 -4.121 40.580 1.00 96.00 701 GLY A O 1
ATOM 5196 N N . ALA A 1 702 ? -8.969 -4.818 42.347 1.00 97.12 702 ALA A N 1
ATOM 5197 C CA . ALA A 1 702 ? -7.725 -5.039 41.609 1.00 97.12 702 ALA A CA 1
ATOM 5198 C C . ALA A 1 702 ? -7.852 -6.219 40.623 1.00 97.12 702 ALA A C 1
ATOM 5200 O O . ALA A 1 702 ? -8.651 -7.131 40.831 1.00 97.12 702 ALA A O 1
ATOM 5201 N N . GLY A 1 703 ? -7.046 -6.211 39.560 1.00 95.88 703 GLY A N 1
ATOM 5202 C CA . GLY A 1 703 ? -6.957 -7.292 38.572 1.00 95.88 703 GLY A CA 1
ATOM 5203 C C . GLY A 1 703 ? -8.065 -7.325 37.515 1.00 95.88 703 GLY A C 1
ATOM 5204 O O . GLY A 1 703 ? -8.044 -8.208 36.659 1.00 95.88 703 GLY A O 1
ATOM 5205 N N . VAL A 1 704 ? -9.007 -6.375 37.533 1.00 97.75 704 VAL A N 1
ATOM 5206 C CA . VAL A 1 704 ? -10.082 -6.290 36.528 1.00 97.75 704 VAL A CA 1
ATOM 5207 C C . VAL A 1 704 ? -9.507 -6.043 35.128 1.00 97.75 704 VAL A C 1
ATOM 5209 O O . VAL A 1 704 ? -9.874 -6.739 34.182 1.00 97.75 704 VAL A O 1
ATOM 5212 N N . VAL A 1 705 ? -8.535 -5.135 35.010 1.00 97.56 705 VAL A N 1
ATOM 5213 C CA . VAL A 1 705 ? -7.726 -4.928 33.800 1.00 97.56 705 VAL A CA 1
ATOM 5214 C C . VAL A 1 705 ? -6.255 -5.227 34.114 1.00 97.56 705 VAL A C 1
ATOM 5216 O O . VAL A 1 705 ? -5.529 -4.337 34.551 1.00 97.56 705 VAL A O 1
ATOM 5219 N N . PRO A 1 706 ? -5.797 -6.481 33.965 1.00 96.12 706 PRO A N 1
ATOM 5220 C CA . PRO A 1 706 ? -4.430 -6.852 34.309 1.00 96.12 706 PRO A CA 1
ATOM 5221 C C . PRO A 1 706 ? -3.413 -6.317 33.291 1.00 96.12 706 PRO A C 1
ATOM 5223 O O . PRO A 1 706 ? -3.689 -6.251 32.094 1.00 96.12 706 PRO A O 1
ATOM 5226 N N . VAL A 1 707 ? -2.204 -6.010 33.764 1.00 96.12 707 VAL A N 1
ATOM 5227 C CA . VAL A 1 707 ? -1.043 -5.738 32.902 1.00 96.12 707 VAL A CA 1
ATOM 5228 C C . VAL A 1 707 ? -0.673 -7.007 32.121 1.00 96.12 707 VAL A C 1
ATOM 5230 O O . VAL A 1 707 ? -0.694 -8.109 32.669 1.00 96.12 707 VAL A O 1
ATOM 5233 N N . GLY A 1 708 ? -0.348 -6.856 30.838 1.00 93.31 708 GLY A N 1
ATOM 5234 C CA . GLY A 1 708 ? -0.001 -7.929 29.907 1.00 93.31 708 GLY A CA 1
ATOM 5235 C C . GLY A 1 708 ? -1.199 -8.721 29.374 1.00 93.31 708 GLY A C 1
ATOM 5236 O O . GLY A 1 708 ? -1.003 -9.694 28.645 1.00 93.31 708 GLY A O 1
ATOM 5237 N N . GLY A 1 709 ? -2.429 -8.336 29.732 1.00 92.06 709 GLY A N 1
ATOM 5238 C CA . GLY A 1 709 ? -3.657 -9.008 29.321 1.00 92.06 709 GLY A CA 1
ATOM 5239 C C . GLY A 1 709 ? -4.596 -8.079 28.562 1.00 92.06 709 GLY A C 1
ATOM 5240 O O . GLY A 1 709 ? -4.831 -6.943 28.963 1.00 92.06 709 GLY A O 1
ATOM 5241 N N . TRP A 1 710 ? -5.182 -8.590 27.482 1.00 93.69 710 TRP A N 1
ATOM 5242 C CA . TRP A 1 710 ? -6.221 -7.868 26.761 1.00 93.69 710 TRP A CA 1
ATOM 5243 C C . TRP A 1 710 ? -7.570 -7.950 27.476 1.00 93.69 710 TRP A C 1
ATOM 5245 O O . TRP A 1 710 ? -7.994 -9.033 27.879 1.00 93.69 710 TRP A O 1
ATOM 5255 N N . ARG A 1 711 ? -8.271 -6.818 27.544 1.00 95.88 711 ARG A N 1
ATOM 5256 C CA . ARG A 1 711 ? -9.661 -6.704 28.004 1.00 95.88 711 ARG A CA 1
ATOM 5257 C C . ARG A 1 711 ? -10.471 -5.843 27.052 1.00 95.88 711 ARG A C 1
ATOM 5259 O O . ARG A 1 711 ? -9.930 -4.913 26.459 1.00 95.88 711 ARG A O 1
ATOM 5266 N N . THR A 1 712 ? -11.762 -6.124 26.939 1.00 96.25 712 THR A N 1
ATOM 5267 C CA . THR A 1 712 ? -12.717 -5.205 26.305 1.00 96.25 712 THR A CA 1
ATOM 5268 C C . THR A 1 712 ? -13.331 -4.336 27.388 1.00 96.25 712 THR A C 1
ATOM 5270 O O . THR A 1 712 ? -13.882 -4.867 28.350 1.00 96.25 712 THR A O 1
ATOM 5273 N N . VAL A 1 713 ? -13.232 -3.018 27.249 1.00 98.31 713 VAL A N 1
ATOM 5274 C CA . VAL A 1 713 ? -13.837 -2.044 28.160 1.00 98.31 713 VAL A CA 1
ATOM 5275 C C . VAL A 1 713 ? -14.925 -1.295 27.404 1.00 98.31 713 VAL A C 1
ATOM 5277 O O . VAL A 1 713 ? -14.674 -0.714 26.349 1.00 98.31 713 VAL A O 1
ATOM 5280 N N . THR A 1 714 ? -16.128 -1.280 27.971 1.00 98.62 714 THR A N 1
ATOM 5281 C CA . THR A 1 714 ? -17.276 -0.559 27.420 1.00 98.62 714 THR A CA 1
ATOM 5282 C C . THR A 1 714 ? -17.780 0.448 28.447 1.00 98.62 714 THR A C 1
ATOM 5284 O O . THR A 1 714 ? -18.083 0.086 29.582 1.00 98.62 714 THR A O 1
ATOM 5287 N N . VAL A 1 715 ? -17.918 1.711 28.052 1.00 98.69 715 VAL A N 1
ATOM 5288 C CA . VAL A 1 715 ? -18.526 2.785 28.841 1.00 98.69 715 VAL A CA 1
ATOM 5289 C C . VAL A 1 715 ? -19.825 3.198 28.161 1.00 98.69 715 VAL A C 1
ATOM 5291 O O . VAL A 1 715 ? -19.817 3.900 27.151 1.00 98.69 715 VAL A O 1
ATOM 5294 N N . GLN A 1 716 ? -20.950 2.761 28.719 1.00 98.75 716 GLN A N 1
ATOM 5295 C CA . GLN A 1 716 ? -22.285 3.195 28.307 1.00 98.75 716 GLN A CA 1
ATOM 5296 C C . GLN A 1 716 ? -22.648 4.438 29.115 1.00 98.75 716 GLN A C 1
ATOM 5298 O O . GLN A 1 716 ? -22.886 4.336 30.318 1.00 98.75 716 GLN A O 1
ATOM 5303 N N . ALA A 1 717 ? -22.658 5.609 28.482 1.00 98.44 717 ALA A N 1
ATOM 5304 C CA . ALA A 1 717 ? -22.779 6.894 29.160 1.00 98.44 717 ALA A CA 1
ATOM 5305 C C . ALA A 1 717 ? -23.977 7.711 28.660 1.00 98.44 717 ALA A C 1
ATOM 5307 O O . ALA A 1 717 ? -24.289 7.746 27.469 1.00 98.44 717 ALA A O 1
ATOM 5308 N N . SER A 1 718 ? -24.615 8.428 29.580 1.00 98.56 718 SER A N 1
ATOM 5309 C CA . SER A 1 718 ? -25.504 9.556 29.304 1.00 98.56 718 SER A CA 1
ATOM 5310 C C . SER A 1 718 ? -24.870 10.853 29.810 1.00 98.56 718 SER A C 1
ATOM 5312 O O . SER A 1 718 ? -23.757 10.856 30.321 1.00 98.56 718 SER A O 1
ATOM 5314 N N . THR A 1 719 ? -25.568 11.980 29.715 1.00 98.44 719 THR A N 1
ATOM 5315 C CA . THR A 1 719 ? -25.134 13.227 30.368 1.00 98.44 719 THR A CA 1
ATOM 5316 C C . THR A 1 719 ? -25.262 13.203 31.899 1.00 98.44 719 THR A C 1
ATOM 5318 O O . THR A 1 719 ? -24.832 14.145 32.563 1.00 98.44 719 THR A O 1
ATOM 5321 N N . THR A 1 720 ? -25.859 12.156 32.481 1.00 98.25 720 THR A N 1
ATOM 5322 C CA . THR A 1 720 ? -26.185 12.081 33.916 1.00 98.25 720 THR A CA 1
ATOM 5323 C C . THR A 1 720 ? -25.653 10.838 34.621 1.00 98.25 720 THR A C 1
ATOM 5325 O O . THR A 1 720 ? -25.419 10.891 35.828 1.00 98.25 720 THR A O 1
ATOM 5328 N N . THR A 1 721 ? -25.444 9.724 33.917 1.00 98.50 721 THR A N 1
ATOM 5329 C CA . THR A 1 721 ? -24.983 8.452 34.497 1.00 98.50 721 THR A CA 1
ATOM 5330 C C . THR A 1 721 ? -24.209 7.606 33.489 1.00 98.50 721 THR A C 1
ATOM 5332 O O . THR A 1 721 ? -24.525 7.635 32.303 1.00 98.50 721 THR A O 1
ATOM 5335 N N . ALA A 1 722 ? -23.271 6.784 33.960 1.00 98.62 722 ALA A N 1
ATOM 5336 C CA . ALA A 1 722 ? -22.613 5.767 33.146 1.00 98.62 722 ALA A CA 1
ATOM 5337 C C . ALA A 1 722 ? -22.609 4.377 33.800 1.00 98.62 722 ALA A C 1
ATOM 5339 O O . ALA A 1 722 ? -22.708 4.236 35.023 1.00 98.62 722 ALA A O 1
ATOM 5340 N N . THR A 1 723 ? -22.448 3.361 32.957 1.00 98.81 723 THR A N 1
ATOM 5341 C CA . THR A 1 723 ? -22.160 1.971 33.317 1.00 98.81 723 THR A CA 1
ATOM 5342 C C . THR A 1 723 ? -20.870 1.546 32.625 1.00 98.81 723 THR A C 1
ATOM 5344 O O . THR A 1 723 ? -20.706 1.780 31.427 1.00 98.81 723 THR A O 1
ATOM 5347 N N . ILE A 1 724 ? -19.963 0.918 33.374 1.00 98.69 724 ILE A N 1
ATOM 5348 C CA . ILE A 1 724 ? -18.724 0.338 32.853 1.00 98.69 724 ILE A CA 1
ATOM 5349 C C . ILE A 1 724 ? -18.876 -1.178 32.818 1.00 98.69 724 ILE A C 1
ATOM 5351 O O . ILE A 1 724 ? -19.221 -1.800 33.829 1.00 98.69 724 ILE A O 1
ATOM 5355 N N . LEU A 1 725 ? -18.583 -1.761 31.659 1.00 98.69 725 LEU A N 1
ATOM 5356 C CA . LEU A 1 725 ? -18.489 -3.195 31.452 1.00 98.69 725 LEU A CA 1
ATOM 5357 C C . LEU A 1 725 ? -17.045 -3.575 31.128 1.00 98.69 725 LEU A C 1
ATOM 5359 O O . LEU A 1 725 ? -16.355 -2.850 30.411 1.00 98.69 725 LEU A O 1
ATOM 5363 N N . VAL A 1 726 ? -16.608 -4.725 31.638 1.00 98.25 726 VAL A N 1
ATOM 5364 C CA . VAL A 1 726 ? -15.342 -5.364 31.264 1.00 98.25 726 VAL A CA 1
ATOM 5365 C C . VAL A 1 726 ? -15.650 -6.769 30.775 1.00 98.25 726 VAL A C 1
ATOM 5367 O O . VAL A 1 726 ? -16.317 -7.535 31.469 1.00 98.25 726 VAL A O 1
ATOM 5370 N N . ASP A 1 727 ? -15.230 -7.078 29.549 1.00 96.38 727 ASP A N 1
ATOM 5371 C CA . ASP A 1 727 ? -15.545 -8.326 28.842 1.00 96.38 727 ASP A CA 1
ATOM 5372 C C . ASP A 1 727 ? -17.057 -8.645 28.850 1.00 96.38 727 ASP A C 1
ATOM 5374 O O . ASP A 1 727 ? -17.494 -9.780 29.046 1.00 96.38 727 ASP A O 1
ATOM 5378 N N . GLY A 1 728 ? -17.876 -7.602 28.675 1.00 95.94 728 GLY A N 1
ATOM 5379 C CA . GLY A 1 728 ? -19.339 -7.687 28.648 1.00 95.94 728 GLY A CA 1
ATOM 5380 C C . GLY A 1 728 ? -20.019 -7.815 30.017 1.00 95.94 728 GLY A C 1
ATOM 5381 O O . GLY A 1 728 ? -21.247 -7.842 30.071 1.00 95.94 728 GLY A O 1
ATOM 5382 N N . GLN A 1 729 ? -19.269 -7.860 31.122 1.00 97.69 729 GLN A N 1
ATOM 5383 C CA . GLN A 1 729 ? -19.821 -7.899 32.480 1.00 97.69 729 GLN A CA 1
ATOM 5384 C C . GLN A 1 729 ? -19.828 -6.504 33.100 1.00 97.69 729 GLN A C 1
ATOM 5386 O O . GLN A 1 729 ? -18.793 -5.844 33.140 1.00 97.69 729 GLN A O 1
ATOM 5391 N N . ALA A 1 730 ? -20.975 -6.053 33.611 1.00 98.25 730 ALA A N 1
ATOM 5392 C CA . ALA A 1 730 ? -21.064 -4.776 34.314 1.00 98.25 730 ALA A CA 1
ATOM 5393 C C . ALA A 1 730 ? -20.261 -4.830 35.624 1.00 98.25 730 ALA A C 1
ATOM 5395 O O . ALA A 1 730 ? -20.579 -5.605 36.523 1.00 98.25 730 ALA A O 1
ATOM 5396 N N . VAL A 1 731 ? -19.230 -3.990 35.730 1.00 98.19 731 VAL A N 1
ATOM 5397 C CA . VAL A 1 731 ? -18.355 -3.902 36.914 1.00 98.19 731 VAL A CA 1
ATOM 5398 C C . VAL A 1 731 ? -18.644 -2.667 37.765 1.00 98.19 731 VAL A C 1
ATOM 5400 O O . VAL A 1 731 ? -18.279 -2.633 38.935 1.00 98.19 731 VAL A O 1
ATOM 5403 N N . ALA A 1 732 ? -19.315 -1.663 37.195 1.00 97.81 732 ALA A N 1
ATOM 5404 C CA . ALA A 1 732 ? -19.802 -0.487 37.905 1.00 97.81 732 ALA A CA 1
ATOM 5405 C C . ALA A 1 732 ? -20.998 0.129 37.163 1.00 97.81 732 ALA A C 1
ATOM 5407 O O . ALA A 1 732 ? -20.972 0.259 35.941 1.00 97.81 732 ALA A O 1
ATOM 5408 N N . THR A 1 733 ? -22.039 0.535 37.889 1.00 98.25 733 THR A N 1
ATOM 5409 C CA . THR A 1 733 ? -23.298 1.069 37.332 1.00 98.25 733 THR A CA 1
ATOM 5410 C C . THR A 1 733 ? -23.713 2.352 38.042 1.00 98.25 733 THR A C 1
ATOM 5412 O O . THR A 1 733 ? -23.393 2.534 39.216 1.00 98.25 733 THR A O 1
ATOM 5415 N N . GLY A 1 734 ? -24.479 3.215 37.369 1.00 97.62 734 GLY A N 1
ATOM 5416 C CA . GLY A 1 734 ? -25.027 4.430 37.990 1.00 97.62 734 GLY A CA 1
ATOM 5417 C C . GLY A 1 734 ? -23.948 5.440 38.386 1.00 97.62 734 GLY A C 1
ATOM 5418 O O . GLY A 1 734 ? -24.091 6.164 39.368 1.00 97.62 734 GLY A O 1
ATOM 5419 N N . ILE A 1 735 ? -22.842 5.465 37.645 1.00 98.19 735 ILE A N 1
ATOM 5420 C CA . ILE A 1 735 ? -21.692 6.331 37.892 1.00 98.19 735 ILE A CA 1
ATOM 5421 C C . ILE A 1 735 ? -22.090 7.771 37.516 1.00 98.19 735 ILE A C 1
ATOM 5423 O O . ILE A 1 735 ? -22.326 8.010 36.334 1.00 98.19 735 ILE A O 1
ATOM 5427 N N . PRO A 1 736 ? -22.185 8.745 38.443 1.00 97.81 736 PRO A N 1
ATOM 5428 C CA . PRO A 1 736 ? -22.368 10.154 38.089 1.00 97.81 736 PRO A CA 1
ATOM 5429 C C . PRO A 1 736 ? -21.185 10.716 37.284 1.00 97.81 736 PRO A C 1
ATOM 5431 O O . PRO A 1 736 ? -20.056 10.238 37.450 1.00 97.81 736 PRO A O 1
ATOM 5434 N N . PRO A 1 737 ? -21.423 11.741 36.445 1.00 97.81 737 PRO A N 1
ATOM 5435 C CA . PRO A 1 737 ? -20.376 12.400 35.680 1.00 97.81 737 PRO A CA 1
ATOM 5436 C C . PRO A 1 737 ? -19.375 13.119 36.593 1.00 97.81 737 PRO A C 1
ATOM 5438 O O . PRO A 1 737 ? -19.737 13.667 37.635 1.00 97.81 737 PRO A O 1
ATOM 5441 N N . SER A 1 738 ? -18.115 13.149 36.163 1.00 97.88 738 SER A N 1
ATOM 5442 C CA . SER A 1 738 ? -17.042 13.963 36.742 1.00 97.88 738 SER A CA 1
ATOM 5443 C C . SER A 1 738 ? -17.318 15.454 36.560 1.00 97.88 738 SER A C 1
ATOM 5445 O O . SER A 1 738 ? -17.105 16.242 37.476 1.00 97.88 738 SER A O 1
ATOM 5447 N N . ASN A 1 739 ? -17.827 15.830 35.382 1.00 97.62 739 ASN A N 1
ATOM 5448 C CA . ASN A 1 739 ? -18.207 17.194 35.032 1.00 97.62 739 ASN A CA 1
ATOM 5449 C C . ASN A 1 739 ? -19.546 17.190 34.291 1.00 97.62 739 ASN A C 1
ATOM 5451 O O . ASN A 1 739 ? -19.771 16.359 33.413 1.00 97.62 739 ASN A O 1
ATOM 5455 N N . ALA A 1 740 ? -20.424 18.144 34.604 1.00 96.75 740 ALA A N 1
ATOM 5456 C CA . ALA A 1 740 ? -21.722 18.248 33.943 1.00 96.75 740 ALA A CA 1
ATOM 5457 C C . ALA A 1 740 ? -21.578 18.570 32.444 1.00 96.75 740 ALA A C 1
ATOM 5459 O O . ALA A 1 740 ? -20.844 19.485 32.057 1.00 96.75 740 ALA A O 1
ATOM 5460 N N . SER A 1 741 ? -22.337 17.862 31.608 1.00 97.69 741 SER A N 1
ATOM 5461 C CA . SER A 1 741 ? -22.401 18.086 30.164 1.00 97.69 741 SER A CA 1
ATOM 5462 C C . SER A 1 741 ? -23.836 18.067 29.637 1.00 97.69 741 SER A C 1
ATOM 5464 O O . SER A 1 741 ? -24.744 17.501 30.237 1.00 97.69 741 SER A O 1
ATOM 5466 N N . THR A 1 742 ? -24.055 18.738 28.511 1.00 97.94 742 THR A N 1
ATOM 5467 C CA . THR A 1 742 ? -25.311 18.767 27.749 1.00 97.94 742 THR A CA 1
ATOM 5468 C C . THR A 1 742 ? -25.280 17.799 26.566 1.00 97.94 742 THR A C 1
ATOM 5470 O O . THR A 1 742 ? -26.327 17.423 26.046 1.00 97.94 742 THR A O 1
ATOM 5473 N N . SER A 1 743 ? -24.088 17.373 26.144 1.00 98.38 743 SER A N 1
ATOM 5474 C CA . SER A 1 743 ? -23.871 16.341 25.128 1.00 98.38 743 SER A CA 1
ATOM 5475 C C . SER A 1 743 ? -22.496 15.698 25.301 1.00 98.38 743 SER A C 1
ATOM 5477 O O . SER A 1 743 ? -21.566 16.347 25.775 1.00 98.38 743 SER A O 1
ATOM 5479 N N . LEU A 1 744 ? -22.368 14.441 24.889 1.00 98.69 744 LEU A N 1
ATOM 5480 C CA . LEU A 1 744 ? -21.134 13.668 24.786 1.00 98.69 744 LEU A CA 1
ATOM 5481 C C . LEU A 1 744 ? -20.635 13.732 23.338 1.00 98.69 744 LEU A C 1
ATOM 5483 O O . LEU A 1 744 ? -21.427 13.544 22.415 1.00 98.69 744 LEU A O 1
ATOM 5487 N N . ILE A 1 745 ? -19.351 14.021 23.132 1.00 98.12 745 ILE A N 1
ATOM 5488 C CA . ILE A 1 745 ? -18.796 14.436 21.830 1.00 98.12 745 ILE A CA 1
ATOM 5489 C C . ILE A 1 745 ? -17.569 13.645 21.369 1.00 98.12 745 ILE A C 1
ATOM 5491 O O . ILE A 1 745 ? -17.061 13.904 20.283 1.00 98.12 745 ILE A O 1
ATOM 5495 N N . GLY A 1 746 ? -17.044 12.726 22.173 1.00 98.06 746 GLY A N 1
ATOM 5496 C CA . GLY A 1 746 ? -15.870 11.943 21.796 1.00 98.06 746 GLY A CA 1
ATOM 5497 C C . GLY A 1 746 ? -15.156 11.352 22.998 1.00 98.06 746 GLY A C 1
ATOM 5498 O O . GLY A 1 746 ? -15.747 11.220 24.072 1.00 98.06 746 GLY A O 1
ATOM 5499 N N . TYR A 1 747 ? -13.879 11.029 22.819 1.00 98.62 747 TYR A N 1
ATOM 5500 C CA . TYR A 1 747 ? -13.067 10.404 23.856 1.00 98.62 747 TYR A CA 1
ATOM 5501 C C . TYR A 1 747 ? -11.607 10.860 23.825 1.00 98.62 747 TYR A C 1
ATOM 5503 O O . TYR A 1 747 ? -11.113 11.381 22.819 1.00 98.62 747 TYR A O 1
ATOM 5511 N N . THR A 1 748 ? -10.932 10.654 24.951 1.00 98.38 748 THR A N 1
ATOM 5512 C CA . THR A 1 748 ? -9.486 10.838 25.117 1.00 98.38 748 THR A CA 1
ATOM 5513 C C . THR A 1 748 ? -8.891 9.537 25.630 1.00 98.38 748 THR A C 1
ATOM 5515 O O . THR A 1 748 ? -9.480 8.905 26.503 1.00 98.38 748 THR A O 1
ATOM 5518 N N . PHE A 1 749 ? -7.706 9.179 25.148 1.00 98.44 749 PHE A N 1
ATOM 5519 C CA . PHE A 1 749 ? -6.833 8.226 25.829 1.00 98.44 749 PHE A CA 1
ATOM 5520 C C . PHE A 1 749 ? -5.534 8.923 26.218 1.00 98.44 749 PHE A C 1
ATOM 5522 O O . PHE A 1 749 ? -4.982 9.665 25.399 1.00 98.44 749 PHE A O 1
ATOM 5529 N N . ALA A 1 750 ? -5.051 8.706 27.442 1.00 97.56 750 ALA A N 1
ATOM 5530 C CA . ALA A 1 750 ? -3.812 9.321 27.909 1.00 97.56 750 ALA A CA 1
ATOM 5531 C C . ALA A 1 750 ? -3.071 8.501 28.977 1.00 97.56 750 ALA A C 1
ATOM 5533 O O . ALA A 1 750 ? -3.654 7.634 29.624 1.00 97.56 750 ALA A O 1
ATOM 5534 N N . SER A 1 751 ? -1.786 8.784 29.176 1.00 95.62 751 SER A N 1
ATOM 5535 C CA . SER A 1 751 ? -1.028 8.347 30.354 1.00 95.62 751 SER A CA 1
ATOM 5536 C C . SER A 1 751 ? -1.428 9.124 31.612 1.00 95.62 751 SER A C 1
ATOM 5538 O O . SER A 1 751 ? -2.108 10.156 31.541 1.00 95.62 751 SER A O 1
ATOM 5540 N N . ALA A 1 752 ? -1.054 8.611 32.786 1.00 88.81 752 ALA A N 1
ATOM 5541 C CA . ALA A 1 752 ? -1.425 9.214 34.059 1.00 88.81 752 ALA A CA 1
ATOM 5542 C C . ALA A 1 752 ? -0.507 10.390 34.440 1.00 88.81 752 ALA A C 1
ATOM 5544 O O . ALA A 1 752 ? 0.513 10.210 35.097 1.00 88.81 752 ALA A O 1
ATOM 5545 N N . GLY A 1 753 ? -0.951 11.614 34.142 1.00 79.00 753 GLY A N 1
ATOM 5546 C CA . GLY A 1 753 ? -0.319 12.851 34.619 1.00 79.00 753 GLY A CA 1
ATOM 5547 C C . GLY A 1 753 ? 0.897 13.298 33.799 1.00 79.00 753 GLY A C 1
ATOM 5548 O O . GLY A 1 753 ? 1.320 12.616 32.877 1.00 79.00 753 GLY A O 1
ATOM 5549 N N . THR A 1 754 ? 1.426 14.490 34.106 1.00 73.94 754 THR A N 1
ATOM 5550 C CA . THR A 1 754 ? 2.538 15.112 33.359 1.00 73.94 754 THR A CA 1
ATOM 5551 C C . THR A 1 754 ? 3.912 14.742 33.884 1.00 73.94 754 THR A C 1
ATOM 5553 O O . THR A 1 754 ? 4.847 14.712 33.105 1.00 73.94 754 THR A O 1
ATOM 5556 N N . ALA A 1 755 ? 4.045 14.522 35.193 1.00 79.88 755 ALA A N 1
ATOM 5557 C CA . ALA A 1 755 ? 5.310 14.171 35.836 1.00 79.88 755 ALA A CA 1
ATOM 5558 C C . ALA A 1 755 ? 5.664 12.671 35.777 1.00 79.88 755 ALA A C 1
ATOM 5560 O O . ALA A 1 755 ? 6.852 12.352 35.679 1.00 79.88 755 ALA A O 1
ATOM 5561 N N . PRO A 1 756 ? 4.700 11.738 35.903 1.00 82.62 756 PRO A N 1
ATOM 5562 C CA . PRO A 1 756 ? 5.003 10.314 35.839 1.00 82.62 756 PRO A CA 1
ATOM 5563 C C . PRO A 1 756 ? 5.406 9.878 34.425 1.00 82.62 756 PRO A C 1
ATOM 5565 O O . PRO A 1 756 ? 4.958 10.460 33.452 1.00 82.62 756 PRO A O 1
ATOM 5568 N N . VAL A 1 757 ? 6.257 8.854 34.319 1.00 89.38 757 VAL A N 1
ATOM 5569 C CA . VAL A 1 757 ? 6.705 8.279 33.037 1.00 89.38 757 VAL A CA 1
ATOM 5570 C C . VAL A 1 757 ? 6.622 6.756 33.074 1.00 89.38 757 VAL A C 1
ATOM 5572 O O . VAL A 1 757 ? 6.575 6.152 34.150 1.00 89.38 757 VAL A O 1
ATOM 5575 N N . GLY A 1 758 ? 6.663 6.120 31.904 1.00 91.94 758 GLY A N 1
ATOM 5576 C CA . GLY A 1 758 ? 6.825 4.671 31.766 1.00 91.94 758 GLY A CA 1
ATOM 5577 C C . GLY A 1 758 ? 5.541 3.886 31.498 1.00 91.94 758 GLY A C 1
ATOM 5578 O O . GLY A 1 758 ? 5.626 2.671 31.310 1.00 91.94 758 GLY A O 1
ATOM 5579 N N . ASP A 1 759 ? 4.374 4.535 31.440 1.00 96.06 759 ASP A N 1
ATOM 5580 C CA . ASP A 1 759 ? 3.137 3.871 31.022 1.00 96.06 759 ASP A CA 1
ATOM 5581 C C . ASP A 1 759 ? 3.201 3.522 29.527 1.00 96.06 759 ASP A C 1
ATOM 5583 O O . ASP A 1 759 ? 3.487 4.356 28.669 1.00 96.06 759 ASP A O 1
ATOM 5587 N N . GLN A 1 760 ? 2.932 2.263 29.201 1.00 95.69 760 GLN A N 1
ATOM 5588 C CA . GLN A 1 760 ? 2.872 1.748 27.842 1.00 95.69 760 GLN A CA 1
ATOM 5589 C C . GLN A 1 760 ? 1.603 0.935 27.673 1.00 95.69 760 GLN A C 1
ATOM 5591 O O . GLN A 1 760 ? 1.406 -0.093 28.321 1.00 95.69 760 GLN A O 1
ATOM 5596 N N . VAL A 1 761 ? 0.752 1.385 26.766 1.00 95.81 761 VAL A N 1
ATOM 5597 C CA . VAL A 1 761 ? -0.581 0.838 26.564 1.00 95.81 761 VAL A CA 1
ATOM 5598 C C . VAL A 1 761 ? -0.821 0.640 25.078 1.00 95.81 761 VAL A C 1
ATOM 5600 O O . VAL A 1 761 ? -0.441 1.473 24.253 1.00 95.81 761 VAL A O 1
ATOM 5603 N N . VAL A 1 762 ? -1.458 -0.477 24.741 1.00 96.25 762 VAL A N 1
ATOM 5604 C CA . VAL A 1 762 ? -1.960 -0.744 23.396 1.00 96.25 762 VAL A CA 1
ATOM 5605 C C . VAL A 1 762 ? -3.483 -0.743 23.439 1.00 96.25 762 VAL A C 1
ATOM 5607 O O . VAL A 1 762 ? -4.085 -1.379 24.306 1.00 96.25 762 VAL A O 1
ATOM 5610 N N . VAL A 1 763 ? -4.091 -0.002 22.518 1.00 96.69 763 VAL A N 1
ATOM 5611 C CA . VAL A 1 763 ? -5.537 0.157 22.377 1.00 96.69 763 VAL A CA 1
ATOM 5612 C C . VAL A 1 763 ? -5.941 -0.215 20.960 1.00 96.69 763 VAL A C 1
ATOM 5614 O O . VAL A 1 763 ? -5.274 0.164 19.999 1.00 96.69 763 VAL A O 1
ATOM 5617 N N . ASP A 1 764 ? -7.045 -0.933 20.825 1.00 95.56 764 ASP A N 1
ATOM 5618 C CA . ASP A 1 764 ? -7.542 -1.385 19.533 1.00 95.56 764 ASP A CA 1
ATOM 5619 C C . ASP A 1 764 ? -9.076 -1.425 19.493 1.00 95.56 764 ASP A C 1
ATOM 5621 O O . ASP A 1 764 ? -9.738 -1.344 20.533 1.00 95.56 764 ASP A O 1
ATOM 5625 N N . ASP A 1 765 ? -9.636 -1.584 18.293 1.00 94.12 765 ASP A N 1
ATOM 5626 C CA . ASP A 1 765 ? -11.036 -1.952 18.071 1.00 94.12 765 ASP A CA 1
ATOM 5627 C C . ASP A 1 765 ? -12.006 -0.930 18.713 1.00 94.12 765 ASP A C 1
ATOM 5629 O O . ASP A 1 765 ? -13.031 -1.292 19.300 1.00 94.12 765 ASP A O 1
ATOM 5633 N N . VAL A 1 766 ? -11.657 0.360 18.603 1.00 96.62 766 VAL A N 1
ATOM 5634 C CA . VAL A 1 766 ? -12.297 1.479 19.313 1.00 96.62 766 VAL A CA 1
ATOM 5635 C C . VAL A 1 766 ? -13.541 1.960 18.579 1.00 96.62 766 VAL A C 1
ATOM 5637 O O . VAL A 1 766 ? -13.485 2.293 17.399 1.00 96.62 766 VAL A O 1
ATOM 5640 N N . SER A 1 767 ? -14.662 2.102 19.274 1.00 96.25 767 SER A N 1
ATOM 5641 C CA . SER A 1 767 ? -15.879 2.694 18.726 1.00 96.25 767 SER A CA 1
ATOM 5642 C C . SER A 1 767 ? -16.493 3.715 19.675 1.00 96.25 767 SER A C 1
ATOM 5644 O O . SER A 1 767 ? -16.416 3.588 20.896 1.00 96.25 767 SER A O 1
ATOM 5646 N N . PHE A 1 768 ? -17.106 4.743 19.090 1.00 96.81 768 PHE A N 1
ATOM 5647 C CA . PHE A 1 768 ? -17.875 5.758 19.800 1.00 96.81 768 PHE A CA 1
ATOM 5648 C C . PHE A 1 768 ? -19.204 5.948 19.073 1.00 96.81 768 PHE A C 1
ATOM 5650 O O . PHE A 1 768 ? -19.247 6.591 18.021 1.00 96.81 768 PHE A O 1
ATOM 5657 N N . SER A 1 769 ? -20.260 5.326 19.597 1.00 93.94 769 SER A N 1
ATOM 5658 C CA . SER A 1 769 ? -21.568 5.208 18.929 1.00 93.94 769 SER A CA 1
ATOM 5659 C C . SER A 1 769 ? -22.720 5.753 19.746 1.00 93.94 769 SER A C 1
ATOM 5661 O O . SER A 1 769 ? -22.620 5.778 20.992 1.00 93.94 769 SER A O 1
#

Solvent-accessible surface area (backbone atoms only — not comparable to full-atom values): 37890 Å² total; per-residue (Å²): 142,83,86,82,81,84,80,81,81,78,81,78,78,80,74,81,79,70,82,72,72,81,71,82,73,77,80,62,69,71,69,45,74,69,24,72,53,53,61,62,32,58,82,83,64,52,45,29,52,64,34,73,43,62,42,80,38,36,32,36,62,90,35,50,46,79,60,45,71,51,83,92,57,44,50,29,25,68,33,32,34,21,45,49,81,46,66,46,98,87,63,48,80,34,27,33,26,42,40,15,24,34,48,41,62,94,48,66,83,53,76,57,70,24,35,27,37,42,11,73,58,46,59,75,53,54,49,76,88,49,54,45,53,79,76,35,46,21,37,34,72,42,90,87,57,33,35,39,28,48,42,49,51,28,77,39,43,38,95,79,21,38,37,38,29,21,42,30,33,38,17,83,58,88,67,77,51,77,47,79,51,71,23,41,36,39,50,92,50,43,38,65,33,60,39,40,60,58,36,46,35,44,33,68,54,47,47,70,45,63,89,60,41,32,37,40,29,33,20,34,42,35,55,88,31,48,32,96,91,32,76,26,29,27,18,29,32,29,39,12,82,65,89,64,43,48,26,44,53,45,26,64,62,40,79,39,73,72,29,50,36,28,22,44,41,34,22,58,44,77,29,74,87,65,28,28,42,34,40,28,20,27,28,36,56,76,88,86,50,77,40,84,30,51,25,30,30,32,45,11,85,65,76,40,45,53,52,44,77,78,38,74,65,67,68,46,37,91,84,53,72,87,45,94,40,82,92,52,80,60,60,48,30,32,47,42,28,54,47,78,35,31,62,32,34,23,37,41,29,22,6,38,39,41,27,34,38,28,36,9,81,80,22,70,78,49,79,25,44,32,44,63,63,42,45,27,14,22,38,44,45,49,63,60,21,20,13,70,9,32,22,21,56,25,70,49,45,32,42,31,35,39,38,33,27,32,27,17,35,78,74,69,22,55,55,86,87,45,40,64,40,33,69,61,79,60,19,18,27,36,34,32,40,33,33,52,30,61,51,45,52,10,33,58,44,59,49,48,16,37,76,70,66,50,23,50,78,52,64,64,25,65,39,65,41,92,91,40,71,49,18,25,62,69,17,24,37,68,46,46,40,53,70,53,30,11,14,22,22,56,71,28,51,35,44,43,32,41,36,52,76,54,75,40,51,32,43,33,39,31,45,20,39,31,54,41,34,66,29,34,37,36,32,27,44,10,72,79,73,77,63,42,85,69,64,70,40,78,45,72,71,37,50,22,71,22,34,46,77,44,79,43,83,44,60,27,24,20,40,35,39,42,28,46,59,24,70,88,37,57,80,95,35,39,74,22,17,18,46,38,15,24,52,44,47,20,25,72,35,42,25,43,61,50,37,41,67,74,31,43,45,48,54,26,32,68,42,29,60,39,27,19,36,81,34,92,66,88,50,29,58,25,21,40,34,37,46,25,80,38,58,81,42,49,13,23,38,32,42,77,50,76,72,30,56,57,41,34,43,34,32,32,40,26,33,65,36,41,80,65,15,40,32,49,28,40,26,14,27,26,93,87,67,47,81,42,49,20,38,38,30,35,39,38,58,61,9,18,38,28,39,41,69,96,53,83,44,77,56,46,60,68,54,74,50,36,72,72,36,81,43,40,42,33,40,45,31,44,50,65,37,27,33,38,24,49,73,84,40,80,60,40,69,76,41,65,50,43,36,79,31,70,24,36,30,32,37,37,42,31,36,45,55,37,64,52,58,55,23,27,37,39,37,31,55,32,32,74,86

Radius of gyration: 29.24 Å; Cα contacts (8 Å, |Δi|>4): 2313; chains: 1; bounding box: 73×57×121 Å

Nearest PDB structures (foldseek):
  7w13-assembly1_A  TM=5.806E-01  e=1.072E-04  Pyropia yezoensis
  2yc2-assembly2_B  TM=7.036E-01  e=7.930E-04  Chlamydomonas reinhardtii
  5hon-assembly2_B  TM=5.799E-01  e=8.764E-04  Geobacillus stearothermophilus
  2yc4-assembly1_B  TM=7.038E-01  e=7.165E-03  Chlamydomonas reinhardtii
  7c8g-assembly1_B  TM=5.146E-01  e=2.509E-04  Psychromonas sp.

Foldseek 3Di:
DDDDDDDDPPPPPPDPDFPDDDPPDDDAPAQDPCQQAKCQWFDFDQAAAAQFAWDKTFHGPVQKDFQDFDPPQFFWFQKAKEWDWDADPVRAIWIKMKIWTDRWAPGLPTDPQIWMFMDGHLPPHTDPVRIDRPPNAAWDQAPLRKTKGWFFWFPAFDPQQFKTWIWMWIDLPNPPDIDIDIAMEGDPAHAPDRGRSQFKTWAGYWDQFLVRKTKTKMKGWHPQLADPNATAIWIFMWIDNPNRRYTYTQATADGDSHNQKHWGHKEWDAFQVRKIKIWTWMWGDPPPDTHGAAIWMWIGPPNRNDIDDIDGQDEAEPSDDDDPDPVDPTDGFDRWEWDQAQQLKIKIWTFFLFTKIWIDQNNGSPHTYMDTNTAKAFSGDHRRAFWVRNWYWYHGFNFKIKIKGWTQRPNPRQDPPGHHINPDNRTGMMIGMIGGFHRHFFWFQPLLCVVVVLKDKDKQLADADPSLSLAGLSLQASRDQPQSSWRKAADWKMKIKMQHNAKFFWFKKWFDWGASFFWWKFKFADPPVPDTPHTQDTDHRGHGNHTDMDTGTDTHSMMMMIIGWDAPDDVSRPGTMTIGRYMIIGGLWHFCQRADAPGPGHQKRSADQKGKHQDSDDRGRIFIKFFFDAQADKRKIWHWADKAQKKKKKWKKAWQAAQAWKWKFFWAAAPVRDIDRQWTWIQHQQRFIWTDQVHTDTQADGPLRHHRDMWMWMWTDGQAWIFIDINNHTSGTRHGTSDGHPITTTMMIIHDDNRDHGTMMTMGRIHMD

Mean predicted aligned error: 6.61 Å

Sequence (769 aa):
MRAKLTVVLALLSSAVWIPAAAPPAAAATGNDPTCATPVTGTPAGTSGPSATAPVLNVGGANELGTVWDPAGNNQGAFPSAASHDTVAADGTPRKQVTVAFSEGRDEASENTPPGQVVSTNGAATFDASTYGHVPGVSYTRLRSGTLIGYGFKPTAVTSDGLTMTFPVYRSTDDGATWTTGGATVRVGGTLVGRTPDGSGRMHRHPIELADGTILVSYYATVTADTSGGRTGHRSMVAASTDGGTTFAHRGVIARDATAANSYPEAAIEQLPDGRVLSVVRHHSWSGSNWDLATPRQSVSADGGATWSALQDVAVSFPNGYDYYDDNNKKLLGVAPSLTRMPNGIMVLGSGRPDNWIAMSTNGQGTGWVGGLTYRNCPTSGYRFHGSTGNADLAVIESNRIAQFGDNCEITWACPAADTGFTIDKQNRVWRRYVDVLTADVGKIDLATKYRLGQVSVDTDLTWTSPTRPRSRVDGAFDGSTEYWSSAARSGGGGSYVVRLDRQYSLTRVGLSLRNGRAATGRVYASTDGVNWGSPIVNATNRTHLSLEYFGVSAAARFVKVEVDPSASCDAELGTSCAMLNELELYSTVNSFENDPINNRPRGFTETSQTWVTRSGVNGSSRALRISDGAADNHAKVVWTGTAGTTRTLDFRLNPVTLPNGFLFDVRGRNSAGSTVDSYHLAVFPNGSIARYNGSWVTLTGAGVVPVGGWRTVTVQASTTTATILVDGQAVATGIPPSNASTSLIGYTFASAGTAPVGDQVVVDDVSFS

InterPro domains:
  IPR000421 Coagulation factor 5/8, C-terminal domain [PF00754] (472-563)
  IPR008979 Galactose-binding-like domain superfamily [SSF49785] (460-586)
  IPR011040 Sialidase [PF13088] (143-319)
  IPR013320 Concanavalin A-like lectin/glucanase domain superfamily [SSF49899] (638-742)
  IPR036278 Sialidase superfamily [SSF50939] (119-375)